Protein AF-0000000082279423 (afdb_homodimer)

Sequence (934 aa):
MKPNQIQAIAAAMEAGAMAVEMLLLSTEKKRKATTTTTTVDYCRKQQRSTRRKFRHAEALHCIKRDYLGSTRGGDLISPLLGAEFQMIFKISRSRFQVLMEDIKASGCRFYQPKTNLHADDQCSLEAKLLLPIKTLACGVPCHTFIDYFQMSRQYARECCLQFDIVMKQLYAKEYLRFPTADDLQSIIKLHKNVHKVDGLFGCIDCTHIPWKNCPKAWADSRTDTTSSSPSILLEAIVDHNMFFWDMSFGYTGNEGPLSVLTDSSVLQKMADGTFHDLEQQANVLPFTIKDQQFTKGFMLADNMYPKCSRFAMPVDDPTTDKELKYTEWQQSSKKDVDRAFGVLKRNWQFLDNPILLFNLSDISLRITCCIILHNMLTSDKVMGDPRAKYTPSASIAHCPGSIFPGNGNNDNVDTNSSILGGLGKTPAHLLDQVTTSRKDTFNELMDEQQDDDHQRLHQALMDKFGVMKPNQIQAIAAAMEAGAMAVEMLLLSTEKKRKATTTTTTVDYCRKQQRSTRRKFRHAEALHCIKRDYLGSTRGGDLISPLLGAEFQMIFKISRSRFQVLMEDIKASGCRFYQPKTNLHADDQCSLEAKLLLPIKTLACGVPCHTFIDYFQMSRQYARECCLQFDIVMKQLYAKEYLRFPTADDLQSIIKLHKNVHKVDGLFGCIDCTHIPWKNCPKAWADSRTDTTSSSPSILLEAIVDHNMFFWDMSFGYTGNEGPLSVLTDSSVLQKMADGTFHDLEQQANVLPFTIKDQQFTKGFMLADNMYPKCSRFAMPVDDPTTDKELKYTEWQQSSKKDVDRAFGVLKRNWQFLDNPILLFNLSDISLRITCCIILHNMLTSDKVMGDPRAKYTPSASIAHCPGSIFPGNGNNDNVDTNSSILGGLGKTPAHLLDQVTTSRKDTFNELMDEQQDDDHQRLHQALMDKFGV

InterPro domains:
  IPR006912 Harbinger transposase-derived protein [PF04827] (174-381)

Nearest PDB structures (foldseek):
  7st3-assembly9_Q  TM=3.038E-01  e=9.038E+00  Human papillomavirus 16

Structure (mmCIF, N/CA/C/O backbone):
data_AF-0000000082279423-model_v1
#
loop_
_entity.id
_entity.type
_entity.pdbx_description
1 polymer 'Plant transposon protein'
#
loop_
_atom_site.group_PDB
_atom_site.id
_atom_site.type_symbol
_atom_site.label_atom_id
_atom_site.label_alt_id
_atom_site.label_comp_id
_atom_site.label_asym_id
_atom_site.label_entity_id
_atom_site.label_seq_id
_atom_site.pdbx_PDB_ins_code
_atom_site.Cartn_x
_atom_site.Cartn_y
_atom_site.Cartn_z
_atom_site.occupancy
_atom_site.B_iso_or_equiv
_atom_site.auth_seq_id
_atom_site.auth_comp_id
_atom_site.auth_asym_id
_atom_site.auth_atom_id
_atom_site.pdbx_PDB_model_num
ATOM 1 N N . MET A 1 1 ? 37.875 -31.109 -4.945 1 21.27 1 MET A N 1
ATOM 2 C CA . MET A 1 1 ? 37.094 -30.125 -4.195 1 21.27 1 MET A CA 1
ATOM 3 C C . MET A 1 1 ? 37.969 -29.453 -3.121 1 21.27 1 MET A C 1
ATOM 5 O O . MET A 1 1 ? 38.438 -30.125 -2.205 1 21.27 1 MET A O 1
ATOM 9 N N . LYS A 1 2 ? 38.5 -28.391 -3.436 1 28.09 2 LYS A N 1
ATOM 10 C CA . LYS A 1 2 ? 39.625 -28.422 -2.51 1 28.09 2 LYS A CA 1
ATOM 11 C C . LYS A 1 2 ? 39.156 -28.281 -1.065 1 28.09 2 LYS A C 1
ATOM 13 O O . LYS A 1 2 ? 38.094 -27.734 -0.804 1 28.09 2 LYS A O 1
ATOM 18 N N . PRO A 1 3 ? 39.719 -28.891 -0.054 1 33.31 3 PRO A N 1
ATOM 19 C CA . PRO A 1 3 ? 39.312 -28.984 1.351 1 33.31 3 PRO A CA 1
ATOM 20 C C . PRO A 1 3 ? 38.969 -27.625 1.97 1 33.31 3 PRO A C 1
ATOM 22 O O . PRO A 1 3 ? 38.062 -27.531 2.791 1 33.31 3 PRO A O 1
ATOM 25 N N . ASN A 1 4 ? 39.625 -26.719 1.62 1 27.62 4 ASN A N 1
ATOM 26 C CA . ASN A 1 4 ? 39.625 -25.5 2.408 1 27.62 4 ASN A CA 1
ATOM 27 C C . ASN A 1 4 ? 38.375 -24.672 2.129 1 27.62 4 ASN A C 1
ATOM 29 O O . ASN A 1 4 ? 37.844 -23.984 3.021 1 27.62 4 ASN A O 1
ATOM 33 N N . GLN A 1 5 ? 38.094 -24.641 0.866 1 25.28 5 GLN A N 1
ATOM 34 C CA . GLN A 1 5 ? 37.062 -23.672 0.478 1 25.28 5 GLN A CA 1
ATOM 35 C C . GLN A 1 5 ? 35.688 -24.141 0.912 1 25.28 5 GLN A C 1
ATOM 37 O O . GLN A 1 5 ? 34.719 -23.375 0.844 1 25.28 5 GLN A O 1
ATOM 42 N N . ILE A 1 6 ? 35.594 -25.375 1.351 1 27.52 6 ILE A N 1
ATOM 43 C CA . ILE A 1 6 ? 34.469 -26.047 2.041 1 27.52 6 ILE A CA 1
ATOM 44 C C . ILE A 1 6 ? 34.281 -25.438 3.428 1 27.52 6 ILE A C 1
ATOM 46 O O . ILE A 1 6 ? 33.156 -25.219 3.869 1 27.52 6 ILE A O 1
ATOM 50 N N . GLN A 1 7 ? 35.344 -25 3.996 1 27.8 7 GLN A N 1
ATOM 51 C CA . GLN A 1 7 ? 35.344 -24.562 5.383 1 27.8 7 GLN A CA 1
ATOM 52 C C . GLN A 1 7 ? 34.688 -23.188 5.52 1 27.8 7 GLN A C 1
ATOM 54 O O . GLN A 1 7 ? 33.969 -22.922 6.484 1 27.8 7 GLN A O 1
ATOM 59 N N . ALA A 1 8 ? 34.969 -22.484 4.5 1 27.53 8 ALA A N 1
ATOM 60 C CA . ALA A 1 8 ? 34.531 -21.109 4.664 1 27.53 8 ALA A CA 1
ATOM 61 C C . ALA A 1 8 ? 33.031 -20.984 4.531 1 27.53 8 ALA A C 1
ATOM 63 O O . ALA A 1 8 ? 32.375 -20.219 5.258 1 27.53 8 ALA A O 1
ATOM 64 N N . ILE A 1 9 ? 32.531 -21.844 3.662 1 27.27 9 ILE A N 1
ATOM 65 C CA . ILE A 1 9 ? 31.094 -21.891 3.438 1 27.27 9 ILE A CA 1
ATOM 66 C C . ILE A 1 9 ? 30.391 -22.406 4.691 1 27.27 9 ILE A C 1
ATOM 68 O O . ILE A 1 9 ? 29.359 -21.875 5.098 1 27.27 9 ILE A O 1
ATOM 72 N N . ALA A 1 10 ? 31.047 -23.25 5.395 1 27.72 10 ALA A N 1
ATOM 73 C CA . ALA A 1 10 ? 30.578 -23.828 6.656 1 27.72 10 ALA A CA 1
ATOM 74 C C . ALA A 1 10 ? 30.562 -22.766 7.762 1 27.72 10 ALA A C 1
ATOM 76 O O . ALA A 1 10 ? 29.625 -22.719 8.555 1 27.72 10 ALA A O 1
ATOM 77 N N . ALA A 1 11 ? 31.469 -21.953 7.691 1 28.05 11 ALA A N 1
ATOM 78 C CA . ALA A 1 11 ? 31.594 -20.953 8.742 1 28.05 11 ALA A CA 1
ATOM 79 C C . ALA A 1 11 ? 30.469 -19.906 8.641 1 28.05 11 ALA A C 1
ATOM 81 O O . ALA A 1 11 ? 29.922 -19.484 9.656 1 28.05 11 ALA A O 1
ATOM 82 N N . ALA A 1 12 ? 30.281 -19.594 7.41 1 27.55 12 ALA A N 1
ATOM 83 C CA . ALA A 1 12 ? 29.312 -18.516 7.258 1 27.55 12 ALA A CA 1
ATOM 84 C C . ALA A 1 12 ? 27.891 -19.016 7.562 1 27.55 12 ALA A C 1
ATOM 86 O O . ALA A 1 12 ? 27.094 -18.312 8.172 1 27.55 12 ALA A O 1
ATOM 87 N N . MET A 1 13 ? 27.641 -20.25 7.309 1 27.06 13 MET A N 1
ATOM 88 C CA . MET A 1 13 ? 26.469 -21 7.754 1 27.06 13 MET A CA 1
ATOM 89 C C . MET A 1 13 ? 26.391 -21.047 9.281 1 27.06 13 MET A C 1
ATOM 91 O O . MET A 1 13 ? 25.312 -20.953 9.859 1 27.06 13 MET A O 1
ATOM 95 N N . GLU A 1 14 ? 27.5 -21.219 9.891 1 29.52 14 GLU A N 1
ATOM 96 C CA . GLU A 1 14 ? 27.641 -21.281 11.344 1 29.52 14 GLU A CA 1
ATOM 97 C C . GLU A 1 14 ? 27.438 -19.906 11.977 1 29.52 14 GLU A C 1
ATOM 99 O O . GLU A 1 14 ? 26.812 -19.797 13.031 1 29.52 14 GLU A O 1
ATOM 104 N N . ALA A 1 15 ? 27.922 -18.984 11.242 1 29.3 15 ALA A N 1
ATOM 105 C CA . ALA A 1 15 ? 27.734 -17.672 11.836 1 29.3 15 ALA A CA 1
ATOM 106 C C . ALA A 1 15 ? 26.25 -17.281 11.828 1 29.3 15 ALA A C 1
ATOM 108 O O . ALA A 1 15 ? 25.75 -16.703 12.797 1 29.3 15 ALA A O 1
ATOM 109 N N . GLY A 1 16 ? 25.594 -17.641 10.75 1 27.08 16 GLY A N 1
ATOM 110 C CA . GLY A 1 16 ? 24.156 -17.469 10.734 1 27.08 16 GLY A CA 1
ATOM 111 C C . GLY A 1 16 ? 23.438 -18.359 11.734 1 27.08 16 GLY A C 1
ATOM 112 O O . GLY A 1 16 ? 22.484 -17.922 12.375 1 27.08 16 GLY A O 1
ATOM 113 N N . ALA A 1 17 ? 23.953 -19.5 11.977 1 27.95 17 ALA A N 1
ATOM 114 C CA . ALA A 1 17 ? 23.547 -20.375 13.07 1 27.95 17 ALA A CA 1
ATOM 115 C C . ALA A 1 17 ? 23.828 -19.734 14.43 1 27.95 17 ALA A C 1
ATOM 117 O O . ALA A 1 17 ? 23.031 -19.859 15.359 1 27.95 17 ALA A O 1
ATOM 118 N N . MET A 1 18 ? 24.953 -19.078 14.523 1 28.17 18 MET A N 1
ATOM 119 C CA . MET A 1 18 ? 25.312 -18.438 15.797 1 28.17 18 MET A CA 1
ATOM 120 C C . MET A 1 18 ? 24.375 -17.266 16.094 1 28.17 18 MET A C 1
ATOM 122 O O . MET A 1 18 ? 24 -17.062 17.25 1 28.17 18 MET A O 1
ATOM 126 N N . ALA A 1 19 ? 24.109 -16.594 15.023 1 27.05 19 ALA A N 1
ATOM 127 C CA . ALA A 1 19 ? 23.266 -15.453 15.344 1 27.05 19 ALA A CA 1
ATOM 128 C C 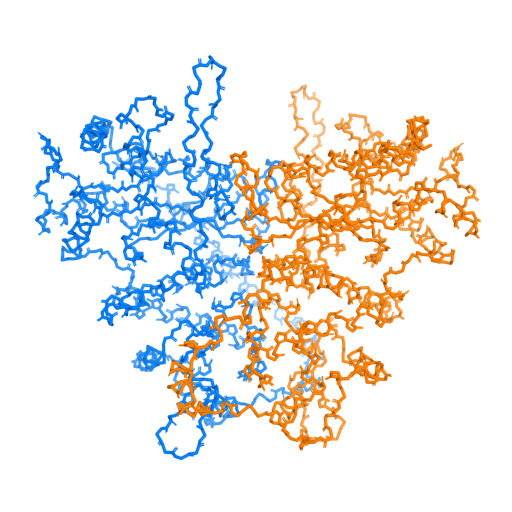. ALA A 1 19 ? 21.875 -15.914 15.789 1 27.05 19 ALA A C 1
ATOM 130 O O . ALA A 1 19 ? 21.281 -15.336 16.703 1 27.05 19 ALA A O 1
ATOM 131 N N . VAL A 1 20 ? 21.406 -17.047 15.352 1 27.39 20 VAL A N 1
ATOM 132 C CA . VAL A 1 20 ? 20.281 -17.766 15.953 1 27.39 20 VAL A CA 1
ATOM 133 C C . VAL A 1 20 ? 20.609 -18.125 17.391 1 27.39 20 VAL A C 1
ATOM 135 O O . VAL A 1 20 ? 19.766 -17.984 18.281 1 27.39 20 VAL A O 1
ATOM 138 N N . GLU A 1 21 ? 21.812 -18.547 17.594 1 28.05 21 GLU A N 1
ATOM 139 C CA . GLU A 1 21 ? 22.219 -18.922 18.953 1 28.05 21 GLU A CA 1
ATOM 140 C C . GLU A 1 21 ? 22.297 -17.703 19.859 1 28.05 21 GLU A C 1
ATOM 142 O O . GLU A 1 21 ? 21.906 -17.766 21.031 1 28.05 21 GLU A O 1
ATOM 147 N N . MET A 1 22 ? 22.828 -16.703 19.328 1 27.83 22 MET A N 1
ATOM 148 C CA . MET A 1 22 ? 22.891 -15.555 20.219 1 27.83 22 MET A CA 1
ATOM 149 C C . MET A 1 22 ? 21.5 -15.086 20.625 1 27.83 22 MET A C 1
ATOM 151 O O . MET A 1 22 ? 21.266 -14.703 21.766 1 27.83 22 MET A O 1
ATOM 155 N N . LEU A 1 23 ? 20.641 -15.148 19.688 1 26.39 23 LEU A N 1
ATOM 156 C CA . LEU A 1 23 ? 19.266 -14.812 20.078 1 26.39 23 LEU A CA 1
ATOM 157 C C . LEU A 1 23 ? 18.703 -15.875 21 1 26.39 23 LEU A C 1
ATOM 159 O O . LEU A 1 23 ? 18 -15.547 21.969 1 26.39 23 LEU A O 1
ATOM 163 N N . LEU A 1 24 ? 19.219 -17.109 20.891 1 27.12 24 LEU A N 1
ATOM 164 C CA . LEU A 1 24 ? 18.906 -18.125 21.891 1 27.12 24 LEU A CA 1
ATOM 165 C C . LEU A 1 24 ? 19.594 -17.812 23.203 1 27.12 24 LEU A C 1
ATOM 167 O O . LEU A 1 24 ? 19.031 -18.047 24.281 1 27.12 24 LEU A O 1
ATOM 171 N N . LEU A 1 25 ? 20.859 -17.391 23.156 1 27.88 25 LEU A N 1
ATOM 172 C CA . LEU A 1 25 ? 21.578 -17.125 24.391 1 27.88 25 LEU A CA 1
ATOM 173 C C . LEU A 1 25 ? 21.016 -15.898 25.094 1 27.88 25 LEU A C 1
ATOM 175 O O . LEU A 1 25 ? 20.984 -15.836 26.328 1 27.88 25 LEU A O 1
ATOM 179 N N . SER A 1 26 ? 20.672 -14.914 24.391 1 28.36 26 SER A N 1
ATOM 180 C CA . SER A 1 26 ? 20.141 -13.805 25.172 1 28.36 26 SER A CA 1
ATOM 181 C C . SER A 1 26 ? 18.859 -14.203 25.891 1 28.36 26 SER A C 1
ATOM 183 O O . SER A 1 26 ? 18.391 -13.492 26.781 1 28.36 26 SER A O 1
ATOM 185 N N . THR A 1 27 ? 18.375 -15.391 25.625 1 27.25 27 THR A N 1
ATOM 186 C CA . THR A 1 27 ? 17.359 -16.016 26.469 1 27.25 27 THR A CA 1
ATOM 187 C C . THR A 1 27 ? 17.969 -16.406 27.828 1 27.25 27 THR A C 1
ATOM 189 O O . THR A 1 27 ? 17.266 -16.422 28.844 1 27.25 27 THR A O 1
ATOM 192 N N . GLU A 1 28 ? 19.281 -16.734 27.781 1 26.41 28 GLU A N 1
ATOM 193 C CA . GLU A 1 28 ? 19.828 -17.141 29.078 1 26.41 28 GLU A CA 1
ATOM 194 C C . GLU A 1 28 ? 20.078 -15.93 29.984 1 26.41 28 GLU A C 1
ATOM 196 O O . GLU A 1 28 ? 19.875 -16 31.188 1 26.41 28 GLU A O 1
ATOM 201 N N . LYS A 1 29 ? 20.688 -14.875 29.5 1 28.12 29 LYS A N 1
ATOM 202 C CA . LYS A 1 29 ? 20.859 -13.812 30.484 1 28.12 29 LYS A CA 1
ATOM 203 C C . LYS A 1 29 ? 19.516 -13.328 31.016 1 28.12 29 LYS A C 1
ATOM 205 O O . LYS A 1 29 ? 19.453 -12.508 31.922 1 28.12 29 LYS A O 1
ATOM 210 N N . LYS A 1 30 ? 18.438 -13.727 30.484 1 28.66 30 LYS A N 1
ATOM 211 C CA . LYS A 1 30 ? 17.234 -13.562 31.297 1 28.66 30 LYS A CA 1
ATOM 212 C C . LYS A 1 30 ? 17.297 -14.422 32.562 1 28.66 30 LYS A C 1
ATOM 214 O O . LYS A 1 30 ? 16.422 -14.328 33.406 1 28.66 30 LYS A O 1
ATOM 219 N N . ARG A 1 31 ? 18.297 -15.281 32.656 1 25.83 31 ARG A N 1
ATOM 220 C CA . ARG A 1 31 ? 18.203 -16 33.906 1 25.83 31 ARG A CA 1
ATOM 221 C C . ARG A 1 31 ? 18.672 -15.133 35.094 1 25.83 31 ARG A C 1
ATOM 223 O O . ARG A 1 31 ? 18.094 -15.164 36.156 1 25.83 31 ARG A O 1
ATOM 230 N N . LYS A 1 32 ? 19.953 -14.562 35.062 1 27.38 32 LYS A N 1
ATOM 231 C CA . LYS A 1 32 ? 20.422 -14 36.312 1 27.38 32 LYS A CA 1
ATOM 232 C C . LYS A 1 32 ? 19.703 -12.695 36.656 1 27.38 32 LYS A C 1
ATOM 234 O O . LYS A 1 32 ? 19.562 -12.336 37.812 1 27.38 32 LYS A O 1
ATOM 239 N N . ALA A 1 33 ? 19.594 -11.758 35.75 1 28.59 33 ALA A N 1
ATOM 240 C CA . ALA A 1 33 ? 19 -10.531 36.281 1 28.59 33 ALA A CA 1
ATOM 241 C C . ALA A 1 33 ? 17.578 -10.781 36.75 1 28.59 33 ALA A C 1
ATOM 243 O O . ALA A 1 33 ? 16.828 -9.836 37.031 1 28.59 33 ALA A O 1
ATOM 244 N N . THR A 1 34 ? 17.188 -11.961 37.25 1 28.16 34 THR A N 1
ATOM 245 C CA . THR A 1 34 ? 16.109 -12.539 38.031 1 28.16 34 THR A CA 1
ATOM 246 C C . THR A 1 34 ? 15.914 -11.766 39.344 1 28.16 34 THR A C 1
ATOM 248 O O . THR A 1 34 ? 14.789 -11.648 39.844 1 28.16 34 THR A O 1
ATOM 251 N N . THR A 1 35 ? 17 -11.422 40.062 1 26.73 35 THR A N 1
ATOM 252 C CA . THR A 1 35 ? 16.812 -11.148 41.5 1 26.73 35 THR A CA 1
ATOM 253 C C . THR A 1 35 ? 16.156 -9.789 41.688 1 26.73 35 THR A C 1
ATOM 255 O O . THR A 1 35 ? 15.297 -9.633 42.562 1 26.73 35 THR A O 1
ATOM 258 N N . THR A 1 36 ? 16.906 -8.727 41.312 1 27.17 36 THR A N 1
ATOM 259 C CA . THR A 1 36 ? 16.438 -7.406 41.719 1 27.17 36 THR A CA 1
ATOM 260 C C . THR A 1 36 ? 15.18 -7.023 40.938 1 27.17 36 THR A C 1
ATOM 262 O O . THR A 1 36 ? 14.672 -5.91 41.094 1 27.17 36 THR A O 1
ATOM 265 N N . THR A 1 37 ? 14.773 -7.762 40.094 1 27.36 37 THR A N 1
ATOM 266 C CA . THR A 1 37 ? 13.711 -7.883 39.125 1 27.36 37 THR A CA 1
ATOM 267 C C . THR A 1 37 ? 12.352 -8.078 39.781 1 27.36 37 THR A C 1
ATOM 269 O O . THR A 1 37 ? 11.336 -8.211 39.125 1 27.36 37 THR A O 1
ATOM 272 N N . THR A 1 38 ? 12.305 -8.148 41.062 1 27.83 38 THR A N 1
ATOM 273 C CA . THR A 1 38 ? 11.25 -8.461 42.031 1 27.83 38 THR A CA 1
ATOM 274 C C . THR A 1 38 ? 10.281 -7.293 42.156 1 27.83 38 THR A C 1
ATOM 276 O O . THR A 1 38 ? 9.07 -7.496 42.25 1 27.83 38 THR A O 1
ATOM 279 N N . THR A 1 39 ? 10.883 -6.156 42.562 1 26.3 39 THR A N 1
ATOM 280 C CA . THR A 1 39 ? 10.062 -5.051 43.031 1 26.3 39 THR A CA 1
ATOM 281 C C . THR A 1 39 ? 9.266 -4.43 41.875 1 26.3 39 THR A C 1
ATOM 283 O O . THR A 1 39 ? 8.148 -3.943 42.094 1 26.3 39 THR A O 1
ATOM 286 N N . VAL A 1 40 ? 9.953 -4.195 40.75 1 26.81 40 VAL A N 1
ATOM 287 C CA . VAL A 1 40 ? 9.195 -3.52 39.719 1 26.81 40 VAL A CA 1
ATOM 288 C C . VAL A 1 40 ? 8.125 -4.457 39.156 1 26.81 40 VAL A C 1
ATOM 290 O O . VAL A 1 40 ? 7.336 -4.07 38.312 1 26.81 40 VAL A O 1
ATOM 293 N N . ASP A 1 41 ? 7.938 -5.75 39.438 1 27.97 41 ASP A N 1
ATOM 294 C CA . ASP A 1 41 ? 7.055 -6.91 39.375 1 27.97 41 ASP A CA 1
ATOM 295 C C . ASP A 1 41 ? 5.684 -6.578 39.969 1 27.97 41 ASP A C 1
ATOM 297 O O . ASP A 1 41 ? 4.66 -7.066 39.469 1 27.97 41 ASP A O 1
ATOM 301 N N . TYR A 1 42 ? 5.656 -6.027 41.25 1 24.44 42 TYR A N 1
ATOM 302 C CA . TYR A 1 42 ? 4.496 -5.773 42.094 1 24.44 42 TYR A CA 1
ATOM 303 C C . TYR A 1 42 ? 3.561 -4.758 41.438 1 24.44 42 TYR A C 1
ATOM 305 O O . TYR A 1 42 ? 2.338 -4.898 41.531 1 24.44 42 TYR A O 1
ATOM 313 N N . CYS A 1 43 ? 4.125 -3.584 41.156 1 24.31 43 CYS A N 1
ATOM 314 C CA . CYS A 1 43 ? 3.254 -2.504 40.688 1 24.31 43 CYS A CA 1
ATOM 315 C C . CYS A 1 43 ? 2.615 -2.834 39.375 1 24.31 43 CYS A C 1
ATOM 317 O O . CYS A 1 43 ? 1.699 -2.139 38.906 1 24.31 43 CYS A O 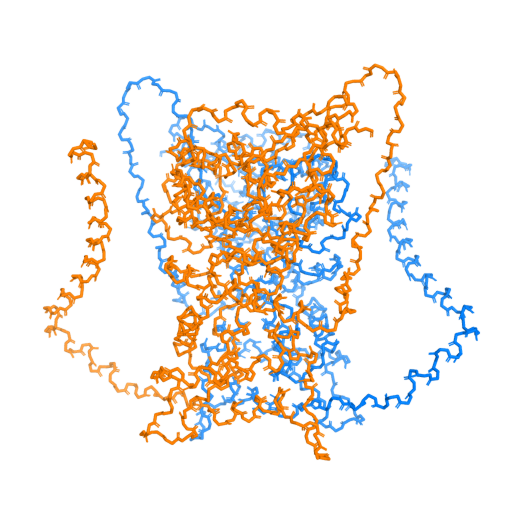1
ATOM 319 N N . ARG A 1 44 ? 3.137 -3.656 38.531 1 28 44 ARG A N 1
ATOM 320 C CA . ARG A 1 44 ? 2.584 -4.281 37.344 1 28 44 ARG A CA 1
ATOM 321 C C . ARG A 1 44 ? 1.403 -5.184 37.688 1 28 44 ARG A C 1
ATOM 323 O O . ARG A 1 44 ? 0.755 -5.734 36.812 1 28 44 ARG A O 1
ATOM 330 N N . LYS A 1 45 ? 1.195 -5.875 38.812 1 28.67 45 LYS A N 1
ATOM 331 C CA . LYS A 1 45 ? 0.202 -6.766 39.406 1 28.67 45 LYS A CA 1
ATOM 332 C C . LYS A 1 45 ? -1.185 -6.129 39.375 1 28.67 45 LYS A C 1
ATOM 334 O O . LYS A 1 45 ? -2.184 -6.809 39.125 1 28.67 45 LYS A O 1
ATOM 339 N N . GLN A 1 46 ? -1.426 -5.094 40.312 1 28.36 46 GLN A N 1
ATOM 340 C CA . GLN A 1 46 ? -2.742 -4.637 40.75 1 28.36 46 GLN A CA 1
ATOM 341 C C . GLN A 1 46 ? -3.533 -4.043 39.594 1 28.36 46 GLN A C 1
ATOM 343 O O . GLN A 1 46 ? -4.719 -3.732 39.719 1 28.36 46 GLN A O 1
ATOM 348 N N . GLN A 1 47 ? -2.906 -3.129 38.719 1 31.48 47 GLN A N 1
ATOM 349 C CA . GLN A 1 47 ? -3.979 -2.635 37.844 1 31.48 47 GLN A CA 1
ATOM 350 C C . GLN A 1 47 ? -4.621 -3.771 37.062 1 31.48 47 GLN A C 1
ATOM 352 O O . GLN A 1 47 ? -3.971 -4.395 36.219 1 31.48 47 GLN A O 1
ATOM 357 N N . ARG A 1 48 ? -5.344 -4.73 37.656 1 30.75 48 ARG A N 1
ATOM 358 C CA . ARG A 1 48 ? -6.262 -5.73 37.125 1 30.75 48 ARG A CA 1
ATOM 359 C C . ARG A 1 48 ? -6.695 -5.367 35.688 1 30.75 48 ARG A C 1
ATOM 361 O O . ARG A 1 48 ? -7.43 -4.398 35.5 1 30.75 48 ARG A O 1
ATOM 368 N N . SER A 1 49 ? -5.832 -5.391 34.719 1 36.34 49 SER A N 1
ATOM 369 C CA . SER A 1 49 ? -6.105 -5.066 33.312 1 36.34 49 SER A CA 1
ATOM 370 C C . SER A 1 49 ? -7.477 -5.582 32.906 1 36.34 49 SER A C 1
ATOM 372 O O . SER A 1 49 ? -7.781 -6.766 33.062 1 36.34 49 SER A O 1
ATOM 374 N N . THR A 1 50 ? -8.57 -5.098 33.281 1 39.5 50 THR A N 1
ATOM 375 C CA . THR A 1 50 ? -9.914 -5.418 32.781 1 39.5 50 THR A CA 1
ATOM 376 C C . THR A 1 50 ? -9.844 -6.129 31.438 1 39.5 50 THR A C 1
ATOM 378 O O . THR A 1 50 ? -9.336 -5.574 30.469 1 39.5 50 THR A O 1
ATOM 381 N N . ARG A 1 51 ? -9.57 -7.43 31.484 1 43.47 51 ARG A N 1
ATOM 382 C CA . ARG A 1 51 ? -9.469 -8.414 30.406 1 43.47 51 ARG A CA 1
ATOM 383 C C . ARG A 1 51 ? -10.43 -8.086 29.281 1 43.47 51 ARG A C 1
ATOM 385 O O . ARG A 1 51 ? -11.641 -8.016 29.484 1 43.47 51 ARG A O 1
ATOM 392 N N . ARG A 1 52 ? -10.078 -7.426 28.25 1 56.91 52 ARG A N 1
ATOM 393 C CA . ARG A 1 52 ? -10.789 -7.207 27 1 56.91 52 ARG A CA 1
ATOM 394 C C . ARG A 1 52 ? -11.477 -8.484 26.531 1 56.91 52 ARG A C 1
ATOM 396 O O . ARG A 1 52 ? -10.836 -9.523 26.375 1 56.91 52 ARG A O 1
ATOM 403 N N . LYS A 1 53 ? -12.719 -8.75 26.875 1 69.69 53 LYS A N 1
ATOM 404 C CA . LYS A 1 53 ? -13.406 -9.977 26.484 1 69.69 53 LYS A CA 1
ATOM 405 C C . LYS A 1 53 ? -13.805 -9.945 25.016 1 69.69 53 LYS A C 1
ATOM 407 O O . LYS A 1 53 ? -14.688 -9.172 24.625 1 69.69 53 LYS A O 1
ATOM 412 N N . PHE A 1 54 ? -13.031 -10.617 24.219 1 80.06 54 PHE A N 1
ATOM 413 C CA . PHE A 1 54 ? -13.383 -10.773 22.812 1 80.06 54 PHE A CA 1
ATOM 414 C C . PHE A 1 54 ? -14.539 -11.758 22.641 1 80.06 54 PHE A C 1
ATOM 416 O O . PHE A 1 54 ? -14.633 -12.75 23.375 1 80.06 54 PHE A O 1
ATOM 423 N N . ARG A 1 55 ? -15.398 -11.406 21.828 1 84.31 55 ARG A N 1
ATOM 424 C CA . ARG A 1 55 ? -16.625 -12.18 21.594 1 84.31 55 ARG A CA 1
ATOM 425 C C . ARG A 1 55 ? -16.469 -13.109 20.406 1 84.31 55 ARG A C 1
ATOM 427 O O . ARG A 1 55 ? -17 -12.844 19.328 1 84.31 55 ARG A O 1
ATOM 434 N N . HIS A 1 56 ? -15.914 -14.219 20.688 1 87.56 56 HIS A N 1
ATOM 435 C CA . HIS A 1 56 ? -15.586 -15.172 19.641 1 87.56 56 HIS A CA 1
ATOM 436 C C . HIS A 1 56 ? -16.844 -15.781 19.031 1 87.56 56 HIS A C 1
ATOM 438 O O . HIS A 1 56 ? -16.922 -15.969 17.812 1 87.56 56 HIS A O 1
ATOM 444 N N . ALA A 1 57 ? -17.766 -16 19.875 1 87.12 57 ALA A N 1
ATOM 445 C CA . ALA A 1 57 ? -19.016 -16.578 19.375 1 87.12 57 ALA A CA 1
ATOM 446 C C . ALA A 1 57 ? -19.75 -15.617 18.453 1 87.12 57 ALA A C 1
ATOM 448 O O . ALA A 1 57 ? -20.328 -16.031 17.453 1 87.12 57 ALA A O 1
ATOM 449 N N . GLU A 1 58 ? -19.703 -14.414 18.844 1 85.94 58 GLU A N 1
ATOM 450 C CA . GLU A 1 58 ? -20.344 -13.398 18.016 1 85.94 58 GLU A CA 1
ATOM 451 C C . GLU A 1 58 ? -19.625 -13.25 16.672 1 85.94 58 GLU A C 1
ATOM 453 O O . GLU A 1 58 ? -20.266 -13.047 15.641 1 85.94 58 GLU A O 1
ATOM 458 N N . ALA A 1 59 ? -18.359 -13.289 16.734 1 90.69 59 ALA A N 1
ATOM 459 C CA . ALA A 1 59 ? -17.594 -13.211 15.5 1 90.69 59 ALA A CA 1
ATOM 460 C C . ALA A 1 59 ? -17.953 -14.359 14.555 1 90.69 59 ALA A C 1
ATOM 462 O O . ALA A 1 59 ? -18.125 -14.148 13.352 1 90.69 59 ALA A O 1
ATOM 463 N N . LEU A 1 60 ? -18.047 -15.531 15.133 1 90.56 60 LEU A N 1
ATOM 464 C CA . LEU A 1 60 ? -18.422 -16.688 14.312 1 90.56 60 LEU A CA 1
ATOM 465 C C . LEU A 1 60 ? -19.797 -16.5 13.711 1 90.56 60 LEU A C 1
ATOM 467 O O . LEU A 1 60 ? -20.031 -16.828 12.547 1 90.56 60 LEU A O 1
ATOM 471 N N . HIS A 1 61 ? -20.656 -16 14.508 1 87.94 61 HIS A N 1
ATOM 472 C CA . HIS A 1 61 ? -22.016 -15.742 14.023 1 87.94 61 HIS A CA 1
ATOM 473 C C . HIS A 1 61 ? -21.984 -14.758 12.852 1 87.94 61 HIS A C 1
ATOM 475 O O . HIS A 1 61 ? -22.688 -14.969 11.852 1 87.94 61 HIS A O 1
ATOM 481 N N . CYS A 1 62 ? -21.188 -13.734 12.93 1 88.38 62 CYS A N 1
ATOM 482 C CA . CYS A 1 62 ? -21.078 -12.75 11.859 1 88.38 62 CYS A CA 1
ATOM 483 C C . CYS A 1 62 ? -20.484 -13.383 10.602 1 88.38 62 CYS A C 1
ATOM 485 O O . CYS A 1 62 ? -20.969 -13.133 9.492 1 88.38 62 CYS A O 1
ATOM 487 N N . ILE A 1 63 ? -19.5 -14.211 10.797 1 90.44 63 ILE A N 1
ATOM 488 C CA . ILE A 1 63 ? -18.844 -14.852 9.672 1 90.44 63 ILE A CA 1
ATOM 489 C C . ILE A 1 63 ? -19.828 -15.734 8.922 1 90.44 63 ILE A C 1
ATOM 491 O O . ILE A 1 63 ? -19.906 -15.688 7.691 1 90.44 63 ILE A O 1
ATOM 495 N N . LYS A 1 64 ? -20.562 -16.516 9.664 1 87.81 64 LYS A N 1
ATOM 496 C CA . LYS A 1 64 ? -21.547 -17.406 9.047 1 87.81 64 LYS A CA 1
ATOM 497 C C . LYS A 1 64 ? -22.656 -16.625 8.352 1 87.81 64 LYS A C 1
ATOM 499 O O . LYS A 1 64 ? -23.062 -16.969 7.242 1 87.81 64 LYS A O 1
ATOM 504 N N . ARG A 1 65 ? -23.031 -15.656 8.977 1 84.38 65 ARG A N 1
ATOM 505 C CA . ARG A 1 65 ? -24.109 -14.828 8.438 1 84.38 65 ARG A CA 1
ATOM 506 C C . ARG A 1 65 ? -23.656 -14.109 7.168 1 84.38 65 ARG A C 1
ATOM 508 O O . ARG A 1 65 ? -24.391 -14.078 6.172 1 84.38 65 ARG A O 1
ATOM 515 N N . ASP A 1 66 ? -22.484 -13.586 7.191 1 86.31 66 ASP A N 1
ATOM 516 C CA . ASP A 1 66 ? -22.047 -12.711 6.117 1 86.31 66 ASP A CA 1
ATOM 517 C C . ASP A 1 66 ? -21.453 -13.516 4.961 1 86.31 66 ASP A C 1
ATOM 519 O O . ASP A 1 66 ? -21.594 -13.141 3.797 1 86.31 66 ASP A O 1
ATOM 523 N N . TYR A 1 67 ? -20.859 -14.664 5.324 1 85.69 67 TYR A N 1
ATOM 524 C CA . TYR A 1 67 ? -20.047 -15.266 4.273 1 85.69 67 TYR A CA 1
ATOM 525 C C . TYR A 1 67 ? -20.453 -16.719 4.031 1 85.69 67 TYR A C 1
ATOM 527 O O . TYR A 1 67 ? -20.297 -17.234 2.924 1 85.69 67 TYR A O 1
ATOM 535 N N . LEU A 1 68 ? -20.891 -17.406 4.98 1 81.56 68 LEU A N 1
ATOM 536 C CA . LEU A 1 68 ? -20.938 -18.859 4.848 1 81.56 68 LEU A CA 1
ATOM 537 C C . LEU A 1 68 ? -22.359 -19.375 4.922 1 81.56 68 LEU A C 1
ATOM 539 O O . LEU A 1 68 ? -22.594 -20.578 4.832 1 81.56 68 LEU A O 1
ATOM 543 N N . GLY A 1 69 ? -23.297 -18.484 5.113 1 70.56 69 GLY A N 1
ATOM 544 C CA . GLY A 1 69 ? -24.672 -18.922 5.238 1 70.56 69 GLY A CA 1
ATOM 545 C C . GLY A 1 69 ? -25.25 -19.469 3.947 1 70.56 69 GLY A C 1
ATOM 546 O O . GLY A 1 69 ? -24.766 -19.141 2.859 1 70.56 69 GLY A O 1
ATOM 547 N N . SER A 1 70 ? -25.828 -20.734 3.785 1 56.34 70 SER A N 1
ATOM 548 C CA . SER A 1 70 ? -26.453 -21.453 2.686 1 56.34 70 SER A CA 1
ATOM 549 C C . SER A 1 70 ? -27.781 -20.812 2.273 1 56.34 70 SER A C 1
ATOM 551 O O . SER A 1 70 ? -28.469 -20.203 3.102 1 56.34 70 SER A O 1
ATOM 553 N N . THR A 1 71 ? -27.922 -20.312 0.93 1 48.72 71 THR A N 1
ATOM 554 C CA . THR A 1 71 ? -29.172 -19.844 0.326 1 48.72 71 THR A CA 1
ATOM 555 C C . THR A 1 71 ? -30.281 -20.875 0.546 1 48.72 71 THR A C 1
ATOM 557 O O . THR A 1 71 ? -31.406 -20.672 0.112 1 48.72 71 THR A O 1
ATOM 560 N N . ARG A 1 72 ? -30.016 -22.094 0.708 1 42.91 72 ARG A N 1
ATOM 561 C CA . ARG A 1 72 ? -31.141 -22.969 0.401 1 42.91 72 ARG A CA 1
ATOM 562 C C . ARG A 1 72 ? -32.406 -22.469 1.076 1 42.91 72 ARG A C 1
ATOM 564 O O . ARG A 1 72 ? -33.5 -22.547 0.496 1 42.91 72 ARG A O 1
ATOM 571 N N . GLY A 1 73 ? -32.656 -22.734 2.422 1 39.59 73 GLY A N 1
ATOM 572 C CA . GLY A 1 73 ? -33.969 -22.547 3.018 1 39.59 73 GLY A CA 1
ATOM 573 C C . GLY A 1 73 ? -34.281 -21.109 3.367 1 39.59 73 GLY A C 1
ATOM 574 O O . GLY A 1 73 ? -33.344 -20.312 3.586 1 39.59 73 GLY A O 1
ATOM 575 N N . GLY A 1 74 ? -35.438 -20.406 3.096 1 39.66 74 GLY A N 1
ATOM 576 C CA . GLY A 1 74 ? -36.156 -19.156 3.244 1 39.66 74 GLY A CA 1
ATOM 577 C C . GLY A 1 74 ? -35.344 -18.078 3.928 1 39.66 74 GLY A C 1
ATOM 578 O O . GLY A 1 74 ? -35.75 -16.922 3.98 1 39.66 74 GLY A O 1
ATOM 579 N N . ASP A 1 75 ? -34.562 -18.281 4.961 1 43.88 75 ASP A N 1
ATOM 580 C CA . ASP A 1 75 ? -34.219 -17.219 5.891 1 43.88 75 ASP A CA 1
ATOM 581 C C . ASP A 1 75 ? -33.062 -16.391 5.355 1 43.88 75 ASP A C 1
ATOM 583 O O . ASP A 1 75 ? -33.219 -15.195 5.09 1 43.88 75 ASP A O 1
ATOM 587 N N . LEU A 1 76 ? -31.656 -16.5 6.066 1 45.53 76 LEU A N 1
ATOM 588 C CA . LEU A 1 76 ? -30.688 -15.414 6.105 1 45.53 76 LEU A CA 1
ATOM 589 C C . LEU A 1 76 ? -29.859 -15.383 4.828 1 45.53 76 LEU A C 1
ATOM 591 O O . LEU A 1 76 ? -29.125 -16.328 4.535 1 45.53 76 LEU A O 1
ATOM 595 N N . ILE A 1 77 ? -30.281 -14.984 3.758 1 48.5 77 ILE A N 1
ATOM 596 C CA . ILE A 1 77 ? -29.5 -14.742 2.555 1 48.5 77 ILE A CA 1
ATOM 597 C C . ILE A 1 77 ? -28.266 -13.906 2.906 1 48.5 77 ILE A C 1
ATOM 599 O O . ILE A 1 77 ? -28.391 -12.789 3.42 1 48.5 77 ILE A O 1
ATOM 603 N N . SER A 1 78 ? -27.109 -14.586 3.043 1 57.97 78 SER A N 1
ATOM 604 C CA . SER A 1 78 ? -25.859 -13.883 3.301 1 57.97 78 SER A CA 1
ATOM 605 C C . SER A 1 78 ? -25.672 -12.703 2.355 1 57.97 78 SER A C 1
ATOM 607 O O . SER A 1 78 ? -25.812 -12.844 1.139 1 57.97 78 SER A O 1
ATOM 609 N N . PRO A 1 79 ? -25.734 -11.5 2.861 1 56.28 79 PRO A N 1
ATOM 610 C CA . PRO A 1 79 ? -25.594 -10.305 2.031 1 56.28 79 PRO A CA 1
ATOM 611 C C . PRO A 1 79 ? -24.344 -10.336 1.157 1 56.28 79 PRO A C 1
ATOM 613 O O . PRO A 1 79 ? -24.281 -9.68 0.116 1 56.28 79 PRO A O 1
ATOM 616 N N . LEU A 1 80 ? -23.359 -11.125 1.686 1 63.06 80 LEU A N 1
ATOM 617 C CA . LEU A 1 80 ? -22.109 -11.133 0.936 1 63.06 80 LEU A CA 1
ATOM 618 C C . LEU A 1 80 ? -21.891 -12.484 0.266 1 63.06 80 LEU A C 1
ATOM 620 O O . LEU A 1 80 ? -21.281 -13.383 0.856 1 63.06 80 LEU A O 1
ATOM 624 N N . LEU A 1 81 ? -22.578 -12.625 -0.939 1 64.88 81 LEU A N 1
ATOM 625 C CA . LEU A 1 81 ? -22.641 -13.844 -1.743 1 64.88 81 LEU A CA 1
ATOM 626 C C . LEU A 1 81 ? -21.25 -14.281 -2.197 1 64.88 81 LEU A C 1
ATOM 628 O O . LEU A 1 81 ? -20.25 -13.648 -1.844 1 64.88 81 LEU A O 1
ATOM 632 N N . GLY A 1 82 ? -21.344 -15.305 -2.891 1 67.19 82 GLY A N 1
ATOM 633 C CA . GLY A 1 82 ? -20.141 -15.953 -3.391 1 67.19 82 GLY A CA 1
ATOM 634 C C . GLY A 1 82 ? -19.203 -14.992 -4.098 1 67.19 82 GLY A C 1
ATOM 635 O O . GLY A 1 82 ? -17.984 -15.016 -3.861 1 67.19 82 GLY A O 1
ATOM 636 N N . ALA A 1 83 ? -19.734 -14.031 -4.723 1 72.5 83 ALA A N 1
ATOM 637 C CA . ALA A 1 83 ? -18.891 -13.102 -5.48 1 72.5 83 ALA A CA 1
ATOM 638 C C . ALA A 1 83 ? -18.188 -12.125 -4.547 1 72.5 83 ALA A C 1
ATOM 640 O O . ALA A 1 83 ? -17.016 -11.812 -4.754 1 72.5 83 ALA A O 1
ATOM 641 N N . GLU A 1 84 ? -18.891 -11.75 -3.488 1 76.88 84 GLU A N 1
ATOM 642 C CA . GLU A 1 84 ? -18.281 -10.828 -2.535 1 76.88 84 GLU A CA 1
ATOM 643 C C . GLU A 1 84 ? -17.219 -11.531 -1.693 1 76.88 84 GLU A C 1
ATOM 645 O O . GLU A 1 84 ? -16.188 -10.93 -1.358 1 76.88 84 GLU A O 1
ATOM 650 N N . PHE A 1 85 ? -17.609 -12.789 -1.468 1 86 85 PHE A N 1
ATOM 651 C CA . PHE A 1 85 ? -16.625 -13.57 -0.725 1 86 85 PHE A CA 1
ATOM 652 C C . PHE A 1 85 ? -15.305 -13.656 -1.489 1 86 85 PHE A C 1
ATOM 654 O O . PHE A 1 85 ? -14.242 -13.398 -0.927 1 86 85 PHE A O 1
ATOM 661 N N . GLN A 1 86 ? -15.43 -13.922 -2.727 1 85.56 86 GLN A N 1
ATOM 662 C CA . GLN A 1 86 ? -14.242 -14.062 -3.562 1 85.56 86 GLN A CA 1
ATOM 663 C C . GLN A 1 86 ? -13.531 -12.727 -3.744 1 85.56 86 GLN A C 1
ATOM 665 O O . GLN A 1 86 ? -12.305 -12.68 -3.828 1 85.56 86 GLN A O 1
ATOM 670 N N . MET A 1 87 ? -14.258 -11.781 -3.789 1 83.38 87 MET A N 1
ATOM 671 C CA . MET A 1 87 ? -13.68 -10.453 -3.951 1 83.38 87 MET A CA 1
ATOM 672 C C . MET A 1 87 ? -12.867 -10.062 -2.721 1 83.38 87 MET A C 1
ATOM 674 O O . MET A 1 87 ? -11.789 -9.477 -2.842 1 83.38 87 MET A O 1
ATOM 678 N N . ILE A 1 88 ? -13.383 -10.438 -1.602 1 86.62 88 ILE A N 1
ATOM 679 C CA . ILE A 1 88 ? -12.766 -10.016 -0.352 1 86.62 88 ILE A CA 1
ATOM 680 C C . ILE A 1 88 ? -11.602 -10.945 -0.014 1 86.62 88 ILE A C 1
ATOM 682 O O . ILE A 1 88 ? -10.523 -10.484 0.382 1 86.62 88 ILE A O 1
ATOM 686 N N . PHE A 1 89 ? -11.82 -12.227 -0.227 1 92.5 89 PHE A N 1
ATOM 687 C CA . PHE A 1 89 ? -10.836 -13.195 0.252 1 92.5 89 PHE A CA 1
ATOM 688 C C . PHE A 1 89 ? -10.039 -13.773 -0.909 1 92.5 89 PHE A C 1
ATOM 690 O O . PHE A 1 89 ? -9.062 -14.5 -0.697 1 92.5 89 PHE A O 1
ATOM 697 N N . LYS A 1 90 ? -10.445 -13.555 -2.145 1 91.81 90 LYS A N 1
ATOM 698 C CA . LYS A 1 90 ? -9.766 -13.914 -3.385 1 91.81 90 LYS A CA 1
ATOM 699 C C . LYS A 1 90 ? -9.82 -15.422 -3.629 1 91.81 90 LYS A C 1
ATOM 701 O O . LYS A 1 90 ? -9.289 -15.914 -4.621 1 91.81 90 LYS A O 1
ATOM 706 N N . ILE A 1 91 ? -10.414 -16.141 -2.746 1 92.5 91 ILE A N 1
ATOM 707 C CA . ILE A 1 91 ? -10.633 -17.578 -2.947 1 92.5 91 ILE A CA 1
ATOM 708 C C . ILE A 1 91 ? -12.133 -17.859 -2.977 1 92.5 91 ILE A C 1
ATOM 710 O O . ILE A 1 91 ? -12.938 -17.094 -2.451 1 92.5 91 ILE A O 1
ATOM 714 N N . SER A 1 92 ? -12.469 -18.922 -3.631 1 87.88 92 SER A N 1
ATOM 715 C CA . SER A 1 92 ? -13.875 -19.312 -3.664 1 87.88 92 SER A CA 1
ATOM 716 C C . SER A 1 92 ? -14.312 -19.938 -2.342 1 87.88 92 SER A C 1
ATOM 718 O O . SER A 1 92 ? -13.477 -20.406 -1.566 1 87.88 92 SER A O 1
ATOM 720 N N . ARG A 1 93 ? -15.578 -19.984 -2.109 1 88.44 93 ARG A N 1
ATOM 721 C CA . ARG A 1 93 ? -16.125 -20.609 -0.905 1 88.44 93 ARG A CA 1
ATOM 722 C C . ARG A 1 93 ? -15.805 -22.094 -0.872 1 88.44 93 ARG A C 1
ATOM 724 O O . ARG A 1 93 ? -15.516 -22.641 0.191 1 88.44 93 ARG A O 1
ATOM 731 N N . SER A 1 94 ? -15.867 -22.688 -2.039 1 87.31 94 SER A N 1
ATOM 732 C CA . SER A 1 94 ? -15.562 -24.109 -2.127 1 87.31 94 SER A CA 1
ATOM 733 C C . SER A 1 94 ? -14.117 -24.391 -1.759 1 87.31 94 SER A C 1
ATOM 735 O O . SER A 1 94 ? -13.828 -25.328 -1.014 1 87.31 94 SER A O 1
ATOM 737 N N . ARG A 1 95 ? -13.242 -23.594 -2.289 1 91.31 95 ARG A N 1
ATOM 738 C CA . ARG A 1 95 ? -11.828 -23.766 -1.963 1 91.31 95 ARG A CA 1
ATOM 739 C C . ARG A 1 95 ? -11.578 -23.531 -0.477 1 91.31 95 ARG A C 1
ATOM 741 O O . ARG A 1 95 ? -10.773 -24.234 0.14 1 91.31 95 ARG A O 1
ATOM 748 N N . PHE A 1 96 ? -12.297 -22.562 0.042 1 93.75 96 PHE A N 1
ATOM 749 C CA . PHE A 1 96 ? -12.164 -22.297 1.471 1 93.75 96 PHE A CA 1
ATOM 750 C C . PHE A 1 96 ? -12.602 -23.516 2.287 1 93.75 96 PHE A C 1
ATOM 752 O O . PHE A 1 96 ? -11.961 -23.859 3.277 1 93.75 96 PHE A O 1
ATOM 759 N N . GLN A 1 97 ? -13.641 -24.109 1.9 1 91.62 97 GLN A N 1
ATOM 760 C CA . GLN A 1 97 ? -14.125 -25.297 2.598 1 91.62 97 GLN A CA 1
ATOM 761 C C . GLN A 1 97 ? -13.094 -26.422 2.551 1 91.62 97 GLN A C 1
ATOM 763 O O . GLN A 1 97 ? -12.883 -27.109 3.547 1 91.62 97 GLN A O 1
ATOM 768 N N . VAL A 1 98 ? -12.492 -26.562 1.427 1 94.19 98 VAL A N 1
ATOM 769 C CA . VAL A 1 98 ? -11.461 -27.594 1.28 1 94.19 98 VAL A CA 1
ATOM 770 C C . VAL A 1 98 ? -10.281 -27.266 2.193 1 94.19 98 VAL A C 1
ATOM 772 O O . VAL A 1 98 ? -9.742 -28.156 2.863 1 94.19 98 VAL A O 1
ATOM 775 N N . LEU A 1 99 ? -9.898 -26.016 2.24 1 95.56 99 LEU A N 1
ATOM 776 C CA . LEU A 1 99 ? -8.805 -25.594 3.107 1 95.56 99 LEU A CA 1
ATOM 777 C C . LEU A 1 99 ? -9.125 -25.891 4.57 1 95.56 99 LEU A C 1
ATOM 779 O O . LEU A 1 99 ? -8.273 -26.391 5.305 1 95.56 99 LEU A O 1
ATOM 783 N N . MET A 1 100 ? -10.305 -25.562 4.945 1 95.44 100 MET A N 1
ATOM 784 C CA . MET A 1 100 ? -10.734 -25.797 6.324 1 95.44 100 MET A CA 1
ATOM 785 C C . MET A 1 100 ? -10.648 -27.266 6.684 1 95.44 100 MET A C 1
ATOM 787 O O . MET A 1 100 ? -10.141 -27.625 7.75 1 95.44 100 MET A O 1
ATOM 791 N N . GLU A 1 101 ? -11.117 -28.078 5.77 1 95.12 101 GLU A N 1
ATOM 792 C CA . GLU A 1 101 ? -11.117 -29.516 6.02 1 95.12 101 GLU A CA 1
ATOM 793 C C . GLU A 1 101 ? -9.688 -30.062 6.078 1 95.12 101 GLU A C 1
ATOM 795 O O . GLU A 1 101 ? -9.367 -30.875 6.953 1 95.12 101 GLU A O 1
ATOM 800 N N . ASP A 1 102 ? -8.867 -29.656 5.172 1 96.12 102 ASP A N 1
ATOM 801 C CA . ASP A 1 102 ? -7.48 -30.109 5.141 1 96.12 102 ASP A CA 1
ATOM 802 C C . ASP A 1 102 ? -6.742 -29.703 6.414 1 96.12 102 ASP A C 1
ATOM 804 O O . ASP A 1 102 ? -5.977 -30.484 6.973 1 96.12 102 ASP A O 1
ATOM 808 N N . ILE A 1 103 ? -6.977 -28.5 6.871 1 95.69 103 ILE A N 1
ATOM 809 C CA . ILE A 1 103 ? -6.277 -28 8.039 1 95.69 103 ILE A CA 1
ATOM 810 C C . ILE A 1 103 ? -6.793 -28.688 9.297 1 95.69 103 ILE A C 1
ATOM 812 O O . ILE A 1 103 ? -6.012 -29.031 10.188 1 95.69 103 ILE A O 1
ATOM 816 N N . LYS A 1 104 ? -8.047 -28.953 9.305 1 92.62 104 LYS A N 1
ATOM 817 C CA . LYS A 1 104 ? -8.609 -29.734 10.414 1 92.62 104 LYS A CA 1
ATOM 818 C C . LYS A 1 104 ? -7.996 -31.125 10.469 1 92.62 104 LYS A C 1
ATOM 820 O O . LYS A 1 104 ? -7.656 -31.625 11.555 1 92.62 104 LYS A O 1
ATOM 825 N N . ALA A 1 105 ? -7.832 -31.656 9.352 1 93.62 105 ALA A N 1
ATOM 826 C CA . ALA A 1 105 ? -7.328 -33.031 9.242 1 93.62 105 ALA A CA 1
ATOM 827 C C . ALA A 1 105 ? -5.832 -33.094 9.539 1 93.62 105 ALA A C 1
ATOM 829 O O . ALA A 1 105 ? -5.301 -34.125 9.883 1 93.62 105 ALA A O 1
ATOM 830 N N . SER A 1 106 ? -5.16 -32.031 9.383 1 91.5 106 SER A N 1
ATOM 831 C CA . SER A 1 106 ? -3.715 -32 9.586 1 91.5 106 SER A CA 1
ATOM 832 C C . SER A 1 106 ? -3.35 -32.281 11.039 1 91.5 106 SER A C 1
ATOM 834 O O . SER A 1 106 ? -2.227 -32.719 11.328 1 91.5 106 SER A O 1
ATOM 836 N N . GLY A 1 107 ? -4.227 -31.984 11.992 1 87.19 107 GLY A N 1
ATOM 837 C CA . GLY A 1 107 ? -3.969 -32.25 13.398 1 87.19 107 GLY A CA 1
ATOM 838 C C . GLY A 1 107 ? -3.129 -31.172 14.062 1 87.19 107 GLY A C 1
ATOM 839 O O . GLY A 1 107 ? -2.738 -31.312 15.227 1 87.19 107 GLY A O 1
ATOM 840 N N . CYS A 1 108 ? -2.84 -30.172 13.344 1 90.44 108 CYS A N 1
ATOM 841 C CA . CYS A 1 108 ? -2.082 -29.078 13.953 1 90.44 108 CYS A CA 1
ATOM 842 C C . CYS A 1 108 ? -2.771 -28.562 15.211 1 90.44 108 CYS A C 1
ATOM 844 O O . CYS A 1 108 ? -3.941 -28.172 15.164 1 90.44 108 CYS A O 1
ATOM 846 N N . ARG A 1 109 ? -2.08 -28.484 16.281 1 88.75 109 ARG A N 1
ATOM 847 C CA . ARG A 1 109 ? -2.621 -28.188 17.594 1 88.75 109 ARG A CA 1
ATOM 848 C C . ARG A 1 109 ? -3.268 -26.812 17.625 1 88.75 109 ARG A C 1
ATOM 850 O O . ARG A 1 109 ? -4.277 -26.609 18.312 1 88.75 109 ARG A O 1
ATOM 857 N N . PHE A 1 110 ? -2.754 -25.906 16.906 1 92.5 110 PHE A N 1
ATOM 858 C CA . PHE A 1 110 ? -3.225 -24.531 16.938 1 92.5 110 PHE A CA 1
ATOM 859 C C . PHE A 1 110 ? -4.664 -24.438 16.438 1 92.5 110 PHE A C 1
ATOM 861 O O . PHE A 1 110 ? -5.426 -23.578 16.875 1 92.5 110 PHE A O 1
ATOM 868 N N . TYR A 1 111 ? -5.031 -25.344 15.578 1 93.38 111 TYR A N 1
ATOM 869 C CA . TYR A 1 111 ? -6.34 -25.25 14.938 1 93.38 111 TYR A CA 1
ATOM 870 C C . TYR A 1 111 ? -7.312 -26.25 15.547 1 93.38 111 TYR A C 1
ATOM 872 O O . TYR A 1 111 ? -8.461 -26.359 15.109 1 93.38 111 TYR A O 1
ATOM 880 N N . GLN A 1 112 ? -6.852 -26.938 16.562 1 89.44 112 GLN A N 1
ATOM 881 C CA . GLN A 1 112 ? -7.727 -27.875 17.266 1 89.44 112 GLN A CA 1
ATOM 882 C C . GLN A 1 112 ? -8.445 -27.188 18.422 1 89.44 112 GLN A C 1
ATOM 884 O O . GLN A 1 112 ? -7.883 -26.297 19.062 1 89.44 112 GLN A O 1
ATOM 889 N N . PRO A 1 113 ? -9.656 -27.547 18.562 1 86.12 113 PRO A N 1
ATOM 890 C CA . PRO A 1 113 ? -10.359 -26.969 19.719 1 86.12 113 PRO A CA 1
ATOM 891 C C . PRO A 1 113 ? -9.695 -27.328 21.047 1 86.12 113 PRO A C 1
ATOM 893 O O . PRO A 1 113 ? -9.195 -28.438 21.203 1 86.12 113 PRO A O 1
ATOM 896 N N . LYS A 1 114 ? -9.586 -26.297 21.781 1 81.5 114 LYS A N 1
ATOM 897 C CA . LYS A 1 114 ? -9.055 -26.547 23.125 1 81.5 114 LYS A CA 1
ATOM 898 C C . LYS A 1 114 ? -10.109 -27.203 24.016 1 81.5 114 LYS A C 1
ATOM 900 O O . LYS A 1 114 ? -11.258 -26.75 24.062 1 81.5 114 LYS A O 1
ATOM 905 N N . THR A 1 115 ? -9.781 -28.219 24.578 1 77.19 115 THR A N 1
ATOM 906 C CA . THR A 1 115 ? -10.703 -29.031 25.359 1 77.19 115 THR A CA 1
ATOM 907 C C . THR A 1 115 ? -11.07 -28.328 26.672 1 77.19 115 THR A C 1
ATOM 909 O O . THR A 1 115 ? -12.164 -28.531 27.203 1 77.19 115 THR A O 1
ATOM 912 N N . ASN A 1 116 ? -10.305 -27.438 27.078 1 74.44 116 ASN A N 1
ATOM 913 C CA . ASN A 1 116 ? -10.531 -26.859 28.391 1 74.44 116 ASN A CA 1
ATOM 914 C C . ASN A 1 116 ? -11.336 -25.562 28.297 1 74.44 116 ASN A C 1
ATOM 916 O O . ASN A 1 116 ? -11.641 -24.938 29.312 1 74.44 116 ASN A O 1
ATOM 920 N N . LEU A 1 117 ? -11.609 -25.234 27.125 1 74.75 117 LEU A N 1
ATOM 921 C CA . LEU A 1 117 ? -12.336 -23.984 26.953 1 74.75 117 LEU A CA 1
ATOM 922 C C . LEU A 1 117 ? -13.688 -24.234 26.297 1 74.75 117 LEU A C 1
ATOM 924 O O . LEU A 1 117 ? -13.82 -25.125 25.453 1 74.75 117 LEU A O 1
ATOM 928 N N . HIS A 1 118 ? -14.609 -23.484 26.812 1 76.06 118 HIS A N 1
ATOM 929 C CA . HIS A 1 118 ? -15.914 -23.531 26.156 1 76.06 118 HIS A CA 1
ATOM 930 C C . HIS A 1 118 ? -15.805 -23.031 24.703 1 76.06 118 HIS A C 1
ATOM 932 O O . HIS A 1 118 ? -14.992 -22.156 24.406 1 76.06 118 HIS A O 1
ATOM 938 N N . ALA A 1 119 ? -16.547 -23.656 23.875 1 70.75 119 ALA A N 1
ATOM 939 C CA . ALA A 1 119 ? -16.531 -23.375 22.453 1 70.75 119 ALA A CA 1
ATOM 940 C C . ALA A 1 119 ? -16.734 -21.891 22.188 1 70.75 119 ALA A C 1
ATOM 942 O O . ALA A 1 119 ? -16.125 -21.312 21.281 1 70.75 119 ALA A O 1
ATOM 943 N N . ASP A 1 120 ? -17.453 -21.328 23.062 1 72.69 120 ASP A N 1
ATOM 944 C CA . ASP A 1 120 ? -17.812 -19.922 22.844 1 72.69 120 ASP A CA 1
ATOM 945 C C . ASP A 1 120 ? -16.641 -19.016 23.219 1 72.69 120 ASP A C 1
ATOM 947 O O . ASP A 1 120 ? -16.609 -17.844 22.844 1 72.69 120 ASP A O 1
ATOM 951 N N . ASP A 1 121 ? -15.742 -19.641 23.859 1 77.25 121 ASP A N 1
ATOM 952 C CA . ASP A 1 121 ? -14.656 -18.812 24.375 1 77.25 121 ASP A CA 1
ATOM 953 C C . ASP A 1 121 ? -13.406 -18.938 23.5 1 77.25 121 ASP A C 1
ATOM 955 O O . ASP A 1 121 ? -12.391 -18.281 23.75 1 77.25 121 ASP A O 1
ATOM 959 N N . GLN A 1 122 ? -13.664 -19.75 22.5 1 84.81 122 GLN A N 1
ATOM 960 C CA . GLN A 1 122 ? -12.5 -19.938 21.641 1 84.81 122 GLN A CA 1
ATOM 961 C C . GLN A 1 122 ? -12.727 -19.344 20.266 1 84.81 122 GLN A C 1
ATOM 963 O O . GLN A 1 122 ? -13.859 -19.266 19.781 1 84.81 122 GLN A O 1
ATOM 968 N N . CYS A 1 123 ? -11.68 -18.922 19.719 1 90.44 123 CYS A N 1
ATOM 969 C CA . CYS A 1 123 ? -11.742 -18.422 18.344 1 90.44 123 CYS A CA 1
ATOM 970 C C . CYS A 1 123 ? -12.055 -19.562 17.375 1 90.44 123 CYS A C 1
ATOM 972 O O . CYS A 1 123 ? -11.453 -20.641 17.453 1 90.44 123 CYS A O 1
ATOM 974 N N . SER A 1 124 ? -13.016 -19.391 16.547 1 92.56 124 SER A N 1
ATOM 975 C CA . SER A 1 124 ? -13.43 -20.406 1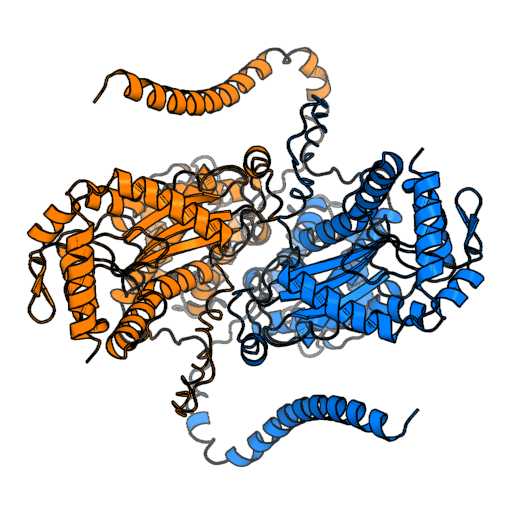5.602 1 92.56 124 SER A CA 1
ATOM 976 C C . SER A 1 124 ? -12.359 -20.656 14.539 1 92.56 124 SER A C 1
ATOM 978 O O . SER A 1 124 ? -11.508 -19.781 14.312 1 92.56 124 SER A O 1
ATOM 980 N N . LEU A 1 125 ? -12.367 -21.812 13.992 1 93.56 125 LEU A N 1
ATOM 981 C CA . LEU A 1 125 ? -11.453 -22.141 12.906 1 93.56 125 LEU A CA 1
ATOM 982 C C . LEU A 1 125 ? -11.648 -21.172 11.734 1 93.56 125 LEU A C 1
ATOM 984 O O . LEU A 1 125 ? -10.672 -20.75 11.102 1 93.56 125 LEU A O 1
ATOM 988 N N . GLU A 1 126 ? -12.93 -20.812 11.461 1 94.06 126 GLU A N 1
ATOM 989 C CA . GLU A 1 126 ? -13.258 -19.891 10.383 1 94.06 126 GLU A CA 1
ATOM 990 C C . GLU A 1 126 ? -12.547 -18.547 10.555 1 94.06 126 GLU A C 1
ATOM 992 O O . GLU A 1 126 ? -11.953 -18.031 9.609 1 94.06 126 GLU A O 1
ATOM 997 N N . ALA A 1 127 ? -12.617 -18.109 11.734 1 95.31 127 ALA A N 1
ATOM 998 C CA . ALA A 1 127 ? -11.984 -16.812 12.023 1 95.31 127 ALA A CA 1
ATOM 999 C C . ALA A 1 127 ? -10.469 -16.906 11.906 1 95.31 127 ALA A C 1
ATOM 1001 O O . ALA A 1 127 ? -9.828 -16.016 11.359 1 95.31 127 ALA A O 1
ATOM 1002 N N . LYS A 1 128 ? -9.93 -18.031 12.383 1 96 128 LYS A N 1
ATOM 1003 C CA . LYS A 1 128 ? -8.477 -18.234 12.375 1 96 128 LYS A CA 1
ATOM 1004 C C . LYS A 1 128 ? -7.941 -18.312 10.953 1 96 128 LYS A C 1
ATOM 1006 O O . LYS A 1 128 ? -6.766 -18.047 10.711 1 96 128 LYS A O 1
ATOM 1011 N N . LEU A 1 129 ? -8.812 -18.656 10.055 1 97.06 129 LEU A N 1
ATOM 1012 C CA . LEU A 1 129 ? -8.367 -18.844 8.68 1 97.06 129 LEU A CA 1
ATOM 1013 C C . LEU A 1 129 ? -8.695 -17.625 7.828 1 97.06 129 LEU A C 1
ATOM 1015 O O . LEU A 1 129 ? -7.887 -17.188 7.004 1 97.06 129 LEU A O 1
ATOM 1019 N N . LEU A 1 130 ? -9.836 -17.031 8.031 1 96.44 130 LEU A N 1
ATOM 1020 C CA . LEU A 1 130 ? -10.281 -15.93 7.184 1 96.44 130 LEU A CA 1
ATOM 1021 C C . LEU A 1 130 ? -9.5 -14.656 7.484 1 96.44 130 LEU A C 1
ATOM 1023 O O . LEU A 1 130 ? -9.242 -13.852 6.586 1 96.44 130 LEU A O 1
ATOM 1027 N N . LEU A 1 131 ? -9.086 -14.5 8.742 1 96.88 131 LEU A N 1
ATOM 1028 C CA . LEU A 1 131 ? -8.336 -13.297 9.094 1 96.88 131 LEU A CA 1
ATOM 1029 C C . LEU A 1 131 ? -7.02 -13.234 8.32 1 96.88 131 LEU A C 1
ATOM 1031 O O . LEU A 1 131 ? -6.73 -12.242 7.656 1 96.88 131 LEU A O 1
ATOM 1035 N N . PRO A 1 132 ? -6.219 -14.305 8.359 1 97.25 132 PRO A N 1
ATOM 1036 C CA . PRO A 1 132 ? -4.961 -14.25 7.609 1 97.25 132 PRO A CA 1
ATOM 1037 C C . PRO A 1 132 ? -5.18 -14.102 6.105 1 97.25 132 PRO A C 1
ATOM 1039 O O . PRO A 1 132 ? -4.426 -13.383 5.441 1 97.25 132 PRO A O 1
ATOM 1042 N N . ILE A 1 133 ? -6.188 -14.758 5.574 1 97.31 133 ILE A N 1
ATOM 1043 C CA . ILE A 1 133 ? -6.449 -14.672 4.141 1 97.31 133 ILE A CA 1
ATOM 1044 C C . ILE A 1 133 ? -6.812 -13.242 3.764 1 97.31 133 ILE A C 1
ATOM 1046 O O . ILE A 1 133 ? -6.316 -12.711 2.768 1 97.31 133 ILE A O 1
ATOM 1050 N N . LYS A 1 134 ? -7.664 -12.664 4.578 1 95.69 134 LYS A N 1
ATOM 1051 C CA . LYS A 1 134 ? -8.07 -11.281 4.332 1 95.69 134 LYS A CA 1
ATOM 1052 C C . LYS A 1 134 ? -6.883 -10.336 4.441 1 95.69 134 LYS A C 1
ATOM 1054 O O . LYS A 1 134 ? -6.762 -9.391 3.658 1 95.69 134 LYS A O 1
ATOM 1059 N N . THR A 1 135 ? -6.039 -10.594 5.398 1 95.06 135 THR A N 1
ATOM 1060 C CA . THR A 1 135 ? -4.848 -9.773 5.605 1 95.06 135 THR A CA 1
ATOM 1061 C C . THR A 1 135 ? -3.922 -9.852 4.395 1 95.06 135 THR A C 1
ATOM 1063 O O . THR A 1 135 ? -3.365 -8.844 3.965 1 95.06 135 THR A O 1
ATOM 1066 N N . LEU A 1 136 ? -3.775 -11.016 3.82 1 96.25 136 LEU A N 1
ATOM 1067 C CA . LEU A 1 136 ? -2.945 -11.195 2.633 1 96.25 136 LEU A CA 1
ATOM 1068 C C . LEU A 1 136 ? -3.566 -10.492 1.429 1 96.25 136 LEU A C 1
ATOM 1070 O O . LEU A 1 136 ? -2.863 -9.844 0.652 1 96.25 136 LEU A O 1
ATOM 1074 N N . ALA A 1 137 ? -4.852 -10.648 1.322 1 94.56 137 ALA A N 1
ATOM 1075 C CA . ALA A 1 137 ? -5.57 -10.109 0.174 1 94.56 137 ALA A CA 1
ATOM 1076 C C . ALA A 1 137 ? -5.523 -8.578 0.169 1 94.56 137 ALA A C 1
ATOM 1078 O O . ALA A 1 137 ? -5.359 -7.961 -0.885 1 94.56 137 ALA A O 1
ATOM 1079 N N . CYS A 1 138 ? -5.613 -8.023 1.358 1 91.38 138 CYS A N 1
ATOM 1080 C CA . CYS A 1 138 ? -5.711 -6.57 1.434 1 91.38 138 CYS A CA 1
ATOM 1081 C C . CYS A 1 138 ? -4.344 -5.938 1.667 1 91.38 138 CYS A C 1
ATOM 1083 O O . CYS A 1 138 ? -4.176 -4.73 1.502 1 91.38 138 CYS A O 1
ATOM 1085 N N . GLY A 1 139 ? -3.387 -6.711 2.014 1 90 139 GLY A N 1
ATOM 1086 C CA . GLY A 1 139 ? -2.041 -6.207 2.227 1 90 139 GLY A CA 1
ATOM 1087 C C . GLY A 1 139 ? -1.937 -5.27 3.414 1 90 139 GLY A C 1
ATOM 1088 O O . GLY A 1 139 ? -1.235 -4.258 3.354 1 90 139 GLY A O 1
ATOM 1089 N N . VAL A 1 140 ? -2.729 -5.504 4.438 1 88.5 140 VAL A N 1
ATOM 1090 C CA . VAL A 1 140 ? -2.727 -4.676 5.641 1 88.5 140 VAL A CA 1
ATOM 1091 C C . VAL A 1 140 ? -2.309 -5.516 6.844 1 88.5 140 VAL A C 1
ATOM 1093 O O . VAL A 1 140 ? -2.32 -6.746 6.785 1 88.5 140 VAL A O 1
ATOM 1096 N N . PRO A 1 141 ? -1.881 -4.836 7.91 1 84.88 141 PRO A N 1
ATOM 1097 C CA . PRO A 1 141 ? -1.528 -5.586 9.117 1 84.88 141 PRO A CA 1
ATOM 1098 C C . PRO A 1 141 ? -2.711 -6.359 9.695 1 84.88 141 PRO A C 1
ATOM 1100 O O . PRO A 1 141 ? -3.865 -5.969 9.492 1 84.88 141 PRO A O 1
ATOM 1103 N N . CYS A 1 142 ? -2.404 -7.344 10.461 1 86.5 142 CYS A N 1
ATOM 1104 C CA . CYS A 1 142 ? -3.4 -8.273 10.984 1 86.5 142 CYS A CA 1
ATOM 1105 C C . CYS A 1 142 ? -4.367 -7.562 11.922 1 86.5 142 CYS A C 1
ATOM 1107 O O . CYS A 1 142 ? -5.535 -7.949 12.031 1 86.5 142 CYS A O 1
ATOM 1109 N N . HIS A 1 143 ? -3.93 -6.566 12.547 1 84.88 143 HIS A N 1
ATOM 1110 C CA . HIS A 1 143 ? -4.762 -5.945 13.57 1 84.88 143 HIS A CA 1
ATOM 1111 C C . HIS A 1 143 ? -5.836 -5.062 12.953 1 84.88 143 HIS A C 1
ATOM 1113 O O . HIS A 1 143 ? -6.742 -4.594 13.648 1 84.88 143 HIS A O 1
ATOM 1119 N N . THR A 1 144 ? -5.746 -4.902 11.648 1 88.06 144 THR A N 1
ATOM 1120 C CA . THR A 1 144 ? -6.715 -4.078 10.93 1 88.06 144 THR A CA 1
ATOM 1121 C C . THR A 1 144 ? -8.117 -4.656 11.055 1 88.06 144 THR A C 1
ATOM 1123 O O . THR A 1 144 ? -9.102 -3.918 11.055 1 88.06 144 THR A O 1
ATOM 1126 N N . PHE A 1 145 ? -8.234 -5.984 11.227 1 92.19 145 PHE A N 1
ATOM 1127 C CA . PHE A 1 145 ? -9.539 -6.625 11.148 1 92.19 145 PHE A CA 1
ATOM 1128 C C . PHE A 1 145 ? -9.93 -7.227 12.492 1 92.19 145 PHE A C 1
ATOM 1130 O O . PHE A 1 145 ? -10.852 -8.039 12.578 1 92.19 145 PHE A O 1
ATOM 1137 N N . ILE A 1 146 ? -9.266 -6.855 13.539 1 88.06 146 ILE A N 1
ATOM 1138 C CA . ILE A 1 146 ? -9.477 -7.512 14.828 1 88.06 146 ILE A CA 1
ATOM 1139 C C . ILE A 1 146 ? -10.875 -7.191 15.344 1 88.06 146 ILE A C 1
ATOM 1141 O O . ILE A 1 146 ? -11.422 -7.93 16.172 1 88.06 146 ILE A O 1
ATOM 1145 N N . ASP A 1 147 ? -11.445 -6.141 14.898 1 88.25 147 ASP A N 1
ATOM 1146 C CA . ASP A 1 147 ? -12.781 -5.77 15.336 1 88.25 147 ASP A CA 1
ATOM 1147 C C . ASP A 1 147 ? -13.836 -6.723 14.773 1 88.25 147 ASP A C 1
ATOM 1149 O O . ASP A 1 147 ? -14.734 -7.156 15.492 1 88.25 147 ASP A O 1
ATOM 1153 N N . TYR A 1 148 ? -13.664 -7.082 13.539 1 91.56 148 TYR A N 1
ATOM 1154 C CA . TYR A 1 148 ? -14.617 -8.008 12.938 1 91.56 148 TYR A CA 1
ATOM 1155 C C . TYR A 1 148 ? -14.43 -9.422 13.477 1 91.56 148 TYR A C 1
ATOM 1157 O O . TYR A 1 148 ? -15.398 -10.109 13.789 1 91.56 148 TYR A O 1
ATOM 1165 N N . PHE A 1 149 ? -13.219 -9.789 13.656 1 93.25 149 PHE A N 1
ATOM 1166 C CA . PHE A 1 149 ? -12.938 -11.172 14.023 1 93.25 149 PHE A CA 1
ATOM 1167 C C . PHE A 1 149 ? -12.844 -11.328 15.539 1 93.25 149 PHE A C 1
ATOM 1169 O O . PHE A 1 149 ? -12.742 -12.445 16.047 1 93.25 149 PHE A O 1
ATOM 1176 N N . GLN A 1 150 ? -12.828 -10.258 16.203 1 89.75 150 GLN A N 1
ATOM 1177 C CA . GLN A 1 150 ? -12.852 -10.234 17.656 1 89.75 150 GLN A CA 1
ATOM 1178 C C . GLN A 1 150 ? -11.656 -11 18.234 1 89.75 150 GLN A C 1
ATOM 1180 O O . GLN A 1 150 ? -11.836 -11.961 18.984 1 89.75 150 GLN A O 1
ATOM 1185 N N . MET A 1 151 ? -10.5 -10.516 17.891 1 89.31 151 MET A N 1
ATOM 1186 C CA . MET A 1 151 ? -9.227 -11.086 18.328 1 89.31 151 MET A CA 1
ATOM 1187 C C . MET A 1 151 ? -8.297 -9.992 18.844 1 89.31 151 MET A C 1
ATOM 1189 O O . MET A 1 151 ? -8.438 -8.828 18.484 1 89.31 151 MET A O 1
ATOM 1193 N N . SER A 1 152 ? -7.461 -10.438 19.781 1 84.19 152 SER A N 1
ATOM 1194 C CA . SER A 1 152 ? -6.398 -9.523 20.188 1 84.19 152 SER A CA 1
ATOM 1195 C C . SER A 1 152 ? -5.355 -9.359 19.094 1 84.19 152 SER A C 1
ATOM 1197 O O . SER A 1 152 ? -5.258 -10.203 18.203 1 84.19 152 SER A O 1
ATOM 1199 N N . ARG A 1 153 ? -4.609 -8.312 19.203 1 85.5 153 ARG A N 1
ATOM 1200 C CA . ARG A 1 153 ? -3.557 -8.055 18.219 1 85.5 153 ARG A CA 1
ATOM 1201 C C . ARG A 1 153 ? -2.537 -9.188 18.203 1 85.5 153 ARG A C 1
ATOM 1203 O O . ARG A 1 153 ? -2.125 -9.641 17.125 1 85.5 153 ARG A O 1
ATOM 1210 N N . GLN A 1 154 ? -2.197 -9.602 19.328 1 84.31 154 GLN A N 1
ATOM 1211 C CA . GLN A 1 154 ? -1.205 -10.664 19.453 1 84.31 154 GLN A CA 1
ATOM 1212 C C . GLN A 1 154 ? -1.729 -11.969 18.859 1 84.31 154 GLN A C 1
ATOM 1214 O O . GLN A 1 154 ? -1.012 -12.656 18.125 1 84.31 154 GLN A O 1
ATOM 1219 N N . TYR A 1 155 ? -2.947 -12.25 19.172 1 90.38 155 TYR A N 1
ATOM 1220 C CA . TYR A 1 155 ? -3.529 -13.484 18.672 1 90.38 155 TYR A CA 1
ATOM 1221 C C . TYR A 1 155 ? -3.701 -13.43 17.156 1 90.38 155 TYR A C 1
ATOM 1223 O O . TYR A 1 155 ? -3.512 -14.43 16.469 1 90.38 155 TYR A O 1
ATOM 1231 N N . ALA A 1 156 ? -4.102 -12.281 16.656 1 92.69 156 ALA A N 1
ATOM 1232 C CA . ALA A 1 156 ? -4.211 -12.094 15.211 1 92.69 156 ALA A CA 1
ATOM 1233 C C . ALA A 1 156 ? -2.873 -12.352 14.523 1 92.69 156 ALA A C 1
ATOM 1235 O O . ALA A 1 156 ? -2.82 -13.008 13.484 1 92.69 156 ALA A O 1
ATOM 1236 N N . ARG A 1 157 ? -1.841 -11.875 15.094 1 91.12 157 ARG A N 1
ATOM 1237 C CA . ARG A 1 157 ? -0.504 -12.102 14.547 1 91.12 157 ARG A CA 1
ATOM 1238 C C . ARG A 1 157 ? -0.151 -13.586 14.562 1 91.12 157 ARG A C 1
ATOM 1240 O O . ARG A 1 157 ? 0.425 -14.094 13.602 1 91.12 157 ARG A O 1
ATOM 1247 N N . GLU A 1 158 ? -0.5 -14.148 15.625 1 92.12 158 GLU A N 1
ATOM 1248 C CA . GLU A 1 158 ? -0.247 -15.586 15.734 1 92.12 158 GLU A CA 1
ATOM 1249 C C . GLU A 1 158 ? -1.037 -16.359 14.688 1 92.12 158 GLU A C 1
ATOM 1251 O O . GLU A 1 158 ? -0.524 -17.312 14.094 1 92.12 158 GLU A O 1
ATOM 1256 N N . CYS A 1 159 ? -2.277 -15.992 14.469 1 95.38 159 CYS A N 1
ATOM 1257 C CA . CYS A 1 159 ? -3.102 -16.641 13.445 1 95.38 159 CYS A CA 1
ATOM 1258 C C . CYS A 1 159 ? -2.455 -16.516 12.07 1 95.38 159 CYS A C 1
ATOM 1260 O O . CYS A 1 159 ? -2.422 -17.484 11.312 1 95.38 159 CYS A O 1
ATOM 1262 N N . CYS A 1 160 ? -1.917 -15.398 11.766 1 95.62 160 CYS A N 1
ATOM 1263 C CA . CYS A 1 160 ? -1.285 -15.172 10.469 1 95.62 160 CYS A CA 1
ATOM 1264 C C . CYS A 1 160 ? -0.033 -16.031 10.312 1 95.62 160 CYS A C 1
ATOM 1266 O O . CYS A 1 160 ? 0.173 -16.656 9.273 1 95.62 160 CYS A O 1
ATOM 1268 N N . LEU A 1 161 ? 0.751 -16.078 11.352 1 93.25 161 LEU A N 1
ATOM 1269 C CA . LEU A 1 161 ? 1.979 -16.859 11.305 1 93.25 161 LEU A CA 1
ATOM 1270 C C . LEU A 1 161 ? 1.666 -18.344 11.156 1 93.25 161 LEU A C 1
ATOM 1272 O O . LEU A 1 161 ? 2.242 -19.016 10.297 1 93.25 161 LEU A O 1
ATOM 1276 N N . GLN A 1 162 ? 0.752 -18.797 11.945 1 94.69 162 GLN A N 1
ATOM 1277 C CA . GLN A 1 162 ? 0.393 -20.203 11.906 1 94.69 162 GLN A CA 1
ATOM 1278 C C . GLN A 1 162 ? -0.234 -20.578 10.57 1 94.69 162 GLN A C 1
ATOM 1280 O O . GLN A 1 162 ? -0.032 -21.688 10.07 1 94.69 162 GLN A O 1
ATOM 1285 N N . PHE A 1 163 ? -0.987 -19.703 10.047 1 97.75 163 PHE A N 1
ATOM 1286 C CA . PHE A 1 163 ? -1.571 -19.953 8.734 1 97.75 163 PHE A CA 1
ATOM 1287 C C . PHE A 1 163 ? -0.483 -20.109 7.676 1 97.75 163 PHE A C 1
ATOM 1289 O O . PHE A 1 163 ? -0.543 -21.031 6.852 1 97.75 163 PHE A O 1
ATOM 1296 N N . ASP A 1 164 ? 0.472 -19.188 7.707 1 96.19 164 ASP A N 1
ATOM 1297 C CA . ASP A 1 164 ? 1.587 -19.281 6.766 1 96.19 164 ASP A CA 1
ATOM 1298 C C . ASP A 1 164 ? 2.307 -20.625 6.891 1 96.19 164 ASP A C 1
ATOM 1300 O O . ASP A 1 164 ? 2.625 -21.25 5.883 1 96.19 164 ASP A O 1
ATOM 1304 N N . ILE A 1 165 ? 2.512 -21.047 8.07 1 94.56 165 ILE A N 1
ATOM 1305 C CA . ILE A 1 165 ? 3.25 -22.266 8.352 1 94.56 165 ILE A CA 1
ATOM 1306 C C . ILE A 1 165 ? 2.451 -23.469 7.855 1 94.56 165 ILE A C 1
ATOM 1308 O O . ILE A 1 165 ? 2.982 -24.328 7.141 1 94.56 165 ILE A O 1
ATOM 1312 N N . VAL A 1 166 ? 1.219 -23.547 8.188 1 96.38 166 VAL A N 1
ATOM 1313 C CA . VAL A 1 166 ? 0.413 -24.719 7.863 1 96.38 166 VAL A CA 1
ATOM 1314 C C . VAL A 1 166 ? 0.205 -24.812 6.352 1 96.38 166 VAL A C 1
ATOM 1316 O O . VAL A 1 166 ? 0.166 -25.906 5.785 1 96.38 166 VAL A O 1
ATOM 1319 N N . MET A 1 167 ? 0.051 -23.672 5.73 1 97.06 167 MET A N 1
ATOM 1320 C CA . MET A 1 167 ? -0.097 -23.656 4.277 1 97.06 167 MET A CA 1
ATOM 1321 C C . MET A 1 167 ? 1.134 -24.25 3.598 1 97.06 167 MET A C 1
ATOM 1323 O O . MET A 1 167 ? 1.011 -25.031 2.652 1 97.06 167 MET A O 1
ATOM 1327 N N . LYS A 1 168 ? 2.264 -23.859 4.059 1 95.19 168 LYS A N 1
ATOM 1328 C CA . LYS A 1 168 ? 3.496 -24.406 3.498 1 95.19 168 LYS A CA 1
ATOM 1329 C C . LYS A 1 168 ? 3.605 -25.906 3.764 1 95.19 168 LYS A C 1
ATOM 1331 O O . LYS A 1 168 ? 3.916 -26.688 2.857 1 95.19 168 LYS A O 1
ATOM 1336 N N . GLN A 1 169 ? 3.277 -26.312 4.93 1 93.81 169 GLN A N 1
ATOM 1337 C CA . GLN A 1 169 ? 3.398 -27.703 5.328 1 93.81 169 GLN A CA 1
ATOM 1338 C C . GLN A 1 169 ? 2.453 -28.594 4.523 1 93.81 169 GLN A C 1
ATOM 1340 O O . GLN A 1 169 ? 2.834 -29.672 4.082 1 93.81 169 GLN A O 1
ATOM 1345 N N . LEU A 1 170 ? 1.295 -28.125 4.305 1 95.44 170 LEU A N 1
ATOM 1346 C CA . LEU A 1 170 ? 0.262 -28.953 3.691 1 95.44 170 LEU A CA 1
ATOM 1347 C C . LEU A 1 170 ? 0.368 -28.922 2.172 1 95.44 170 LEU A C 1
ATOM 1349 O O . LEU A 1 170 ? 0.126 -29.938 1.504 1 95.44 170 LEU A O 1
ATOM 1353 N N . TYR A 1 171 ? 0.751 -27.719 1.614 1 96.25 171 TYR A N 1
ATOM 1354 C CA . TYR A 1 171 ? 0.453 -27.562 0.195 1 96.25 171 TYR A CA 1
ATOM 1355 C C . TYR A 1 171 ? 1.722 -27.281 -0.601 1 96.25 171 TYR A C 1
ATOM 1357 O O . TYR A 1 171 ? 1.692 -27.25 -1.833 1 96.25 171 TYR A O 1
ATOM 1365 N N . ALA A 1 172 ? 2.857 -27.062 0.013 1 92.81 172 ALA A N 1
ATOM 1366 C CA . ALA A 1 172 ? 4.09 -26.781 -0.718 1 92.81 172 ALA A CA 1
ATOM 1367 C C . ALA A 1 172 ? 4.441 -27.922 -1.668 1 92.81 172 ALA A C 1
ATOM 1369 O O . ALA A 1 172 ? 4.887 -27.688 -2.793 1 92.81 172 ALA A O 1
ATOM 1370 N N . LYS A 1 173 ? 4.211 -29.125 -1.282 1 90.5 173 LYS A N 1
ATOM 1371 C CA . LYS A 1 173 ? 4.57 -30.297 -2.068 1 90.5 173 LYS A CA 1
ATOM 1372 C C . LYS A 1 173 ? 3.719 -30.391 -3.33 1 90.5 173 LYS A C 1
ATOM 1374 O O . LYS A 1 173 ? 4.148 -30.969 -4.332 1 90.5 173 LYS A O 1
ATOM 1379 N N . GLU A 1 174 ? 2.609 -29.812 -3.219 1 92.69 174 GLU A N 1
ATOM 1380 C CA . GLU A 1 174 ? 1.697 -29.906 -4.352 1 92.69 174 GLU A CA 1
ATOM 1381 C C . GLU A 1 174 ? 1.786 -28.672 -5.242 1 92.69 174 GLU A C 1
ATOM 1383 O O . GLU A 1 174 ? 1.788 -28.781 -6.469 1 92.69 174 GLU A O 1
ATOM 1388 N N . TYR A 1 175 ? 1.921 -27.531 -4.613 1 94.12 175 TYR A N 1
ATOM 1389 C CA . TYR A 1 175 ? 1.74 -26.312 -5.387 1 94.12 175 TYR A CA 1
ATOM 1390 C C . TYR A 1 175 ? 3.064 -25.578 -5.57 1 94.12 175 TYR A C 1
ATOM 1392 O O . TYR A 1 175 ? 3.131 -24.578 -6.277 1 94.12 175 TYR A O 1
ATOM 1400 N N . LEU A 1 176 ? 4.145 -26.031 -4.938 1 90.88 176 LEU A N 1
ATOM 1401 C CA . LEU A 1 176 ? 5.477 -25.469 -5.125 1 90.88 176 LEU A CA 1
ATOM 1402 C C . LEU A 1 176 ? 6.473 -26.547 -5.531 1 90.88 176 LEU A C 1
ATOM 1404 O O . LEU A 1 176 ? 7.672 -26.422 -5.277 1 90.88 176 LEU A O 1
ATOM 1408 N N . ARG A 1 177 ? 6.016 -27.422 -6.195 1 86.56 177 ARG A N 1
ATOM 1409 C CA . ARG A 1 177 ? 6.852 -28.562 -6.547 1 86.56 177 ARG A CA 1
ATOM 1410 C C . ARG A 1 177 ? 7.527 -28.344 -7.898 1 86.56 177 ARG A C 1
ATOM 1412 O O . ARG A 1 177 ? 7.082 -27.531 -8.695 1 86.56 177 ARG A O 1
ATOM 1419 N N . PHE A 1 178 ? 8.562 -29.156 -8.008 1 87.06 178 PHE A N 1
ATOM 1420 C CA . PHE A 1 178 ? 9.211 -29.281 -9.305 1 87.06 178 PHE A CA 1
ATOM 1421 C C . PHE A 1 178 ? 8.312 -30 -10.297 1 87.06 178 PHE A C 1
ATOM 1423 O O . PHE A 1 178 ? 7.562 -30.906 -9.914 1 87.06 178 PHE A O 1
ATOM 1430 N N . PRO A 1 179 ? 8.359 -29.594 -11.492 1 91.81 179 PRO A N 1
ATOM 1431 C CA . PRO A 1 179 ? 7.477 -30.25 -12.461 1 91.81 179 PRO A CA 1
ATOM 1432 C C . PRO A 1 179 ? 7.793 -31.734 -12.641 1 91.81 179 PRO A C 1
ATOM 1434 O O . PRO A 1 179 ? 8.953 -32.125 -12.523 1 91.81 179 PRO A O 1
ATOM 1437 N N . THR A 1 180 ? 6.781 -32.531 -12.867 1 92.25 180 THR A N 1
ATOM 1438 C CA . THR A 1 180 ? 6.941 -33.906 -13.273 1 92.25 180 THR A CA 1
ATOM 1439 C C . THR A 1 180 ? 7.098 -34.031 -14.789 1 92.25 180 THR A C 1
ATOM 1441 O O . THR A 1 180 ? 6.973 -33.031 -15.5 1 92.25 180 THR A O 1
ATOM 1444 N N . ALA A 1 181 ? 7.387 -35.25 -15.219 1 93.62 181 ALA A N 1
ATOM 1445 C CA . ALA A 1 181 ? 7.496 -35.469 -16.656 1 93.62 181 ALA A CA 1
ATOM 1446 C C . ALA A 1 181 ? 6.188 -35.125 -17.359 1 93.62 181 ALA A C 1
ATOM 1448 O O . ALA A 1 181 ? 6.195 -34.531 -18.438 1 93.62 181 ALA A O 1
ATOM 1449 N N . ASP A 1 182 ? 5.113 -35.469 -16.703 1 94.25 182 ASP A N 1
ATOM 1450 C CA . ASP A 1 182 ? 3.805 -35.188 -17.281 1 94.25 182 ASP A CA 1
ATOM 1451 C C . ASP A 1 182 ? 3.549 -33.688 -17.312 1 94.25 182 ASP A C 1
ATOM 1453 O O . ASP A 1 182 ? 2.969 -33.156 -18.281 1 94.25 182 ASP A O 1
ATOM 1457 N N . ASP A 1 183 ? 3.947 -33 -16.297 1 93.69 183 ASP A N 1
ATOM 1458 C CA . ASP A 1 183 ? 3.811 -31.531 -16.281 1 93.69 183 ASP A CA 1
ATOM 1459 C C . ASP A 1 183 ? 4.586 -30.891 -17.422 1 93.69 183 ASP A C 1
ATOM 1461 O O . ASP A 1 183 ? 4.066 -30.016 -18.109 1 93.69 183 ASP A O 1
ATOM 1465 N N . LEU A 1 184 ? 5.801 -31.312 -17.547 1 95 184 LEU A N 1
ATOM 1466 C CA . LEU A 1 184 ? 6.684 -30.719 -18.562 1 95 184 LEU A CA 1
ATOM 1467 C C . LEU A 1 184 ? 6.117 -30.922 -19.953 1 95 184 LEU A C 1
ATOM 1469 O O . LEU A 1 184 ? 6.164 -30 -20.781 1 95 184 LEU A O 1
ATOM 1473 N N . GLN A 1 185 ? 5.621 -32.094 -20.234 1 95.56 185 GLN A N 1
ATOM 1474 C CA . GLN A 1 185 ? 4.996 -32.375 -21.516 1 95.56 185 GLN A CA 1
ATOM 1475 C C . GLN A 1 185 ? 3.824 -31.422 -21.766 1 95.56 185 GLN A C 1
ATOM 1477 O O . GLN A 1 185 ? 3.684 -30.875 -22.859 1 95.56 185 GLN A O 1
ATOM 1482 N N . SER A 1 186 ? 3.049 -31.297 -20.703 1 94.62 186 SER A N 1
ATOM 1483 C CA . SER A 1 186 ? 1.879 -30.422 -20.812 1 94.62 186 SER A CA 1
ATOM 1484 C C . SER A 1 186 ? 2.285 -28.969 -21.016 1 94.62 186 SER A C 1
ATOM 1486 O O . SER A 1 186 ? 1.651 -28.25 -21.797 1 94.62 186 SER A O 1
ATOM 1488 N N . ILE A 1 187 ? 3.305 -28.547 -20.375 1 96 187 ILE A N 1
ATOM 1489 C CA . ILE A 1 187 ? 3.775 -27.172 -20.438 1 96 187 ILE A CA 1
ATOM 1490 C C . ILE A 1 187 ? 4.312 -26.875 -21.844 1 96 187 ILE A C 1
ATOM 1492 O O . ILE A 1 187 ? 3.992 -25.844 -22.438 1 96 187 ILE A O 1
ATOM 1496 N N . ILE A 1 188 ? 5.129 -27.766 -22.359 1 96.12 188 ILE A N 1
ATOM 1497 C CA . ILE A 1 188 ? 5.738 -27.594 -23.672 1 96.12 188 ILE A CA 1
ATOM 1498 C C . ILE A 1 188 ? 4.656 -27.578 -24.75 1 96.12 188 ILE A C 1
ATOM 1500 O O . ILE A 1 188 ? 4.688 -26.75 -25.656 1 96.12 188 ILE A O 1
ATOM 1504 N N . LYS A 1 189 ? 3.719 -28.484 -24.594 1 95.31 189 LYS A N 1
ATOM 1505 C CA . LYS A 1 189 ? 2.602 -28.531 -25.531 1 95.31 189 LYS A CA 1
ATOM 1506 C C . LYS A 1 189 ? 1.806 -27.234 -25.484 1 95.31 189 LYS A C 1
ATOM 1508 O O . LYS A 1 189 ? 1.407 -26.703 -26.531 1 95.31 189 LYS A O 1
ATOM 1513 N N . LEU A 1 190 ? 1.552 -26.75 -24.281 1 94.94 190 LEU A N 1
ATOM 1514 C CA . LEU A 1 190 ? 0.848 -25.484 -24.094 1 94.94 190 LEU A CA 1
ATOM 1515 C C . LEU A 1 190 ? 1.558 -24.344 -24.828 1 94.94 190 LEU A C 1
ATOM 1517 O O . LEU A 1 190 ? 0.93 -23.609 -25.594 1 94.94 190 LEU A O 1
ATOM 1521 N N . HIS A 1 191 ? 2.83 -24.219 -24.703 1 95.88 191 HIS A N 1
ATOM 1522 C CA . HIS A 1 191 ? 3.588 -23.125 -25.297 1 95.88 191 HIS A CA 1
ATOM 1523 C C . HIS A 1 191 ? 3.727 -23.312 -26.812 1 95.88 191 HIS A C 1
ATOM 1525 O O . HIS A 1 191 ? 3.775 -22.328 -27.547 1 95.88 191 HIS A O 1
ATOM 1531 N N . LYS A 1 192 ? 3.805 -24.562 -27.203 1 95.62 192 LYS A N 1
ATOM 1532 C CA . LYS A 1 192 ? 3.801 -24.828 -28.641 1 95.62 192 LYS A CA 1
ATOM 1533 C C . LYS A 1 19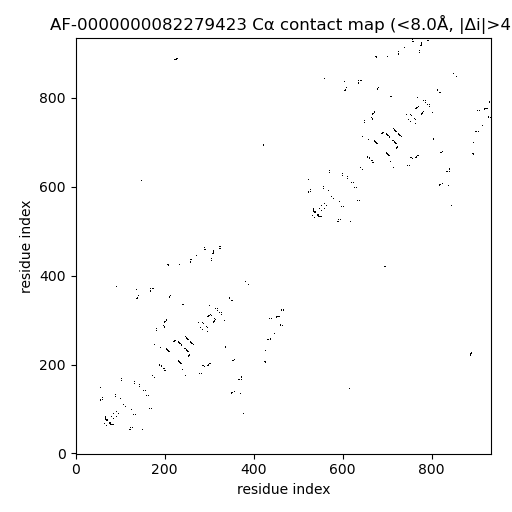2 ? 2.52 -24.312 -29.281 1 95.62 192 LYS A C 1
ATOM 1535 O O . LYS A 1 192 ? 2.557 -23.766 -30.391 1 95.62 192 LYS A O 1
ATOM 1540 N N . ASN A 1 193 ? 1.494 -24.469 -28.609 1 94.62 193 ASN A N 1
ATOM 1541 C CA . ASN A 1 193 ? 0.197 -24.047 -29.125 1 94.62 193 ASN A CA 1
ATOM 1542 C C . ASN A 1 193 ? 0.029 -22.531 -29.062 1 94.62 193 ASN A C 1
ATOM 1544 O O . ASN A 1 193 ? -0.479 -21.906 -30 1 94.62 193 ASN A O 1
ATOM 1548 N N . VAL A 1 194 ? 0.461 -21.938 -27.938 1 95.44 194 VAL A N 1
ATOM 1549 C CA . VAL A 1 194 ? 0.185 -20.516 -27.703 1 95.44 194 VAL A CA 1
ATOM 1550 C C . VAL A 1 194 ? 1.267 -19.656 -28.359 1 95.44 194 VAL A C 1
ATOM 1552 O O . VAL A 1 194 ? 0.962 -18.672 -29.016 1 95.44 194 VAL A O 1
ATOM 1555 N N . HIS A 1 195 ? 2.549 -20.047 -28.141 1 96.06 195 HIS A N 1
ATOM 1556 C CA . HIS A 1 195 ? 3.654 -19.203 -28.609 1 96.06 195 HIS A CA 1
ATOM 1557 C C . HIS A 1 195 ? 4.258 -19.75 -29.891 1 96.06 195 HIS A C 1
ATOM 1559 O O . HIS A 1 195 ? 5.234 -19.203 -30.406 1 96.06 195 HIS A O 1
ATOM 1565 N N . LYS A 1 196 ? 3.775 -20.844 -30.328 1 95.5 196 LYS A N 1
ATOM 1566 C CA . LYS A 1 196 ? 4.121 -21.406 -31.641 1 95.5 196 LYS A CA 1
ATOM 1567 C C . LYS A 1 196 ? 5.594 -21.812 -31.688 1 95.5 196 LYS A C 1
ATOM 1569 O O . LYS A 1 196 ? 6.262 -21.578 -32.688 1 95.5 196 LYS A O 1
ATOM 1574 N N . VAL A 1 197 ? 6.109 -22.281 -30.656 1 95.75 197 VAL A N 1
ATOM 1575 C CA . VAL A 1 197 ? 7.492 -22.75 -30.625 1 95.75 197 VAL A CA 1
ATOM 1576 C C . VAL A 1 197 ? 7.605 -23.969 -29.703 1 95.75 197 VAL A C 1
ATOM 1578 O O . VAL A 1 197 ? 6.957 -24.016 -28.656 1 95.75 197 VAL A O 1
ATOM 1581 N N . ASP A 1 198 ? 8.328 -24.875 -30.156 1 94.75 198 ASP A N 1
ATOM 1582 C CA . ASP A 1 198 ? 8.562 -26.062 -29.359 1 94.75 198 ASP A CA 1
ATOM 1583 C C . ASP A 1 198 ? 9.766 -25.891 -28.438 1 94.75 198 ASP A C 1
ATOM 1585 O O . ASP A 1 198 ? 10.648 -25.078 -28.719 1 94.75 198 ASP A O 1
ATOM 1589 N N . GLY A 1 199 ? 9.688 -26.578 -27.297 1 95.56 199 GLY A N 1
ATOM 1590 C CA . GLY A 1 199 ? 10.852 -26.594 -26.422 1 95.56 199 GLY A CA 1
ATOM 1591 C C . GLY A 1 199 ? 10.812 -25.5 -25.359 1 95.56 199 GLY A C 1
ATOM 1592 O O . GLY A 1 199 ? 11.695 -25.438 -24.5 1 95.56 199 GLY A O 1
ATOM 1593 N N . LEU A 1 200 ? 9.781 -24.672 -25.391 1 97.06 200 LEU A N 1
ATOM 1594 C CA . LEU A 1 200 ? 9.672 -23.578 -24.438 1 97.06 200 LEU A CA 1
ATOM 1595 C C . LEU A 1 200 ? 9.039 -24.047 -23.125 1 97.06 200 LEU A C 1
ATOM 1597 O O . LEU A 1 200 ? 7.914 -24.547 -23.125 1 97.06 200 LEU A O 1
ATOM 1601 N N . PHE A 1 201 ? 9.75 -23.875 -22.062 1 95.12 201 PHE A N 1
ATOM 1602 C CA . PHE A 1 201 ? 9.281 -24.266 -20.734 1 95.12 201 PHE A CA 1
ATOM 1603 C C . PHE A 1 201 ? 8.477 -23.141 -20.078 1 95.12 201 PHE A C 1
ATOM 1605 O O . PHE A 1 201 ? 7.449 -23.391 -19.453 1 95.12 201 PHE A O 1
ATOM 1612 N N . GLY A 1 202 ? 8.969 -21.938 -20.156 1 96.31 202 GLY A N 1
ATOM 1613 C CA . GLY A 1 202 ? 8.305 -20.797 -19.531 1 96.31 202 GLY A CA 1
ATOM 1614 C C . GLY A 1 202 ? 9.125 -19.531 -19.594 1 96.31 202 GLY A C 1
ATOM 1615 O O . GLY A 1 202 ? 9.914 -19.328 -20.516 1 96.31 202 GLY A O 1
ATOM 1616 N N . CYS A 1 203 ? 8.797 -18.609 -18.672 1 95.81 203 CYS A N 1
ATOM 1617 C CA . CYS A 1 203 ? 9.461 -17.312 -18.594 1 95.81 203 CYS A CA 1
ATOM 1618 C C . CYS A 1 203 ? 10.031 -17.078 -17.203 1 95.81 203 CYS A C 1
ATOM 1620 O O . CYS A 1 203 ? 9.438 -17.484 -16.203 1 95.81 203 CYS A O 1
ATOM 1622 N N . ILE A 1 204 ? 11.188 -16.453 -17.203 1 90.44 204 ILE A N 1
ATOM 1623 C CA . ILE A 1 204 ? 11.82 -16.094 -15.93 1 90.44 204 ILE A CA 1
ATOM 1624 C C . ILE A 1 204 ? 11.945 -14.586 -15.828 1 90.44 204 ILE A C 1
ATOM 1626 O O . ILE A 1 204 ? 12.25 -13.906 -16.812 1 90.44 204 ILE A O 1
ATOM 1630 N N . ASP A 1 205 ? 11.602 -14.047 -14.703 1 88.38 205 ASP A N 1
ATOM 1631 C CA . ASP A 1 205 ? 11.773 -12.625 -14.422 1 88.38 205 ASP A CA 1
ATOM 1632 C C . ASP A 1 205 ? 11.766 -12.359 -12.914 1 88.38 205 ASP A C 1
ATOM 1634 O O . ASP A 1 205 ? 11.609 -13.281 -12.117 1 88.38 205 ASP A O 1
ATOM 1638 N N . CYS A 1 206 ? 12.016 -11.109 -12.57 1 83.12 206 CYS A N 1
ATOM 1639 C CA . CYS A 1 206 ? 12.023 -10.703 -11.164 1 83.12 206 CYS A CA 1
ATOM 1640 C C . CYS A 1 206 ? 11.117 -9.5 -10.938 1 83.12 206 CYS A C 1
ATOM 1642 O O . CYS A 1 206 ? 10.828 -8.75 -11.875 1 83.12 206 CYS A O 1
ATOM 1644 N N . THR A 1 207 ? 10.586 -9.445 -9.789 1 83.31 207 THR A N 1
ATOM 1645 C CA . THR A 1 207 ? 9.812 -8.273 -9.383 1 83.31 207 THR A CA 1
ATOM 1646 C C . THR A 1 207 ? 10.258 -7.785 -8.008 1 83.31 207 THR A C 1
ATOM 1648 O O . THR A 1 207 ? 10.828 -8.547 -7.227 1 83.31 207 THR A O 1
ATOM 1651 N N . HIS A 1 208 ? 10.016 -6.516 -7.762 1 77.75 208 HIS A N 1
ATOM 1652 C CA . HIS A 1 208 ? 10.383 -5.887 -6.5 1 77.75 208 HIS A CA 1
ATOM 1653 C C . HIS A 1 208 ? 9.172 -5.734 -5.586 1 77.75 208 HIS A C 1
ATOM 1655 O O . HIS A 1 208 ? 8.078 -5.41 -6.047 1 77.75 208 HIS A O 1
ATOM 1661 N N . ILE A 1 209 ? 9.453 -6.004 -4.344 1 83.19 209 ILE A N 1
ATOM 1662 C CA . ILE A 1 209 ? 8.492 -5.738 -3.281 1 83.19 209 ILE A CA 1
ATOM 1663 C C . ILE A 1 209 ? 9.117 -4.816 -2.238 1 83.19 209 ILE A C 1
ATOM 1665 O O . ILE A 1 209 ? 10.094 -5.184 -1.583 1 83.19 209 ILE A O 1
ATOM 1669 N N . PRO A 1 210 ? 8.539 -3.623 -2.094 1 78.38 210 PRO A N 1
ATOM 1670 C CA . PRO A 1 210 ? 9.133 -2.705 -1.116 1 78.38 210 PRO A CA 1
ATOM 1671 C C . PRO A 1 210 ? 9.102 -3.26 0.306 1 78.38 210 PRO A C 1
ATOM 1673 O O . PRO A 1 210 ? 8.117 -3.889 0.708 1 78.38 210 PRO A O 1
ATOM 1676 N N . TRP A 1 211 ? 10.227 -3.17 0.997 1 80.31 211 TRP A N 1
ATOM 1677 C CA . TRP A 1 211 ? 10.352 -3.592 2.389 1 80.31 211 TRP A CA 1
ATOM 1678 C C . TRP A 1 211 ? 10.547 -2.389 3.305 1 80.31 211 TRP A C 1
ATOM 1680 O O . TRP A 1 211 ? 11.68 -1.985 3.572 1 80.31 211 TRP A O 1
ATOM 1690 N N . LYS A 1 212 ? 9.469 -1.914 3.824 1 75.5 212 LYS A N 1
ATOM 1691 C CA . LYS A 1 212 ? 9.461 -0.667 4.582 1 75.5 212 LYS A CA 1
ATOM 1692 C C . LYS A 1 212 ? 10.227 -0.812 5.895 1 75.5 212 LYS A C 1
ATOM 1694 O O . LYS A 1 212 ? 10.961 0.094 6.293 1 75.5 212 LYS A O 1
ATOM 1699 N N . ASN A 1 213 ? 10.078 -1.952 6.594 1 70.88 213 ASN A N 1
ATOM 1700 C CA . ASN A 1 213 ? 10.672 -2.119 7.918 1 70.88 213 ASN A CA 1
ATOM 1701 C C . ASN A 1 213 ? 11.961 -2.928 7.852 1 70.88 213 ASN A C 1
ATOM 1703 O O . ASN A 1 213 ? 12.297 -3.654 8.789 1 70.88 213 ASN A O 1
ATOM 1707 N N . CYS A 1 214 ? 12.586 -2.803 6.695 1 68.81 214 CYS A N 1
ATOM 1708 C CA . CYS A 1 214 ? 13.883 -3.459 6.594 1 68.81 214 CYS A CA 1
ATOM 1709 C C . CYS A 1 214 ? 14.828 -2.979 7.695 1 68.81 214 CYS A C 1
ATOM 1711 O O . CYS A 1 214 ? 14.992 -1.774 7.895 1 68.81 214 CYS A O 1
ATOM 1713 N N . PRO A 1 215 ? 15.273 -3.961 8.461 1 60.78 215 PRO A N 1
ATOM 1714 C CA . PRO A 1 215 ? 16.172 -3.559 9.555 1 60.78 215 PRO A CA 1
ATOM 1715 C C . PRO A 1 215 ? 17.328 -2.693 9.07 1 60.78 215 PRO A C 1
ATOM 1717 O O . PRO A 1 215 ? 17.859 -2.912 7.977 1 60.78 215 PRO A O 1
ATOM 1720 N N . LYS A 1 216 ? 17.609 -1.708 9.836 1 56 216 LYS A N 1
ATOM 1721 C CA . LYS A 1 216 ? 18.641 -0.717 9.5 1 56 216 LYS A CA 1
ATOM 1722 C C . LYS A 1 216 ? 19.969 -1.385 9.188 1 56 216 LYS A C 1
ATOM 1724 O O . LYS A 1 216 ? 20.703 -0.938 8.305 1 56 216 LYS A O 1
ATOM 1729 N N . ALA A 1 217 ? 20.234 -2.352 10.016 1 46.25 217 ALA A N 1
ATOM 1730 C CA . ALA A 1 217 ? 21.484 -3.072 9.828 1 46.25 217 ALA A CA 1
ATOM 1731 C C . ALA A 1 217 ? 21.609 -3.609 8.398 1 46.25 217 ALA A C 1
ATOM 1733 O O . ALA A 1 217 ? 22.703 -3.723 7.859 1 46.25 217 ALA A O 1
ATOM 1734 N N . TRP A 1 218 ? 20.5 -3.838 7.883 1 49.69 218 TRP A N 1
ATOM 1735 C CA . TRP A 1 218 ? 20.469 -4.414 6.543 1 49.69 218 TRP A CA 1
ATOM 1736 C C . TRP A 1 218 ? 20.359 -3.32 5.484 1 49.69 218 TRP A C 1
ATOM 1738 O O . TRP A 1 218 ? 20.828 -3.49 4.355 1 49.69 218 TRP A O 1
ATOM 1748 N N . ALA A 1 219 ? 19.719 -2.25 5.945 1 48.91 219 ALA A N 1
ATOM 1749 C CA . ALA A 1 219 ? 19.484 -1.127 5.043 1 48.91 219 ALA A CA 1
ATOM 1750 C C . ALA A 1 219 ? 20.75 -0.322 4.812 1 48.91 219 ALA A C 1
ATOM 1752 O O . ALA A 1 219 ? 20.969 0.227 3.729 1 48.91 219 ALA A O 1
ATOM 1753 N N . ASP A 1 220 ? 21.578 0.005 5.902 1 41.91 220 ASP A N 1
ATOM 1754 C CA . ASP A 1 220 ? 22.719 0.919 5.957 1 41.91 220 ASP A CA 1
ATOM 1755 C C . ASP A 1 220 ? 23.906 0.363 5.172 1 41.91 220 ASP A C 1
ATOM 1757 O O . ASP A 1 220 ? 24.922 1.046 5.004 1 41.91 220 ASP A O 1
ATOM 1761 N N . SER A 1 221 ? 24.031 -0.861 4.875 1 37.03 221 SER A N 1
ATOM 1762 C CA . SER A 1 221 ? 25.312 -1.129 4.23 1 37.03 221 SER A CA 1
ATOM 1763 C C . SER A 1 221 ? 25.484 -0.285 2.973 1 37.03 221 SER A C 1
ATOM 1765 O O . SER A 1 221 ? 26.547 -0.325 2.332 1 37.03 221 SER A O 1
ATOM 1767 N N . ARG A 1 222 ? 24.516 0.194 2.357 1 35.88 222 ARG A N 1
ATOM 1768 C CA . ARG A 1 222 ? 24.781 0.897 1.105 1 35.88 222 ARG A CA 1
ATOM 1769 C C . ARG A 1 222 ? 25.203 2.338 1.367 1 35.88 222 ARG A C 1
ATOM 1771 O O . ARG A 1 222 ? 24.469 3.109 1.977 1 35.88 222 ARG A O 1
ATOM 1778 N N . THR A 1 223 ? 26.344 2.6 1.51 1 32.59 223 THR A N 1
ATOM 1779 C CA . THR A 1 223 ? 26.953 3.916 1.395 1 32.59 223 THR A CA 1
ATOM 1780 C C . THR A 1 223 ? 26.391 4.68 0.203 1 32.59 223 THR A C 1
ATOM 1782 O O . THR A 1 223 ? 26.703 5.852 0.001 1 32.59 223 THR A O 1
ATOM 1785 N N . ASP A 1 224 ? 26.109 3.975 -0.965 1 31.64 224 ASP A N 1
ATOM 1786 C CA . ASP A 1 224 ? 25.938 4.754 -2.189 1 31.64 224 ASP A CA 1
ATOM 1787 C C . ASP A 1 224 ? 24.594 5.465 -2.207 1 31.64 224 ASP A C 1
ATOM 1789 O O . ASP A 1 224 ? 23.609 4.973 -1.634 1 31.64 224 ASP A O 1
ATOM 1793 N N . THR A 1 225 ? 24.453 6.723 -2.533 1 32.69 225 THR A N 1
ATOM 1794 C CA . THR A 1 225 ? 23.562 7.871 -2.697 1 32.69 225 THR A CA 1
ATOM 1795 C C . THR A 1 225 ? 22.203 7.434 -3.254 1 32.69 225 THR A C 1
ATOM 1797 O O . THR A 1 225 ? 21.297 8.25 -3.398 1 32.69 225 THR A O 1
ATOM 1800 N N . THR A 1 226 ? 22.125 6.336 -4.039 1 35.28 226 THR A N 1
ATOM 1801 C CA . THR A 1 226 ? 20.891 6.156 -4.789 1 35.28 226 THR A CA 1
ATOM 1802 C C . THR A 1 226 ? 19.781 5.613 -3.887 1 35.28 226 THR A C 1
ATOM 1804 O O . THR A 1 226 ? 19.922 4.539 -3.301 1 35.28 226 THR A O 1
ATOM 1807 N N . SER A 1 227 ? 19.125 6.379 -3.035 1 40.09 227 SER A N 1
ATOM 1808 C CA . SER A 1 227 ? 18.031 6.332 -2.072 1 40.09 227 SER A CA 1
ATOM 1809 C C . SER A 1 227 ? 17.047 5.223 -2.412 1 40.09 227 SER A C 1
ATOM 1811 O O . SER A 1 227 ? 15.984 5.48 -2.998 1 40.09 227 SER A O 1
ATOM 1813 N N . SER A 1 228 ? 17.391 4.055 -3.059 1 47.03 228 SER A N 1
ATOM 1814 C CA . SER A 1 228 ? 16.359 3.084 -3.41 1 47.03 228 SER A CA 1
ATOM 1815 C C . SER A 1 228 ? 15.812 2.387 -2.168 1 47.03 228 SER A C 1
ATOM 1817 O O . SER A 1 228 ? 16.578 2.049 -1.256 1 47.03 228 SER A O 1
ATOM 1819 N N . SER A 1 229 ? 14.539 2.59 -1.672 1 56.06 229 SER A N 1
ATOM 1820 C CA . SER A 1 229 ? 13.828 1.908 -0.598 1 56.06 229 SER A CA 1
ATOM 1821 C C . SER A 1 229 ? 14.094 0.406 -0.624 1 56.06 229 SER A C 1
ATOM 1823 O O . SER A 1 229 ? 14.117 -0.206 -1.693 1 56.06 229 SER A O 1
ATOM 1825 N N . PRO A 1 230 ? 14.695 -0.197 0.522 1 67.94 230 PRO A N 1
ATOM 1826 C CA . PRO A 1 230 ? 14.883 -1.649 0.571 1 67.94 230 PRO A CA 1
ATOM 1827 C C . PRO A 1 230 ? 13.672 -2.416 0.032 1 67.94 230 PRO A C 1
ATOM 1829 O O . PRO A 1 230 ? 12.539 -1.964 0.177 1 67.94 230 PRO A O 1
ATOM 1832 N N . SER A 1 231 ? 14.078 -3.371 -0.744 1 75.56 231 SER A N 1
ATOM 1833 C CA . SER A 1 231 ? 13.008 -4.16 -1.343 1 75.56 231 SER A CA 1
ATOM 1834 C C . SER A 1 231 ? 13.367 -5.641 -1.375 1 75.56 231 SER A C 1
ATOM 1836 O O . SER A 1 231 ? 14.539 -6.008 -1.25 1 75.56 231 SER A O 1
ATOM 1838 N N . ILE A 1 232 ? 12.43 -6.406 -1.394 1 80 232 ILE A N 1
ATOM 1839 C CA . ILE A 1 232 ? 12.562 -7.84 -1.638 1 80 232 ILE A CA 1
ATOM 1840 C C . ILE A 1 232 ? 12.453 -8.125 -3.135 1 80 232 ILE A C 1
ATOM 1842 O O . ILE A 1 232 ? 11.57 -7.578 -3.811 1 80 232 ILE A O 1
ATOM 1846 N N . LEU A 1 233 ? 13.422 -8.852 -3.592 1 79.31 233 LEU A N 1
ATOM 1847 C CA . LEU A 1 233 ? 13.359 -9.297 -4.98 1 79.31 233 LEU A CA 1
ATOM 1848 C C . LEU A 1 233 ? 12.789 -10.703 -5.078 1 79.31 233 LEU A C 1
ATOM 1850 O O . LEU A 1 233 ? 13.289 -11.633 -4.434 1 79.31 233 LEU A O 1
ATOM 1854 N N . LEU A 1 234 ? 11.75 -10.789 -5.816 1 86.44 234 LEU A N 1
ATOM 1855 C CA . LEU A 1 234 ? 11.133 -12.086 -6.074 1 86.44 234 LEU A CA 1
ATOM 1856 C C . LEU A 1 234 ? 11.359 -12.516 -7.523 1 86.44 234 LEU A C 1
ATOM 1858 O O . LEU A 1 234 ? 10.93 -11.82 -8.453 1 86.44 234 LEU A O 1
ATOM 1862 N N . GLU A 1 235 ? 12.148 -13.547 -7.711 1 86.25 235 GLU A N 1
ATOM 1863 C CA . GLU A 1 235 ? 12.352 -14.164 -9.016 1 86.25 235 GLU A CA 1
ATOM 1864 C C . GLU A 1 235 ? 11.484 -15.406 -9.188 1 86.25 235 GLU A C 1
ATOM 1866 O O . GLU A 1 235 ? 11.344 -16.203 -8.258 1 86.25 235 GLU A O 1
ATOM 1871 N N . ALA A 1 236 ? 10.898 -15.5 -10.352 1 91.38 236 ALA A N 1
ATOM 1872 C CA . ALA A 1 236 ? 10.008 -16.641 -10.531 1 91.38 236 ALA A CA 1
ATOM 1873 C C . ALA A 1 236 ? 10.07 -17.172 -11.961 1 91.38 236 ALA A C 1
ATOM 1875 O O . ALA A 1 236 ? 10.461 -16.438 -12.883 1 91.38 236 ALA A O 1
ATOM 1876 N N . ILE A 1 237 ? 9.836 -18.406 -12.133 1 93.31 237 ILE A N 1
ATOM 1877 C CA . ILE A 1 237 ? 9.617 -19.078 -13.414 1 93.31 237 ILE A CA 1
ATOM 1878 C C . ILE A 1 237 ? 8.141 -19.453 -13.547 1 93.31 237 ILE A C 1
ATOM 1880 O O . ILE A 1 237 ? 7.594 -20.156 -12.688 1 93.31 237 ILE A O 1
ATOM 1884 N N . VAL A 1 238 ? 7.539 -18.938 -14.594 1 96.31 238 VAL A N 1
ATOM 1885 C CA . VAL A 1 238 ? 6.102 -19.141 -14.742 1 96.31 238 VAL A CA 1
ATOM 1886 C C . VAL A 1 238 ? 5.793 -19.672 -16.141 1 96.31 238 VAL A C 1
ATOM 1888 O O . VAL A 1 238 ? 6.566 -19.453 -17.078 1 96.31 238 VAL A O 1
ATOM 1891 N N . ASP A 1 239 ? 4.73 -20.375 -16.281 1 96 239 ASP A N 1
ATOM 1892 C CA . ASP A 1 239 ? 4.234 -20.781 -17.594 1 96 239 ASP A CA 1
ATOM 1893 C C . ASP A 1 239 ? 3.125 -19.844 -18.062 1 96 239 ASP A C 1
ATOM 1895 O O . ASP A 1 239 ? 2.848 -18.828 -17.438 1 96 239 ASP A O 1
ATOM 1899 N N . HIS A 1 240 ? 2.539 -20.172 -19.141 1 95.88 240 HIS A N 1
ATOM 1900 C CA . HIS A 1 240 ? 1.532 -19.312 -19.75 1 95.88 240 HIS A CA 1
ATOM 1901 C C . HIS A 1 240 ? 0.28 -19.219 -18.891 1 95.88 240 HIS A C 1
ATOM 1903 O O . HIS A 1 240 ? -0.437 -18.219 -18.922 1 95.88 240 HIS A O 1
ATOM 1909 N N . ASN A 1 241 ? -0.02 -20.234 -18.125 1 93.69 241 ASN A N 1
ATOM 1910 C CA . ASN A 1 241 ? -1.195 -20.25 -17.266 1 93.69 241 ASN A CA 1
ATOM 1911 C C . ASN A 1 241 ? -0.942 -19.5 -15.953 1 93.69 241 ASN A C 1
ATOM 1913 O O . ASN A 1 241 ? -1.79 -19.5 -15.062 1 93.69 241 ASN A O 1
ATOM 1917 N N . MET A 1 242 ? 0.208 -18.953 -15.797 1 95.5 242 MET A N 1
ATOM 1918 C CA . MET A 1 242 ? 0.59 -18.141 -14.648 1 95.5 242 MET A CA 1
ATOM 1919 C C . MET A 1 242 ? 0.877 -19.016 -13.438 1 95.5 242 MET A C 1
ATOM 1921 O O . MET A 1 242 ? 0.669 -18.594 -12.297 1 95.5 242 MET A O 1
ATOM 1925 N N . PHE A 1 243 ? 1.129 -20.266 -13.734 1 96.5 243 PHE A N 1
ATOM 1926 C CA . PHE A 1 243 ? 1.547 -21.141 -12.648 1 96.5 243 PHE A CA 1
ATOM 1927 C C . PHE A 1 243 ? 3.018 -20.922 -12.312 1 96.5 243 PHE A C 1
ATOM 1929 O O . PHE A 1 243 ? 3.875 -20.969 -13.195 1 96.5 243 PHE A O 1
ATOM 1936 N N . PHE A 1 244 ? 3.344 -20.672 -11.078 1 96.38 244 PHE A N 1
ATOM 1937 C CA . PHE A 1 244 ? 4.711 -20.453 -10.617 1 96.38 244 PHE A CA 1
ATOM 1938 C C . PHE A 1 244 ? 5.395 -21.781 -10.32 1 96.38 244 PHE A C 1
ATOM 1940 O O . PHE A 1 244 ? 5.078 -22.453 -9.336 1 96.38 244 PHE A O 1
ATOM 1947 N N . TRP A 1 245 ? 6.336 -22.141 -11.133 1 94.31 245 TRP A N 1
ATOM 1948 C CA . TRP A 1 245 ? 7 -23.438 -11.016 1 94.31 245 TRP A CA 1
ATOM 1949 C C . TRP A 1 245 ? 8.242 -23.328 -10.141 1 94.31 245 TRP A C 1
ATOM 1951 O O . TRP A 1 245 ? 8.75 -24.344 -9.648 1 94.31 245 TRP A O 1
ATOM 1961 N N . ASP A 1 246 ? 8.68 -22.094 -10.062 1 90.25 246 ASP A N 1
ATOM 1962 C CA . ASP A 1 246 ? 9.836 -21.844 -9.219 1 90.25 246 ASP A CA 1
ATOM 1963 C C . ASP A 1 246 ? 9.836 -20.391 -8.711 1 90.25 246 ASP A C 1
ATOM 1965 O O . ASP A 1 246 ? 9.305 -19.5 -9.375 1 90.25 246 ASP A O 1
ATOM 1969 N N . MET A 1 247 ? 10.375 -20.328 -7.508 1 88.62 247 MET A N 1
ATOM 1970 C CA . MET A 1 247 ? 10.508 -19 -6.945 1 88.62 247 MET A CA 1
ATOM 1971 C C . MET A 1 247 ? 11.781 -18.891 -6.109 1 88.62 247 MET A C 1
ATOM 1973 O O . MET A 1 247 ? 12.211 -19.859 -5.5 1 88.62 247 MET A O 1
ATOM 1977 N N . SER A 1 248 ? 12.336 -17.766 -6.18 1 81.56 248 SER A N 1
ATOM 1978 C CA . SER A 1 248 ? 13.461 -17.406 -5.32 1 81.56 248 SER A CA 1
ATOM 1979 C C . SER A 1 248 ? 13.375 -15.953 -4.887 1 81.56 248 SER A C 1
ATOM 1981 O O . SER A 1 248 ? 12.844 -15.109 -5.617 1 81.56 248 SER A O 1
ATOM 1983 N N . PHE A 1 249 ? 13.617 -15.766 -3.74 1 79.75 249 PHE A N 1
ATOM 1984 C CA . PHE A 1 249 ? 13.57 -14.367 -3.342 1 79.75 249 PHE A CA 1
ATOM 1985 C C . PHE A 1 249 ? 14.82 -13.977 -2.555 1 79.75 249 PHE A C 1
ATOM 1987 O O . PHE A 1 249 ? 15.5 -14.844 -2.002 1 79.75 249 PHE A O 1
ATOM 1994 N N . GLY A 1 250 ? 15.18 -12.773 -2.674 1 71.75 250 GLY A N 1
ATOM 1995 C CA . GLY A 1 250 ? 16.297 -12.141 -2.004 1 71.75 250 GLY A CA 1
ATOM 1996 C C . GLY A 1 250 ? 16.016 -10.711 -1.59 1 71.75 250 GLY A C 1
ATOM 1997 O O . GLY A 1 250 ? 14.891 -10.234 -1.704 1 71.75 250 GLY A O 1
ATOM 1998 N N . TYR A 1 251 ? 16.906 -10.234 -0.853 1 64.81 251 TYR A N 1
ATOM 1999 C CA . TYR A 1 251 ? 16.672 -8.859 -0.438 1 64.81 251 TYR A CA 1
ATOM 2000 C C . TYR A 1 251 ? 17.828 -7.957 -0.885 1 64.81 251 TYR A C 1
ATOM 2002 O O . TYR A 1 251 ? 18.969 -8.414 -1.025 1 64.81 251 TYR A O 1
ATOM 2010 N N . THR A 1 252 ? 17.359 -6.918 -1.533 1 58.44 252 THR A N 1
ATOM 2011 C CA . THR A 1 252 ? 18.328 -5.906 -1.904 1 58.44 252 THR A CA 1
ATOM 2012 C C . THR A 1 252 ? 18.578 -4.934 -0.751 1 58.44 252 THR A C 1
ATOM 2014 O O . THR A 1 252 ? 17.625 -4.461 -0.124 1 58.44 252 THR A O 1
ATOM 2017 N N . GLY A 1 253 ? 19.766 -5.266 0.039 1 45.94 253 GLY A N 1
ATOM 2018 C CA . GLY A 1 253 ? 20.188 -4.184 0.914 1 45.94 253 GLY A CA 1
ATOM 2019 C C . GLY A 1 253 ? 21.109 -3.188 0.233 1 45.94 253 GLY A C 1
ATOM 2020 O O . GLY A 1 253 ? 21.375 -3.299 -0.966 1 45.94 253 GLY A O 1
ATOM 2021 N N . ASN A 1 254 ? 21.484 -2.096 0.806 1 39.66 254 ASN A N 1
ATOM 2022 C CA . ASN A 1 254 ? 22.344 -1.038 0.283 1 39.66 254 ASN A CA 1
ATOM 2023 C C . ASN A 1 254 ? 23.656 -1.597 -0.26 1 39.66 254 ASN A C 1
ATOM 2025 O O . ASN A 1 254 ? 24.203 -1.081 -1.239 1 39.66 254 ASN A O 1
ATOM 2029 N N . GLU A 1 255 ? 24.594 -2.082 0.566 1 37.53 255 GLU A N 1
ATOM 2030 C CA . GLU A 1 255 ? 26.016 -2.281 0.286 1 37.53 255 GLU A CA 1
ATOM 2031 C C . GLU A 1 255 ? 26.234 -3.465 -0.653 1 37.53 255 GLU A C 1
ATOM 2033 O O . GLU A 1 255 ? 27.297 -3.594 -1.266 1 37.53 255 GLU A O 1
ATOM 2038 N N . GLY A 1 256 ? 25.578 -4.469 -0.473 1 36.34 256 GLY A N 1
ATOM 2039 C CA . GLY A 1 256 ? 26.062 -5.688 -1.094 1 36.34 256 GLY A CA 1
ATOM 2040 C C . GLY A 1 256 ? 25.094 -6.262 -2.117 1 36.34 256 GLY A C 1
ATOM 2041 O O . GLY A 1 256 ? 24.016 -5.723 -2.324 1 36.34 256 GLY A O 1
ATOM 2042 N N . PRO A 1 257 ? 25.797 -7.125 -2.932 1 36.06 257 PRO A N 1
ATOM 2043 C CA . PRO A 1 257 ? 25.125 -7.984 -3.902 1 36.06 257 PRO A CA 1
ATOM 2044 C C . PRO A 1 257 ? 23.734 -8.438 -3.42 1 36.06 257 PRO A C 1
ATOM 2046 O O . PRO A 1 257 ? 23.484 -8.469 -2.213 1 36.06 257 PRO A O 1
ATOM 2049 N N . LEU A 1 258 ? 22.734 -8.125 -4.176 1 46.34 258 LEU A N 1
ATOM 2050 C CA . LEU A 1 258 ? 21.5 -8.891 -4.008 1 46.34 258 LEU A CA 1
ATOM 2051 C C . LEU A 1 258 ? 21.75 -10.133 -3.156 1 46.34 258 LEU A C 1
ATOM 2053 O O . LEU A 1 258 ? 22.641 -10.93 -3.453 1 46.34 258 LEU A O 1
ATOM 2057 N N . SER A 1 259 ? 21.688 -9.992 -1.821 1 45.88 259 SER A N 1
ATOM 2058 C CA . SER A 1 259 ? 21.672 -11.352 -1.292 1 45.88 259 SER A CA 1
ATOM 2059 C C . SER A 1 259 ? 20.906 -12.297 -2.221 1 45.88 259 SER A C 1
ATOM 2061 O O . SER A 1 259 ? 20.062 -11.859 -3.002 1 45.88 259 SER A O 1
ATOM 2063 N N . VAL A 1 260 ? 21.469 -13.648 -2.107 1 44.06 260 VAL A N 1
ATOM 2064 C CA . VAL A 1 260 ? 21.219 -14.883 -2.844 1 44.06 260 VAL A CA 1
ATOM 2065 C C . VAL A 1 260 ? 19.703 -15.133 -2.934 1 44.06 260 VAL A C 1
ATOM 2067 O O . VAL A 1 260 ? 19.016 -15.195 -1.913 1 44.06 260 VAL A O 1
ATOM 2070 N N . LEU A 1 261 ? 19.109 -14.539 -4.086 1 51.66 261 LEU A N 1
ATOM 2071 C CA . LEU A 1 261 ? 17.891 -15.289 -4.348 1 51.66 261 LEU A CA 1
ATOM 2072 C C . LEU A 1 261 ? 17.984 -16.703 -3.797 1 51.66 261 LEU A C 1
ATOM 2074 O O . LEU A 1 261 ? 19.016 -17.375 -3.953 1 51.66 261 LEU A O 1
ATOM 2078 N N . THR A 1 262 ? 17.219 -16.984 -2.793 1 53.22 262 THR A N 1
ATOM 2079 C CA . THR A 1 262 ? 17.172 -18.391 -2.406 1 53.22 262 THR A CA 1
ATOM 2080 C C . THR A 1 262 ? 17.328 -19.281 -3.625 1 53.22 262 THR A C 1
ATOM 2082 O O . THR A 1 262 ? 17.156 -18.844 -4.762 1 53.22 262 THR A O 1
ATOM 2085 N N . ASP A 1 263 ? 17.859 -20.281 -3.412 1 55.47 263 ASP A N 1
ATOM 2086 C CA . ASP A 1 263 ? 18.156 -21.266 -4.461 1 55.47 263 ASP A CA 1
ATOM 2087 C C . ASP A 1 263 ? 16.891 -21.609 -5.238 1 55.47 263 ASP A C 1
ATOM 2089 O O . ASP A 1 263 ? 15.844 -21.906 -4.645 1 55.47 263 ASP A O 1
ATOM 2093 N N . SER A 1 264 ? 16.891 -21.016 -6.414 1 66.88 264 SER A N 1
ATOM 2094 C CA . SER A 1 264 ? 15.898 -21.531 -7.352 1 66.88 264 SER A CA 1
ATOM 2095 C C . SER A 1 264 ? 16.094 -23.016 -7.613 1 66.88 264 SER A C 1
ATOM 2097 O O . SER A 1 264 ? 17.156 -23.438 -8.062 1 66.88 264 SER A O 1
ATOM 2099 N N . SER A 1 265 ? 15.164 -23.797 -7.254 1 69.38 265 SER A N 1
ATOM 2100 C CA . SER A 1 265 ? 15.25 -25.234 -7.457 1 69.38 265 SER A CA 1
ATOM 2101 C C . SER A 1 265 ? 15.383 -25.578 -8.938 1 69.38 265 SER A C 1
ATOM 2103 O O . SER A 1 265 ? 16.188 -26.438 -9.312 1 69.38 265 SER A O 1
ATOM 2105 N N . VAL A 1 266 ? 14.711 -24.859 -9.711 1 71.88 266 VAL A N 1
ATOM 2106 C CA . VAL A 1 266 ? 14.703 -25.141 -11.141 1 71.88 266 VAL A CA 1
ATOM 2107 C C . VAL A 1 266 ? 16.047 -24.781 -11.758 1 71.88 266 VAL A C 1
ATOM 2109 O O . VAL A 1 266 ? 16.625 -25.562 -12.508 1 71.88 266 VAL A O 1
ATOM 2112 N N . LEU A 1 267 ? 16.547 -23.703 -11.391 1 73.44 267 LEU A N 1
ATOM 2113 C CA . LEU A 1 267 ? 17.812 -23.25 -11.961 1 73.44 267 LEU A CA 1
ATOM 2114 C C . LEU A 1 267 ? 18.969 -24.141 -11.5 1 73.44 267 LEU A C 1
ATOM 2116 O O . LEU A 1 267 ? 19.859 -24.453 -12.289 1 73.44 267 LEU A O 1
ATOM 2120 N N . GLN A 1 268 ? 18.844 -24.5 -10.305 1 72.88 268 GLN A N 1
ATOM 2121 C CA . GLN A 1 268 ? 19.844 -25.422 -9.789 1 72.88 268 GLN A CA 1
ATOM 2122 C C . GLN A 1 268 ? 19.781 -26.766 -10.516 1 72.88 268 GLN A C 1
ATOM 2124 O O . GLN A 1 268 ? 20.812 -27.328 -10.891 1 72.88 268 GLN A O 1
ATOM 2129 N N . LYS A 1 269 ? 18.625 -27.188 -10.742 1 77.31 269 LYS A N 1
ATOM 2130 C CA . LYS A 1 269 ? 18.438 -28.469 -11.398 1 77.31 269 LYS A CA 1
ATOM 2131 C C . LYS A 1 269 ? 18.781 -28.391 -12.883 1 77.31 269 LYS A C 1
ATOM 2133 O O . LYS A 1 269 ? 19.141 -29.391 -13.492 1 77.31 269 LYS A O 1
ATOM 2138 N N . MET A 1 270 ? 18.672 -27.312 -13.422 1 77.19 270 MET A N 1
ATOM 2139 C CA . MET A 1 270 ? 19.109 -27.109 -14.797 1 77.19 270 MET A CA 1
ATOM 2140 C C . MET A 1 270 ? 20.641 -27.172 -14.891 1 77.19 270 MET A C 1
ATOM 2142 O O . MET A 1 270 ? 21.188 -27.703 -15.852 1 77.19 270 MET A O 1
ATOM 2146 N N . ALA A 1 271 ? 21.188 -26.703 -13.883 1 71.44 271 ALA A N 1
ATOM 2147 C CA . ALA A 1 271 ? 22.656 -26.641 -13.859 1 71.44 271 ALA A CA 1
ATOM 2148 C C . ALA A 1 271 ? 23.25 -28.031 -13.586 1 71.44 271 ALA A C 1
ATOM 2150 O O . ALA A 1 271 ? 24.281 -28.375 -14.141 1 71.44 271 ALA A O 1
ATOM 2151 N N . ASP A 1 272 ? 22.547 -28.75 -12.758 1 75.12 272 ASP A N 1
ATOM 2152 C CA . ASP A 1 272 ? 23.156 -30.016 -12.344 1 75.12 272 ASP A CA 1
ATOM 2153 C C . ASP A 1 272 ? 22.734 -31.156 -13.273 1 75.12 272 ASP A C 1
ATOM 2155 O O . ASP A 1 272 ? 23.141 -32.312 -13.078 1 75.12 272 ASP A O 1
ATOM 2159 N N . GLY A 1 273 ? 21.906 -30.891 -14.234 1 79.31 273 GLY A N 1
ATOM 2160 C CA . GLY A 1 273 ? 21.562 -31.891 -15.234 1 79.31 273 GLY A CA 1
ATOM 2161 C C . GLY A 1 273 ? 20.266 -32.625 -14.93 1 79.31 273 GLY A C 1
ATOM 2162 O O . GLY A 1 273 ? 19.703 -33.312 -15.789 1 79.31 273 GLY A O 1
ATOM 2163 N N . THR A 1 274 ? 19.781 -32.406 -13.742 1 84 274 THR A N 1
ATOM 2164 C CA . THR A 1 274 ? 18.562 -33.094 -13.328 1 84 274 THR A CA 1
ATOM 2165 C C . THR A 1 274 ? 17.391 -32.656 -14.188 1 84 274 THR A C 1
ATOM 2167 O O . THR A 1 274 ? 16.5 -33.469 -14.5 1 84 274 THR A O 1
ATOM 2170 N N . PHE A 1 275 ? 17.391 -31.5 -14.516 1 88.44 275 PHE A N 1
ATOM 2171 C CA . PHE A 1 275 ? 16.312 -31 -15.367 1 88.44 275 PHE A CA 1
ATOM 2172 C C . PHE A 1 275 ? 16.375 -31.641 -16.75 1 88.44 275 PHE A C 1
ATOM 2174 O O . PHE A 1 275 ? 15.336 -31.938 -17.359 1 88.44 275 PHE A O 1
ATOM 2181 N N . HIS A 1 276 ? 17.562 -31.844 -17.234 1 88.12 276 HIS A N 1
ATOM 2182 C CA . HIS A 1 276 ? 17.75 -32.5 -18.531 1 88.12 276 HIS A CA 1
ATOM 2183 C C . HIS A 1 276 ? 17.219 -33.938 -18.5 1 88.12 276 HIS A C 1
ATOM 2185 O O . HIS A 1 276 ? 16.609 -34.375 -19.469 1 88.12 276 HIS A O 1
ATOM 2191 N N . ASP A 1 277 ? 17.531 -34.562 -17.422 1 91.38 277 ASP A N 1
ATOM 2192 C CA . ASP A 1 277 ? 17.016 -35.906 -17.25 1 91.38 277 ASP A CA 1
ATOM 2193 C C . ASP A 1 277 ? 15.492 -35.938 -17.281 1 91.38 277 ASP A C 1
ATOM 2195 O O . ASP A 1 277 ? 14.898 -36.812 -17.906 1 91.38 277 ASP A O 1
ATOM 2199 N N . LEU A 1 278 ? 14.953 -35 -16.703 1 92.25 278 LEU A N 1
ATOM 2200 C CA . LEU A 1 278 ? 13.5 -34.875 -16.688 1 92.25 278 LEU A CA 1
ATOM 2201 C C . LEU A 1 278 ? 12.953 -34.625 -18.078 1 92.25 278 LEU A C 1
ATOM 2203 O O . LEU A 1 278 ? 11.922 -35.188 -18.469 1 92.25 278 LEU A O 1
ATOM 2207 N N . GLU A 1 279 ? 13.586 -33.812 -18.797 1 93.62 279 GLU A N 1
ATOM 2208 C CA . GLU A 1 279 ? 13.172 -33.5 -20.172 1 93.62 279 GLU A CA 1
ATOM 2209 C C . GLU A 1 279 ? 13.211 -34.75 -21.047 1 93.62 279 GLU A C 1
ATOM 2211 O O . GLU A 1 279 ? 12.344 -34.938 -21.891 1 93.62 279 GLU A O 1
ATOM 2216 N N . GLN A 1 280 ? 14.188 -35.531 -20.828 1 92.94 280 GLN A N 1
ATOM 2217 C CA . GLN A 1 280 ? 14.305 -36.781 -21.578 1 92.94 280 GLN A CA 1
ATOM 2218 C C . GLN A 1 280 ? 13.188 -37.75 -21.203 1 92.94 280 GLN A C 1
ATOM 2220 O O . GLN A 1 280 ? 12.586 -38.375 -22.078 1 92.94 280 GLN A O 1
ATOM 2225 N N . GLN A 1 281 ? 13.031 -37.812 -19.969 1 93.56 281 GLN A N 1
ATOM 2226 C CA . GLN A 1 281 ? 11.977 -38.688 -19.484 1 93.56 281 GLN A CA 1
ATOM 2227 C C . GLN A 1 281 ? 10.609 -38.25 -20 1 93.56 281 GLN A C 1
ATOM 2229 O O . GLN A 1 281 ? 9.742 -39.094 -20.25 1 93.56 281 GLN A O 1
ATOM 2234 N N . ALA A 1 282 ? 10.438 -37 -20.172 1 94.56 282 ALA A N 1
ATOM 2235 C CA . ALA A 1 282 ? 9.172 -36.438 -20.625 1 94.56 282 ALA A CA 1
ATOM 2236 C C . ALA A 1 282 ? 9.016 -36.594 -22.141 1 94.56 282 ALA A C 1
ATOM 2238 O O . ALA A 1 282 ? 7.969 -36.25 -22.688 1 94.56 282 ALA A O 1
ATOM 2239 N N . ASN A 1 283 ? 10.055 -37.031 -22.828 1 93.88 283 ASN A N 1
ATOM 2240 C CA . ASN A 1 283 ? 10.07 -37.219 -24.266 1 93.88 283 ASN A CA 1
ATOM 2241 C C . ASN A 1 283 ? 9.781 -35.906 -25.016 1 93.88 283 ASN A C 1
ATOM 2243 O O . ASN A 1 283 ? 9 -35.875 -25.969 1 93.88 283 ASN A O 1
ATOM 2247 N N . VAL A 1 284 ? 10.359 -34.844 -24.453 1 94.25 284 VAL A N 1
ATOM 2248 C CA . VAL A 1 284 ? 10.141 -33.562 -25.094 1 94.25 284 VAL A CA 1
ATOM 2249 C C . VAL A 1 284 ? 11.375 -33.156 -25.891 1 94.25 284 VAL A C 1
ATOM 2251 O O . VAL A 1 284 ? 11.375 -32.125 -26.578 1 94.25 284 VAL A O 1
ATOM 2254 N N . LEU A 1 285 ? 12.422 -33.938 -25.781 1 91.94 285 LEU A N 1
ATOM 2255 C CA . LEU A 1 285 ? 13.664 -33.719 -26.531 1 91.94 285 LEU A CA 1
ATOM 2256 C C . LEU A 1 285 ? 13.93 -34.875 -27.484 1 91.94 285 LEU A C 1
ATOM 2258 O O . LEU A 1 285 ? 13.477 -36 -27.25 1 91.94 285 LEU A O 1
ATOM 2262 N N . PRO A 1 286 ? 14.594 -34.688 -28.562 1 92.75 286 PRO A N 1
ATOM 2263 C CA . PRO A 1 286 ? 14.945 -33.375 -29.109 1 92.75 286 PRO A CA 1
ATOM 2264 C C . PRO A 1 286 ? 13.758 -32.656 -29.766 1 92.75 286 PRO A C 1
ATOM 2266 O O . PRO A 1 286 ? 12.719 -33.281 -30 1 92.75 286 PRO A O 1
ATOM 2269 N N . PHE A 1 287 ? 13.82 -31.5 -29.906 1 94.19 287 PHE A N 1
ATOM 2270 C CA . PHE A 1 287 ? 12.836 -30.734 -30.672 1 94.19 287 PHE A CA 1
ATOM 2271 C C . PHE A 1 287 ? 13.5 -29.938 -31.781 1 94.19 287 PHE A C 1
ATOM 2273 O O . PHE A 1 287 ? 14.727 -29.812 -31.812 1 94.19 287 PHE A O 1
ATOM 2280 N N . THR A 1 288 ? 12.625 -29.5 -32.688 1 93.5 288 THR A N 1
ATOM 2281 C CA . THR A 1 288 ? 13.164 -28.844 -33.875 1 93.5 288 THR A CA 1
ATOM 2282 C C . THR A 1 288 ? 12.562 -27.453 -34.031 1 93.5 288 THR A C 1
ATOM 2284 O O . THR A 1 288 ? 11.367 -27.25 -33.812 1 93.5 288 THR A O 1
ATOM 2287 N N . ILE A 1 289 ? 13.461 -26.547 -34.281 1 93.12 289 ILE A N 1
ATOM 2288 C CA . ILE A 1 289 ? 13.055 -25.219 -34.688 1 93.12 289 ILE A CA 1
ATOM 2289 C C . ILE A 1 289 ? 13.594 -24.938 -36.094 1 93.12 289 ILE A C 1
ATOM 2291 O O . ILE A 1 289 ? 14.812 -24.875 -36.312 1 93.12 289 ILE A O 1
ATOM 2295 N N . LYS A 1 290 ? 12.57 -24.828 -36.906 1 86.19 290 LYS A N 1
ATOM 2296 C CA . LYS A 1 290 ? 12.906 -24.734 -38.344 1 86.19 290 LYS A CA 1
ATOM 2297 C C . LYS A 1 290 ? 13.742 -25.922 -38.781 1 86.19 290 LYS A C 1
ATOM 2299 O O . LYS A 1 290 ? 13.234 -27.031 -38.906 1 86.19 290 LYS A O 1
ATOM 2304 N N . ASP A 1 291 ? 15.086 -25.812 -38.906 1 85.06 291 ASP A N 1
ATOM 2305 C CA . ASP A 1 291 ? 15.875 -26.922 -39.406 1 85.06 291 ASP A CA 1
ATOM 2306 C C . ASP A 1 291 ? 17 -27.297 -38.469 1 85.06 291 ASP A C 1
ATOM 2308 O O . ASP A 1 291 ? 17.953 -27.969 -38.844 1 85.06 291 ASP A O 1
ATOM 2312 N N . GLN A 1 292 ? 16.75 -26.891 -37.281 1 91.38 292 GLN A N 1
ATOM 2313 C CA . GLN A 1 292 ? 17.797 -27.188 -36.312 1 91.38 292 GLN A CA 1
ATOM 2314 C C . GLN A 1 292 ? 17.25 -27.969 -35.156 1 91.38 292 GLN A C 1
ATOM 2316 O O . GLN A 1 292 ? 16.156 -27.688 -34.656 1 91.38 292 GLN A O 1
ATOM 2321 N N . GLN A 1 293 ? 18 -28.922 -34.75 1 92.75 293 GLN A N 1
ATOM 2322 C CA . GLN A 1 293 ? 17.578 -29.766 -33.656 1 92.75 293 GLN A CA 1
ATOM 2323 C C . GLN A 1 293 ? 18.219 -29.312 -32.344 1 92.75 293 GLN A C 1
ATOM 2325 O O . GLN A 1 293 ? 19.406 -28.953 -32.312 1 92.75 293 GLN A O 1
ATOM 2330 N N . PHE A 1 294 ? 17.438 -29.344 -31.297 1 93.12 294 PHE A N 1
ATOM 2331 C CA . PHE A 1 294 ? 17.922 -28.922 -29.984 1 93.12 294 PHE A CA 1
ATOM 2332 C C . PHE A 1 294 ? 17.672 -30 -28.953 1 93.12 294 PHE A C 1
ATOM 2334 O O . PHE A 1 294 ? 16.641 -30.688 -28.984 1 93.12 294 PHE A O 1
ATOM 2341 N N . THR A 1 295 ? 18.594 -30.094 -28.016 1 90.5 295 THR A N 1
ATOM 2342 C CA . THR A 1 295 ? 18.516 -31.156 -27.016 1 90.5 295 THR A CA 1
ATOM 2343 C C . THR A 1 295 ? 18.312 -30.594 -25.625 1 90.5 295 THR A C 1
ATOM 2345 O O . THR A 1 295 ? 18.375 -31.312 -24.625 1 90.5 295 THR A O 1
ATOM 2348 N N . LYS A 1 296 ? 18.141 -29.359 -25.5 1 90.38 296 LYS A N 1
ATOM 2349 C CA . LYS A 1 296 ? 17.844 -28.688 -24.234 1 90.38 296 LYS A CA 1
ATOM 2350 C C . LYS A 1 296 ? 16.703 -27.688 -24.406 1 90.38 296 LYS A C 1
ATOM 2352 O O . LYS A 1 296 ? 16.719 -26.891 -25.344 1 90.38 296 LYS A O 1
ATOM 2357 N N . GLY A 1 297 ? 15.727 -27.859 -23.547 1 91.94 297 GLY A N 1
ATOM 2358 C CA . GLY A 1 297 ? 14.672 -26.859 -23.547 1 91.94 297 GLY A CA 1
ATOM 2359 C C . GLY A 1 297 ? 15.156 -25.484 -23.109 1 91.94 297 GLY A C 1
ATOM 2360 O O . GLY A 1 297 ? 16.281 -25.344 -22.625 1 91.94 297 GLY A O 1
ATOM 2361 N N . PHE A 1 298 ? 14.289 -24.469 -23.297 1 93.5 298 PHE A N 1
ATOM 2362 C CA . PHE A 1 298 ? 14.719 -23.125 -22.969 1 93.5 298 PHE A CA 1
ATOM 2363 C C . PHE A 1 298 ? 13.586 -22.328 -22.328 1 93.5 298 PHE A C 1
ATOM 2365 O O . PHE A 1 298 ? 12.461 -22.812 -22.234 1 93.5 298 PHE A O 1
ATOM 2372 N N . MET A 1 299 ? 13.93 -21.203 -21.781 1 95.38 299 MET A N 1
ATOM 2373 C CA . MET A 1 299 ? 13 -20.234 -21.188 1 95.38 299 MET A CA 1
ATOM 2374 C C . MET A 1 299 ? 13.227 -18.844 -21.766 1 95.38 299 MET A C 1
ATOM 2376 O O . MET A 1 299 ? 14.312 -18.547 -22.281 1 95.38 299 MET A O 1
ATOM 2380 N N . LEU A 1 300 ? 12.227 -18.062 -21.703 1 96.25 300 LEU A N 1
ATOM 2381 C CA . LEU A 1 300 ? 12.359 -16.672 -22.109 1 96.25 300 LEU A CA 1
ATOM 2382 C C . LEU A 1 300 ? 12.867 -15.82 -20.953 1 96.25 300 LEU A C 1
ATOM 2384 O O . LEU A 1 300 ? 12.367 -15.93 -19.828 1 96.25 300 LEU A O 1
ATOM 2388 N N . ALA A 1 301 ? 13.891 -15.062 -21.172 1 91 301 ALA A N 1
ATOM 2389 C CA . ALA A 1 301 ? 14.508 -14.203 -20.156 1 91 301 ALA A CA 1
ATOM 2390 C C . ALA A 1 301 ? 14.852 -12.836 -20.734 1 91 301 ALA A C 1
ATOM 2392 O O . ALA A 1 301 ? 14.852 -12.656 -21.953 1 91 301 ALA A O 1
ATOM 2393 N N . ASP A 1 302 ? 15.016 -11.883 -19.891 1 83.88 302 ASP A N 1
ATOM 2394 C CA . ASP A 1 302 ? 15.484 -10.578 -20.344 1 83.88 302 ASP A CA 1
ATOM 2395 C C . ASP A 1 302 ? 17.016 -10.523 -20.344 1 83.88 302 ASP A C 1
ATOM 2397 O O . ASP A 1 302 ? 17.672 -11.5 -20 1 83.88 302 ASP A O 1
ATOM 2401 N N . ASN A 1 303 ? 17.562 -9.469 -20.766 1 77.81 303 ASN A N 1
ATOM 2402 C CA . ASN A 1 303 ? 19 -9.344 -21 1 77.81 303 ASN A CA 1
ATOM 2403 C C . ASN A 1 303 ? 19.781 -9.211 -19.703 1 77.81 303 ASN A C 1
ATOM 2405 O O . ASN A 1 303 ? 21 -9.219 -19.703 1 77.81 303 ASN A O 1
ATOM 2409 N N . MET A 1 304 ? 19.047 -9.219 -18.609 1 69.44 304 MET A N 1
ATOM 2410 C CA . MET A 1 304 ? 19.734 -9.164 -17.312 1 69.44 304 MET A CA 1
ATOM 2411 C C . MET A 1 304 ? 20.266 -10.539 -16.922 1 69.44 304 MET A C 1
ATOM 2413 O O . MET A 1 304 ? 21.141 -10.656 -16.062 1 69.44 304 MET A O 1
ATOM 2417 N N . TYR A 1 305 ? 19.781 -11.492 -17.594 1 76.44 305 TYR A N 1
ATOM 2418 C CA . TYR A 1 305 ? 20.219 -12.852 -17.312 1 76.44 305 TYR A CA 1
ATOM 2419 C C . TYR A 1 305 ? 21.406 -13.227 -18.188 1 76.44 305 TYR A C 1
ATOM 2421 O O . TYR A 1 305 ? 21.625 -12.641 -19.25 1 76.44 305 TYR A O 1
ATOM 2429 N N . PRO A 1 306 ? 22.125 -14.133 -17.703 1 73.38 306 PRO A N 1
ATOM 2430 C CA . PRO A 1 306 ? 23.281 -14.539 -18.5 1 73.38 306 PRO A CA 1
ATOM 2431 C C . PRO A 1 306 ? 22.891 -15.242 -19.797 1 73.38 306 PRO A C 1
ATOM 2433 O O . PRO A 1 306 ? 21.844 -15.898 -19.859 1 73.38 306 PRO A O 1
ATOM 2436 N N . LYS A 1 307 ? 23.797 -15.086 -20.719 1 78.12 307 LYS A N 1
ATOM 2437 C CA . LYS A 1 307 ? 23.578 -15.766 -21.984 1 78.12 307 LYS A CA 1
ATOM 2438 C C . LYS A 1 307 ? 23.906 -17.25 -21.875 1 78.12 307 LYS A C 1
ATOM 2440 O O . LYS A 1 307 ? 25.047 -17.609 -21.578 1 78.12 307 LYS A O 1
ATOM 2445 N N . CYS A 1 308 ? 22.906 -18.047 -22.047 1 78.5 308 CYS A N 1
ATOM 2446 C CA . CYS A 1 308 ? 23.094 -19.5 -22.047 1 78.5 308 CYS A CA 1
ATOM 2447 C C . CYS A 1 308 ? 22.078 -20.188 -22.953 1 78.5 308 CYS A C 1
ATOM 2449 O O . CYS A 1 308 ? 21.141 -19.547 -23.422 1 78.5 308 CYS A O 1
ATOM 2451 N N . SER A 1 309 ? 22.328 -21.422 -23.141 1 83.75 309 SER A N 1
ATOM 2452 C CA . SER A 1 309 ? 21.516 -22.188 -24.094 1 83.75 309 SER A CA 1
ATOM 2453 C C . SER A 1 309 ? 20.094 -22.375 -23.578 1 83.75 309 SER A C 1
ATOM 2455 O O . SER A 1 309 ? 19.188 -22.734 -24.344 1 83.75 309 SER A O 1
ATOM 2457 N N . ARG A 1 310 ? 19.922 -22.047 -22.312 1 88.5 310 ARG A N 1
ATOM 2458 C CA . ARG A 1 310 ? 18.609 -22.266 -21.719 1 88.5 310 ARG A CA 1
ATOM 2459 C C . ARG A 1 310 ? 17.766 -20.984 -21.75 1 88.5 310 ARG A C 1
ATOM 2461 O O . ARG A 1 310 ? 16.594 -21 -21.406 1 88.5 310 ARG A O 1
ATOM 2468 N N . PHE A 1 311 ? 18.391 -19.906 -22.234 1 90.56 311 PHE A N 1
ATOM 2469 C CA . PHE A 1 311 ? 17.688 -18.641 -22.203 1 90.56 311 PHE A CA 1
ATOM 2470 C C . PHE A 1 311 ? 17.578 -18.031 -23.609 1 90.56 311 PHE A C 1
ATOM 2472 O O . PHE A 1 311 ? 18.594 -17.922 -24.312 1 90.56 311 PHE A O 1
ATOM 2479 N N . ALA A 1 312 ? 16.422 -17.766 -24.016 1 94.12 312 ALA A N 1
ATOM 2480 C CA . ALA A 1 312 ? 16.203 -16.953 -25.203 1 94.12 312 ALA A CA 1
ATOM 2481 C C . ALA A 1 312 ? 15.922 -15.5 -24.812 1 94.12 312 ALA A C 1
ATOM 2483 O O . ALA A 1 312 ? 14.992 -15.211 -24.047 1 94.12 312 ALA A O 1
ATOM 2484 N N . MET A 1 313 ? 16.672 -14.625 -25.328 1 92.81 313 MET A N 1
ATOM 2485 C CA . MET A 1 313 ? 16.609 -13.219 -24.953 1 92.81 313 MET A CA 1
ATOM 2486 C C . MET A 1 313 ? 16.344 -12.336 -26.156 1 92.81 313 MET A C 1
ATOM 2488 O O . MET A 1 313 ? 16.609 -12.734 -27.297 1 92.81 313 MET A O 1
ATOM 2492 N N . PRO A 1 314 ? 15.781 -11.172 -25.891 1 92.75 314 PRO A N 1
ATOM 2493 C CA . PRO A 1 314 ? 15.586 -10.266 -27.016 1 92.75 314 PRO A CA 1
ATOM 2494 C C . PRO A 1 314 ? 16.906 -9.688 -27.547 1 92.75 314 PRO A C 1
ATOM 2496 O O . PRO A 1 314 ? 17.906 -9.695 -26.828 1 92.75 314 PRO A O 1
ATOM 2499 N N . VAL A 1 315 ? 16.875 -9.383 -28.828 1 90.62 315 VAL A N 1
ATOM 2500 C CA . VAL A 1 315 ? 18.031 -8.734 -29.422 1 90.62 315 VAL A CA 1
ATOM 2501 C C . VAL A 1 315 ? 18.109 -7.281 -28.953 1 90.62 315 VAL A C 1
ATOM 2503 O O . VAL A 1 315 ? 17.125 -6.551 -29 1 90.62 315 VAL A O 1
ATOM 2506 N N . ASP A 1 316 ? 19.375 -7.105 -28.484 1 84.44 316 ASP A N 1
ATOM 2507 C CA . ASP A 1 316 ? 19.594 -5.723 -28.078 1 84.44 316 ASP A CA 1
ATOM 2508 C C . ASP A 1 316 ? 19.578 -4.781 -29.281 1 84.44 316 ASP A C 1
ATOM 2510 O O . ASP A 1 316 ? 20.297 -5 -30.25 1 84.44 316 ASP A O 1
ATOM 2514 N N . ASP A 1 317 ? 18.859 -3.807 -29.375 1 87.5 317 ASP A N 1
ATOM 2515 C CA . ASP A 1 317 ? 18.75 -2.809 -30.438 1 87.5 317 ASP A CA 1
ATOM 2516 C C . ASP A 1 317 ? 18.594 -3.475 -31.812 1 87.5 317 ASP A C 1
ATOM 2518 O O . ASP A 1 317 ? 19.469 -3.361 -32.656 1 87.5 317 ASP A O 1
ATOM 2522 N N . PRO A 1 318 ? 17.578 -4.145 -32.094 1 89.38 318 PRO A N 1
ATOM 2523 C CA . PRO A 1 318 ? 17.344 -4.852 -33.344 1 89.38 318 PRO A CA 1
ATOM 2524 C C . PRO A 1 318 ? 17.312 -3.916 -34.562 1 89.38 318 PRO A C 1
ATOM 2526 O O . PRO A 1 318 ? 16.688 -2.857 -34.5 1 89.38 318 PRO A O 1
ATOM 2529 N N . THR A 1 319 ? 17.984 -4.191 -35.562 1 88.88 319 THR A N 1
ATOM 2530 C CA . THR A 1 319 ? 18.109 -3.336 -36.75 1 88.88 319 THR A CA 1
ATOM 2531 C C . THR A 1 319 ? 17.5 -4.012 -37.969 1 88.88 319 THR A C 1
ATOM 2533 O O . THR A 1 319 ? 17.016 -3.34 -38.875 1 88.88 319 THR A O 1
ATOM 2536 N N . THR A 1 320 ? 17.594 -5.273 -38.094 1 91.25 320 THR A N 1
ATOM 2537 C CA . THR A 1 320 ? 17.047 -6.008 -39.25 1 91.25 320 THR A CA 1
ATOM 2538 C C . THR A 1 320 ? 15.594 -6.41 -38.969 1 91.25 320 THR A C 1
ATOM 2540 O O . THR A 1 320 ? 15.164 -6.469 -37.812 1 91.25 320 THR A O 1
ATOM 2543 N N . ASP A 1 321 ? 14.875 -6.602 -40 1 90.31 321 ASP A N 1
ATOM 2544 C CA . ASP A 1 321 ? 13.484 -7.023 -39.875 1 90.31 321 ASP A CA 1
ATOM 2545 C C . ASP A 1 321 ? 13.367 -8.336 -39.125 1 90.31 321 ASP A C 1
ATOM 2547 O O . ASP A 1 321 ? 12.438 -8.523 -38.344 1 90.31 321 ASP A O 1
ATOM 2551 N N . LYS A 1 322 ? 14.273 -9.164 -39.438 1 90.19 322 LYS A N 1
ATOM 2552 C CA . LYS A 1 322 ? 14.281 -10.461 -38.75 1 90.19 322 LYS A CA 1
ATOM 2553 C C . LYS A 1 322 ? 14.469 -10.289 -37.25 1 90.19 322 LYS A C 1
ATOM 2555 O O . LYS A 1 322 ? 13.758 -10.922 -36.469 1 90.19 322 LYS A O 1
ATOM 2560 N N . GLU A 1 323 ? 15.375 -9.438 -36.938 1 93.06 323 GLU A N 1
ATOM 2561 C CA . GLU A 1 323 ? 15.648 -9.172 -35.5 1 93.06 323 GLU A CA 1
ATOM 2562 C C . GLU A 1 323 ? 14.469 -8.484 -34.844 1 93.06 323 GLU A C 1
ATOM 2564 O O . GLU A 1 323 ? 14.156 -8.766 -33.688 1 93.06 323 GLU A O 1
ATOM 2569 N N . LEU A 1 324 ? 13.836 -7.633 -35.5 1 92.25 324 LEU A N 1
ATOM 2570 C CA . LEU A 1 324 ? 12.703 -6.891 -34.969 1 92.25 324 LEU A CA 1
ATOM 2571 C C . LEU A 1 324 ? 11.523 -7.82 -34.688 1 92.25 324 LEU A C 1
ATOM 2573 O O . LEU A 1 324 ? 10.898 -7.738 -33.625 1 92.25 324 LEU A O 1
ATOM 2577 N N . LYS A 1 325 ? 11.266 -8.656 -35.656 1 93.38 325 LYS A N 1
ATOM 2578 C CA . LYS A 1 325 ? 10.141 -9.578 -35.5 1 93.38 325 LYS A CA 1
ATOM 2579 C C . LYS A 1 325 ? 10.391 -10.578 -34.375 1 93.38 325 LYS A C 1
ATOM 2581 O O . LYS A 1 325 ? 9.484 -10.891 -33.625 1 93.38 325 LYS A O 1
ATOM 2586 N N . TYR A 1 326 ? 11.562 -11.062 -34.312 1 94.88 326 TYR A N 1
ATOM 2587 C CA . TYR A 1 326 ? 11.922 -11.969 -33.25 1 94.88 326 TYR A CA 1
ATOM 2588 C C . TYR A 1 326 ? 11.773 -11.281 -31.891 1 94.88 326 TYR A C 1
ATOM 2590 O O . TYR A 1 326 ? 11.219 -11.852 -30.953 1 94.88 326 TYR A O 1
ATOM 2598 N N . THR A 1 327 ? 12.383 -10.125 -31.844 1 93.75 327 THR A N 1
ATOM 2599 C CA . THR A 1 327 ? 12.32 -9.383 -30.594 1 93.75 327 THR A CA 1
ATOM 2600 C C . THR A 1 327 ? 10.875 -9.102 -30.203 1 93.75 327 THR A C 1
ATOM 2602 O O . THR A 1 327 ? 10.523 -9.172 -29.016 1 93.75 327 THR A O 1
ATOM 2605 N N . GLU A 1 328 ? 10.062 -8.836 -31.109 1 92.06 328 GLU A N 1
ATOM 2606 C CA . GLU A 1 328 ? 8.648 -8.617 -30.844 1 92.06 328 GLU A CA 1
ATOM 2607 C C . GLU A 1 328 ? 7.984 -9.875 -30.297 1 92.06 328 GLU A C 1
ATOM 2609 O O . GLU A 1 328 ? 7.203 -9.82 -29.344 1 92.06 328 GLU A O 1
ATOM 2614 N N . TRP A 1 329 ? 8.266 -10.984 -30.922 1 94.31 329 TRP A N 1
ATOM 2615 C CA . TRP A 1 329 ? 7.723 -12.25 -30.453 1 94.31 329 TRP A CA 1
ATOM 2616 C C . TRP A 1 329 ? 8.18 -12.547 -29.031 1 94.31 329 TRP A C 1
ATOM 2618 O O . TRP A 1 329 ? 7.375 -12.922 -28.172 1 94.31 329 TRP A O 1
ATOM 2628 N N . GLN A 1 330 ? 9.469 -12.414 -28.844 1 95.56 330 GLN A N 1
ATOM 2629 C CA . GLN A 1 330 ? 10.055 -12.719 -27.547 1 95.56 330 GLN A CA 1
ATOM 2630 C C . GLN A 1 330 ? 9.43 -11.867 -26.453 1 95.56 330 GLN A C 1
ATOM 2632 O O . GLN A 1 330 ? 9.031 -12.383 -25.406 1 95.56 330 GLN A O 1
ATOM 2637 N N . GLN A 1 331 ? 9.297 -10.641 -26.703 1 91.75 331 GLN A N 1
ATOM 2638 C CA . GLN A 1 331 ? 8.766 -9.711 -25.703 1 91.75 331 GLN A CA 1
ATOM 2639 C C . GLN A 1 331 ? 7.273 -9.945 -25.484 1 91.75 331 GLN A C 1
ATOM 2641 O O . GLN A 1 331 ? 6.789 -9.844 -24.344 1 91.75 331 GLN A O 1
ATOM 2646 N N . SER A 1 332 ? 6.609 -10.227 -26.484 1 92.5 332 SER A N 1
ATOM 2647 C CA . SER A 1 332 ? 5.184 -10.516 -26.359 1 92.5 332 SER A CA 1
ATOM 2648 C C . SER A 1 332 ? 4.945 -11.797 -25.578 1 92.5 332 SER A C 1
ATOM 2650 O O . SER A 1 332 ? 4.027 -11.875 -24.75 1 92.5 332 SER A O 1
ATOM 2652 N N . SER A 1 333 ? 5.754 -12.766 -25.859 1 94.56 333 SER A N 1
ATOM 2653 C CA . SER A 1 333 ? 5.621 -14.039 -25.172 1 94.56 333 SER A CA 1
ATOM 2654 C C . SER A 1 333 ? 6.059 -13.922 -23.703 1 94.56 333 SER A C 1
ATOM 2656 O O . SER A 1 333 ? 5.461 -14.547 -22.828 1 94.56 333 SER A O 1
ATOM 2658 N N . LYS A 1 334 ? 7.055 -13.125 -23.453 1 95 334 LYS A N 1
ATOM 2659 C CA . LYS A 1 334 ? 7.582 -12.953 -22.109 1 95 334 LYS A CA 1
ATOM 2660 C C . LYS A 1 334 ? 6.594 -12.211 -21.219 1 95 334 LYS A C 1
ATOM 2662 O O . LYS A 1 334 ? 6.707 -12.242 -19.984 1 95 334 LYS A O 1
ATOM 2667 N N . LYS A 1 335 ? 5.605 -11.602 -21.75 1 90.5 335 LYS A N 1
ATOM 2668 C CA . LYS A 1 335 ? 4.578 -10.891 -21 1 90.5 335 LYS A CA 1
ATOM 2669 C C . LYS A 1 335 ? 3.82 -11.844 -20.062 1 90.5 335 LYS A C 1
ATOM 2671 O O . LYS A 1 335 ? 3.135 -11.398 -19.141 1 90.5 335 LYS A O 1
ATOM 2676 N N . ASP A 1 336 ? 3.963 -13.148 -20.328 1 93.44 336 ASP A N 1
ATOM 2677 C CA . ASP A 1 336 ? 3.328 -14.125 -19.453 1 93.44 336 ASP A CA 1
ATOM 2678 C C . ASP A 1 336 ? 3.777 -13.938 -18 1 93.44 336 ASP A C 1
ATOM 2680 O O . ASP A 1 336 ? 2.967 -14.031 -17.078 1 93.44 336 ASP A O 1
ATOM 2684 N N . VAL A 1 337 ? 5.039 -13.672 -17.828 1 94.12 337 VAL A N 1
ATOM 2685 C CA . VAL A 1 337 ? 5.559 -13.547 -16.469 1 94.12 337 VAL A CA 1
ATOM 2686 C C . VAL A 1 337 ? 5.105 -12.219 -15.867 1 94.12 337 VAL A C 1
ATOM 2688 O O . VAL A 1 337 ? 4.82 -12.141 -14.664 1 94.12 337 VAL A O 1
ATOM 2691 N N . ASP A 1 338 ? 4.988 -11.219 -16.656 1 88.06 338 ASP A N 1
ATOM 2692 C CA . ASP A 1 338 ? 4.469 -9.938 -16.188 1 88.06 338 ASP A CA 1
ATOM 2693 C C . ASP A 1 338 ? 3.01 -10.07 -15.742 1 88.06 338 ASP A C 1
ATOM 2695 O O . ASP A 1 338 ? 2.621 -9.531 -14.703 1 88.06 338 ASP A O 1
ATOM 2699 N N . ARG A 1 339 ? 2.342 -10.781 -16.531 1 91.19 339 ARG A N 1
ATOM 2700 C CA . ARG A 1 339 ? 0.939 -11.023 -16.203 1 91.19 339 ARG A CA 1
ATOM 2701 C C . ARG A 1 339 ? 0.806 -11.836 -14.914 1 91.19 339 ARG A C 1
ATOM 2703 O O . ARG A 1 339 ? -0.039 -11.531 -14.07 1 91.19 339 ARG A O 1
ATOM 2710 N N . ALA A 1 340 ? 1.601 -12.789 -14.828 1 94.75 340 ALA A N 1
ATOM 2711 C CA . ALA A 1 340 ? 1.561 -13.625 -13.633 1 94.75 340 ALA A CA 1
ATOM 2712 C C . ALA A 1 340 ? 1.858 -12.812 -12.383 1 94.75 340 ALA A C 1
ATOM 2714 O O . ALA A 1 340 ? 1.144 -12.906 -11.383 1 94.75 340 ALA A O 1
ATOM 2715 N N . PHE A 1 341 ? 2.875 -11.977 -12.43 1 92.81 341 PHE A N 1
ATOM 2716 C CA . PHE A 1 341 ? 3.195 -11.102 -11.305 1 92.81 341 PHE A CA 1
ATOM 2717 C C . PHE A 1 341 ? 2.057 -10.125 -11.031 1 92.81 341 PHE A C 1
ATOM 2719 O O . PHE A 1 341 ? 1.732 -9.844 -9.875 1 92.81 341 PHE A O 1
ATOM 2726 N N . GLY A 1 342 ? 1.486 -9.633 -12.07 1 88.94 342 GLY A N 1
ATOM 2727 C CA . GLY A 1 342 ? 0.372 -8.711 -11.922 1 88.94 342 GLY A CA 1
ATOM 2728 C C . GLY A 1 342 ? -0.812 -9.312 -11.195 1 88.94 342 GLY A C 1
ATOM 2729 O O . GLY A 1 342 ? -1.351 -8.719 -10.258 1 88.94 342 GLY A O 1
ATOM 2730 N N . VAL A 1 343 ? -1.165 -10.484 -11.594 1 91.88 343 VAL A N 1
ATOM 2731 C CA . VAL A 1 343 ? -2.305 -11.164 -10.984 1 91.88 343 VAL A CA 1
ATOM 2732 C C . VAL A 1 343 ? -1.966 -11.555 -9.547 1 91.88 343 VAL A C 1
ATOM 2734 O O . VAL A 1 343 ? -2.791 -11.406 -8.648 1 91.88 343 VAL A O 1
ATOM 2737 N N . LEU A 1 344 ? -0.781 -12.031 -9.359 1 95.31 344 LEU A N 1
ATOM 2738 C CA . LEU A 1 344 ? -0.322 -12.391 -8.023 1 95.31 344 LEU A CA 1
ATOM 2739 C C . LEU A 1 344 ? -0.421 -11.203 -7.074 1 95.31 344 LEU A C 1
ATOM 2741 O O . LEU A 1 344 ? -1.013 -11.305 -5.996 1 95.31 344 LEU A O 1
ATOM 2745 N N . LYS A 1 345 ? 0.074 -10.07 -7.492 1 91.12 345 LYS A N 1
ATOM 2746 C CA . LYS A 1 345 ? 0.117 -8.883 -6.645 1 91.12 345 LYS A CA 1
ATOM 2747 C C . LYS A 1 345 ? -1.274 -8.281 -6.469 1 91.12 345 LYS A C 1
ATOM 2749 O O . LYS A 1 345 ? -1.588 -7.73 -5.41 1 91.12 345 LYS A O 1
ATOM 2754 N N . ARG A 1 346 ? -2.09 -8.43 -7.461 1 86.56 346 ARG A N 1
ATOM 2755 C CA . ARG A 1 346 ? -3.453 -7.918 -7.375 1 86.56 346 ARG A CA 1
ATOM 2756 C C . ARG A 1 346 ? -4.277 -8.711 -6.367 1 86.56 346 ARG A C 1
ATOM 2758 O O . ARG A 1 346 ? -5.051 -8.141 -5.598 1 86.56 346 ARG A O 1
ATOM 2765 N N . ASN A 1 347 ? -4.086 -9.969 -6.406 1 92.31 347 ASN A N 1
ATOM 2766 C CA . ASN A 1 347 ? -4.863 -10.82 -5.512 1 92.31 347 ASN A CA 1
ATOM 2767 C C . ASN A 1 347 ? -4.328 -10.773 -4.082 1 92.31 347 ASN A C 1
ATOM 2769 O O . ASN A 1 347 ? -5.102 -10.789 -3.125 1 92.31 347 ASN A O 1
ATOM 2773 N N . TRP A 1 348 ? -3.061 -10.758 -4.016 1 95.56 348 TRP A N 1
ATOM 2774 C CA . TRP A 1 348 ? -2.42 -10.734 -2.705 1 95.56 348 TRP A CA 1
ATOM 2775 C C . TRP A 1 348 ? -1.613 -9.453 -2.52 1 95.56 348 TRP A C 1
ATOM 2777 O O . TRP A 1 348 ? -0.39 -9.453 -2.676 1 95.56 348 TRP A O 1
ATOM 2787 N N . GLN A 1 349 ? -2.236 -8.516 -2.014 1 92.12 349 GLN A N 1
ATOM 2788 C CA . GLN A 1 349 ? -1.699 -7.156 -1.959 1 92.12 349 GLN A CA 1
ATOM 2789 C C . GLN A 1 349 ? -0.577 -7.051 -0.931 1 92.12 349 GLN A C 1
ATOM 2791 O O . GLN A 1 349 ? 0.172 -6.07 -0.919 1 92.12 349 GLN A O 1
ATOM 2796 N N . PHE A 1 350 ? -0.454 -8.047 -0.153 1 92.5 350 PHE A N 1
ATOM 2797 C CA . PHE A 1 350 ? 0.732 -8.133 0.691 1 92.5 350 PHE A CA 1
ATOM 2798 C C . PHE A 1 350 ? 2 -7.996 -0.142 1 92.5 350 PHE A C 1
ATOM 2800 O O . PHE A 1 350 ? 3 -7.449 0.327 1 92.5 350 PHE A O 1
ATOM 2807 N N . LEU A 1 351 ? 1.941 -8.438 -1.328 1 92.75 351 LEU A N 1
ATOM 2808 C CA . LEU A 1 351 ? 3.109 -8.438 -2.201 1 92.75 351 LEU A CA 1
ATOM 2809 C C . LEU A 1 351 ? 3.209 -7.121 -2.971 1 92.75 351 LEU A C 1
ATOM 2811 O O . LEU A 1 351 ? 4.191 -6.883 -3.678 1 92.75 351 LEU A O 1
ATOM 2815 N N . ASP A 1 352 ? 2.25 -6.352 -2.902 1 86.81 352 ASP A N 1
ATOM 2816 C CA . ASP A 1 352 ? 2.234 -5.098 -3.65 1 86.81 352 ASP A CA 1
ATOM 2817 C C . ASP A 1 352 ? 2.48 -3.906 -2.727 1 86.81 352 ASP A C 1
ATOM 2819 O O . ASP A 1 352 ? 3.07 -2.904 -3.141 1 86.81 352 ASP A O 1
ATOM 2823 N N . ASN A 1 353 ? 2.021 -4.062 -1.539 1 84.62 353 ASN A N 1
ATOM 2824 C CA . ASN A 1 353 ? 2.221 -3.021 -0.537 1 84.62 353 ASN A CA 1
ATOM 2825 C C . ASN A 1 353 ? 3.561 -3.178 0.176 1 84.62 353 ASN A C 1
ATOM 2827 O O . ASN A 1 353 ? 4.133 -4.27 0.201 1 84.62 353 ASN A O 1
ATOM 2831 N N . PRO A 1 354 ? 4.008 -2.047 0.699 1 81 354 PRO A N 1
ATOM 2832 C CA . PRO A 1 354 ? 5.258 -2.186 1.451 1 81 354 PRO A CA 1
ATOM 2833 C C . PRO A 1 354 ? 5.133 -3.15 2.629 1 81 354 PRO A C 1
ATOM 2835 O O . PRO A 1 354 ? 4.168 -3.074 3.395 1 81 354 PRO A O 1
ATOM 2838 N N . ILE A 1 355 ? 6.117 -4.039 2.703 1 83.56 355 ILE A N 1
ATOM 2839 C CA . ILE A 1 355 ? 6.109 -5.059 3.748 1 83.56 355 ILE A CA 1
ATOM 2840 C C . ILE A 1 355 ? 6.484 -4.426 5.086 1 83.56 355 ILE A C 1
ATOM 2842 O O . ILE A 1 355 ? 7.496 -3.727 5.188 1 83.56 355 ILE A O 1
ATOM 2846 N N . LEU A 1 356 ? 5.672 -4.715 6.066 1 79.5 356 LEU A N 1
ATOM 2847 C CA . LEU A 1 356 ? 5.867 -4.113 7.379 1 79.5 356 LEU A CA 1
ATOM 2848 C C . LEU A 1 356 ? 6.492 -5.113 8.352 1 79.5 356 LEU A C 1
ATOM 2850 O O . LEU A 1 356 ? 6.832 -4.758 9.477 1 79.5 356 LEU A O 1
ATOM 2854 N N . LEU A 1 357 ? 6.668 -6.316 7.918 1 81.69 357 LEU A N 1
ATOM 2855 C CA . LEU A 1 357 ? 7.297 -7.324 8.766 1 81.69 357 LEU A CA 1
ATOM 2856 C C . LEU A 1 357 ? 8.797 -7.082 8.875 1 81.69 357 LEU A C 1
ATOM 2858 O O . LEU A 1 357 ? 9.422 -6.582 7.93 1 81.69 357 LEU A O 1
ATOM 2862 N N . PHE A 1 358 ? 9.32 -7.496 9.961 1 73.69 358 PHE A N 1
ATOM 2863 C CA . PHE A 1 358 ? 10.734 -7.227 10.219 1 73.69 358 PHE A CA 1
ATOM 2864 C C . PHE A 1 358 ? 11.586 -8.445 9.891 1 73.69 358 PHE A C 1
ATOM 2866 O O . PHE A 1 358 ? 12.742 -8.312 9.484 1 73.69 358 PHE A O 1
ATOM 2873 N N . ASN A 1 359 ? 10.992 -9.555 10.117 1 75.44 359 ASN A N 1
ATOM 2874 C CA . ASN A 1 359 ? 11.766 -10.789 10.016 1 75.44 359 ASN A CA 1
ATOM 2875 C C . ASN A 1 359 ? 11.688 -11.383 8.617 1 75.44 359 ASN A C 1
ATOM 2877 O O . ASN A 1 359 ? 10.602 -11.625 8.094 1 75.44 359 ASN A O 1
ATOM 2881 N N . LEU A 1 360 ? 12.859 -11.664 8.094 1 78.31 360 LEU A N 1
ATOM 2882 C CA . LEU A 1 360 ? 12.938 -12.203 6.738 1 78.31 360 LEU A CA 1
ATOM 2883 C C . LEU A 1 360 ? 12.305 -13.586 6.668 1 78.31 360 LEU A C 1
ATOM 2885 O O . LEU A 1 360 ? 11.703 -13.945 5.652 1 78.31 360 LEU A O 1
ATOM 2889 N N . SER A 1 361 ? 12.477 -14.32 7.707 1 80.38 361 SER A N 1
ATOM 2890 C CA . SER A 1 361 ? 11.891 -15.656 7.727 1 80.38 361 SER A CA 1
ATOM 2891 C C . SER A 1 361 ? 10.367 -15.594 7.625 1 80.38 361 SER A C 1
ATOM 2893 O O . SER A 1 361 ? 9.758 -16.359 6.883 1 80.38 361 SER A O 1
ATOM 2895 N N . ASP A 1 362 ? 9.828 -14.633 8.367 1 86.44 362 ASP A N 1
ATOM 2896 C CA . ASP A 1 362 ? 8.375 -14.461 8.305 1 86.44 362 ASP A CA 1
ATOM 2897 C C . ASP A 1 362 ? 7.941 -13.977 6.922 1 86.44 362 ASP A C 1
ATOM 2899 O O . ASP A 1 362 ? 6.906 -14.406 6.406 1 86.44 362 ASP A O 1
ATOM 2903 N N . ILE A 1 363 ? 8.789 -13.133 6.383 1 88.5 363 ILE A N 1
ATOM 2904 C CA . ILE A 1 363 ? 8.484 -12.602 5.055 1 88.5 363 ILE A CA 1
ATOM 2905 C C . ILE A 1 363 ? 8.531 -13.742 4.031 1 88.5 363 ILE A C 1
ATOM 2907 O O . ILE A 1 363 ? 7.641 -13.844 3.18 1 88.5 363 ILE A O 1
ATOM 2911 N N . SER A 1 364 ? 9.508 -14.594 4.168 1 85.25 364 SER A N 1
ATOM 2912 C CA . SER A 1 364 ? 9.648 -15.727 3.26 1 85.25 364 SER A CA 1
ATOM 2913 C C . SER A 1 364 ? 8.453 -16.672 3.348 1 85.25 364 SER A C 1
ATOM 2915 O O . SER A 1 364 ? 7.934 -17.125 2.324 1 85.25 364 SER A O 1
ATOM 2917 N N . LEU A 1 365 ? 8.078 -16.922 4.543 1 90.88 365 LEU A N 1
ATOM 2918 C CA . LEU A 1 365 ? 6.93 -17.797 4.754 1 90.88 365 LEU A CA 1
ATOM 2919 C C . LEU A 1 365 ? 5.672 -17.188 4.137 1 90.88 365 LEU A C 1
ATOM 2921 O O . LEU A 1 365 ? 4.887 -17.906 3.5 1 90.88 365 LEU A O 1
ATOM 2925 N N . ARG A 1 366 ? 5.527 -15.922 4.324 1 94.62 366 ARG A N 1
ATOM 2926 C CA . ARG A 1 366 ? 4.328 -15.25 3.836 1 94.62 366 ARG A CA 1
ATOM 2927 C C . ARG A 1 366 ? 4.309 -15.203 2.312 1 94.62 366 ARG A C 1
ATOM 2929 O O . ARG A 1 366 ? 3.258 -15.391 1.695 1 94.62 366 ARG A O 1
ATOM 2936 N N . ILE A 1 367 ? 5.438 -14.914 1.699 1 93.31 367 ILE A N 1
ATOM 2937 C CA . ILE A 1 367 ? 5.531 -14.906 0.244 1 93.31 367 ILE A CA 1
ATOM 2938 C C . ILE A 1 367 ? 5.215 -16.297 -0.3 1 93.31 367 ILE A C 1
ATOM 2940 O O . ILE A 1 367 ? 4.461 -16.438 -1.265 1 93.31 367 ILE A O 1
ATOM 2944 N N . THR A 1 368 ? 5.812 -17.266 0.354 1 93.75 368 THR A N 1
ATOM 2945 C CA . THR A 1 368 ? 5.555 -18.641 -0.039 1 93.75 368 THR A CA 1
ATOM 2946 C C . THR A 1 368 ? 4.062 -18.953 0.042 1 93.75 368 THR A C 1
ATOM 2948 O O . THR A 1 368 ? 3.506 -19.578 -0.866 1 93.75 368 THR A O 1
ATOM 2951 N N . CYS A 1 369 ? 3.453 -18.531 1.05 1 97.19 369 CYS A N 1
ATOM 2952 C CA . CYS A 1 369 ? 2.02 -18.734 1.226 1 97.19 369 CYS A CA 1
ATOM 2953 C C . CYS A 1 369 ? 1.234 -18.094 0.088 1 97.19 369 CYS A C 1
ATOM 2955 O O . CYS A 1 369 ? 0.33 -18.719 -0.474 1 97.19 369 CYS A O 1
ATOM 2957 N N . CYS A 1 370 ? 1.564 -16.891 -0.28 1 97.31 370 CYS A N 1
ATOM 2958 C CA . CYS A 1 370 ? 0.882 -16.188 -1.359 1 97.31 370 CYS A CA 1
ATOM 2959 C C . CYS A 1 370 ? 1.021 -16.938 -2.676 1 97.31 370 CYS A C 1
ATOM 2961 O O . CYS A 1 370 ? 0.059 -17.047 -3.438 1 97.31 370 CYS A O 1
ATOM 2963 N N . ILE A 1 371 ? 2.186 -17.469 -2.906 1 96.5 371 ILE A N 1
ATOM 2964 C CA . ILE A 1 371 ? 2.426 -18.188 -4.156 1 96.5 371 ILE A CA 1
ATOM 2965 C C . ILE A 1 371 ? 1.632 -19.484 -4.168 1 96.5 371 ILE A C 1
ATOM 2967 O O . ILE A 1 371 ? 1.06 -19.859 -5.195 1 96.5 371 ILE A O 1
ATOM 2971 N N . ILE A 1 372 ? 1.606 -20.141 -3.043 1 97.19 372 ILE A N 1
ATOM 2972 C CA . ILE A 1 372 ? 0.814 -21.359 -2.928 1 97.19 372 ILE A CA 1
ATOM 2973 C C . ILE A 1 372 ? -0.65 -21.062 -3.234 1 97.19 372 ILE A C 1
ATOM 2975 O O . ILE A 1 372 ? -1.282 -21.75 -4.031 1 97.19 372 ILE A O 1
ATOM 2979 N N . LEU A 1 373 ? -1.147 -20.031 -2.625 1 97.69 373 LEU A N 1
ATOM 2980 C CA . LEU A 1 373 ? -2.539 -19.656 -2.84 1 97.69 373 LEU A CA 1
ATOM 2981 C C . LEU A 1 373 ? -2.783 -19.281 -4.301 1 97.69 373 LEU A C 1
ATOM 2983 O O . LEU A 1 373 ? -3.809 -19.656 -4.875 1 97.69 373 LEU A O 1
ATOM 2987 N N . HIS A 1 374 ? -1.896 -18.609 -4.875 1 97.19 374 HIS A N 1
ATOM 2988 C CA . HIS A 1 374 ? -2.008 -18.266 -6.285 1 97.19 374 HIS A CA 1
ATOM 2989 C C . HIS A 1 374 ? -2.072 -19.5 -7.164 1 97.19 374 HIS A C 1
ATOM 2991 O O . HIS A 1 374 ? -2.943 -19.609 -8.031 1 97.19 374 HIS A O 1
ATOM 2997 N N . ASN A 1 375 ? -1.138 -20.406 -6.945 1 96.62 375 ASN A N 1
ATOM 2998 C CA . ASN A 1 375 ? -1.105 -21.625 -7.742 1 96.62 375 ASN A CA 1
ATOM 2999 C C . ASN A 1 375 ? -2.363 -22.469 -7.531 1 96.62 375 ASN A C 1
ATOM 3001 O O . ASN A 1 375 ? -2.836 -23.125 -8.461 1 96.62 375 ASN A O 1
ATOM 3005 N N . MET A 1 376 ? -2.846 -22.453 -6.32 1 94.88 376 MET A N 1
ATOM 3006 C CA . MET A 1 376 ? -4.105 -23.125 -6.035 1 94.88 376 MET A CA 1
ATOM 3007 C C . MET A 1 376 ? -5.242 -22.531 -6.867 1 94.88 376 MET A C 1
ATOM 3009 O O . MET A 1 376 ? -6.016 -23.266 -7.477 1 94.88 376 MET A O 1
ATOM 3013 N N . LEU A 1 377 ? -5.32 -21.234 -6.906 1 93.81 377 LEU A N 1
ATOM 3014 C CA . LEU A 1 377 ? -6.359 -20.531 -7.664 1 93.81 377 LEU A CA 1
ATOM 3015 C C . LEU A 1 377 ? -6.199 -20.797 -9.156 1 93.81 377 LEU A C 1
ATOM 3017 O O . LEU A 1 377 ? -7.191 -20.969 -9.875 1 93.81 377 LEU A O 1
ATOM 3021 N N . THR A 1 378 ? -4.953 -20.781 -9.602 1 92.94 378 THR A N 1
ATOM 3022 C CA . THR A 1 378 ? -4.656 -21.031 -11.008 1 92.94 378 THR A CA 1
ATOM 3023 C C . THR A 1 378 ? -5.062 -22.453 -11.406 1 92.94 378 THR A C 1
ATOM 3025 O O . THR A 1 378 ? -5.617 -22.656 -12.484 1 92.94 378 THR A O 1
ATOM 3028 N N . SER A 1 379 ? -4.789 -23.375 -10.531 1 90.25 379 SER A N 1
ATOM 3029 C CA . SER A 1 379 ? -5.172 -24.766 -10.773 1 90.25 379 SER A CA 1
ATOM 3030 C C . SER A 1 379 ? -6.691 -24.922 -10.805 1 90.25 379 SER A C 1
ATOM 3032 O O . SER A 1 379 ? -7.219 -25.719 -11.586 1 90.25 379 SER A O 1
ATOM 3034 N N . ASP A 1 380 ? -7.391 -24.172 -9.93 1 85.94 380 ASP A N 1
ATOM 3035 C CA . ASP A 1 380 ? -8.852 -24.203 -9.914 1 85.94 380 ASP A CA 1
ATOM 3036 C C . ASP A 1 380 ? -9.43 -23.688 -11.227 1 85.94 380 ASP A C 1
ATOM 3038 O O . ASP A 1 380 ? -10.453 -24.188 -11.703 1 85.94 380 ASP A O 1
ATOM 3042 N N . LYS A 1 381 ? -8.898 -22.672 -11.773 1 77.81 381 LYS A N 1
ATOM 3043 C CA . LYS A 1 381 ? -9.375 -22.062 -13.016 1 77.81 381 LYS A CA 1
ATOM 3044 C C . LYS A 1 381 ? -9.125 -23 -14.203 1 77.81 381 LYS A C 1
ATOM 3046 O O . LYS A 1 381 ? -9.961 -23.094 -15.109 1 77.81 381 LYS A O 1
ATOM 3051 N N . VAL A 1 382 ? -7.938 -23.578 -14.195 1 64.81 382 VAL A N 1
ATOM 3052 C CA . VAL A 1 382 ? -7.59 -24.469 -15.297 1 64.81 382 VAL A CA 1
ATOM 3053 C C . VAL A 1 382 ? -8.5 -25.703 -15.273 1 64.81 382 VAL A C 1
ATOM 3055 O O . VAL A 1 382 ? -8.945 -26.172 -16.328 1 64.81 382 VAL A O 1
ATOM 3058 N N . MET A 1 383 ? -8.828 -26.219 -14.086 1 50.59 383 MET A N 1
ATOM 3059 C CA . MET A 1 383 ? -9.664 -27.406 -13.977 1 50.59 383 MET A CA 1
ATOM 3060 C C . MET A 1 383 ? -11.133 -27.062 -14.203 1 50.59 383 MET A C 1
ATOM 3062 O O . MET A 1 383 ? -11.906 -27.922 -14.617 1 50.59 383 MET A O 1
ATOM 3066 N N . GLY A 1 384 ? -11.688 -25.875 -13.758 1 50.5 384 GLY A N 1
ATOM 3067 C CA . GLY A 1 384 ? -13.094 -25.547 -13.953 1 50.5 384 GLY A CA 1
ATOM 3068 C C . GLY A 1 384 ? -13.398 -25.047 -15.352 1 50.5 384 GLY A C 1
ATOM 3069 O O . GLY A 1 384 ? -12.523 -25.062 -16.219 1 50.5 384 GLY A O 1
ATOM 3070 N N . ASP A 1 385 ? -14.734 -24.125 -15.586 1 36.81 385 ASP A N 1
ATOM 3071 C CA . ASP A 1 385 ? -15.422 -23.703 -16.797 1 36.81 385 ASP A CA 1
ATOM 3072 C C . ASP A 1 385 ? -14.477 -22.953 -17.734 1 36.81 385 ASP A C 1
ATOM 3074 O O . ASP A 1 385 ? -13.742 -22.062 -17.297 1 36.81 385 ASP A O 1
ATOM 3078 N N . PRO A 1 386 ? -14.367 -23.359 -19.062 1 35.34 386 PRO A N 1
ATOM 3079 C CA . PRO A 1 386 ? -13.586 -22.766 -20.141 1 35.34 386 PRO A CA 1
ATOM 3080 C C . PRO A 1 386 ? -13.609 -21.25 -20.141 1 35.34 386 PRO A C 1
ATOM 3082 O O . PRO A 1 386 ? -12.883 -20.609 -20.906 1 35.34 386 PRO A O 1
ATOM 3085 N N . ARG A 1 387 ? -14.789 -20.609 -19.969 1 30.84 387 ARG A N 1
ATOM 3086 C CA . ARG A 1 387 ? -15.195 -19.234 -20.234 1 30.84 387 ARG A CA 1
ATOM 3087 C C . ARG A 1 387 ? -14.664 -18.297 -19.156 1 30.84 387 ARG A C 1
ATOM 3089 O O . ARG A 1 387 ? -15.039 -17.109 -19.109 1 30.84 387 ARG A O 1
ATOM 3096 N N . ALA A 1 388 ? -14.406 -18.734 -18.141 1 31.98 388 ALA A N 1
ATOM 3097 C CA . ALA A 1 388 ? -14.102 -17.734 -17.125 1 31.98 388 ALA A CA 1
ATOM 3098 C C . ALA A 1 388 ? -12.977 -16.812 -17.578 1 31.98 388 ALA A C 1
ATOM 3100 O O . ALA A 1 388 ? -11.797 -17.109 -17.391 1 31.98 388 ALA A O 1
ATOM 3101 N N . LYS A 1 389 ? -13.25 -16.328 -18.734 1 28.67 389 LYS A N 1
ATOM 3102 C CA . LYS A 1 389 ? -12.422 -15.32 -19.375 1 28.67 389 LYS A CA 1
ATOM 3103 C C . LYS A 1 389 ? -12.078 -14.188 -18.406 1 28.67 389 LYS A C 1
ATOM 3105 O O . LYS A 1 389 ? -12.938 -13.711 -17.672 1 28.67 389 LYS A O 1
ATOM 3110 N N . TYR A 1 390 ? -10.977 -14.266 -17.906 1 28.03 390 TYR A N 1
ATOM 3111 C CA . TYR A 1 390 ? -10.5 -13.07 -17.219 1 28.03 390 TYR A CA 1
ATOM 3112 C C . TYR A 1 390 ? -11.094 -11.812 -17.844 1 28.03 390 TYR A C 1
ATOM 3114 O O . TYR A 1 390 ? -10.93 -11.578 -19.047 1 28.03 390 TYR A O 1
ATOM 3122 N N . THR A 1 391 ? -12.359 -11.555 -17.609 1 26.34 391 THR A N 1
ATOM 3123 C CA . THR A 1 391 ? -12.641 -10.219 -18.109 1 26.34 391 THR A CA 1
ATOM 3124 C C . THR A 1 391 ? -11.492 -9.266 -17.797 1 26.34 391 THR A C 1
ATOM 3126 O O . THR A 1 391 ? -11.164 -9.039 -16.641 1 26.34 391 THR A O 1
ATOM 3129 N N . PRO A 1 392 ? -10.633 -9.25 -18.734 1 24.88 392 PRO A N 1
ATOM 3130 C CA . PRO A 1 392 ? -9.625 -8.211 -18.469 1 24.88 392 PRO A CA 1
ATOM 3131 C C . PRO A 1 392 ? -10.219 -6.973 -17.812 1 24.88 392 PRO A C 1
ATOM 3133 O O . PRO A 1 392 ? -11.336 -6.57 -18.125 1 24.88 392 PRO A O 1
ATOM 3136 N N . SER A 1 393 ? -10.438 -6.922 -16.656 1 25.8 393 SER A N 1
ATOM 3137 C CA . SER A 1 393 ? -10.852 -5.551 -16.359 1 25.8 393 SER A CA 1
ATOM 3138 C C . SER A 1 393 ? -10.578 -4.629 -17.547 1 25.8 393 SER A C 1
ATOM 3140 O O . SER A 1 393 ? -9.75 -4.938 -18.406 1 25.8 393 SER A O 1
ATOM 3142 N N . ALA A 1 394 ? -11.438 -3.59 -17.828 1 23.8 394 ALA A N 1
ATOM 3143 C CA . ALA A 1 394 ? -11.32 -2.709 -18.984 1 23.8 394 ALA A CA 1
ATOM 3144 C C . ALA A 1 394 ? -9.891 -2.688 -19.531 1 23.8 394 ALA A C 1
ATOM 3146 O O . ALA A 1 394 ? -8.938 -2.752 -18.75 1 23.8 394 ALA A O 1
ATOM 3147 N N . SER A 1 395 ? -9.75 -3.143 -20.75 1 23 395 SER A N 1
ATOM 3148 C CA . SER A 1 395 ? -8.617 -3.006 -21.656 1 23 395 SER A CA 1
ATOM 3149 C C . SER A 1 395 ? -7.812 -1.743 -21.359 1 23 395 SER A C 1
ATOM 3151 O O . SER A 1 395 ? -8.359 -0.637 -21.391 1 23 395 SER A O 1
ATOM 3153 N N . ILE A 1 396 ? -7.059 -1.723 -20.609 1 24.25 396 ILE A N 1
ATOM 3154 C CA . ILE A 1 396 ? -6.109 -0.672 -20.953 1 24.25 396 ILE A CA 1
ATOM 3155 C C . ILE A 1 396 ? -5.852 -0.689 -22.453 1 24.25 396 ILE A C 1
ATOM 3157 O O . ILE A 1 396 ? -5.316 -1.665 -23 1 24.25 396 ILE A O 1
ATOM 3161 N N . ALA A 1 397 ? -6.93 -0.235 -23.344 1 23.08 397 ALA A N 1
ATOM 3162 C CA . ALA A 1 397 ? -6.773 -0.071 -24.781 1 23.08 397 ALA A CA 1
ATOM 3163 C C . ALA A 1 397 ? -5.297 -0.046 -25.172 1 23.08 397 ALA A C 1
ATOM 3165 O O . ALA A 1 397 ? -4.48 0.592 -24.5 1 23.08 397 ALA A O 1
ATOM 3166 N N . HIS A 1 398 ? -5.02 -0.983 -25.875 1 22.02 398 HIS A N 1
ATOM 3167 C CA . HIS A 1 398 ? -3.834 -1.058 -26.719 1 22.02 398 HIS A CA 1
ATOM 3168 C C . HIS A 1 398 ? -3.666 0.209 -27.547 1 22.02 398 HIS A C 1
ATOM 3170 O O . HIS A 1 398 ? -4.531 0.54 -28.375 1 22.02 398 HIS A O 1
ATOM 3176 N N . CYS A 1 399 ? -3.363 1.313 -27.188 1 22.05 399 CYS A N 1
ATOM 3177 C CA . CYS A 1 399 ? -3.062 2.279 -28.25 1 22.05 399 CYS A CA 1
ATOM 3178 C C . CYS A 1 399 ? -2.32 1.615 -29.391 1 22.05 399 CYS A C 1
ATOM 3180 O O . CYS A 1 399 ? -1.337 0.904 -29.188 1 22.05 399 CYS A O 1
ATOM 3182 N N . PRO A 1 400 ? -3.027 1.306 -30.516 1 20.05 400 PRO A N 1
ATOM 3183 C CA . PRO A 1 400 ? -2.377 0.857 -31.75 1 20.05 400 PRO A CA 1
ATOM 3184 C C . PRO A 1 400 ? -0.976 1.441 -31.922 1 20.05 400 PRO A C 1
ATOM 3186 O O . PRO A 1 400 ? -0.665 2.488 -31.344 1 20.05 400 PRO A O 1
ATOM 3189 N N . GLY A 1 401 ? -0.118 0.641 -32.406 1 21.22 401 GLY A N 1
ATOM 3190 C CA . GLY A 1 401 ? 1.206 0.932 -32.938 1 21.22 401 GLY A CA 1
ATOM 3191 C C . GLY A 1 401 ? 1.207 2.041 -33.969 1 21.22 401 GLY A C 1
ATOM 3192 O O . GLY A 1 401 ? 0.755 1.845 -35.094 1 21.22 401 GLY A O 1
ATOM 3193 N N . SER A 1 402 ? 0.632 3.166 -33.812 1 21.47 402 SER A N 1
ATOM 3194 C CA . SER A 1 402 ? 0.87 4.035 -34.969 1 21.47 402 SER A CA 1
ATOM 3195 C C . SER A 1 402 ? 2.297 3.891 -35.469 1 21.47 402 SER A C 1
ATOM 3197 O O . SER A 1 402 ? 3.254 3.957 -34.688 1 21.47 402 SER A O 1
ATOM 3199 N N . ILE A 1 403 ? 2.375 3.113 -36.531 1 20.8 403 ILE A N 1
ATOM 3200 C CA . ILE A 1 403 ? 3.467 3.033 -37.5 1 20.8 403 ILE A CA 1
ATOM 3201 C C . ILE A 1 403 ? 3.973 4.438 -37.844 1 20.8 403 ILE A C 1
ATOM 3203 O O . ILE A 1 403 ? 3.213 5.281 -38.312 1 20.8 403 ILE A O 1
ATOM 3207 N N . PHE A 1 404 ? 4.836 4.949 -37 1 21.64 404 PHE A N 1
ATOM 3208 C CA . PHE A 1 404 ? 5.516 6.109 -37.562 1 21.64 404 PHE A CA 1
ATOM 3209 C C . PHE A 1 404 ? 5.941 5.844 -39 1 21.64 404 PHE A C 1
ATOM 3211 O O . PHE A 1 404 ? 6.488 4.777 -39.312 1 21.64 404 PHE A O 1
ATOM 3218 N N . PRO A 1 405 ? 5.133 6.242 -39.844 1 20.77 405 PRO A N 1
ATOM 3219 C CA . PRO A 1 405 ? 5.758 6.277 -41.188 1 20.77 405 PRO A CA 1
ATOM 3220 C C . PRO A 1 405 ? 7.203 6.77 -41.125 1 20.77 405 PRO A C 1
ATOM 3222 O O . PRO A 1 405 ? 7.582 7.508 -40.219 1 20.77 405 PRO A O 1
ATOM 3225 N N . GLY A 1 406 ? 8.148 5.883 -41.719 1 20.28 406 GLY A N 1
ATOM 3226 C CA . GLY A 1 406 ? 9.523 6.031 -42.125 1 20.28 406 GLY A CA 1
ATOM 3227 C C . GLY A 1 406 ? 9.812 7.383 -42.75 1 20.28 406 GLY A C 1
ATOM 3228 O O . GLY A 1 406 ? 10.203 7.457 -43.938 1 20.28 406 GLY A O 1
ATOM 3229 N N . ASN A 1 407 ? 9.172 8.5 -42.469 1 21.33 407 ASN A N 1
ATOM 3230 C CA . ASN A 1 407 ? 9.859 9.453 -43.344 1 21.33 407 ASN A CA 1
ATOM 3231 C C . ASN A 1 407 ? 11.367 9.406 -43.125 1 21.33 407 ASN A C 1
ATOM 3233 O O . ASN A 1 407 ? 11.844 9.148 -42.031 1 21.33 407 ASN A O 1
ATOM 3237 N N . GLY A 1 408 ? 12.328 9.023 -44.156 1 21.31 408 GLY A N 1
ATOM 3238 C CA . GLY A 1 408 ? 13.711 8.922 -44.594 1 21.31 408 GLY A CA 1
ATOM 3239 C C . GLY A 1 408 ? 14.625 9.914 -43.875 1 21.31 408 GLY A C 1
ATOM 3240 O O . GLY A 1 408 ? 15.836 9.938 -44.156 1 21.31 408 GLY A O 1
ATOM 3241 N N . ASN A 1 409 ? 14.203 11.055 -43.5 1 21.64 409 ASN A N 1
ATOM 3242 C CA . ASN A 1 409 ? 15.391 11.883 -43.281 1 21.64 409 ASN A CA 1
ATOM 3243 C C . ASN A 1 409 ? 16.172 11.445 -42.031 1 21.64 409 ASN A C 1
ATOM 3245 O O . ASN A 1 409 ? 15.586 10.898 -41.094 1 21.64 409 ASN A O 1
ATOM 3249 N N . ASN A 1 410 ? 17.594 11.227 -41.781 1 21.28 410 ASN A N 1
ATOM 3250 C CA . ASN A 1 410 ? 18.766 10.625 -41.156 1 21.28 410 ASN A CA 1
ATOM 3251 C C . ASN A 1 410 ? 18.719 10.75 -39.625 1 21.28 410 ASN A C 1
ATOM 3253 O O . ASN A 1 410 ? 19.672 10.383 -38.938 1 21.28 410 ASN A O 1
ATOM 3257 N N . ASP A 1 411 ? 17.906 11.602 -38.875 1 19.7 411 ASP A N 1
ATOM 3258 C CA . ASP A 1 411 ? 18.328 12.023 -37.562 1 19.7 411 ASP A CA 1
ATOM 3259 C C . ASP A 1 411 ? 18.016 10.945 -36.5 1 19.7 411 ASP A C 1
ATOM 3261 O O . ASP A 1 411 ? 16.953 10.328 -36.562 1 19.7 411 ASP A O 1
ATOM 3265 N N . ASN A 1 412 ? 18.938 10.117 -35.531 1 20.58 412 ASN A N 1
ATOM 3266 C CA . ASN A 1 412 ? 19.375 8.984 -34.719 1 20.58 412 ASN A CA 1
ATOM 3267 C C . ASN A 1 412 ? 18.422 8.75 -33.531 1 20.58 412 ASN A C 1
ATOM 3269 O O . ASN A 1 412 ? 18.547 9.375 -32.5 1 20.58 412 ASN A O 1
ATOM 3273 N N . VAL A 1 413 ? 17.078 8.57 -33.688 1 20.86 413 VAL A N 1
ATOM 3274 C CA . VAL A 1 413 ? 15.93 8.5 -32.781 1 20.86 413 VAL A CA 1
ATOM 3275 C C . VAL A 1 413 ? 15.953 7.18 -32.031 1 20.86 413 VAL A C 1
ATOM 3277 O O . VAL A 1 413 ? 15.742 6.117 -32.625 1 20.86 413 VAL A O 1
ATOM 3280 N N . ASP A 1 414 ? 16.812 6.816 -30.984 1 22.12 414 ASP A N 1
ATOM 3281 C CA . ASP A 1 414 ? 17.125 5.672 -30.141 1 22.12 414 ASP A CA 1
ATOM 3282 C C . ASP A 1 414 ? 15.867 5.152 -29.438 1 22.12 414 ASP A C 1
ATOM 3284 O O . ASP A 1 414 ? 14.977 5.93 -29.078 1 22.12 414 ASP A O 1
ATOM 3288 N N . THR A 1 415 ? 15.539 3.746 -29.422 1 22.45 415 THR A N 1
ATOM 3289 C CA . THR A 1 415 ? 14.516 2.713 -29.266 1 22.45 415 THR A CA 1
ATOM 3290 C C . THR A 1 415 ? 13.812 2.848 -27.906 1 22.45 415 THR A C 1
ATOM 3292 O O . THR A 1 415 ? 14.461 2.941 -26.875 1 22.45 415 THR A O 1
ATOM 3295 N N . ASN A 1 416 ? 12.469 3.191 -27.812 1 23.03 416 ASN A N 1
ATOM 3296 C CA . ASN A 1 416 ? 11.375 3.74 -27.031 1 23.03 416 ASN A CA 1
ATOM 3297 C C . ASN A 1 416 ? 10.781 2.693 -26.094 1 23.03 416 ASN A C 1
ATOM 3299 O O . ASN A 1 416 ? 9.789 2.043 -26.422 1 23.03 416 ASN A O 1
ATOM 3303 N N . SER A 1 417 ? 11.453 1.497 -25.672 1 23.56 417 SER A N 1
ATOM 3304 C CA . SER A 1 417 ? 11.125 0.402 -24.75 1 23.56 417 SER A CA 1
ATOM 3305 C C . SER A 1 417 ? 10.547 0.924 -23.453 1 23.56 417 SER A C 1
ATOM 3307 O O . SER A 1 417 ? 10.43 0.177 -22.469 1 23.56 417 SER A O 1
ATOM 3309 N N . SER A 1 418 ? 9.977 2.113 -23.297 1 23.02 418 SER A N 1
ATOM 3310 C CA . SER A 1 418 ? 9.758 2.953 -22.125 1 23.02 418 SER A CA 1
ATOM 3311 C C . SER A 1 418 ? 8.492 2.553 -21.375 1 23.02 418 SER A C 1
ATOM 3313 O O . SER A 1 418 ? 8.195 3.08 -20.312 1 23.02 418 SER A O 1
ATOM 3315 N N . ILE A 1 419 ? 7.52 1.869 -21.953 1 24.92 419 ILE A N 1
ATOM 3316 C CA . ILE A 1 419 ? 6.141 1.888 -21.484 1 24.92 419 ILE A CA 1
ATOM 3317 C C . ILE A 1 419 ? 6.012 1.009 -20.234 1 24.92 419 ILE A C 1
ATOM 3319 O O . ILE A 1 419 ? 5.168 1.264 -19.375 1 24.92 419 ILE A O 1
ATOM 3323 N N . LEU A 1 420 ? 6.332 -0.274 -20.281 1 24.7 420 LEU A N 1
ATOM 3324 C CA . LEU A 1 420 ? 6.09 -1.282 -19.25 1 24.7 420 LEU A CA 1
ATOM 3325 C C . LEU A 1 420 ? 6.707 -0.861 -17.922 1 24.7 420 LEU A C 1
ATOM 3327 O O . LEU A 1 420 ? 6.887 -1.689 -17.031 1 24.7 420 LEU A O 1
ATOM 3331 N N . GLY A 1 421 ? 7.125 0.322 -17.719 1 25.14 421 GLY A N 1
ATOM 3332 C CA . GLY A 1 421 ? 8.117 0.761 -16.75 1 25.14 421 GLY A CA 1
ATOM 3333 C C . GLY A 1 421 ? 7.566 0.91 -15.352 1 25.14 421 GLY A C 1
ATOM 3334 O O . GLY A 1 421 ? 8.297 1.269 -14.43 1 25.14 421 GLY A O 1
ATOM 3335 N N . GLY A 1 422 ? 6.344 1.279 -15.211 1 26.61 422 GLY A N 1
ATOM 3336 C CA . GLY A 1 422 ? 5.922 1.811 -13.922 1 26.61 422 GLY A CA 1
ATOM 3337 C C . GLY A 1 422 ? 5.977 0.783 -12.805 1 26.61 422 GLY A C 1
ATOM 3338 O O . GLY A 1 422 ? 5.73 1.11 -11.641 1 26.61 422 GLY A O 1
ATOM 3339 N N . LEU A 1 423 ? 5.332 -0.375 -13.016 1 28.27 423 LEU A N 1
ATOM 3340 C CA . LEU A 1 423 ? 5.328 -1.298 -11.883 1 28.27 423 LEU A CA 1
ATOM 3341 C C . LEU A 1 423 ? 6.734 -1.487 -11.328 1 28.27 423 LEU A C 1
ATOM 3343 O O . LEU A 1 423 ? 7.715 -1.122 -11.977 1 28.27 423 LEU A O 1
ATOM 3347 N N . GLY A 1 424 ? 6.902 -2.576 -10.367 1 30.62 424 GLY A N 1
ATOM 3348 C CA . GLY A 1 424 ? 7.91 -3.209 -9.531 1 30.62 424 GLY A CA 1
ATOM 3349 C C . GLY A 1 424 ? 9.242 -3.389 -10.234 1 30.62 424 GLY A C 1
ATOM 3350 O O . GLY A 1 424 ? 9.977 -4.34 -9.953 1 30.62 424 GLY A O 1
ATOM 3351 N N . LYS A 1 425 ? 9.172 -2.703 -11.32 1 33.44 425 LYS A N 1
ATOM 3352 C CA . LYS A 1 425 ? 10.445 -3.064 -11.945 1 33.44 425 LYS A CA 1
ATOM 3353 C C . LYS A 1 425 ? 11.625 -2.65 -11.062 1 33.44 425 LYS A C 1
ATOM 3355 O O . LYS A 1 425 ? 11.539 -1.661 -10.336 1 33.44 425 LYS A O 1
ATOM 3360 N N . THR A 1 426 ? 12.289 -3.568 -10.852 1 36.06 426 THR A N 1
ATOM 3361 C CA . THR A 1 426 ? 13.531 -3.457 -10.086 1 36.06 426 THR A CA 1
ATOM 3362 C C . THR A 1 426 ? 14.344 -2.25 -10.547 1 36.06 426 THR A C 1
ATOM 3364 O O . THR A 1 426 ? 14.578 -2.074 -11.742 1 36.06 426 THR A O 1
ATOM 3367 N N . PRO A 1 427 ? 14.195 -1.201 -9.773 1 39.25 427 PRO A N 1
ATOM 3368 C CA . PRO A 1 427 ? 15.07 -0.094 -10.148 1 39.25 427 PRO A CA 1
ATOM 3369 C C . PRO A 1 427 ? 16.328 -0.564 -10.875 1 39.25 427 PRO A C 1
ATOM 3371 O O . PRO A 1 427 ? 16.828 -1.663 -10.609 1 39.25 427 PRO A O 1
ATOM 3374 N N . ALA A 1 428 ? 16.641 0.205 -11.891 1 38.91 428 ALA A N 1
ATOM 3375 C CA . ALA A 1 428 ? 17.734 -0.156 -12.781 1 38.91 428 ALA A CA 1
ATOM 3376 C C . ALA A 1 428 ? 18.969 -0.585 -11.992 1 38.91 428 ALA A C 1
ATOM 3378 O O . ALA A 1 428 ? 19.641 -1.562 -12.344 1 38.91 428 ALA A O 1
ATOM 3379 N N . HIS A 1 429 ? 19.172 0.18 -10.945 1 41.78 429 HIS A N 1
ATOM 3380 C CA . HIS A 1 429 ? 20.375 -0.147 -10.195 1 41.78 429 HIS A CA 1
ATOM 3381 C C . HIS A 1 429 ? 20.25 -1.505 -9.508 1 41.78 429 HIS A C 1
ATOM 3383 O O . HIS A 1 429 ? 21.234 -2.221 -9.352 1 41.78 429 HIS A O 1
ATOM 3389 N N . LEU A 1 430 ? 19.078 -1.762 -9.164 1 44.78 430 LEU A N 1
ATOM 3390 C CA . LEU A 1 430 ? 18.812 -3.07 -8.578 1 44.78 430 LEU A CA 1
ATOM 3391 C C . LEU A 1 430 ? 18.906 -4.168 -9.633 1 44.78 430 LEU A C 1
ATOM 3393 O O . LEU A 1 430 ? 19.359 -5.277 -9.336 1 44.78 430 LEU A O 1
ATOM 3397 N N . LEU A 1 431 ? 18.516 -3.625 -10.742 1 46.28 431 LEU A N 1
ATOM 3398 C CA . LEU A 1 431 ? 18.594 -4.57 -11.844 1 46.28 431 LEU A CA 1
ATOM 3399 C C . LEU A 1 431 ? 20.031 -4.977 -12.109 1 46.28 431 LEU A C 1
ATOM 3401 O O . LEU A 1 431 ? 20.312 -6.141 -12.398 1 46.28 431 LEU A O 1
ATOM 3405 N N . ASP A 1 432 ? 20.891 -3.971 -11.938 1 48.16 432 ASP A N 1
ATOM 3406 C CA . ASP A 1 432 ? 22.312 -4.273 -12.156 1 48.16 432 ASP A CA 1
ATOM 3407 C C . ASP A 1 432 ? 22.828 -5.266 -11.125 1 48.16 432 ASP A C 1
ATOM 3409 O O . ASP A 1 432 ? 23.594 -6.172 -11.461 1 48.16 432 ASP A O 1
ATOM 3413 N N . GLN A 1 433 ? 22.344 -5.121 -9.969 1 50.81 433 GLN A N 1
ATOM 3414 C CA . GLN A 1 433 ? 22.781 -6.023 -8.906 1 50.81 433 GLN A CA 1
ATOM 3415 C C . GLN A 1 433 ? 22.25 -7.434 -9.125 1 50.81 433 GLN A C 1
ATOM 3417 O O . GLN A 1 433 ? 22.953 -8.422 -8.922 1 50.81 433 GLN A O 1
ATOM 3422 N N . VAL A 1 434 ? 21.094 -7.41 -9.609 1 51.78 434 VAL A N 1
ATOM 3423 C CA . VAL A 1 434 ? 20.484 -8.695 -9.914 1 51.78 434 VAL A CA 1
ATOM 3424 C C . VAL A 1 434 ? 21.25 -9.375 -11.047 1 51.78 434 VAL A C 1
ATOM 3426 O O . VAL A 1 434 ? 21.531 -10.578 -10.984 1 51.78 434 VAL A O 1
ATOM 3429 N N . THR A 1 435 ? 21.578 -8.523 -11.906 1 50.88 435 THR A N 1
ATOM 3430 C CA . THR A 1 435 ? 22.281 -9.047 -13.07 1 50.88 435 THR A CA 1
ATOM 3431 C C . THR A 1 435 ? 23.625 -9.656 -12.664 1 50.88 435 THR A C 1
ATOM 3433 O O . THR A 1 435 ? 23.953 -10.766 -13.086 1 50.88 435 THR A O 1
ATOM 3436 N N . THR A 1 436 ? 24.25 -8.891 -11.82 1 53.47 436 THR A N 1
ATOM 3437 C CA . THR A 1 436 ? 25.578 -9.375 -11.43 1 53.47 436 THR A CA 1
ATOM 3438 C C . THR A 1 436 ? 25.453 -10.648 -10.602 1 53.47 436 THR A C 1
ATOM 3440 O O . THR A 1 436 ? 26.203 -11.609 -10.828 1 53.47 436 THR A O 1
ATOM 3443 N N . SER A 1 437 ? 24.594 -10.625 -9.734 1 53.75 437 SER A N 1
ATOM 3444 C CA . SER A 1 437 ? 24.438 -11.781 -8.852 1 53.75 437 SER A CA 1
ATOM 3445 C C . SER A 1 437 ? 24.031 -13.016 -9.641 1 53.75 437 SER A C 1
ATOM 3447 O O . SER A 1 437 ? 24.547 -14.109 -9.406 1 53.75 437 SER A O 1
ATOM 3449 N N . ARG A 1 438 ? 23.188 -12.781 -10.484 1 56.28 438 ARG A N 1
ATOM 3450 C CA . ARG A 1 438 ? 22.703 -13.938 -11.242 1 56.28 438 ARG A CA 1
ATOM 3451 C C . ARG A 1 438 ? 23.75 -14.422 -12.234 1 56.28 438 ARG A C 1
ATOM 3453 O O . ARG A 1 438 ? 23.922 -15.625 -12.422 1 56.28 438 ARG A O 1
ATOM 3460 N N . LYS A 1 439 ? 24.359 -13.461 -12.828 1 55.91 439 LYS A N 1
ATOM 3461 C CA . LYS A 1 439 ? 25.438 -13.859 -13.727 1 55.91 439 LYS A CA 1
ATOM 3462 C C . LYS A 1 439 ? 26.484 -14.688 -12.992 1 55.91 439 LYS A C 1
ATOM 3464 O O . LYS A 1 439 ? 26.953 -15.703 -13.508 1 55.91 439 LYS A O 1
ATOM 3469 N N . ASP A 1 440 ? 26.719 -14.211 -11.797 1 55.97 440 ASP A N 1
ATOM 3470 C CA . ASP A 1 440 ? 27.719 -14.922 -11.008 1 55.97 440 ASP A CA 1
ATOM 3471 C C . ASP A 1 440 ? 27.234 -16.328 -10.633 1 55.97 440 ASP A C 1
ATOM 3473 O O . ASP A 1 440 ? 27.984 -17.297 -10.75 1 55.97 440 ASP A O 1
ATOM 3477 N N . THR A 1 441 ? 26.062 -16.359 -10.281 1 53.97 441 THR A N 1
ATOM 3478 C CA . THR A 1 441 ? 25.484 -17.625 -9.859 1 53.97 441 THR A CA 1
ATOM 3479 C C . THR A 1 441 ? 25.391 -18.594 -11.047 1 53.97 441 THR A C 1
ATOM 3481 O O . THR A 1 441 ? 25.703 -19.781 -10.914 1 53.97 441 THR A O 1
ATOM 3484 N N . PHE A 1 442 ? 24.984 -18.016 -12.102 1 56.28 442 PHE A N 1
ATOM 3485 C CA . PHE A 1 442 ? 24.828 -18.859 -13.289 1 56.28 442 PHE A CA 1
ATOM 3486 C C . PHE A 1 442 ? 26.188 -19.266 -13.859 1 56.28 442 PHE A C 1
ATOM 3488 O O . PHE A 1 442 ? 26.359 -20.391 -14.32 1 56.28 442 PHE A O 1
ATOM 3495 N N . ASN A 1 443 ? 27.016 -18.281 -13.93 1 55.5 443 ASN A N 1
ATOM 3496 C CA . ASN A 1 443 ? 28.359 -18.609 -14.398 1 55.5 443 ASN A CA 1
ATOM 3497 C C . ASN A 1 443 ? 28.969 -19.75 -13.578 1 55.5 443 ASN A C 1
ATOM 3499 O O . ASN A 1 443 ? 29.688 -20.594 -14.125 1 55.5 443 ASN A O 1
ATOM 3503 N N . GLU A 1 444 ? 28.625 -19.672 -12.398 1 53.06 444 GLU A N 1
ATOM 3504 C CA . GLU A 1 444 ? 29.109 -20.75 -11.539 1 53.06 444 GLU A CA 1
ATOM 3505 C C . GLU A 1 444 ? 28.422 -22.062 -11.867 1 53.06 444 GLU A C 1
ATOM 3507 O O . GLU A 1 444 ? 29.031 -23.141 -11.781 1 53.06 444 GLU A O 1
ATOM 3512 N N . LEU A 1 445 ? 27.25 -21.844 -12.188 1 50.66 445 LEU A N 1
ATOM 3513 C CA . LEU A 1 445 ? 26.438 -23.047 -12.367 1 50.66 445 LEU A CA 1
ATOM 3514 C C . LEU A 1 445 ? 26.562 -23.578 -13.789 1 50.66 445 LEU A C 1
ATOM 3516 O O . LEU A 1 445 ? 26.5 -24.797 -14.008 1 50.66 445 LEU A O 1
ATOM 3520 N N . MET A 1 446 ? 26.594 -22.656 -14.805 1 51.69 446 MET A N 1
ATOM 3521 C CA . MET A 1 446 ? 26.5 -23.125 -16.188 1 51.69 446 MET A CA 1
ATOM 3522 C C . MET A 1 446 ? 27.875 -23.156 -16.844 1 51.69 446 MET A C 1
ATOM 3524 O O . MET A 1 446 ? 28.672 -22.219 -16.688 1 51.69 446 MET A O 1
ATOM 3528 N N . ASP A 1 447 ? 28.609 -24.234 -17 1 45.75 447 ASP A N 1
ATOM 3529 C CA . ASP A 1 447 ? 29.875 -24.438 -17.703 1 45.75 447 ASP A CA 1
ATOM 3530 C C . ASP A 1 447 ? 29.969 -23.578 -18.953 1 45.75 447 ASP A C 1
ATOM 3532 O O . ASP A 1 447 ? 28.938 -23.25 -19.578 1 45.75 447 ASP A O 1
ATOM 3536 N N . GLU A 1 448 ? 31.328 -23.062 -19.453 1 44.75 448 GLU A N 1
ATOM 3537 C CA . GLU A 1 448 ? 31.922 -22.297 -20.531 1 44.75 448 GLU A CA 1
ATOM 3538 C C . GLU A 1 448 ? 31.344 -22.688 -21.875 1 44.75 448 GLU A C 1
ATOM 3540 O O . GLU A 1 448 ? 31.359 -21.891 -22.828 1 44.75 448 GLU A O 1
ATOM 3545 N N . GLN A 1 449 ? 31.062 -23.859 -22.156 1 45 449 GLN A N 1
ATOM 3546 C CA . GLN A 1 449 ? 30.75 -24.406 -23.469 1 45 449 GLN A CA 1
ATOM 3547 C C . GLN A 1 449 ? 29.438 -23.828 -24 1 45 449 GLN A C 1
ATOM 3549 O O . GLN A 1 449 ? 29.031 -24.125 -25.141 1 45 449 GLN A O 1
ATOM 3554 N N . GLN A 1 450 ? 28.703 -22.781 -23.359 1 52.84 450 GLN A N 1
ATOM 3555 C CA . GLN A 1 450 ? 27.344 -22.266 -23.188 1 52.84 450 GLN A CA 1
ATOM 3556 C C . GLN A 1 450 ? 27.031 -21.203 -24.25 1 52.84 450 GLN A C 1
ATOM 3558 O O . GLN A 1 450 ? 25.906 -21.094 -24.719 1 52.84 450 GLN A O 1
ATOM 3563 N N . ASP A 1 451 ? 28.109 -20.672 -24.875 1 59.22 451 ASP A N 1
ATOM 3564 C CA . ASP A 1 451 ? 27.922 -19.531 -25.75 1 59.22 451 ASP A CA 1
ATOM 3565 C C . ASP A 1 451 ? 27.469 -19.969 -27.141 1 59.22 451 ASP A C 1
ATOM 3567 O O . ASP A 1 451 ? 26.562 -19.359 -27.719 1 59.22 451 ASP A O 1
ATOM 3571 N N . ASP A 1 452 ? 27.969 -21.156 -27.672 1 70.12 452 ASP A N 1
ATOM 3572 C CA . ASP A 1 452 ? 27.625 -21.531 -29.031 1 70.12 452 ASP A CA 1
ATOM 3573 C C . ASP A 1 452 ? 26.172 -21.984 -29.125 1 70.12 452 ASP A C 1
ATOM 3575 O O . ASP A 1 452 ? 25.453 -21.625 -30.078 1 70.12 452 ASP A O 1
ATOM 3579 N N . ASP A 1 453 ? 25.75 -22.703 -28.125 1 78.56 453 ASP A N 1
ATOM 3580 C CA . ASP A 1 453 ? 24.391 -23.203 -28.109 1 78.56 453 ASP A CA 1
ATOM 3581 C C . ASP A 1 453 ? 23.391 -22.062 -27.938 1 78.56 453 ASP A C 1
ATOM 3583 O O . ASP A 1 453 ? 22.297 -22.078 -28.516 1 78.56 453 ASP A O 1
ATOM 3587 N N . HIS A 1 454 ? 23.844 -21.109 -27.297 1 84.06 454 HIS A N 1
ATOM 3588 C CA . HIS A 1 454 ? 23 -19.922 -27.109 1 84.06 454 HIS A CA 1
ATOM 3589 C C . HIS A 1 454 ? 22.781 -19.203 -28.438 1 84.06 454 HIS A C 1
ATOM 3591 O O . HIS A 1 454 ? 21.641 -18.859 -28.766 1 84.06 454 HIS A O 1
ATOM 3597 N N . GLN A 1 455 ? 23.812 -19.016 -29.125 1 86.19 455 GLN A N 1
ATOM 3598 C CA . GLN A 1 455 ? 23.734 -18.328 -30.422 1 86.19 455 GLN A CA 1
ATOM 3599 C C . GLN A 1 455 ? 22.891 -19.141 -31.406 1 86.19 455 GLN A C 1
ATOM 3601 O O . GLN A 1 455 ? 22.141 -18.562 -32.188 1 86.19 455 GLN A O 1
ATOM 3606 N N . ARG A 1 456 ? 23.094 -20.406 -31.406 1 89.62 456 ARG A N 1
ATOM 3607 C CA . ARG A 1 456 ? 22.328 -21.297 -32.281 1 89.62 456 ARG A CA 1
ATOM 3608 C C . ARG A 1 456 ? 20.844 -21.188 -32.031 1 89.62 456 ARG A C 1
ATOM 3610 O O . ARG A 1 456 ? 20.047 -21.109 -32.969 1 89.62 456 ARG A O 1
ATOM 3617 N N . LEU A 1 457 ? 20.516 -21.203 -30.812 1 91.38 457 LEU A N 1
ATOM 3618 C CA . LEU A 1 457 ? 19.109 -21.078 -30.438 1 91.38 457 LEU A CA 1
ATOM 3619 C C . LEU A 1 457 ? 18.531 -19.766 -30.922 1 91.38 457 LEU A C 1
ATOM 3621 O O . LEU A 1 457 ? 17.469 -19.734 -31.531 1 91.38 457 LEU A O 1
ATOM 3625 N N . HIS A 1 458 ? 19.219 -18.703 -30.703 1 90.75 458 HIS A N 1
ATOM 3626 C CA . HIS A 1 458 ? 18.766 -17.375 -31.094 1 90.75 458 HIS A CA 1
ATOM 3627 C C . HIS A 1 458 ? 18.609 -17.266 -32.594 1 90.75 458 HIS A C 1
ATOM 3629 O O . HIS A 1 458 ? 17.625 -16.719 -33.094 1 90.75 458 HIS A O 1
ATOM 3635 N N . GLN A 1 459 ? 19.562 -17.828 -33.25 1 90.12 459 GLN A N 1
ATOM 3636 C CA . GLN A 1 459 ? 19.5 -17.797 -34.719 1 90.12 459 GLN A CA 1
ATOM 3637 C C . GLN A 1 459 ? 18.297 -18.594 -35.219 1 90.12 459 GLN A C 1
ATOM 3639 O O . GLN A 1 459 ? 17.609 -18.156 -36.156 1 90.12 459 GLN A O 1
ATOM 3644 N N . ALA A 1 460 ? 18.094 -19.75 -34.688 1 93.12 460 ALA A N 1
ATOM 3645 C CA . ALA A 1 460 ? 16.969 -20.594 -35.094 1 93.12 460 ALA A CA 1
ATOM 3646 C C . ALA A 1 460 ? 15.641 -19.875 -34.812 1 93.12 460 ALA A C 1
ATOM 3648 O O . ALA A 1 460 ? 14.727 -19.938 -35.656 1 93.12 460 ALA A O 1
ATOM 3649 N N . LEU A 1 461 ? 15.578 -19.25 -33.719 1 94 461 LEU A N 1
ATOM 3650 C CA . LEU A 1 461 ? 14.359 -18.516 -33.344 1 94 461 LEU A CA 1
ATOM 3651 C C . LEU A 1 461 ? 14.164 -17.312 -34.281 1 94 461 LEU A C 1
ATOM 3653 O O . LEU A 1 461 ? 13.039 -17.016 -34.688 1 94 461 LEU A O 1
ATOM 3657 N N . MET A 1 462 ? 15.172 -16.656 -34.562 1 92.44 462 MET A N 1
ATOM 3658 C CA . MET A 1 462 ? 15.102 -15.516 -35.5 1 92.44 462 MET A CA 1
ATOM 3659 C C . MET A 1 462 ? 14.656 -15.977 -36.875 1 92.44 462 MET A C 1
ATOM 3661 O O . MET A 1 462 ? 13.906 -15.273 -37.562 1 92.44 462 MET A O 1
ATOM 3665 N N . ASP A 1 463 ? 15.133 -17.094 -37.281 1 91.81 463 ASP A N 1
ATOM 3666 C CA . ASP A 1 463 ? 14.75 -17.641 -38.562 1 91.81 463 ASP A CA 1
ATOM 3667 C C . ASP A 1 463 ? 13.273 -18.016 -38.594 1 91.81 463 ASP A C 1
ATOM 3669 O O . ASP A 1 463 ? 12.602 -17.875 -39.625 1 91.81 463 ASP A O 1
ATOM 3673 N N . LYS A 1 464 ? 12.883 -18.5 -37.562 1 92.75 464 LYS A N 1
ATOM 3674 C CA . LYS A 1 464 ? 11.492 -18.938 -37.469 1 92.75 464 LYS A CA 1
ATOM 3675 C C . LYS A 1 464 ? 10.531 -17.75 -37.438 1 92.75 464 LYS A C 1
ATOM 3677 O O . LYS A 1 464 ? 9.523 -17.734 -38.156 1 92.75 464 LYS A O 1
ATOM 3682 N N . PHE A 1 465 ? 10.859 -16.797 -36.656 1 91.31 465 PHE A N 1
ATOM 3683 C CA . PHE A 1 465 ? 9.898 -15.719 -36.406 1 91.31 465 PHE A CA 1
ATOM 3684 C C . PHE A 1 465 ? 10.25 -14.484 -37.219 1 91.31 465 PHE A C 1
ATOM 3686 O O . PHE A 1 465 ? 9.43 -13.57 -37.375 1 91.31 465 PHE A O 1
ATOM 3693 N N . GLY A 1 466 ? 11.43 -14.352 -37.656 1 76.19 466 GLY A N 1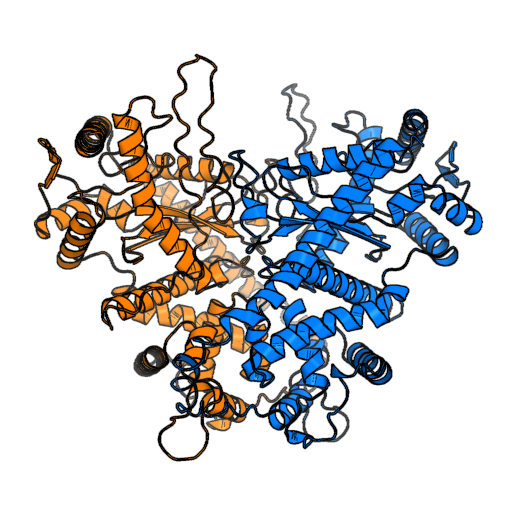
ATOM 3694 C CA . GLY A 1 466 ? 11.875 -13.219 -38.469 1 76.19 466 GLY A CA 1
ATOM 3695 C C . GLY A 1 466 ? 11.406 -13.273 -39.906 1 76.19 466 GLY A C 1
ATOM 3696 O O . GLY A 1 466 ? 11.93 -12.555 -40.75 1 76.19 466 GLY A O 1
ATOM 3697 N N . VAL A 1 467 ? 10.5 -14.164 -40.281 1 66.94 467 VAL A N 1
ATOM 3698 C CA . VAL A 1 467 ? 10.109 -14.227 -41.688 1 66.94 467 VAL A CA 1
ATOM 3699 C C . VAL A 1 467 ? 9.141 -13.094 -42 1 66.94 467 VAL A C 1
ATOM 3701 O O . VAL A 1 467 ? 8.32 -12.711 -41.188 1 66.94 467 VAL A O 1
ATOM 3704 N N . MET B 1 1 ? -0.589 44.312 -19.922 1 21.16 1 MET B N 1
ATOM 3705 C CA . MET B 1 1 ? -0.937 42.906 -20 1 21.16 1 MET B CA 1
ATOM 3706 C C . MET B 1 1 ? -1.377 42.531 -21.406 1 21.16 1 MET B C 1
ATOM 3708 O O . MET B 1 1 ? -2.355 43.062 -21.922 1 21.16 1 MET B O 1
ATOM 3712 N N . LYS B 1 2 ? -0.512 42.031 -22.109 1 28.09 2 LYS B N 1
ATOM 3713 C CA . LYS B 1 2 ? -1.074 42.344 -23.422 1 28.09 2 LYS B CA 1
ATOM 3714 C C . LYS B 1 2 ? -2.369 41.562 -23.656 1 28.09 2 LYS B C 1
ATOM 3716 O O . LYS B 1 2 ? -2.582 40.5 -23.062 1 28.09 2 LYS B O 1
ATOM 3721 N N . PRO B 1 3 ? -3.383 42 -24.359 1 32.47 3 PRO B N 1
ATOM 3722 C CA . PRO B 1 3 ? -4.723 41.469 -24.578 1 32.47 3 PRO B CA 1
ATOM 3723 C C . PRO B 1 3 ? -4.691 40 -25.031 1 32.47 3 PRO B C 1
ATOM 3725 O O . PRO B 1 3 ? -5.559 39.219 -24.641 1 32.47 3 PRO B O 1
ATOM 3728 N N . ASN B 1 4 ? -3.814 39.688 -25.75 1 27.62 4 ASN B N 1
ATOM 3729 C CA . ASN B 1 4 ? -3.918 38.438 -26.5 1 27.62 4 ASN B CA 1
ATOM 3730 C C . ASN B 1 4 ? -3.598 37.219 -25.609 1 27.62 4 ASN B C 1
ATOM 3732 O O . ASN B 1 4 ? -4.18 36.156 -25.781 1 27.62 4 ASN B O 1
ATOM 3736 N N . GLN B 1 5 ? -2.553 37.438 -24.859 1 25.34 5 GLN B N 1
ATOM 3737 C CA . GLN B 1 5 ? -2.031 36.25 -24.188 1 25.34 5 GLN B CA 1
ATOM 3738 C C . GLN B 1 5 ? -2.945 35.844 -23.047 1 25.34 5 GLN B C 1
ATOM 3740 O O . GLN B 1 5 ? -2.779 34.75 -22.484 1 25.34 5 GLN B O 1
ATOM 3745 N N . ILE B 1 6 ? -3.904 36.688 -22.703 1 27.11 6 ILE B N 1
ATOM 3746 C CA . ILE B 1 6 ? -5.059 36.469 -21.844 1 27.11 6 ILE B CA 1
ATOM 3747 C C . ILE B 1 6 ? -6.008 35.438 -22.469 1 27.11 6 ILE B C 1
ATOM 3749 O O . ILE B 1 6 ? -6.543 34.594 -21.781 1 27.11 6 ILE B O 1
ATOM 3753 N N . GLN B 1 7 ? -6.078 35.438 -23.734 1 27.55 7 GLN B N 1
ATOM 3754 C CA . GLN B 1 7 ? -7.059 34.625 -24.469 1 27.55 7 GLN B CA 1
ATOM 3755 C C . GLN B 1 7 ? -6.684 33.156 -24.469 1 27.55 7 GLN B C 1
ATOM 3757 O O . GLN B 1 7 ? -7.551 32.281 -24.344 1 27.55 7 GLN B O 1
ATOM 3762 N N . ALA B 1 8 ? -5.43 33.031 -24.516 1 27.34 8 ALA B N 1
ATOM 3763 C CA . ALA B 1 8 ? -5.039 31.641 -24.703 1 27.34 8 ALA B CA 1
ATOM 3764 C C . ALA B 1 8 ? -5.238 30.844 -23.422 1 27.34 8 ALA B C 1
ATOM 3766 O O . ALA B 1 8 ? -5.672 29.688 -23.469 1 27.34 8 ALA B O 1
ATOM 3767 N N . ILE B 1 9 ? -5.004 31.562 -22.344 1 27.3 9 ILE B N 1
ATOM 3768 C CA . ILE B 1 9 ? -5.156 30.938 -21.047 1 27.3 9 ILE B CA 1
ATOM 3769 C C . ILE B 1 9 ? -6.629 30.625 -20.781 1 27.3 9 ILE B C 1
ATOM 3771 O O . ILE B 1 9 ? -6.965 29.531 -20.297 1 27.3 9 ILE B O 1
ATOM 3775 N N . ALA B 1 10 ? -7.516 31.406 -21.281 1 27.34 10 ALA B N 1
ATOM 3776 C CA . ALA B 1 10 ? -8.969 31.234 -21.219 1 27.34 10 ALA B CA 1
ATOM 3777 C C . ALA B 1 10 ? -9.422 30.047 -22.047 1 27.34 10 ALA B C 1
ATOM 3779 O O . ALA B 1 10 ? -10.281 29.281 -21.625 1 27.34 10 ALA B O 1
ATOM 3780 N N . ALA B 1 11 ? -8.766 29.828 -23.078 1 28.17 11 ALA B N 1
ATOM 3781 C CA . ALA B 1 11 ? -9.172 28.75 -23.969 1 28.17 11 ALA B CA 1
ATOM 3782 C C . ALA B 1 11 ? -8.852 27.391 -23.375 1 28.17 11 ALA B C 1
ATOM 3784 O O . ALA B 1 11 ? -9.641 26.453 -23.484 1 28.17 11 ALA B O 1
ATOM 3785 N N . ALA B 1 12 ? -7.711 27.422 -22.797 1 27.89 12 ALA B N 1
ATOM 3786 C CA . ALA B 1 12 ? -7.312 26.109 -22.297 1 27.89 12 ALA B CA 1
ATOM 3787 C C . ALA B 1 12 ? -8.148 25.719 -21.078 1 27.89 12 ALA B C 1
ATOM 3789 O O . ALA B 1 12 ? -8.523 24.562 -20.922 1 27.89 12 ALA B O 1
ATOM 3790 N N . MET B 1 13 ? -8.586 26.672 -20.328 1 26.73 13 MET B N 1
ATOM 3791 C CA . MET B 1 13 ? -9.602 26.531 -19.281 1 26.73 13 MET B CA 1
ATOM 3792 C C . MET B 1 13 ? -10.922 26.047 -19.875 1 26.73 13 MET B C 1
ATOM 3794 O O . MET B 1 13 ? -11.617 25.234 -19.266 1 26.73 13 MET B O 1
ATOM 3798 N N . GLU B 1 14 ? -11.281 26.562 -20.984 1 29.66 14 GLU B N 1
ATOM 3799 C CA . GLU B 1 14 ? -12.508 26.203 -21.703 1 29.66 14 GLU B CA 1
ATOM 3800 C C . GLU B 1 14 ? -12.422 24.797 -22.281 1 29.66 14 GLU B C 1
ATOM 3802 O O . GLU B 1 14 ? -13.398 24.047 -22.25 1 29.66 14 GLU B O 1
ATOM 3807 N N . ALA B 1 15 ? -11.242 24.516 -22.672 1 29.36 15 ALA B N 1
ATOM 3808 C CA . ALA B 1 15 ? -11.156 23.156 -23.219 1 29.36 15 ALA B CA 1
ATOM 3809 C C . ALA B 1 15 ? -11.32 22.109 -22.125 1 29.36 15 ALA B C 1
ATOM 3811 O O . ALA B 1 15 ? -11.984 21.094 -22.312 1 29.36 15 ALA B O 1
ATOM 3812 N N . GLY B 1 16 ? -10.734 22.406 -20.984 1 27.09 16 GLY B N 1
ATOM 3813 C CA . GLY B 1 16 ? -10.977 21.531 -19.859 1 27.09 16 GLY B CA 1
ATOM 3814 C C . GLY B 1 16 ? -12.414 21.562 -19.375 1 27.09 16 GLY B C 1
ATOM 3815 O O . GLY B 1 16 ? -12.984 20.516 -19.031 1 27.09 16 GLY B O 1
ATOM 3816 N N . ALA B 1 17 ? -13.07 22.656 -19.516 1 27.73 17 ALA B N 1
ATOM 3817 C CA . ALA B 1 17 ? -14.516 22.797 -19.359 1 27.73 17 ALA B CA 1
ATOM 3818 C C . ALA B 1 17 ? -15.273 21.984 -20.406 1 27.73 17 ALA B C 1
ATOM 3820 O O . ALA B 1 17 ? -16.297 21.375 -20.109 1 27.73 17 ALA B O 1
ATOM 3821 N N . MET B 1 18 ? -14.781 21.984 -21.625 1 28.64 18 MET B N 1
ATOM 3822 C CA . MET B 1 18 ? -15.461 21.234 -22.672 1 28.64 18 MET B CA 1
ATOM 3823 C C . MET B 1 18 ? -15.352 19.734 -22.438 1 28.64 18 MET B C 1
ATOM 3825 O O . MET B 1 18 ? -16.297 18.984 -22.703 1 28.64 18 MET B O 1
ATOM 3829 N N . ALA B 1 19 ? -14.195 19.391 -21.984 1 27.38 19 ALA B N 1
ATOM 3830 C CA . ALA B 1 19 ? -14.117 17.953 -21.797 1 27.38 19 ALA B CA 1
ATOM 3831 C C . ALA B 1 19 ? -15.055 17.484 -20.688 1 27.38 19 ALA B C 1
ATOM 3833 O O . ALA B 1 19 ? -15.68 16.422 -20.797 1 27.38 19 ALA B O 1
ATOM 3834 N N . VAL B 1 20 ? -15.359 18.328 -19.719 1 27.48 20 VAL B N 1
ATOM 3835 C CA . VAL B 1 20 ? -16.484 18.109 -18.828 1 27.48 20 VAL B CA 1
ATOM 3836 C C . VAL B 1 20 ? -17.797 18.109 -19.609 1 27.48 20 VAL B C 1
ATOM 3838 O O . VAL B 1 20 ? -18.672 17.281 -19.375 1 27.48 20 VAL B O 1
ATOM 3841 N N . GLU B 1 21 ? -17.875 18.969 -20.562 1 27.97 21 GLU B N 1
ATOM 3842 C CA . GLU B 1 21 ? -19.094 19.031 -21.359 1 27.97 21 GLU B CA 1
ATOM 3843 C C . GLU B 1 21 ? -19.234 17.797 -22.234 1 27.97 21 GLU B C 1
ATOM 3845 O O . GLU B 1 21 ? -20.344 17.25 -22.375 1 27.97 21 GLU B O 1
ATOM 3850 N N . MET B 1 22 ? -18.172 17.406 -22.781 1 27.95 22 MET B N 1
ATOM 3851 C CA . MET B 1 22 ? -18.375 16.234 -23.625 1 27.95 22 MET B CA 1
ATOM 3852 C C . MET B 1 22 ? -18.797 15.023 -22.781 1 27.95 22 MET B C 1
ATOM 3854 O O . MET B 1 22 ? -19.641 14.234 -23.203 1 27.95 22 MET B O 1
ATOM 3858 N N . LEU B 1 23 ? -18.25 14.938 -21.641 1 26.38 23 LEU B N 1
ATOM 3859 C CA . LEU B 1 23 ? -18.719 13.836 -20.812 1 26.38 23 LEU B CA 1
ATOM 3860 C C . LEU B 1 23 ? -20.156 14.086 -20.344 1 26.38 23 LEU B C 1
ATOM 3862 O O . LEU B 1 23 ? -20.969 13.156 -20.297 1 26.38 23 LEU B O 1
ATOM 3866 N N . LEU B 1 24 ? -20.562 15.359 -20.312 1 26.81 24 LEU B N 1
ATOM 3867 C CA . LEU B 1 24 ? -21.969 15.664 -20.141 1 26.81 24 LEU B CA 1
ATOM 3868 C C . LEU B 1 24 ? -22.766 15.305 -21.391 1 26.81 24 LEU B C 1
ATOM 3870 O O . LEU B 1 24 ? -23.906 14.828 -21.281 1 26.81 24 LEU B O 1
ATOM 3874 N N . LEU B 1 25 ? -22.219 15.578 -22.562 1 27.88 25 LEU B N 1
ATOM 3875 C CA . LEU B 1 25 ? -22.969 15.305 -23.781 1 27.88 25 LEU B CA 1
ATOM 3876 C C . LEU B 1 25 ? -23.094 13.805 -24.031 1 27.88 25 LEU B C 1
ATOM 3878 O O . LEU B 1 25 ? -24.109 13.336 -24.531 1 27.88 25 LEU B O 1
ATOM 3882 N N . SER B 1 26 ? -22.109 13.062 -23.781 1 28.33 26 SER B N 1
ATOM 3883 C CA . SER B 1 26 ? -22.359 11.656 -24.062 1 28.33 26 SER B CA 1
ATOM 3884 C C . SER B 1 26 ? -23.469 11.094 -23.172 1 28.33 26 SER B C 1
ATOM 3886 O O . SER B 1 26 ? -23.969 10 -23.406 1 28.33 26 SER B O 1
ATOM 3888 N N . THR B 1 27 ? -23.969 11.875 -22.234 1 26.58 27 THR B N 1
ATOM 3889 C CA . THR B 1 27 ? -25.234 11.562 -21.578 1 26.58 27 THR B CA 1
ATOM 3890 C C . THR B 1 27 ? -26.406 11.734 -22.531 1 26.58 27 THR B C 1
ATOM 3892 O O . THR B 1 27 ? -27.438 11.094 -22.391 1 26.58 27 THR B O 1
ATOM 3895 N N . GLU B 1 28 ? -26.234 12.625 -23.516 1 26.88 28 GLU B N 1
ATOM 3896 C CA . GLU B 1 28 ? -27.406 12.789 -24.375 1 26.88 28 GLU B CA 1
ATOM 3897 C C . GLU B 1 28 ? -27.547 11.633 -25.359 1 26.88 28 GLU B C 1
ATOM 3899 O O . GLU B 1 28 ? -28.656 11.195 -25.672 1 26.88 28 GLU B O 1
ATOM 3904 N N . LYS B 1 29 ? -26.5 11.203 -26.031 1 28.2 29 LYS B N 1
ATOM 3905 C CA . LYS B 1 29 ? -26.781 10.117 -26.953 1 28.2 29 LYS B CA 1
ATOM 3906 C C . LYS B 1 29 ? -27.312 8.891 -26.234 1 28.2 29 LYS B C 1
ATOM 3908 O O . LYS B 1 29 ? -27.766 7.934 -26.859 1 28.2 29 LYS B O 1
ATOM 3913 N N . LYS B 1 30 ? -27.266 8.75 -24.953 1 28.77 30 LYS B N 1
ATOM 3914 C CA . LYS B 1 30 ? -28.141 7.727 -24.391 1 28.77 30 LYS B CA 1
ATOM 3915 C C . LYS B 1 30 ? -29.609 8.109 -24.516 1 28.77 30 LYS B C 1
ATOM 3917 O O . LYS B 1 30 ? -30.484 7.34 -24.125 1 28.77 30 LYS B O 1
ATOM 3922 N N . ARG B 1 31 ? -29.953 9.234 -25.109 1 25.12 31 ARG B N 1
ATOM 3923 C CA . ARG B 1 31 ? -31.406 9.32 -25.266 1 25.12 31 ARG B CA 1
ATOM 3924 C C . ARG B 1 31 ? -31.891 8.445 -26.422 1 25.12 31 ARG B C 1
ATOM 3926 O O . ARG B 1 31 ? -32.938 7.816 -26.328 1 25.12 31 ARG B O 1
ATOM 3933 N N . LYS B 1 32 ? -31.375 8.531 -27.688 1 28.42 32 LYS B N 1
ATOM 3934 C CA . LYS B 1 32 ? -32.062 7.891 -28.812 1 28.42 32 LYS B CA 1
ATOM 3935 C C . LYS B 1 32 ? -31.938 6.371 -28.734 1 28.42 32 LYS B C 1
ATOM 3937 O O . LYS B 1 32 ? -32.812 5.641 -29.188 1 28.42 32 LYS B O 1
ATOM 3942 N N . ALA B 1 33 ? -30.734 5.824 -28.547 1 29.22 33 ALA B N 1
ATOM 3943 C CA . ALA B 1 33 ? -30.766 4.367 -28.625 1 29.22 33 ALA B CA 1
ATOM 3944 C C . ALA B 1 33 ? -31.609 3.771 -27.516 1 29.22 33 ALA B C 1
ATOM 3946 O O . ALA B 1 33 ? -31.594 2.559 -27.297 1 29.22 33 ALA B O 1
ATOM 3947 N N . THR B 1 34 ? -32.688 4.402 -26.984 1 27.83 34 THR B N 1
ATOM 3948 C CA . THR B 1 34 ? -33.875 4.145 -26.188 1 27.83 34 THR B CA 1
ATOM 3949 C C . THR B 1 34 ? -34.688 3.008 -26.781 1 27.83 34 THR B C 1
ATOM 3951 O O . THR B 1 34 ? -35.344 2.252 -26.062 1 27.83 34 THR B O 1
ATOM 3954 N N . THR B 1 35 ? -34.906 2.953 -28.125 1 26.77 35 THR B N 1
ATOM 3955 C CA . THR B 1 35 ? -36.062 2.215 -28.609 1 26.77 35 THR B CA 1
ATOM 3956 C C . THR B 1 35 ? -35.812 0.711 -28.547 1 26.77 35 THR B C 1
ATOM 3958 O O . THR B 1 35 ? -36.719 -0.057 -28.219 1 26.77 35 THR B O 1
ATOM 3961 N N . THR B 1 36 ? -34.844 0.245 -29.359 1 27.66 36 THR B N 1
ATOM 3962 C CA . THR B 1 36 ? -34.688 -1.2 -29.5 1 27.66 36 THR B CA 1
ATOM 3963 C C . THR B 1 36 ? -34.188 -1.825 -28.219 1 27.66 36 THR B C 1
ATOM 3965 O O . THR B 1 36 ? -33.875 -3.023 -28.172 1 27.66 36 THR B O 1
ATOM 3968 N N . THR B 1 37 ? -34.031 -1.133 -27.25 1 28.09 37 THR B N 1
ATOM 3969 C CA . THR B 1 37 ? -33.625 -1.053 -25.859 1 28.09 37 THR B CA 1
ATOM 3970 C C . THR B 1 37 ? -34.625 -1.768 -24.953 1 28.09 37 THR B C 1
ATOM 3972 O O . THR B 1 37 ? -34.438 -1.877 -23.75 1 28.09 37 THR B O 1
ATOM 3975 N N . THR B 1 38 ? -35.75 -2.131 -25.406 1 28.38 38 THR B N 1
ATOM 3976 C CA . THR B 1 38 ? -36.969 -2.631 -24.766 1 28.38 38 THR B CA 1
ATOM 3977 C C . THR B 1 38 ? -36.75 -4.07 -24.297 1 28.38 38 THR B C 1
ATOM 3979 O O . THR B 1 38 ? -37.25 -4.441 -23.219 1 28.38 38 THR B O 1
ATOM 3982 N N . THR B 1 39 ? -36.469 -4.941 -25.281 1 26.81 39 THR B N 1
ATOM 3983 C CA . THR B 1 39 ? -36.531 -6.375 -25.031 1 26.81 39 THR B CA 1
ATOM 3984 C C . THR B 1 39 ? -35.469 -6.812 -24.047 1 26.81 39 THR B C 1
ATOM 3986 O O . THR B 1 39 ? -35.688 -7.727 -23.234 1 26.81 39 THR B O 1
ATOM 3989 N N . VAL B 1 40 ? -34.219 -6.328 -24.266 1 27.11 40 VAL B N 1
ATOM 3990 C CA . VAL B 1 40 ? -33.188 -6.824 -23.359 1 27.11 40 VAL B CA 1
ATOM 3991 C C . VAL B 1 40 ? -33.375 -6.242 -21.969 1 27.11 40 VAL B C 1
ATOM 3993 O O . VAL B 1 40 ? -32.656 -6.602 -21.031 1 27.11 40 VAL B O 1
ATOM 3996 N N . ASP B 1 41 ? -34.219 -5.266 -21.562 1 28.17 41 ASP B N 1
ATOM 3997 C CA . ASP B 1 41 ? -34.844 -4.602 -20.438 1 28.17 41 ASP B CA 1
ATOM 3998 C C . ASP B 1 41 ? -35.562 -5.609 -19.547 1 28.17 41 ASP B C 1
ATOM 4000 O O . ASP B 1 41 ? -35.625 -5.434 -18.328 1 28.17 41 ASP B O 1
ATOM 4004 N N . TYR B 1 42 ? -36.438 -6.504 -20.141 1 25.03 42 TYR B N 1
ATOM 4005 C CA . TYR B 1 42 ? -37.344 -7.461 -19.484 1 25.03 42 TYR B CA 1
ATOM 4006 C C . TYR B 1 42 ? -36.531 -8.469 -18.672 1 25.03 42 TYR B C 1
ATOM 4008 O O . TYR B 1 42 ? -36.938 -8.844 -17.562 1 25.03 42 TYR B O 1
ATOM 4016 N N . CYS B 1 43 ? -35.625 -9.164 -19.375 1 24.7 43 CYS B N 1
ATOM 4017 C CA . CYS B 1 43 ? -34.906 -10.242 -18.688 1 24.7 43 CYS B CA 1
ATOM 4018 C C . CYS B 1 43 ? -34.094 -9.703 -17.531 1 24.7 43 CYS B C 1
ATOM 4020 O O . CYS B 1 43 ? -33.594 -10.477 -16.703 1 24.7 43 CYS B O 1
ATOM 4022 N N . ARG B 1 44 ? -33.656 -8.5 -17.453 1 27.39 44 ARG B N 1
ATOM 4023 C CA . ARG B 1 44 ? -33.031 -7.715 -16.391 1 27.39 44 ARG B CA 1
ATOM 4024 C C . ARG B 1 44 ? -34 -7.516 -15.219 1 27.39 44 ARG B C 1
ATOM 4026 O O . ARG B 1 44 ? -33.562 -7.133 -14.125 1 27.39 44 ARG B O 1
ATOM 4033 N N . LYS B 1 45 ? -35.281 -7.301 -15.328 1 29.28 45 LYS B N 1
ATOM 4034 C CA . LYS B 1 45 ? -36.375 -7.129 -14.359 1 29.28 45 LYS B CA 1
ATOM 4035 C C . LYS B 1 45 ? -36.469 -8.32 -13.406 1 29.28 45 LYS B C 1
ATOM 4037 O O . LYS B 1 45 ? -36.75 -8.148 -12.219 1 29.28 45 LYS B O 1
ATOM 4042 N N . GLN B 1 46 ? -36.844 -9.539 -13.938 1 28.45 46 GLN B N 1
ATOM 4043 C CA . GLN B 1 46 ? -37.312 -10.688 -13.172 1 28.45 46 GLN B CA 1
ATOM 4044 C C . GLN B 1 46 ? -36.219 -11.242 -12.266 1 28.45 46 GLN B C 1
ATOM 4046 O O . GLN B 1 46 ? -36.469 -12.156 -11.477 1 28.45 46 GLN B O 1
ATOM 4051 N N . GLN B 1 47 ? -34.906 -11.398 -12.773 1 31.66 47 GLN B N 1
ATOM 4052 C CA . GLN B 1 47 ? -34.156 -12.023 -11.703 1 31.66 47 GLN B CA 1
ATOM 4053 C C . GLN B 1 47 ? -34.188 -11.172 -10.438 1 31.66 47 GLN B C 1
ATOM 4055 O O . GLN B 1 47 ? -33.625 -10.07 -10.406 1 31.66 47 GLN B O 1
ATOM 4060 N N . ARG B 1 48 ? -35.312 -10.961 -9.75 1 31.2 48 ARG B N 1
ATOM 4061 C CA . ARG B 1 48 ? -35.562 -10.445 -8.406 1 31.2 48 ARG B CA 1
ATOM 4062 C C . ARG B 1 48 ? -34.312 -10.508 -7.559 1 31.2 48 ARG B C 1
ATOM 4064 O O . ARG B 1 48 ? -33.875 -11.594 -7.152 1 31.2 48 ARG B O 1
ATOM 4071 N N . SER B 1 49 ? -33.281 -9.805 -7.875 1 36.22 49 SER B N 1
ATOM 4072 C CA . SER B 1 49 ? -32 -9.773 -7.203 1 36.22 49 SER B CA 1
ATOM 4073 C C . SER B 1 49 ? -32.156 -9.852 -5.691 1 36.22 49 SER B C 1
ATOM 4075 O O . SER B 1 49 ? -32.906 -9.07 -5.094 1 36.22 49 SER B O 1
ATOM 4077 N N . THR B 1 50 ? -32.5 -10.898 -5.074 1 39.59 50 THR B N 1
ATOM 4078 C CA . THR B 1 50 ? -32.5 -11.125 -3.635 1 39.59 50 THR B CA 1
ATOM 4079 C C . THR B 1 50 ? -31.672 -10.07 -2.908 1 39.59 50 THR B C 1
ATOM 4081 O O . THR B 1 50 ? -30.469 -9.977 -3.119 1 39.59 50 THR B O 1
ATOM 4084 N N . ARG B 1 51 ? -32.25 -8.898 -2.73 1 43.66 51 ARG B N 1
ATOM 4085 C CA . ARG B 1 51 ? -31.781 -7.688 -2.074 1 43.66 51 ARG B CA 1
ATOM 4086 C C . ARG B 1 51 ? -30.875 -8.023 -0.888 1 43.66 51 ARG B C 1
ATOM 4088 O O . ARG B 1 51 ? -31.297 -8.727 0.035 1 43.66 51 ARG B O 1
ATOM 4095 N N . ARG B 1 52 ? -29.641 -8.094 -0.966 1 56.69 52 ARG B N 1
ATOM 4096 C CA . ARG B 1 52 ? -28.625 -8.188 0.089 1 56.69 52 ARG B CA 1
ATOM 4097 C C . ARG B 1 52 ? -29 -7.305 1.275 1 56.69 52 ARG B C 1
ATOM 4099 O O . ARG B 1 52 ? -29.203 -6.098 1.117 1 56.69 52 ARG B O 1
ATOM 4106 N N . LYS B 1 53 ? -29.734 -7.781 2.281 1 70.12 53 LYS B N 1
ATOM 4107 C CA . LYS B 1 53 ? -30.156 -6.961 3.414 1 70.12 53 LYS B CA 1
ATOM 4108 C C . LYS B 1 53 ? -28.984 -6.715 4.371 1 70.12 53 LYS B C 1
ATOM 4110 O O . LYS B 1 53 ? -28.516 -7.641 5.031 1 70.12 53 LYS B O 1
ATOM 4115 N N . PHE B 1 54 ? -28.438 -5.547 4.293 1 80.38 54 PHE B N 1
ATOM 4116 C CA . PHE B 1 54 ? -27.422 -5.137 5.242 1 80.38 54 PHE B CA 1
ATOM 4117 C C . PHE B 1 54 ? -28.031 -4.828 6.602 1 80.38 54 PHE B C 1
ATOM 4119 O O . PHE B 1 54 ? -29.141 -4.297 6.684 1 80.38 54 PHE B O 1
ATOM 4126 N N . ARG B 1 55 ? -27.391 -5.266 7.57 1 84.44 55 ARG B N 1
ATOM 4127 C CA . ARG B 1 55 ? -27.859 -5.141 8.945 1 84.44 55 ARG B CA 1
ATOM 4128 C C . ARG B 1 55 ? -27.266 -3.916 9.625 1 84.44 55 ARG B C 1
ATOM 4130 O O . ARG B 1 55 ? -26.359 -4.039 10.461 1 84.44 55 ARG B O 1
ATOM 4137 N N . HIS B 1 56 ? -27.891 -2.846 9.367 1 87.75 56 HIS B N 1
ATOM 4138 C CA . HIS B 1 56 ? -27.375 -1.565 9.836 1 87.75 56 HIS B CA 1
ATOM 4139 C C . HIS B 1 56 ? -27.453 -1.461 11.352 1 87.75 56 HIS B C 1
ATOM 4141 O O . HIS B 1 56 ? -26.531 -0.948 12 1 87.75 56 HIS B O 1
ATOM 4147 N N . ALA B 1 57 ? -28.5 -1.975 11.852 1 87.44 57 ALA B N 1
ATOM 4148 C CA . ALA B 1 57 ? -28.688 -1.918 13.297 1 87.44 57 ALA B CA 1
ATOM 4149 C C . ALA B 1 57 ? -27.625 -2.764 14.016 1 87.44 57 ALA B C 1
ATOM 4151 O O . ALA B 1 57 ? -27.125 -2.371 15.062 1 87.44 57 ALA B O 1
ATOM 4152 N N . GLU B 1 58 ? -27.375 -3.863 13.438 1 86.19 58 GLU B N 1
ATOM 4153 C CA . GLU B 1 58 ? -26.359 -4.73 14.023 1 86.19 58 GLU B CA 1
ATOM 4154 C C . GLU B 1 58 ? -24.984 -4.094 13.938 1 86.19 58 GLU B C 1
ATOM 4156 O O . GLU B 1 58 ? -24.172 -4.23 14.859 1 86.19 58 GLU B O 1
ATOM 4161 N N . ALA B 1 59 ? -24.734 -3.492 12.836 1 90.81 59 ALA B N 1
ATOM 4162 C CA . ALA B 1 59 ? -23.453 -2.803 12.688 1 90.81 59 ALA B CA 1
ATOM 4163 C C . ALA B 1 59 ? -23.281 -1.724 13.758 1 90.81 59 ALA B C 1
ATOM 4165 O O . ALA B 1 59 ? -22.203 -1.585 14.344 1 90.81 59 ALA B O 1
ATOM 4166 N N . LEU B 1 60 ? -24.344 -0.975 13.961 1 90.56 60 LEU B N 1
ATOM 4167 C CA . LEU B 1 60 ? -24.297 0.059 14.984 1 90.56 60 LEU B CA 1
ATOM 4168 C C . LEU B 1 60 ? -24.047 -0.553 16.359 1 90.56 60 LEU B C 1
ATOM 4170 O O . LEU B 1 60 ? -23.266 -0.016 17.156 1 90.56 60 LEU B O 1
ATOM 4174 N N . HIS B 1 61 ? -24.688 -1.618 16.594 1 88 61 HIS B N 1
ATOM 4175 C CA . HIS B 1 61 ? -24.484 -2.311 17.859 1 88 61 HIS B CA 1
ATOM 4176 C C . HIS B 1 61 ? -23.031 -2.736 18.031 1 88 61 HIS B C 1
ATOM 4178 O O . HIS B 1 61 ? -22.453 -2.568 19.109 1 88 61 HIS B O 1
ATOM 4184 N N . CYS B 1 62 ? -22.422 -3.229 17 1 88.44 62 CYS B N 1
ATOM 4185 C CA . CYS B 1 62 ? -21.031 -3.639 17.047 1 88.44 62 CYS B CA 1
ATOM 4186 C C . CYS B 1 62 ? -20.109 -2.441 17.281 1 88.44 62 CYS B C 1
ATOM 4188 O O . CYS B 1 62 ? -19.172 -2.516 18.078 1 88.44 62 CYS B O 1
ATOM 4190 N N . ILE B 1 63 ? -20.406 -1.354 16.625 1 90.56 63 ILE B N 1
ATOM 4191 C CA . ILE B 1 63 ? -19.594 -0.15 16.75 1 90.56 63 ILE B CA 1
ATOM 4192 C C . ILE B 1 63 ? -19.625 0.353 18.188 1 90.56 63 ILE B C 1
ATOM 4194 O O . ILE B 1 63 ? -18.578 0.673 18.766 1 90.56 63 ILE B O 1
ATOM 4198 N N . LYS B 1 64 ? -20.812 0.393 18.75 1 88 64 LYS B N 1
ATOM 4199 C CA . LYS B 1 64 ? -20.953 0.877 20.125 1 88 64 LYS B CA 1
ATOM 4200 C C . LYS B 1 64 ? -20.266 -0.066 21.109 1 88 64 LYS B C 1
ATOM 4202 O O . LYS B 1 64 ? -19.594 0.383 22.047 1 88 64 LYS B O 1
ATOM 4207 N N . ARG B 1 65 ? -20.438 -1.242 20.859 1 84.5 65 ARG B N 1
ATOM 4208 C CA . ARG B 1 65 ? -19.859 -2.252 21.734 1 84.5 65 ARG B CA 1
ATOM 4209 C C . ARG B 1 65 ? -18.344 -2.229 21.672 1 84.5 65 ARG B C 1
ATOM 4211 O O . ARG B 1 65 ? -17.656 -2.279 22.703 1 84.5 65 ARG B O 1
ATOM 4218 N N . ASP B 1 66 ? -17.828 -2.129 20.5 1 86.38 66 ASP B N 1
ATOM 4219 C CA . ASP B 1 66 ? -16.391 -2.295 20.281 1 86.38 66 ASP B CA 1
ATOM 4220 C C . ASP B 1 66 ? -15.641 -0.986 20.531 1 86.38 66 ASP B C 1
ATOM 4222 O O . ASP B 1 66 ? -14.516 -0.993 21.047 1 86.38 66 ASP B O 1
ATOM 4226 N N . TYR B 1 67 ? -16.344 0.124 20.234 1 85.94 67 TYR B N 1
ATOM 4227 C CA . TYR B 1 67 ? -15.531 1.336 20.188 1 85.94 67 TYR B CA 1
ATOM 4228 C C . TYR B 1 67 ? -16.109 2.418 21.094 1 85.94 67 TYR B C 1
ATOM 4230 O O . TYR B 1 67 ? -15.375 3.271 21.594 1 85.94 67 TYR B O 1
ATOM 4238 N N . LEU B 1 68 ? -17.344 2.479 21.297 1 81.75 68 LEU B N 1
ATOM 4239 C CA . LEU B 1 68 ? -17.922 3.695 21.859 1 81.75 68 LEU B CA 1
ATOM 4240 C C . LEU B 1 68 ? -18.594 3.416 23.203 1 81.75 68 LEU B C 1
ATOM 4242 O O . LEU B 1 68 ? -19.141 4.32 23.828 1 81.75 68 LEU B O 1
ATOM 4246 N N . GLY B 1 69 ? -18.562 2.176 23.625 1 70.94 69 GLY B N 1
ATOM 4247 C CA . GLY B 1 69 ? -19.219 1.846 24.875 1 70.94 69 GLY B CA 1
ATOM 4248 C C . GLY B 1 69 ? -18.531 2.439 26.094 1 70.94 69 GLY B C 1
ATOM 4249 O O . GLY B 1 69 ? -17.328 2.754 26.031 1 70.94 69 GLY B O 1
ATOM 4250 N N . SER B 1 70 ? -19.141 3.252 27.047 1 56.47 70 SER B N 1
ATOM 4251 C CA . SER B 1 70 ? -18.719 3.902 28.281 1 56.47 70 SER B CA 1
ATOM 4252 C C . SER B 1 70 ? -18.406 2.877 29.375 1 56.47 70 SER B C 1
ATOM 4254 O O . SER B 1 70 ? -19.016 1.806 29.406 1 56.47 70 SER B O 1
ATOM 4256 N N . THR B 1 71 ? -17.078 2.822 29.938 1 48.69 71 THR B N 1
ATOM 4257 C CA . THR B 1 71 ? -16.703 2.055 31.125 1 48.69 71 THR B CA 1
ATOM 4258 C C . THR B 1 71 ? -17.656 2.328 32.281 1 48.69 71 THR B C 1
ATOM 4260 O O . THR B 1 71 ? -17.484 1.777 33.375 1 48.69 71 THR B O 1
ATOM 4263 N N . ARG B 1 72 ? -18.344 3.383 32.344 1 42.66 72 ARG B N 1
ATOM 4264 C CA . ARG B 1 72 ? -18.781 3.695 33.719 1 42.66 72 ARG B CA 1
ATOM 4265 C C . ARG B 1 72 ? -19.438 2.488 34.375 1 42.66 72 ARG B C 1
ATOM 4267 O O . ARG B 1 72 ? -19.219 2.229 35.562 1 42.66 72 ARG B O 1
ATOM 4274 N N . GLY B 1 73 ? -20.719 2.133 34.094 1 38.59 73 GLY B N 1
ATOM 4275 C CA . GLY B 1 73 ? -21.531 1.226 34.875 1 38.59 73 GLY B CA 1
ATOM 4276 C C . GLY B 1 73 ? -21.312 -0.234 34.531 1 38.59 73 GLY B C 1
ATOM 4277 O O . GLY B 1 73 ? -21.109 -0.57 33.344 1 38.59 73 GLY B O 1
ATOM 4278 N N . GLY B 1 74 ? -20.781 -1.153 35.406 1 39.94 74 GLY B N 1
ATOM 4279 C CA . GLY B 1 74 ? -20.484 -2.57 35.531 1 39.94 74 GLY B CA 1
ATOM 4280 C C . GLY B 1 74 ? -20.359 -3.297 34.219 1 39.94 74 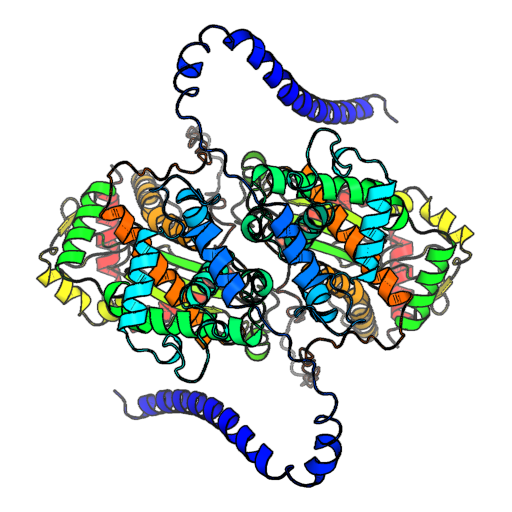GLY B C 1
ATOM 4281 O O . GLY B 1 74 ? -19.953 -4.461 34.188 1 39.94 74 GLY B O 1
ATOM 4282 N N . ASP B 1 75 ? -21.141 -3.129 33.219 1 43.97 75 ASP B N 1
ATOM 4283 C CA . ASP B 1 75 ? -21.328 -4.141 32.188 1 43.97 75 ASP B CA 1
ATOM 4284 C C . ASP B 1 75 ? -20.203 -4.105 31.156 1 43.97 75 ASP B C 1
ATOM 4286 O O . ASP B 1 75 ? -19.453 -5.07 31.016 1 43.97 75 ASP B O 1
ATOM 4290 N N . LEU B 1 76 ? -20.516 -3.555 29.703 1 46.34 76 LEU B N 1
ATOM 4291 C CA . LEU B 1 76 ? -19.812 -4.012 28.516 1 46.34 76 LEU B CA 1
ATOM 4292 C C . LEU B 1 76 ? -18.484 -3.268 28.344 1 46.34 76 LEU B C 1
ATOM 4294 O O . LEU B 1 76 ? -18.484 -2.045 28.172 1 46.34 76 LEU B O 1
ATOM 4298 N N . ILE B 1 77 ? -17.5 -3.504 29 1 49.25 77 ILE B N 1
ATOM 4299 C CA . ILE B 1 77 ? -16.156 -2.984 28.766 1 49.25 77 ILE B CA 1
ATOM 4300 C C . ILE B 1 77 ? -15.766 -3.191 27.312 1 49.25 77 ILE B C 1
ATOM 4302 O O . ILE B 1 77 ? -15.734 -4.324 26.828 1 49.25 77 ILE B O 1
ATOM 4306 N N . SER B 1 78 ? -15.922 -2.137 26.5 1 58.34 78 SER B N 1
ATOM 4307 C CA . SER B 1 78 ? -15.5 -2.195 25.109 1 58.34 78 SER B CA 1
ATOM 4308 C C . SER B 1 78 ? -14.109 -2.793 24.969 1 58.34 78 SER B C 1
ATOM 4310 O O . SER B 1 78 ? -13.172 -2.354 25.641 1 58.34 78 SER B O 1
ATOM 4312 N N . PRO B 1 79 ? -14.016 -3.963 24.406 1 56.41 79 PRO B N 1
ATOM 4313 C CA . PRO B 1 79 ? -12.719 -4.621 24.25 1 56.41 79 PRO B CA 1
ATOM 4314 C C . PRO B 1 79 ? -11.68 -3.725 23.578 1 56.41 79 PRO B C 1
ATOM 4316 O O . PRO B 1 79 ? -10.477 -3.924 23.766 1 56.41 79 PRO B O 1
ATOM 4319 N N . LEU B 1 80 ? -12.258 -2.771 22.797 1 63.03 80 LEU B N 1
ATOM 4320 C CA . LEU B 1 80 ? -11.312 -1.93 22.062 1 63.03 80 LEU B CA 1
ATOM 4321 C C . LEU B 1 80 ? -11.328 -0.504 22.609 1 63.03 80 LEU B C 1
ATOM 4323 O O . LEU B 1 80 ? -12.109 0.333 22.141 1 63.03 80 LEU B O 1
ATOM 4327 N N . LEU B 1 81 ? -10.539 -0.336 23.734 1 64.69 81 LEU B N 1
ATOM 4328 C CA . LEU B 1 81 ? -10.438 0.879 24.547 1 64.69 81 LEU B CA 1
ATOM 4329 C C . LEU B 1 81 ? -9.938 2.047 23.703 1 64.69 81 LEU B C 1
ATOM 4331 O O . LEU B 1 81 ? -9.719 1.9 22.5 1 64.69 81 LEU B O 1
ATOM 4335 N N . GLY B 1 82 ? -9.852 3.057 24.406 1 67.25 82 GLY B N 1
ATOM 4336 C CA . GLY B 1 82 ? -9.438 4.312 23.797 1 67.25 82 GLY B CA 1
ATOM 4337 C C . GLY B 1 82 ? -8.156 4.195 23 1 67.25 82 GLY B C 1
ATOM 4338 O O . GLY B 1 82 ? -8.055 4.711 21.875 1 67.25 82 GLY B O 1
ATOM 4339 N N . ALA B 1 83 ? -7.301 3.359 23.438 1 72.62 83 ALA B N 1
ATOM 4340 C CA . ALA B 1 83 ? -6.012 3.24 22.75 1 72.62 83 ALA B CA 1
ATOM 4341 C C . ALA B 1 83 ? -6.152 2.467 21.438 1 72.62 83 ALA B C 1
ATOM 4343 O O . ALA B 1 83 ? -5.531 2.816 20.438 1 72.62 83 ALA B O 1
ATOM 4344 N N . GLU B 1 84 ? -7.043 1.485 21.484 1 77.12 84 GLU B N 1
ATOM 4345 C CA . GLU B 1 84 ? -7.258 0.706 20.266 1 77.12 84 GLU B CA 1
ATOM 4346 C C . GLU B 1 84 ? -8.031 1.509 19.219 1 77.12 84 GLU B C 1
ATOM 4348 O O . GLU B 1 84 ? -7.766 1.393 18.016 1 77.12 84 GLU B O 1
ATOM 4353 N N . PHE B 1 85 ? -8.922 2.297 19.844 1 86.25 85 PHE B N 1
ATOM 4354 C CA . PHE B 1 85 ? -9.672 3.16 18.938 1 86.25 85 PHE B CA 1
ATOM 4355 C C . PHE B 1 85 ? -8.734 4.094 18.172 1 86.25 85 PHE B C 1
ATOM 4357 O O . PHE B 1 85 ? -8.82 4.203 16.953 1 86.25 85 PHE B O 1
ATOM 4364 N N . GLN B 1 86 ? -7.84 4.652 18.906 1 85.56 86 GLN B N 1
ATOM 4365 C CA . GLN B 1 86 ? -6.902 5.598 18.297 1 85.56 86 GLN B CA 1
ATOM 4366 C C . GLN B 1 86 ? -5.934 4.887 17.359 1 85.56 86 GLN B C 1
ATOM 4368 O O . GLN B 1 86 ? -5.531 5.449 16.344 1 85.56 86 GLN B O 1
ATOM 4373 N N . MET B 1 87 ? -5.637 3.787 17.688 1 83.44 87 MET B N 1
ATOM 4374 C CA . MET B 1 87 ? -4.719 3.025 16.844 1 83.44 87 MET B CA 1
ATOM 4375 C C . MET B 1 87 ? -5.367 2.686 15.508 1 83.44 87 MET B C 1
ATOM 4377 O O . MET B 1 87 ? -4.719 2.76 14.469 1 83.44 87 MET B O 1
ATOM 4381 N N . ILE B 1 88 ? -6.617 2.389 15.586 1 86.75 88 ILE B N 1
ATOM 4382 C CA . ILE B 1 88 ? -7.312 1.933 14.383 1 86.75 88 ILE B CA 1
ATOM 4383 C C . ILE B 1 88 ? -7.742 3.137 13.547 1 86.75 88 ILE B C 1
ATOM 4385 O O . ILE B 1 88 ? -7.578 3.141 12.328 1 86.75 88 ILE B O 1
ATOM 4389 N N . PHE B 1 89 ? -8.242 4.156 14.234 1 92.62 89 PHE B N 1
ATOM 4390 C CA . PHE B 1 89 ? -8.852 5.258 13.5 1 92.62 89 PHE B CA 1
ATOM 4391 C C . PHE B 1 89 ? -7.941 6.48 13.5 1 92.62 89 PHE B C 1
ATOM 4393 O O . PHE B 1 89 ? -8.219 7.465 12.812 1 92.62 89 PHE B O 1
ATOM 4400 N N . LYS B 1 90 ? -6.902 6.516 14.312 1 91.94 90 LYS B N 1
ATOM 4401 C CA . LYS B 1 90 ? -5.855 7.531 14.383 1 91.94 90 LYS B CA 1
ATOM 4402 C C . LYS B 1 90 ? -6.375 8.82 15.016 1 91.94 90 LYS B C 1
ATOM 4404 O O . LYS B 1 90 ? -5.637 9.797 15.141 1 91.94 90 LYS B O 1
ATOM 4409 N N . ILE B 1 91 ? -7.609 8.836 15.375 1 92.69 91 ILE B N 1
ATOM 4410 C CA . ILE B 1 91 ? -8.172 9.969 16.094 1 92.69 91 ILE B CA 1
ATOM 4411 C C . ILE B 1 91 ? -8.664 9.516 17.469 1 92.69 91 ILE B C 1
ATOM 4413 O O . ILE B 1 91 ? -8.945 8.328 17.672 1 92.69 91 ILE B O 1
ATOM 4417 N N . SER B 1 92 ? -8.688 10.43 18.359 1 88.06 92 SER B N 1
ATOM 4418 C CA . SER B 1 92 ? -9.195 10.094 19.688 1 88.06 92 SER B CA 1
ATOM 4419 C C . SER B 1 92 ? -10.711 9.984 19.688 1 88.06 92 SER B C 1
ATOM 4421 O O . SER B 1 92 ? -11.383 10.516 18.797 1 88.06 92 SER B O 1
ATOM 4423 N N . ARG B 1 93 ? -11.25 9.344 20.688 1 88.69 93 ARG B N 1
ATOM 4424 C CA . ARG B 1 93 ? -12.703 9.219 20.828 1 88.69 93 ARG B CA 1
ATOM 4425 C C . ARG B 1 93 ? -13.352 10.586 21.016 1 88.69 93 ARG B C 1
ATOM 4427 O O . ARG B 1 93 ? -14.438 10.844 20.484 1 88.69 93 ARG B O 1
ATOM 4434 N N . SER B 1 94 ? -12.656 11.414 21.766 1 87.38 94 SER B N 1
ATOM 4435 C CA . SER B 1 94 ? -13.18 12.758 22 1 87.38 94 SER B CA 1
ATOM 4436 C C . SER B 1 94 ? -13.258 13.562 20.703 1 87.38 94 SER B C 1
ATOM 4438 O O . SER B 1 94 ? -14.258 14.227 20.438 1 87.38 94 SER B O 1
ATOM 4440 N N . ARG B 1 95 ? -12.234 13.492 19.938 1 91.38 95 ARG B N 1
ATOM 4441 C CA . ARG B 1 95 ? -12.227 14.188 18.656 1 91.38 95 ARG B CA 1
ATOM 4442 C C . ARG B 1 95 ? -13.312 13.641 17.734 1 91.38 95 ARG B C 1
ATOM 4444 O O . ARG B 1 95 ? -13.961 14.398 17 1 91.38 95 ARG B O 1
ATOM 4451 N N . PHE B 1 96 ? -13.477 12.344 17.812 1 93.88 96 PHE B N 1
ATOM 4452 C CA . PHE B 1 96 ? -14.523 11.734 17 1 93.88 96 PHE B CA 1
ATOM 4453 C C . PHE B 1 96 ? -15.898 12.266 17.406 1 93.88 96 PHE B C 1
ATOM 4455 O O . PHE B 1 96 ? -16.734 12.547 16.547 1 93.88 96 PHE B O 1
ATOM 4462 N N . GLN B 1 97 ? -16.109 12.383 18.641 1 92 97 GLN B N 1
ATOM 4463 C CA . GLN B 1 97 ? -17.375 12.906 19.125 1 92 97 GLN B CA 1
ATOM 4464 C C . GLN B 1 97 ? -17.609 14.336 18.641 1 92 97 GLN B C 1
ATOM 4466 O O . GLN B 1 97 ? -18.734 14.688 18.25 1 92 97 GLN B O 1
ATOM 4471 N N . VAL B 1 98 ? -16.578 15.102 18.656 1 94.31 98 VAL B N 1
ATOM 4472 C CA . VAL B 1 98 ? -16.688 16.469 18.172 1 94.31 98 VAL B CA 1
ATOM 4473 C C . VAL B 1 98 ? -17 16.484 16.672 1 94.31 98 VAL B C 1
ATOM 4475 O O . VAL B 1 98 ? -17.859 17.25 16.219 1 94.31 98 VAL B O 1
ATOM 4478 N N . LEU B 1 99 ? -16.359 15.617 15.938 1 95.69 99 LEU B N 1
ATOM 4479 C CA . LEU B 1 99 ? -16.609 15.508 14.5 1 95.69 99 LEU B CA 1
ATOM 4480 C C . LEU B 1 99 ? -18.062 15.125 14.234 1 95.69 99 LEU B C 1
ATOM 4482 O O . LEU B 1 99 ? -18.719 15.711 13.359 1 95.69 99 LEU B O 1
ATOM 4486 N N . MET B 1 100 ? -18.516 14.18 14.961 1 95.38 100 MET B N 1
ATOM 4487 C CA . MET B 1 100 ? -19.891 13.719 14.805 1 95.38 100 MET B CA 1
ATOM 4488 C C . MET B 1 100 ? -20.891 14.859 15.055 1 95.38 100 MET B C 1
ATOM 4490 O O . MET B 1 100 ? -21.828 15.047 14.273 1 95.38 100 MET B O 1
ATOM 4494 N N . GLU B 1 101 ? -20.609 15.586 16.109 1 95.19 101 GLU B N 1
ATOM 4495 C CA . GLU B 1 101 ? -21.516 16.688 16.453 1 95.19 101 GLU B CA 1
ATOM 4496 C C . GLU B 1 101 ? -21.469 17.797 15.398 1 95.19 101 GLU B C 1
ATOM 4498 O O . GLU B 1 101 ? -22.5 18.328 15.008 1 95.19 101 GLU B O 1
ATOM 4503 N N . ASP B 1 102 ? -20.281 18.156 14.961 1 96.12 102 ASP B N 1
ATOM 4504 C CA . ASP B 1 102 ? -20.125 19.188 13.945 1 96.12 102 ASP B CA 1
ATOM 4505 C C . ASP B 1 102 ? -20.828 18.797 12.641 1 96.12 102 ASP B C 1
ATOM 4507 O O . ASP B 1 102 ? -21.484 19.625 12.008 1 96.12 102 ASP B O 1
ATOM 4511 N N . ILE B 1 103 ? -20.703 17.547 12.266 1 95.69 103 ILE B N 1
ATOM 4512 C CA . ILE B 1 103 ? -21.281 17.078 11 1 95.69 103 ILE B CA 1
ATOM 4513 C C . ILE B 1 103 ? -22.797 17 11.117 1 95.69 103 ILE B C 1
ATOM 4515 O O . ILE B 1 103 ? -23.516 17.359 10.18 1 95.69 103 ILE B O 1
ATOM 4519 N N . LYS B 1 104 ? -23.25 16.641 12.258 1 92.69 104 LYS B N 1
ATOM 4520 C CA . LYS B 1 104 ? -24.688 16.656 12.508 1 92.69 104 LYS B CA 1
ATOM 4521 C C . LYS B 1 104 ? -25.25 18.078 12.398 1 92.69 104 LYS B C 1
ATOM 4523 O O . LYS B 1 104 ? -26.297 18.297 11.805 1 92.69 104 LYS B O 1
ATOM 4528 N N . ALA B 1 105 ? -24.516 18.953 12.938 1 93.75 105 ALA B N 1
ATOM 4529 C CA . ALA B 1 105 ? -24.938 20.344 12.984 1 93.75 105 ALA B CA 1
ATOM 4530 C C . ALA B 1 105 ? -24.844 21 11.609 1 93.75 105 ALA B C 1
ATOM 4532 O O . ALA B 1 105 ? -25.5 22 11.352 1 93.75 105 ALA B O 1
ATOM 4533 N N . SER B 1 106 ? -24.047 20.484 10.758 1 91.69 106 SER B N 1
ATOM 4534 C CA . SER B 1 106 ? -23.844 21.078 9.438 1 91.69 106 SER B CA 1
ATOM 4535 C C . SER B 1 106 ? -25.109 21.031 8.602 1 91.69 106 SER B C 1
ATOM 4537 O O . SER B 1 106 ? -25.281 21.797 7.664 1 91.69 106 SER B O 1
ATOM 4539 N N . GLY B 1 107 ? -26 20.062 8.836 1 87.38 107 GLY B N 1
ATOM 4540 C CA . GLY B 1 107 ? -27.25 19.938 8.109 1 87.38 107 GLY B CA 1
ATOM 4541 C C . GLY B 1 107 ? -27.094 19.25 6.77 1 87.38 107 GLY B C 1
ATOM 4542 O O . GLY B 1 107 ? -28.047 19.172 5.988 1 87.38 107 GLY B O 1
ATOM 4543 N N . CYS B 1 108 ? -25.953 18.781 6.508 1 90.5 108 CYS B N 1
ATOM 4544 C CA . CYS B 1 108 ? -25.75 18.047 5.262 1 90.5 108 CYS B CA 1
ATOM 4545 C C . CYS B 1 108 ? -26.75 16.906 5.141 1 90.5 108 CYS B C 1
ATOM 4547 O O . CYS B 1 108 ? -26.828 16.047 6.023 1 90.5 108 CYS B O 1
ATOM 4549 N N . ARG B 1 109 ? -27.422 16.812 4.059 1 88.88 109 ARG B N 1
ATOM 4550 C CA . ARG B 1 109 ? -28.531 15.883 3.85 1 88.88 109 ARG B CA 1
ATOM 4551 C C . ARG B 1 109 ? -28.062 14.438 3.945 1 88.88 109 ARG B C 1
ATOM 4553 O O . ARG B 1 109 ? -28.797 13.578 4.445 1 88.88 109 ARG B O 1
ATOM 4560 N N . PHE B 1 110 ? -26.906 14.172 3.541 1 92.56 110 PHE B N 1
ATOM 4561 C CA . PHE B 1 110 ? -26.391 12.805 3.492 1 92.56 110 PHE B CA 1
ATOM 4562 C C . PHE B 1 110 ? -26.297 12.211 4.895 1 92.56 110 PHE B C 1
ATOM 4564 O O . PHE B 1 110 ? -26.453 11.008 5.074 1 92.56 110 PHE B O 1
ATOM 4571 N N . TYR B 1 111 ? -26.094 13.062 5.867 1 93.5 111 TYR B N 1
ATOM 4572 C CA . TYR B 1 111 ? -25.844 12.57 7.219 1 93.5 111 TYR B CA 1
ATOM 4573 C C . TYR B 1 111 ? -27.078 12.742 8.094 1 93.5 111 TYR B C 1
ATOM 4575 O O . TYR B 1 111 ? -27.047 12.422 9.289 1 93.5 111 TYR B O 1
ATOM 4583 N N . GLN B 1 112 ? -28.141 13.219 7.484 1 89.5 112 GLN B N 1
ATOM 4584 C CA . GLN B 1 112 ? -29.391 13.352 8.219 1 89.5 112 GLN B CA 1
ATOM 4585 C C . GLN B 1 112 ? -30.219 12.078 8.109 1 89.5 112 GLN B C 1
ATOM 4587 O O . GLN B 1 112 ? -30.203 11.406 7.074 1 89.5 112 GLN B O 1
ATOM 4592 N N . PRO B 1 113 ? -30.812 11.742 9.195 1 86.19 113 PRO B N 1
ATOM 4593 C CA . PRO B 1 113 ? -31.688 10.57 9.117 1 86.19 113 PRO B CA 1
ATOM 4594 C C . PRO B 1 113 ? -32.812 10.75 8.102 1 86.19 113 PRO B C 1
ATOM 4596 O O . PRO B 1 113 ? -33.344 11.852 7.961 1 86.19 113 PRO B O 1
ATOM 4599 N N . LYS B 1 114 ? -32.906 9.719 7.371 1 81.62 114 LYS B N 1
ATOM 4600 C CA . LYS B 1 114 ? -34.031 9.75 6.43 1 81.62 114 LYS B CA 1
ATOM 4601 C C . LYS B 1 114 ? -35.375 9.516 7.145 1 81.62 114 LYS B C 1
ATOM 4603 O O . LYS B 1 114 ? -35.469 8.586 7.953 1 81.62 114 LYS B O 1
ATOM 4608 N N . THR B 1 115 ? -36.25 10.32 6.957 1 77.31 115 THR B N 1
ATOM 4609 C CA . THR B 1 115 ? -37.531 10.312 7.656 1 77.31 115 THR B CA 1
ATOM 4610 C C . THR B 1 115 ? -38.375 9.141 7.188 1 77.31 115 THR B C 1
ATOM 4612 O O . THR B 1 115 ? -39.188 8.617 7.949 1 77.31 115 THR B O 1
ATOM 4615 N N . ASN B 1 116 ? -38.125 8.625 6.086 1 74.5 116 ASN B N 1
ATOM 4616 C CA . ASN B 1 116 ? -39 7.617 5.52 1 74.5 116 ASN B CA 1
ATOM 4617 C C . ASN B 1 116 ? -38.531 6.207 5.832 1 74.5 116 ASN B C 1
ATOM 4619 O O . ASN B 1 116 ? -39.188 5.227 5.453 1 74.5 116 ASN B O 1
ATOM 4623 N N . LEU B 1 117 ? -37.438 6.195 6.445 1 75 117 LEU B N 1
ATOM 4624 C CA . LEU B 1 117 ? -36.906 4.875 6.742 1 75 117 LEU B CA 1
ATOM 4625 C C . LEU B 1 117 ? -36.812 4.656 8.25 1 75 117 LEU B C 1
ATOM 4627 O O . LEU B 1 117 ? -36.562 5.602 9 1 75 117 LEU B O 1
ATOM 4631 N N . HIS B 1 118 ? -37.125 3.439 8.586 1 76.69 118 HIS B N 1
ATOM 4632 C CA . HIS B 1 118 ? -36.906 3.068 9.977 1 76.69 118 HIS B CA 1
ATOM 4633 C C . HIS B 1 118 ? -35.438 3.174 10.352 1 76.69 118 HIS B C 1
ATOM 4635 O O . HIS B 1 118 ? -34.562 2.936 9.516 1 76.69 118 HIS B O 1
ATOM 4641 N N . ALA B 1 119 ? -35.219 3.604 11.531 1 71.12 119 ALA B N 1
ATOM 4642 C CA . ALA B 1 119 ? -33.875 3.838 12.039 1 71.12 119 ALA B CA 1
ATOM 4643 C C . ALA B 1 119 ? -33 2.602 11.859 1 71.12 119 ALA B C 1
ATOM 4645 O O . ALA B 1 119 ? -31.797 2.715 11.539 1 71.12 119 ALA B O 1
ATOM 4646 N N . ASP B 1 120 ? -33.656 1.521 11.922 1 73.38 120 ASP B N 1
ATOM 4647 C CA . ASP B 1 120 ? -32.906 0.271 11.859 1 73.38 120 ASP B CA 1
ATOM 4648 C C . ASP B 1 120 ? -32.469 -0.048 10.422 1 73.38 120 ASP B C 1
ATOM 4650 O O . ASP B 1 120 ? -31.594 -0.877 10.195 1 73.38 120 ASP B O 1
ATOM 4654 N N . ASP B 1 121 ? -33.094 0.688 9.57 1 77.62 121 ASP B N 1
ATOM 4655 C CA . ASP B 1 121 ? -32.844 0.355 8.172 1 77.62 121 ASP B CA 1
ATOM 4656 C C . ASP B 1 121 ? -31.875 1.332 7.531 1 77.62 121 ASP B C 1
ATOM 4658 O O . ASP B 1 121 ? -31.516 1.194 6.359 1 77.62 121 ASP B O 1
ATOM 4662 N N . GLN B 1 122 ? -31.469 2.189 8.43 1 85.12 122 GLN B N 1
ATOM 4663 C CA . GLN B 1 122 ? -30.531 3.17 7.871 1 85.12 122 GLN B CA 1
ATOM 4664 C C . GLN B 1 122 ? -29.141 3.016 8.477 1 85.12 122 GLN B C 1
ATOM 4666 O O . GLN B 1 122 ? -29 2.58 9.617 1 85.12 122 GLN B O 1
ATOM 4671 N N . CYS B 1 123 ? -28.219 3.334 7.699 1 90.69 123 CYS B N 1
ATOM 4672 C CA . CYS B 1 123 ? -26.844 3.34 8.195 1 90.69 123 CYS B CA 1
ATOM 4673 C C . CYS B 1 123 ? -26.641 4.438 9.234 1 90.69 123 CYS B C 1
ATOM 4675 O O . CYS B 1 123 ? -27.078 5.574 9.031 1 90.69 123 CYS B O 1
ATOM 4677 N N . SER B 1 124 ? -26.109 4.109 10.336 1 92.5 124 SER B N 1
ATOM 4678 C CA . SER B 1 124 ? -25.891 5.066 11.422 1 92.5 124 SER B CA 1
ATOM 4679 C C . SER B 1 124 ? -24.844 6.105 11.031 1 92.5 124 SER B C 1
ATOM 4681 O O . SER B 1 124 ? -24.031 5.871 10.141 1 92.5 124 SER B O 1
ATOM 4683 N N . LEU B 1 125 ? -24.922 7.227 11.648 1 93.81 125 LEU B N 1
ATOM 4684 C CA . LEU B 1 125 ? -23.922 8.266 11.438 1 93.81 125 LEU B CA 1
ATOM 4685 C C . LEU B 1 125 ? -22.531 7.766 11.805 1 93.81 125 LEU B C 1
ATOM 4687 O O . LEU B 1 125 ? -21.547 8.07 11.117 1 93.81 125 LEU B O 1
ATOM 4691 N N . GLU B 1 126 ? -22.453 6.953 12.898 1 94.06 126 GLU B N 1
ATOM 4692 C CA . GLU B 1 126 ? -21.188 6.387 13.352 1 94.06 126 GLU B CA 1
ATOM 4693 C C . GLU B 1 126 ? -20.531 5.566 12.25 1 94.06 126 GLU B C 1
ATOM 4695 O O . GLU B 1 126 ? -19.328 5.719 11.984 1 94.06 126 GLU B O 1
ATOM 4700 N N . ALA B 1 127 ? -21.328 4.789 11.656 1 95.31 127 ALA B N 1
ATOM 4701 C CA . ALA B 1 127 ? -20.797 3.932 10.594 1 95.31 127 ALA B CA 1
ATOM 4702 C C . ALA B 1 127 ? -20.375 4.758 9.383 1 95.31 127 ALA B C 1
ATOM 4704 O O . ALA B 1 127 ? -19.312 4.496 8.789 1 95.31 127 ALA B O 1
ATOM 4705 N N . LYS B 1 128 ? -21.156 5.773 9.07 1 96 128 LYS B N 1
ATOM 4706 C CA . LYS B 1 128 ? -20.891 6.625 7.918 1 96 128 LYS B CA 1
ATOM 4707 C C . LYS B 1 128 ? -19.594 7.406 8.102 1 96 128 LYS B C 1
ATOM 4709 O O . LYS B 1 128 ? -18.969 7.812 7.121 1 96 128 LYS B O 1
ATOM 4714 N N . LEU B 1 129 ? -19.219 7.574 9.336 1 97.12 129 LEU B N 1
ATOM 4715 C CA . LEU B 1 129 ? -18.031 8.375 9.602 1 97.12 129 LEU B CA 1
ATOM 4716 C C . LEU B 1 129 ? -16.812 7.484 9.859 1 97.12 129 LEU B C 1
ATOM 4718 O O . LEU B 1 129 ? -15.711 7.781 9.391 1 97.12 129 LEU B O 1
ATOM 4722 N N . LEU B 1 130 ? -17 6.391 10.547 1 96.44 130 LEU B N 1
ATOM 4723 C CA . LEU B 1 130 ? -15.867 5.551 10.938 1 96.44 130 LEU B CA 1
ATOM 4724 C C . LEU B 1 130 ? -15.32 4.777 9.734 1 96.44 130 LEU B C 1
ATOM 4726 O O . LEU B 1 130 ? -14.117 4.527 9.648 1 96.44 130 LEU B O 1
ATOM 4730 N N . LEU B 1 131 ? -16.203 4.449 8.805 1 96.94 131 LEU B N 1
ATOM 4731 C CA . LEU B 1 131 ? -15.75 3.703 7.637 1 96.94 131 LEU B CA 1
ATOM 4732 C C . LEU B 1 131 ? -14.742 4.52 6.832 1 96.94 131 LEU B C 1
ATOM 4734 O O . LEU B 1 131 ? -13.633 4.047 6.555 1 96.94 131 LEU B O 1
ATOM 4738 N N . PRO B 1 132 ? -15.078 5.754 6.473 1 97.38 132 PRO B N 1
ATOM 4739 C CA . PRO B 1 132 ? -14.102 6.543 5.711 1 97.38 132 PRO B CA 1
ATOM 4740 C C . PRO B 1 132 ? -12.812 6.793 6.492 1 97.38 132 PRO B C 1
ATOM 4742 O O . PRO B 1 132 ? -11.727 6.773 5.914 1 97.38 132 PRO B O 1
ATOM 4745 N N . ILE B 1 133 ? -12.922 7.031 7.781 1 97.25 133 ILE B N 1
ATOM 4746 C CA . ILE B 1 133 ? -11.742 7.301 8.594 1 97.25 133 ILE B CA 1
ATOM 4747 C C . ILE B 1 133 ? -10.836 6.07 8.602 1 97.25 133 ILE B C 1
ATOM 4749 O O . ILE B 1 133 ? -9.617 6.191 8.445 1 97.25 133 ILE B O 1
ATOM 4753 N N . LYS B 1 134 ? -11.469 4.934 8.797 1 95.69 134 LYS B N 1
ATOM 4754 C CA . LYS B 1 134 ? -10.711 3.688 8.805 1 95.69 134 LYS B CA 1
ATOM 4755 C C . LYS B 1 134 ? -10.055 3.43 7.453 1 95.69 134 LYS B C 1
ATOM 4757 O O . LYS B 1 134 ? -8.914 2.963 7.387 1 95.69 134 LYS B O 1
ATOM 4762 N N . THR B 1 135 ? -10.773 3.73 6.41 1 95.12 135 THR B N 1
ATOM 4763 C CA . THR B 1 135 ? -10.258 3.551 5.055 1 95.12 135 THR B CA 1
ATOM 4764 C C . THR B 1 135 ? -9.039 4.438 4.816 1 95.12 135 THR B C 1
ATOM 4766 O O . THR B 1 135 ? -8.062 4 4.211 1 95.12 135 THR B O 1
ATOM 4769 N N . LEU B 1 136 ? -9.07 5.652 5.309 1 96.31 136 LEU B N 1
ATOM 4770 C CA . LEU B 1 136 ? -7.941 6.566 5.172 1 96.31 136 LEU B CA 1
ATOM 4771 C C . LEU B 1 136 ? -6.746 6.082 5.988 1 96.31 136 LEU B C 1
ATOM 4773 O O . LEU B 1 136 ? -5.609 6.125 5.52 1 96.31 136 LEU B O 1
ATOM 4777 N N . ALA B 1 137 ? -7.055 5.637 7.176 1 94.62 137 ALA B N 1
ATOM 4778 C CA . ALA B 1 137 ? -6.008 5.219 8.102 1 94.62 137 ALA B CA 1
ATOM 4779 C C . ALA B 1 137 ? -5.27 3.99 7.582 1 94.62 137 ALA B C 1
ATOM 4781 O O . ALA B 1 137 ? -4.043 3.895 7.703 1 94.62 137 ALA B O 1
ATOM 4782 N N . CYS B 1 138 ? -6.039 3.113 6.961 1 91.38 138 CYS B N 1
ATOM 4783 C CA . CYS B 1 138 ? -5.441 1.847 6.555 1 91.38 138 CYS B CA 1
ATOM 4784 C C . CYS B 1 138 ? -5 1.896 5.098 1 91.38 138 CYS B C 1
ATOM 4786 O O . CYS B 1 138 ? -4.242 1.035 4.645 1 91.38 138 CYS B O 1
ATOM 4788 N N . GLY B 1 139 ? -5.414 2.859 4.387 1 89.94 139 GLY B N 1
ATOM 4789 C CA . GLY B 1 139 ? -5.016 3.008 2.996 1 89.94 139 GLY B CA 1
ATOM 4790 C C . GLY B 1 139 ? -5.559 1.91 2.102 1 89.94 139 GLY B C 1
ATOM 4791 O O . GLY B 1 139 ? -4.859 1.432 1.204 1 89.94 139 GLY B O 1
ATOM 4792 N N . VAL B 1 140 ? -6.734 1.401 2.412 1 88.5 140 VAL B N 1
ATOM 4793 C CA . VAL B 1 140 ? -7.359 0.339 1.63 1 88.5 140 VAL B CA 1
ATOM 4794 C C . VAL B 1 140 ? -8.664 0.842 1.028 1 88.5 140 VAL B C 1
ATOM 4796 O O . VAL B 1 140 ? -9.203 1.868 1.456 1 88.5 140 VAL B O 1
ATOM 4799 N N . PRO B 1 141 ? -9.141 0.155 -0.014 1 84.69 141 PRO B N 1
ATOM 4800 C CA . PRO B 1 141 ? -10.43 0.555 -0.593 1 84.69 141 PRO B CA 1
ATOM 4801 C C . PRO B 1 141 ? -11.578 0.447 0.401 1 84.69 141 PRO B C 1
ATOM 4803 O O . PRO B 1 141 ? -11.516 -0.349 1.342 1 84.69 141 PRO B O 1
ATOM 4806 N N . CYS B 1 142 ? -12.609 1.149 0.13 1 86.44 142 CYS B N 1
ATOM 4807 C CA . CYS B 1 142 ? -13.742 1.276 1.046 1 86.44 142 CYS B CA 1
ATOM 4808 C C . CYS B 1 142 ? -14.445 -0.062 1.232 1 86.44 142 CYS B C 1
ATOM 4810 O O . CYS B 1 142 ? -15.016 -0.327 2.293 1 86.44 142 CYS B O 1
ATOM 4812 N N . HIS B 1 143 ? -14.398 -0.876 0.275 1 84.81 143 HIS B N 1
ATOM 4813 C CA . HIS B 1 143 ? -15.18 -2.105 0.341 1 84.81 143 HIS B CA 1
ATOM 4814 C C . HIS B 1 143 ? -14.508 -3.139 1.24 1 84.81 143 HIS B C 1
ATOM 4816 O O . HIS B 1 143 ? -15.109 -4.164 1.57 1 84.81 143 HIS B O 1
ATOM 4822 N N . THR B 1 144 ? -13.305 -2.814 1.668 1 88.06 144 THR B N 1
ATOM 4823 C CA . THR B 1 144 ? -12.555 -3.721 2.529 1 88.06 144 THR B CA 1
ATOM 4824 C C . THR B 1 144 ? -13.281 -3.945 3.848 1 88.06 144 THR B C 1
ATOM 4826 O O . THR B 1 144 ? -13.18 -5.02 4.445 1 88.06 144 THR B O 1
ATOM 4829 N N . PHE B 1 145 ? -14.07 -2.963 4.301 1 92.19 145 PHE B N 1
ATOM 4830 C CA . PHE B 1 145 ? -14.641 -3.029 5.645 1 92.19 145 PHE B CA 1
ATOM 4831 C C . PHE B 1 145 ? -16.156 -3.145 5.582 1 92.19 145 PHE B C 1
ATOM 4833 O O . PHE B 1 145 ? -16.844 -2.938 6.586 1 92.19 145 PHE B O 1
ATOM 4840 N N . ILE B 1 146 ? -16.703 -3.455 4.457 1 88.06 146 ILE B N 1
ATOM 4841 C CA . ILE B 1 146 ? -18.156 -3.424 4.289 1 88.06 146 ILE B CA 1
ATOM 4842 C C . ILE B 1 146 ? -18.797 -4.512 5.145 1 88.06 146 ILE B C 1
ATOM 4844 O O . ILE B 1 146 ? -19.969 -4.422 5.488 1 88.06 146 ILE B O 1
ATOM 4848 N N . ASP B 1 147 ? -18.062 -5.5 5.48 1 88.44 147 ASP B N 1
ATOM 4849 C CA . ASP B 1 147 ? -18.609 -6.578 6.305 1 88.44 147 ASP B CA 1
ATOM 4850 C C . ASP B 1 147 ? -18.844 -6.113 7.738 1 88.44 147 ASP B C 1
ATOM 4852 O O . ASP B 1 147 ? -19.875 -6.41 8.328 1 88.44 147 ASP B O 1
ATOM 4856 N N . TYR B 1 148 ? -17.922 -5.344 8.25 1 91.62 148 TYR B N 1
ATOM 4857 C CA . TYR B 1 148 ? -18.078 -4.84 9.609 1 91.62 148 TYR B CA 1
ATOM 4858 C C . TYR B 1 148 ? -19.156 -3.762 9.664 1 91.62 148 TYR B C 1
ATOM 4860 O O . TYR B 1 148 ? -19.984 -3.756 10.57 1 91.62 148 TYR B O 1
ATOM 4868 N N . PHE B 1 149 ? -19.188 -2.945 8.688 1 93.25 149 PHE B N 1
ATOM 4869 C CA . PHE B 1 149 ? -20.078 -1.79 8.734 1 93.25 149 PHE B CA 1
ATOM 4870 C C . PHE B 1 149 ? -21.406 -2.104 8.055 1 93.25 149 PHE B C 1
ATOM 4872 O O . PHE B 1 149 ? -22.344 -1.302 8.102 1 93.25 149 PHE B O 1
ATOM 4879 N N . GLN B 1 150 ? -21.453 -3.188 7.418 1 89.69 150 GLN B N 1
ATOM 4880 C CA . GLN B 1 150 ? -22.688 -3.68 6.805 1 89.69 150 GLN B CA 1
ATOM 4881 C C . GLN B 1 150 ? -23.234 -2.678 5.793 1 89.69 150 GLN B C 1
ATOM 4883 O O . GLN B 1 150 ? -24.359 -2.205 5.93 1 89.69 150 GLN B O 1
ATOM 4888 N N . MET B 1 151 ? -22.422 -2.416 4.797 1 89.31 151 MET B N 1
ATOM 4889 C CA . MET B 1 151 ? -22.734 -1.492 3.709 1 89.31 151 MET B CA 1
ATOM 4890 C C . MET B 1 151 ? -22.438 -2.123 2.354 1 89.31 151 MET B C 1
ATOM 4892 O O . MET B 1 151 ? -21.609 -3.031 2.258 1 89.31 151 MET B O 1
ATOM 4896 N N . SER B 1 152 ? -23.234 -1.67 1.385 1 84.31 152 SER B N 1
ATOM 4897 C CA . SER B 1 152 ? -22.875 -2.055 0.023 1 84.31 152 SER B CA 1
ATOM 4898 C C . SER B 1 152 ? -21.609 -1.342 -0.44 1 84.31 152 SER B C 1
ATOM 4900 O O . SER B 1 152 ? -21.219 -0.318 0.128 1 84.31 152 SER B O 1
ATOM 4902 N N . ARG B 1 153 ? -21.016 -1.89 -1.457 1 85.5 153 ARG B N 1
ATOM 4903 C CA . ARG B 1 153 ? -19.797 -1.296 -2.01 1 85.5 153 ARG B CA 1
ATOM 4904 C C . ARG B 1 153 ? -20.062 0.123 -2.506 1 85.5 153 ARG B C 1
ATOM 4906 O O . ARG B 1 153 ? -19.266 1.03 -2.252 1 85.5 153 ARG B O 1
ATOM 4913 N N . GLN B 1 154 ? -21.125 0.266 -3.141 1 84.56 154 GLN B N 1
ATOM 4914 C CA . GLN B 1 154 ? -21.469 1.572 -3.689 1 84.56 154 GLN B CA 1
ATOM 4915 C C . GLN B 1 154 ? -21.719 2.59 -2.58 1 84.56 154 GLN B C 1
ATOM 4917 O O . GLN B 1 154 ? -21.25 3.729 -2.658 1 84.56 154 GLN B O 1
ATOM 4922 N N . TYR B 1 155 ? -22.422 2.145 -1.596 1 90.44 155 TYR B N 1
ATOM 4923 C CA . TYR B 1 155 ? -22.734 3.053 -0.494 1 90.44 155 TYR B CA 1
ATOM 4924 C C . TYR B 1 155 ? -21.469 3.406 0.284 1 90.44 155 TYR B C 1
ATOM 4926 O O . TYR B 1 155 ? -21.312 4.539 0.741 1 90.44 155 TYR B O 1
ATOM 4934 N N . ALA B 1 156 ? -20.609 2.434 0.481 1 92.81 156 ALA B N 1
ATOM 4935 C CA . ALA B 1 156 ? -19.328 2.689 1.136 1 92.81 156 ALA B CA 1
ATOM 4936 C C . ALA B 1 156 ? -18.531 3.748 0.382 1 92.81 156 ALA B C 1
ATOM 4938 O O . ALA B 1 156 ? -17.938 4.648 0.994 1 92.81 156 ALA B O 1
ATOM 4939 N N . ARG B 1 157 ? -18.531 3.658 -0.894 1 91.31 157 ARG B N 1
ATOM 4940 C CA . ARG B 1 157 ? -17.844 4.645 -1.722 1 91.31 157 ARG B CA 1
ATOM 4941 C C . ARG B 1 157 ? -18.453 6.027 -1.554 1 91.31 157 ARG B C 1
ATOM 4943 O O . ARG B 1 157 ? -17.734 7.023 -1.462 1 91.31 157 ARG B O 1
ATOM 4950 N N . GLU B 1 158 ? -19.703 5.996 -1.529 1 92.38 158 GLU B N 1
ATOM 4951 C CA . GLU B 1 158 ? -20.406 7.258 -1.336 1 92.38 158 GLU B CA 1
ATOM 4952 C C . GLU B 1 158 ? -20.094 7.867 0.028 1 92.38 158 GLU B C 1
ATOM 4954 O O . GLU B 1 158 ? -19.906 9.078 0.147 1 92.38 158 GLU B O 1
ATOM 4959 N N . CYS B 1 159 ? -20.047 7.047 1.058 1 95.38 159 CYS B N 1
ATOM 4960 C CA . CYS B 1 159 ? -19.688 7.512 2.395 1 95.38 159 CYS B CA 1
ATOM 4961 C C . CYS B 1 159 ? -18.312 8.156 2.4 1 95.38 159 CYS B C 1
ATOM 4963 O O . CYS B 1 159 ? -18.109 9.211 3.008 1 95.38 159 CYS B O 1
ATOM 4965 N N . CYS B 1 160 ? -17.391 7.586 1.722 1 95.75 160 CYS B N 1
ATOM 4966 C CA . CYS B 1 160 ? -16.031 8.109 1.669 1 95.75 160 CYS B CA 1
ATOM 4967 C C . CYS B 1 160 ? -15.984 9.453 0.943 1 95.75 160 CYS B C 1
ATOM 4969 O O . CYS B 1 160 ? -15.344 10.391 1.409 1 95.75 160 CYS B O 1
ATOM 4971 N N . LEU B 1 161 ? -16.688 9.523 -0.151 1 93.31 161 LEU B N 1
ATOM 4972 C CA . LEU B 1 161 ? -16.719 10.766 -0.919 1 93.31 161 LEU B CA 1
ATOM 4973 C C . LEU B 1 161 ? -17.375 11.891 -0.118 1 93.31 161 LEU B C 1
ATOM 4975 O O . LEU B 1 161 ? -16.828 12.992 -0.027 1 93.31 161 LEU B O 1
ATOM 4979 N N . GLN B 1 162 ? -18.469 11.57 0.464 1 94.75 162 GLN B N 1
ATOM 4980 C CA . GLN B 1 162 ? -19.188 12.578 1.233 1 94.75 162 GLN B CA 1
ATOM 4981 C C . GLN B 1 162 ? -18.391 13.016 2.457 1 94.75 162 GLN B C 1
ATOM 4983 O O . GLN B 1 162 ? -18.438 14.18 2.852 1 94.75 162 GLN B O 1
ATOM 4988 N N . PHE B 1 163 ? -17.734 12.117 3.043 1 97.75 163 PHE B N 1
ATOM 4989 C CA . PHE B 1 163 ? -16.891 12.461 4.18 1 97.75 163 PHE B CA 1
ATOM 4990 C C . PHE B 1 163 ? -15.805 13.445 3.762 1 97.75 163 PHE B C 1
ATOM 4992 O O . PHE B 1 163 ? -15.562 14.438 4.457 1 97.75 163 PHE B O 1
ATOM 4999 N N . ASP B 1 164 ? -15.156 13.148 2.641 1 96.31 164 ASP B N 1
ATOM 5000 C CA . ASP B 1 164 ? -14.125 14.039 2.125 1 96.31 164 ASP B CA 1
ATOM 5001 C C . ASP B 1 164 ? -14.68 15.438 1.883 1 96.31 164 ASP B C 1
ATOM 5003 O O . ASP B 1 164 ? -14.055 16.438 2.24 1 96.31 164 ASP B O 1
ATOM 5007 N N . ILE B 1 165 ? -15.836 15.5 1.347 1 94.81 165 ILE B N 1
ATOM 5008 C CA . ILE B 1 165 ? -16.469 16.766 0.992 1 94.81 165 ILE B CA 1
ATOM 5009 C C . ILE B 1 165 ? -16.812 17.547 2.26 1 94.81 165 ILE B C 1
ATOM 5011 O O . ILE B 1 165 ? -16.484 18.719 2.387 1 94.81 165 ILE B O 1
ATOM 5015 N N . VAL B 1 166 ? -17.438 16.922 3.195 1 96.44 166 VAL B N 1
ATOM 5016 C CA . VAL B 1 166 ? -17.922 17.609 4.387 1 96.44 166 VAL B CA 1
ATOM 5017 C C . VAL B 1 166 ? -16.734 18.062 5.238 1 96.44 166 VAL B C 1
ATOM 5019 O O . VAL B 1 166 ? -16.781 19.125 5.859 1 96.44 166 VAL B O 1
ATOM 5022 N N . MET B 1 167 ? -15.719 17.25 5.273 1 97.12 167 MET B N 1
ATOM 5023 C CA . MET B 1 167 ? -14.523 17.641 6.016 1 97.12 167 MET B CA 1
ATOM 5024 C C . MET B 1 167 ? -13.922 18.922 5.453 1 97.12 167 MET B C 1
ATOM 5026 O O . MET B 1 167 ? -13.523 19.812 6.211 1 97.12 167 MET B O 1
ATOM 5030 N N . LYS B 1 168 ? -13.836 18.984 4.164 1 95.31 168 LYS B N 1
ATOM 5031 C CA . LYS B 1 168 ? -13.312 20.188 3.533 1 95.31 168 LYS B CA 1
ATOM 5032 C C . LYS B 1 168 ? -14.219 21.391 3.803 1 95.31 168 LYS B C 1
ATOM 5034 O O . LYS B 1 168 ? -13.742 22.469 4.176 1 95.31 168 LYS B O 1
ATOM 5039 N N . GLN B 1 169 ? -15.477 21.188 3.717 1 93.88 169 GLN B N 1
ATOM 5040 C CA . GLN B 1 169 ? -16.438 22.266 3.885 1 93.88 169 GLN B CA 1
ATOM 5041 C C . GLN B 1 169 ? -16.422 22.812 5.312 1 93.88 169 GLN B C 1
ATOM 5043 O O . GLN B 1 169 ? -16.469 24.031 5.52 1 93.88 169 GLN B O 1
ATOM 5048 N N . LEU B 1 170 ? -16.297 21.953 6.23 1 95.5 170 LEU B N 1
ATOM 5049 C CA . LEU B 1 170 ? -16.438 22.344 7.629 1 95.5 170 LEU B CA 1
ATOM 5050 C C . LEU B 1 170 ? -15.102 22.859 8.18 1 95.5 170 LEU B C 1
ATOM 5052 O O . LEU B 1 170 ? -15.078 23.781 9 1 95.5 170 LEU B O 1
ATOM 5056 N N . TYR B 1 171 ? -13.969 22.234 7.715 1 96.31 171 TYR B N 1
ATOM 5057 C CA . TYR B 1 171 ? -12.766 22.422 8.523 1 96.31 171 TYR B CA 1
ATOM 5058 C C . TYR B 1 171 ? -11.648 23.031 7.703 1 96.31 171 TYR B C 1
ATOM 5060 O O . TYR B 1 171 ? -10.594 23.391 8.242 1 96.31 171 TYR B O 1
ATOM 5068 N N . ALA B 1 172 ? -11.781 23.188 6.402 1 93 172 ALA B N 1
ATOM 5069 C CA . ALA B 1 172 ? -10.719 23.766 5.582 1 93 172 ALA B CA 1
ATOM 5070 C C . ALA B 1 172 ? -10.367 25.172 6.051 1 93 172 ALA B C 1
ATOM 5072 O O . ALA B 1 172 ? -9.195 25.547 6.082 1 93 172 ALA B O 1
ATOM 5073 N N . LYS B 1 173 ? -11.312 25.922 6.473 1 90.69 173 LYS B N 1
ATOM 5074 C CA . LYS B 1 173 ? -11.117 27.312 6.871 1 90.69 173 LYS B CA 1
ATOM 5075 C C . LYS B 1 173 ? -10.312 27.406 8.164 1 90.69 173 LYS B C 1
ATOM 5077 O O . LYS B 1 173 ? -9.625 28.406 8.406 1 90.69 173 LYS B O 1
ATOM 5082 N N . GLU B 1 174 ? -10.406 26.375 8.867 1 92.88 174 GLU B N 1
ATOM 5083 C CA . GLU B 1 174 ? -9.727 26.391 10.156 1 92.88 174 GLU B CA 1
ATOM 5084 C C . GLU B 1 174 ? -8.367 25.703 10.07 1 92.88 174 GLU B C 1
ATOM 5086 O O . GLU B 1 174 ? -7.383 26.188 10.633 1 92.88 174 GLU B O 1
ATOM 5091 N N . TYR B 1 175 ? -8.336 24.641 9.344 1 94.38 175 TYR B N 1
ATOM 5092 C CA . TYR B 1 175 ? -7.145 23.797 9.445 1 94.38 175 TYR B CA 1
ATOM 5093 C C . TYR B 1 175 ? -6.309 23.875 8.172 1 94.38 175 TYR B C 1
ATOM 5095 O O . TYR B 1 175 ? -5.215 23.312 8.102 1 94.38 175 TYR B O 1
ATOM 5103 N N . LEU B 1 176 ? -6.785 24.547 7.121 1 91.06 176 LEU B N 1
ATOM 5104 C CA . LEU B 1 176 ? -6.027 24.766 5.898 1 91.06 176 LEU B CA 1
ATOM 5105 C C . LEU B 1 176 ? -5.938 26.25 5.578 1 91.06 176 LEU B C 1
ATOM 5107 O O . LEU B 1 176 ? -5.781 26.641 4.418 1 91.06 176 LEU B O 1
ATOM 5111 N N . ARG B 1 177 ? -5.914 26.969 6.531 1 86.88 177 ARG B N 1
ATOM 5112 C CA . ARG B 1 177 ? -5.941 28.422 6.344 1 86.88 177 ARG B CA 1
ATOM 5113 C C . ARG B 1 177 ? -4.531 28.984 6.273 1 86.88 177 ARG B C 1
ATOM 5115 O O . ARG B 1 177 ? -3.574 28.359 6.727 1 86.88 177 ARG B O 1
ATOM 5122 N N . PHE B 1 178 ? -4.543 30.172 5.699 1 87.31 178 PHE B N 1
ATOM 5123 C CA . PHE B 1 178 ? -3.34 30.984 5.734 1 87.31 178 PHE B CA 1
ATOM 5124 C C . PHE B 1 178 ? -3.061 31.484 7.148 1 87.31 178 PHE B C 1
ATOM 5126 O O . PHE B 1 178 ? -3.988 31.75 7.914 1 87.31 178 PHE B O 1
ATOM 5133 N N . PRO B 1 179 ? -1.838 31.562 7.484 1 92.06 179 PRO B N 1
ATOM 5134 C CA . PRO B 1 179 ? -1.537 32 8.852 1 92.06 179 PRO B CA 1
ATOM 5135 C C . PRO B 1 179 ? -2.002 33.406 9.125 1 92.06 179 PRO B C 1
ATOM 5137 O O . PRO B 1 179 ? -2.014 34.25 8.227 1 92.06 179 PRO B O 1
ATOM 5140 N N . THR B 1 180 ? -2.438 33.688 10.336 1 92.69 180 THR B N 1
ATOM 5141 C CA . THR B 1 180 ? -2.709 35.031 10.812 1 92.69 180 THR B CA 1
ATOM 5142 C C . THR B 1 180 ? -1.44 35.688 11.359 1 92.69 180 THR B C 1
ATOM 5144 O O . THR B 1 180 ? -0.398 35.031 11.453 1 92.69 180 THR B O 1
ATOM 5147 N N . ALA B 1 181 ? -1.575 36.969 11.688 1 94 181 ALA B N 1
ATOM 5148 C CA . ALA B 1 181 ? -0.435 37.656 12.273 1 94 181 ALA B CA 1
ATOM 5149 C C . ALA B 1 181 ? 0.001 37 13.578 1 94 181 ALA B C 1
ATOM 5151 O O . ALA B 1 181 ? 1.198 36.844 13.828 1 94 181 ALA B O 1
ATOM 5152 N N . ASP B 1 182 ? -0.985 36.562 14.305 1 94.56 182 ASP B N 1
ATOM 5153 C CA . ASP B 1 182 ? -0.686 35.875 15.57 1 94.56 182 ASP B CA 1
ATOM 5154 C C . ASP B 1 182 ? -0.006 34.531 15.32 1 94.56 182 ASP B C 1
ATOM 5156 O O . ASP B 1 182 ? 0.904 34.156 16.062 1 94.56 182 ASP B O 1
ATOM 5160 N N . ASP B 1 183 ? -0.453 33.844 14.344 1 93.88 183 ASP B N 1
ATOM 5161 C CA . ASP B 1 183 ? 0.173 32.562 13.992 1 93.88 183 ASP B CA 1
ATOM 5162 C C . ASP B 1 183 ? 1.64 32.75 13.617 1 93.88 183 ASP B C 1
ATOM 5164 O O . ASP B 1 183 ? 2.51 32.031 14.07 1 93.88 183 ASP B O 1
ATOM 5168 N N . LEU B 1 184 ? 1.849 33.719 12.781 1 95.12 184 LEU B N 1
ATOM 5169 C CA . LEU B 1 184 ? 3.193 33.969 12.273 1 95.12 184 LEU B CA 1
ATOM 5170 C C . LEU B 1 184 ? 4.148 34.312 13.414 1 95.12 184 LEU B C 1
ATOM 5172 O O . LEU B 1 184 ? 5.289 33.844 13.43 1 95.12 184 LEU B O 1
ATOM 5176 N N . GLN B 1 185 ? 3.689 35.156 14.312 1 95.75 185 GLN B N 1
ATOM 5177 C CA . GLN B 1 185 ? 4.504 35.469 15.477 1 95.75 185 GLN B CA 1
ATOM 5178 C C . GLN B 1 185 ? 4.867 34.219 16.266 1 95.75 185 GLN B C 1
ATOM 5180 O O . GLN B 1 185 ? 6.016 34.062 16.688 1 95.75 185 GLN B O 1
ATOM 5185 N N . SER B 1 186 ? 3.857 33.406 16.438 1 94.81 186 SER B N 1
ATOM 5186 C CA . SER B 1 186 ? 4.066 32.188 17.188 1 94.81 186 SER B CA 1
ATOM 5187 C C . SER B 1 186 ? 5.027 31.25 16.484 1 94.81 186 SER B C 1
ATOM 5189 O O . SER B 1 186 ? 5.863 30.594 17.109 1 94.81 186 SER B O 1
ATOM 5191 N N . ILE B 1 187 ? 4.934 31.156 15.203 1 96.12 187 ILE B N 1
ATOM 5192 C CA . ILE B 1 187 ? 5.762 30.266 14.398 1 96.12 187 ILE B CA 1
ATOM 5193 C C . ILE B 1 187 ? 7.215 30.734 14.453 1 96.12 187 ILE B C 1
ATOM 5195 O O . ILE B 1 187 ? 8.125 29.922 14.641 1 96.12 187 ILE B O 1
ATOM 5199 N N . ILE B 1 188 ? 7.422 32.031 14.258 1 96.31 188 ILE B N 1
ATOM 5200 C CA . ILE B 1 188 ? 8.766 32.594 14.25 1 96.31 188 ILE B CA 1
ATOM 5201 C C . ILE B 1 188 ? 9.414 32.406 15.617 1 96.31 188 ILE B C 1
ATOM 5203 O O . ILE B 1 188 ? 10.586 32.031 15.719 1 96.31 188 ILE B O 1
ATOM 5207 N N . LYS B 1 189 ? 8.609 32.656 16.641 1 95.44 189 LYS B N 1
ATOM 5208 C CA . LYS B 1 189 ? 9.102 32.469 18 1 95.44 189 LYS B CA 1
ATOM 5209 C C . LYS B 1 189 ? 9.484 31 18.25 1 95.44 189 LYS B C 1
ATOM 5211 O O . LYS B 1 189 ? 10.508 30.719 18.875 1 95.44 189 LYS B O 1
ATOM 5216 N N . LEU B 1 190 ? 8.641 30.109 17.781 1 95 190 LEU B N 1
ATOM 5217 C CA . LEU B 1 190 ? 8.898 28.688 17.891 1 95 190 LEU B CA 1
ATOM 5218 C C . LEU B 1 190 ? 10.234 28.312 17.25 1 95 190 LEU B C 1
ATOM 5220 O O . LEU B 1 190 ? 11.062 27.656 17.859 1 95 190 LEU B O 1
ATOM 5224 N N . HIS B 1 191 ? 10.508 28.766 16.078 1 95.94 191 HIS B N 1
ATOM 5225 C CA . HIS B 1 191 ? 11.719 28.422 15.352 1 95.94 191 HIS B CA 1
ATOM 5226 C C . HIS B 1 191 ? 12.938 29.109 15.938 1 95.94 191 HIS B C 1
ATOM 5228 O O . HIS B 1 191 ? 14.047 28.562 15.914 1 95.94 191 HIS B O 1
ATOM 5234 N N . LYS B 1 192 ? 12.695 30.297 16.438 1 95.69 192 LYS B N 1
ATOM 5235 C CA . LYS B 1 192 ? 13.781 30.984 17.141 1 95.69 192 LYS B CA 1
ATOM 5236 C C . LYS B 1 192 ? 14.258 30.156 18.344 1 95.69 192 LYS B C 1
ATOM 5238 O O . LYS B 1 192 ? 15.453 30.078 18.609 1 95.69 192 LYS B O 1
ATOM 5243 N N . ASN B 1 193 ? 13.352 29.594 18.969 1 94.69 193 ASN B N 1
ATOM 5244 C CA . ASN B 1 193 ? 13.656 28.797 20.156 1 94.69 193 ASN B CA 1
ATOM 5245 C C . ASN B 1 193 ? 14.273 27.453 19.797 1 94.69 193 ASN B C 1
ATOM 5247 O O . ASN B 1 193 ? 15.234 27.016 20.422 1 94.69 193 ASN B O 1
ATOM 5251 N N . VAL B 1 194 ? 13.719 26.797 18.766 1 95.5 194 VAL B N 1
ATOM 5252 C CA . VAL B 1 194 ? 14.109 25.438 18.438 1 95.5 194 VAL B CA 1
ATOM 5253 C C . VAL B 1 194 ? 15.336 25.438 17.531 1 95.5 194 VAL B C 1
ATOM 5255 O O . VAL B 1 194 ? 16.297 24.703 17.766 1 95.5 194 VAL B O 1
ATOM 5258 N N . HIS B 1 195 ? 15.305 26.281 16.469 1 96.19 195 HIS B N 1
ATOM 5259 C CA . HIS B 1 195 ? 16.359 26.25 15.469 1 96.19 195 HIS B CA 1
ATOM 5260 C C . HIS B 1 195 ? 17.344 27.391 15.68 1 96.19 195 HIS B C 1
ATOM 5262 O O . HIS B 1 195 ? 18.281 27.562 14.891 1 96.19 195 HIS B O 1
ATOM 5268 N N . LYS B 1 196 ? 17.094 28.219 16.609 1 95.5 196 LYS B N 1
ATOM 5269 C CA . LYS B 1 196 ? 18.016 29.266 17.047 1 95.5 196 LYS B CA 1
ATOM 5270 C C . LYS B 1 196 ? 18.234 30.297 15.945 1 95.5 196 LYS B C 1
ATOM 5272 O O . LYS B 1 196 ? 19.375 30.734 15.734 1 95.5 196 LYS B O 1
ATOM 5277 N N . VAL B 1 197 ? 17.25 30.609 15.227 1 95.81 197 VAL B N 1
ATOM 5278 C CA . VAL B 1 197 ? 17.359 31.625 14.188 1 95.81 197 VAL B CA 1
ATOM 5279 C C . VAL B 1 197 ? 16.031 32.375 14.078 1 95.81 197 VAL B C 1
ATOM 5281 O O . VAL B 1 197 ? 14.961 31.797 14.203 1 95.81 197 VAL B O 1
ATOM 5284 N N . ASP B 1 198 ? 16.188 33.625 13.961 1 94.94 198 ASP B N 1
ATOM 5285 C CA . ASP B 1 198 ? 15.008 34.469 13.797 1 94.94 198 ASP B CA 1
ATOM 5286 C C . ASP B 1 198 ? 14.617 34.594 12.328 1 94.94 198 ASP B C 1
ATOM 5288 O O . ASP B 1 198 ? 15.461 34.406 11.445 1 94.94 198 ASP B O 1
ATOM 5292 N N . GLY B 1 199 ? 13.297 34.75 12.117 1 95.62 199 GLY B N 1
ATOM 5293 C CA . GLY B 1 199 ? 12.844 35.031 10.758 1 95.62 199 GLY B CA 1
ATOM 5294 C C . GLY B 1 199 ? 12.445 33.781 10 1 95.62 199 GLY B C 1
ATOM 5295 O O . GLY B 1 199 ? 11.984 33.875 8.859 1 95.62 199 GLY B O 1
ATOM 5296 N N . LEU B 1 200 ? 12.602 32.625 10.625 1 97.12 200 LEU B N 1
ATOM 5297 C CA . LEU B 1 200 ? 12.281 31.359 9.961 1 97.12 200 LEU B CA 1
ATOM 5298 C C . LEU B 1 200 ? 10.797 31.031 10.086 1 97.12 200 LEU B C 1
ATOM 5300 O O . LEU B 1 200 ? 10.273 30.922 11.195 1 97.12 200 LEU B O 1
ATOM 5304 N N . PHE B 1 201 ? 10.148 30.875 8.969 1 95.19 201 PHE B N 1
ATOM 5305 C CA . PHE B 1 201 ? 8.727 30.562 8.93 1 95.19 201 PHE B CA 1
ATOM 5306 C C . PHE B 1 201 ? 8.5 29.062 8.977 1 95.19 201 PHE B C 1
ATOM 5308 O O . PHE B 1 201 ? 7.582 28.578 9.648 1 95.19 201 PHE B O 1
ATOM 5315 N N . GLY B 1 202 ? 9.266 28.328 8.211 1 96.31 202 GLY B N 1
ATOM 5316 C CA . GLY B 1 202 ? 9.094 26.875 8.156 1 96.31 202 GLY B CA 1
ATOM 5317 C C . GLY B 1 202 ? 9.945 26.234 7.078 1 96.31 202 GLY B C 1
ATOM 5318 O O . GLY B 1 202 ? 11.023 26.734 6.742 1 96.31 202 GLY B O 1
ATOM 5319 N N . CYS B 1 203 ? 9.508 25.016 6.68 1 95.88 203 CYS B N 1
ATOM 5320 C CA . CYS B 1 203 ? 10.227 24.234 5.676 1 95.88 203 CYS B CA 1
ATOM 5321 C C . CYS B 1 203 ? 9.305 23.859 4.52 1 95.88 203 CYS B C 1
ATOM 5323 O O . CYS B 1 203 ? 8.125 23.594 4.719 1 95.88 203 CYS B O 1
ATOM 5325 N N . ILE B 1 204 ? 9.891 23.891 3.342 1 90.38 204 ILE B N 1
ATOM 5326 C CA . ILE B 1 204 ? 9.148 23.484 2.152 1 90.38 204 ILE B CA 1
ATOM 5327 C C . ILE B 1 204 ? 9.805 22.266 1.521 1 90.38 204 ILE B C 1
ATOM 5329 O O . ILE B 1 204 ? 11.031 22.156 1.479 1 90.38 204 ILE B O 1
ATOM 5333 N N . ASP B 1 205 ? 9.023 21.297 1.156 1 88.38 205 ASP B N 1
ATOM 5334 C CA . ASP B 1 205 ? 9.492 20.109 0.444 1 88.38 205 ASP B CA 1
ATOM 5335 C C . ASP B 1 205 ? 8.344 19.422 -0.282 1 88.38 205 ASP B C 1
ATOM 5337 O O . ASP B 1 205 ? 7.191 19.859 -0.203 1 88.38 205 ASP B O 1
ATOM 5341 N N . CYS B 1 206 ? 8.703 18.391 -1.042 1 83.06 206 CYS B N 1
ATOM 5342 C CA . CYS B 1 206 ? 7.703 17.625 -1.776 1 83.06 206 CYS B CA 1
ATOM 5343 C C . CYS B 1 206 ? 7.852 16.141 -1.495 1 83.06 206 CYS B C 1
ATOM 5345 O O . CYS B 1 206 ? 8.922 15.68 -1.083 1 83.06 206 CYS B O 1
ATOM 5347 N N . THR B 1 207 ? 6.762 15.469 -1.557 1 83.44 207 THR B N 1
ATOM 5348 C CA . THR B 1 207 ? 6.77 14.016 -1.448 1 83.44 207 THR B CA 1
ATOM 5349 C C . THR B 1 207 ? 5.953 13.383 -2.57 1 83.44 207 THR B C 1
ATOM 5351 O O . THR B 1 207 ? 5.07 14.023 -3.141 1 83.44 207 THR B O 1
ATOM 5354 N N . HIS B 1 208 ? 6.297 12.148 -2.873 1 77.5 208 HIS B N 1
ATOM 5355 C CA . HIS B 1 208 ? 5.621 11.398 -3.93 1 77.5 208 HIS B CA 1
ATOM 5356 C C . HIS B 1 208 ? 4.621 10.406 -3.348 1 77.5 208 HIS B C 1
ATOM 5358 O O . HIS B 1 208 ? 4.895 9.766 -2.33 1 77.5 208 HIS B O 1
ATOM 5364 N N . ILE B 1 209 ? 3.498 10.367 -4.02 1 83 209 ILE B N 1
ATOM 5365 C CA . ILE B 1 209 ? 2.488 9.352 -3.742 1 83 209 ILE B CA 1
ATOM 5366 C C . ILE B 1 209 ? 2.195 8.555 -5.012 1 83 209 ILE B C 1
ATOM 5368 O O . ILE B 1 209 ? 1.708 9.109 -6 1 83 209 ILE B O 1
ATOM 5372 N N . PRO B 1 210 ? 2.508 7.258 -4.969 1 78.19 210 PRO B N 1
ATOM 5373 C CA . PRO B 1 210 ? 2.258 6.469 -6.18 1 78.19 210 PRO B CA 1
ATOM 5374 C C . PRO B 1 210 ? 0.785 6.453 -6.582 1 78.19 210 PRO B C 1
ATOM 5376 O O . PRO B 1 210 ? -0.094 6.371 -5.719 1 78.19 210 PRO B O 1
ATOM 5379 N N . TRP B 1 211 ? 0.516 6.691 -7.844 1 80.56 211 TRP B N 1
ATOM 5380 C CA . TRP B 1 211 ? -0.83 6.648 -8.406 1 80.56 211 TRP B CA 1
ATOM 5381 C C . TRP B 1 211 ? -0.987 5.465 -9.352 1 80.56 211 TRP B C 1
ATOM 5383 O O . TRP B 1 211 ? -0.746 5.586 -10.555 1 80.56 211 TRP B O 1
ATOM 5393 N N . LYS B 1 212 ? -1.466 4.406 -8.82 1 75.88 212 LYS B N 1
ATOM 5394 C CA . LYS B 1 212 ? -1.52 3.135 -9.531 1 75.88 212 LYS B CA 1
ATOM 5395 C C . LYS B 1 212 ? -2.51 3.195 -10.688 1 75.88 212 LYS B C 1
ATOM 5397 O O . LYS B 1 212 ? -2.24 2.67 -11.773 1 75.88 212 LYS B O 1
ATOM 5402 N N . ASN B 1 213 ? -3.686 3.814 -10.484 1 71.25 213 ASN B N 1
ATOM 5403 C CA . ASN B 1 213 ? -4.738 3.809 -11.5 1 71.25 213 ASN B CA 1
ATOM 5404 C C . ASN B 1 213 ? -4.75 5.105 -12.305 1 71.25 213 ASN B C 1
ATOM 5406 O O . ASN B 1 213 ? -5.805 5.551 -12.75 1 71.25 213 ASN B O 1
ATOM 5410 N N . CYS B 1 214 ? -3.551 5.68 -12.367 1 69.62 214 CYS B N 1
ATOM 5411 C CA . CYS B 1 214 ? -3.461 6.859 -13.219 1 69.62 214 CYS B CA 1
ATOM 5412 C C . CYS B 1 214 ? -3.924 6.551 -14.633 1 69.62 214 CYS B C 1
ATOM 5414 O O . CYS B 1 214 ? -3.467 5.582 -15.242 1 69.62 214 CYS B O 1
ATOM 5416 N N . PRO B 1 215 ? -4.93 7.316 -15.031 1 61.25 215 PRO B N 1
ATOM 5417 C CA . PRO B 1 215 ? -5.438 7.051 -16.375 1 61.25 215 PRO B CA 1
ATOM 5418 C C . PRO B 1 215 ? -4.336 7.051 -17.438 1 61.25 215 PRO B C 1
ATOM 5420 O O . PRO B 1 215 ? -3.395 7.84 -17.344 1 61.25 215 PRO B O 1
ATOM 5423 N N . LYS B 1 216 ? -4.441 6.129 -18.312 1 56.22 216 LYS B N 1
ATOM 5424 C CA . LYS B 1 216 ? -3.439 5.914 -19.344 1 56.22 216 LYS B CA 1
ATOM 5425 C C . LYS B 1 216 ? -3.178 7.195 -20.141 1 56.22 216 LYS B C 1
ATOM 5427 O O . LYS B 1 216 ? -2.041 7.473 -20.516 1 56.22 216 LYS B O 1
ATOM 5432 N N . ALA B 1 217 ? -4.293 7.828 -20.406 1 46.84 217 ALA B N 1
ATOM 5433 C CA . ALA B 1 217 ? -4.184 9.078 -21.156 1 46.84 217 ALA B CA 1
ATOM 5434 C C . ALA B 1 217 ? -3.211 10.039 -20.484 1 46.84 217 ALA B C 1
ATOM 5436 O O . ALA B 1 217 ? -2.547 10.828 -21.156 1 46.84 217 ALA B O 1
ATOM 5437 N N . TRP B 1 218 ? -3.141 9.867 -19.25 1 50.47 218 TRP B N 1
ATOM 5438 C CA . TRP B 1 218 ? -2.293 10.773 -18.484 1 50.47 218 TRP B CA 1
ATOM 5439 C C . TRP B 1 218 ? -0.899 10.18 -18.297 1 50.47 218 TRP B C 1
ATOM 5441 O O . TRP B 1 218 ? 0.081 10.922 -18.156 1 50.47 218 TRP B O 1
ATOM 5451 N N . ALA B 1 219 ? -0.919 8.836 -18.281 1 49.72 219 ALA B N 1
ATOM 5452 C CA . ALA B 1 219 ? 0.324 8.109 -18.047 1 49.72 219 ALA B CA 1
ATOM 5453 C C . ALA B 1 219 ? 1.215 8.133 -19.281 1 49.72 219 ALA B C 1
ATOM 5455 O O . ALA B 1 219 ? 2.443 8.156 -19.172 1 49.72 219 ALA B O 1
ATOM 5456 N N . ASP B 1 220 ? 0.658 7.852 -20.547 1 42.75 220 ASP B N 1
ATOM 5457 C CA . ASP B 1 220 ? 1.322 7.621 -21.828 1 42.75 220 ASP B CA 1
ATOM 5458 C C . ASP B 1 220 ? 2.008 8.891 -22.328 1 42.75 220 ASP B C 1
ATOM 5460 O O . ASP B 1 220 ? 2.725 8.867 -23.328 1 42.75 220 ASP B O 1
ATOM 5464 N N . SER B 1 221 ? 1.679 10.07 -21.922 1 37.97 221 SER B N 1
ATOM 5465 C CA . SER B 1 221 ? 2.426 11.094 -22.641 1 37.97 221 SER B CA 1
ATOM 5466 C C . SER B 1 221 ? 3.93 10.883 -22.5 1 37.97 221 SER B C 1
ATOM 5468 O O . SER B 1 221 ? 4.723 11.609 -23.109 1 37.97 221 SER B O 1
ATOM 5470 N N . ARG B 1 222 ? 4.398 10.227 -21.547 1 36.12 222 ARG B N 1
ATOM 5471 C CA . ARG B 1 222 ? 5.852 10.156 -21.406 1 36.12 222 ARG B CA 1
ATOM 5472 C C . ARG B 1 222 ? 6.434 9.078 -22.312 1 36.12 222 ARG B C 1
ATOM 5474 O O . ARG B 1 222 ? 6.121 7.895 -22.141 1 36.12 222 ARG B O 1
ATOM 5481 N N . THR B 1 223 ? 6.664 9.273 -23.438 1 32.81 223 THR B N 1
ATOM 5482 C CA . THR B 1 223 ? 7.496 8.469 -24.328 1 32.81 223 THR B CA 1
ATOM 5483 C C . THR B 1 223 ? 8.758 7.996 -23.609 1 32.81 223 THR B C 1
ATOM 5485 O O . THR B 1 223 ? 9.547 7.234 -24.172 1 32.81 223 THR B O 1
ATOM 5488 N N . ASP B 1 224 ? 9.367 8.859 -22.703 1 31.69 224 ASP B N 1
ATOM 5489 C CA . ASP B 1 224 ? 10.742 8.516 -22.328 1 31.69 224 ASP B CA 1
ATOM 5490 C C . ASP B 1 224 ? 10.781 7.305 -21.406 1 31.69 224 ASP B C 1
ATOM 5492 O O . ASP B 1 224 ? 9.844 7.078 -20.641 1 31.69 224 ASP B O 1
ATOM 5496 N N . THR B 1 225 ? 11.609 6.32 -21.578 1 32.62 225 THR B N 1
ATOM 5497 C CA . THR B 1 225 ? 12.07 5.012 -21.141 1 32.62 225 THR B CA 1
ATOM 5498 C C . THR B 1 225 ? 12.039 4.918 -19.609 1 32.62 225 THR B C 1
ATOM 5500 O O . THR B 1 225 ? 12.328 3.865 -19.047 1 32.62 225 THR B O 1
ATOM 5503 N N . THR B 1 226 ? 12.195 6.027 -18.875 1 35.22 226 THR B N 1
ATOM 5504 C CA . THR B 1 226 ? 12.453 5.832 -17.453 1 35.22 226 THR B CA 1
ATOM 5505 C C . THR B 1 226 ? 11.172 5.488 -16.703 1 35.22 226 THR B C 1
ATOM 5507 O O . THR B 1 226 ? 10.211 6.258 -16.734 1 35.22 226 THR B O 1
ATOM 5510 N N . SER B 1 227 ? 10.617 4.277 -16.75 1 40.22 227 SER B N 1
ATOM 5511 C CA . SER B 1 227 ? 9.516 3.494 -16.219 1 40.22 227 SER B CA 1
ATOM 5512 C C . SER B 1 227 ? 9.031 4.062 -14.883 1 40.22 227 SER B C 1
ATOM 5514 O O . SER B 1 227 ? 9.391 3.551 -13.82 1 40.22 227 SER B O 1
ATOM 5516 N N . SER B 1 228 ? 9.141 5.387 -14.547 1 47.12 228 SER B N 1
ATOM 5517 C CA . SER B 1 228 ? 8.727 5.816 -13.219 1 47.12 228 SER B CA 1
ATOM 5518 C C . SER B 1 228 ? 7.207 5.742 -13.062 1 47.12 228 SER B C 1
ATOM 5520 O O . SER B 1 228 ? 6.465 6.102 -13.977 1 47.12 228 SER B O 1
ATOM 5522 N N . SER B 1 229 ? 6.555 4.812 -12.289 1 55.84 229 SER B N 1
ATOM 5523 C CA . SER B 1 229 ? 5.148 4.695 -11.922 1 55.84 229 SER B CA 1
ATOM 5524 C C . SER B 1 229 ? 4.531 6.062 -11.641 1 55.84 229 SER B C 1
ATOM 5526 O O . SER B 1 229 ? 5.164 6.918 -11.023 1 55.84 229 SER B O 1
ATOM 5528 N N . PRO B 1 230 ? 3.424 6.484 -12.422 1 67.69 230 PRO B N 1
ATOM 5529 C CA . PRO B 1 230 ? 2.746 7.75 -12.133 1 67.69 230 PRO B CA 1
ATOM 5530 C C . PRO B 1 230 ? 2.551 7.98 -10.633 1 67.69 230 PRO B C 1
ATOM 5532 O O . PRO B 1 230 ? 2.363 7.027 -9.875 1 67.69 230 PRO B O 1
ATOM 5535 N N . SER B 1 231 ? 2.852 9.211 -10.336 1 75.5 231 SER B N 1
ATOM 5536 C CA . SER B 1 231 ? 2.727 9.547 -8.922 1 75.5 231 SER B CA 1
ATOM 5537 C C . SER B 1 231 ? 2.146 10.945 -8.734 1 75.5 231 SER B C 1
ATOM 5539 O O . SER B 1 231 ? 2.156 11.758 -9.664 1 75.5 231 SER B O 1
ATOM 5541 N N . ILE B 1 232 ? 1.562 11.156 -7.68 1 79.94 232 ILE B N 1
ATOM 5542 C CA . ILE B 1 232 ? 1.125 12.477 -7.23 1 79.94 232 ILE B CA 1
ATOM 5543 C C . ILE B 1 232 ? 2.23 13.133 -6.406 1 79.94 232 ILE B C 1
ATOM 5545 O O . ILE B 1 232 ? 2.828 12.492 -5.535 1 79.94 232 ILE B O 1
ATOM 5549 N N . LEU B 1 233 ? 2.533 14.336 -6.793 1 79.44 233 LEU B N 1
ATOM 5550 C CA . LEU B 1 233 ? 3.486 15.117 -6.012 1 79.44 233 LEU B CA 1
ATOM 5551 C C . LEU B 1 233 ? 2.764 16.047 -5.039 1 79.44 233 LEU B C 1
ATOM 5553 O O . LEU B 1 233 ? 1.917 16.844 -5.449 1 79.44 233 LEU B O 1
ATOM 5557 N N . LEU B 1 234 ? 3.059 15.859 -3.814 1 86.44 234 LEU B N 1
ATOM 5558 C CA . LEU B 1 234 ? 2.516 16.719 -2.77 1 86.44 234 LEU B CA 1
ATOM 5559 C C . LEU B 1 234 ? 3.596 17.641 -2.203 1 86.44 234 LEU B C 1
ATOM 5561 O O . LEU B 1 234 ? 4.602 17.156 -1.675 1 86.44 234 LEU B O 1
ATOM 5565 N N . GLU B 1 235 ? 3.461 18.922 -2.445 1 86.12 235 GLU B N 1
ATOM 5566 C CA . GLU B 1 235 ? 4.332 19.938 -1.867 1 86.12 235 GLU B CA 1
ATOM 5567 C C . GLU B 1 235 ? 3.672 20.609 -0.664 1 86.12 235 GLU B C 1
ATOM 5569 O O . GLU B 1 235 ? 2.477 20.906 -0.688 1 86.12 235 GLU B O 1
ATOM 5574 N N . ALA B 1 236 ? 4.469 20.781 0.372 1 91.25 236 ALA B N 1
ATOM 5575 C CA . ALA B 1 236 ? 3.861 21.359 1.568 1 91.25 236 ALA B CA 1
ATOM 5576 C C . ALA B 1 236 ? 4.84 22.281 2.287 1 91.25 236 ALA B C 1
ATOM 5578 O O . ALA B 1 236 ? 6.059 22.156 2.121 1 91.25 236 ALA B O 1
ATOM 5579 N N . ILE B 1 237 ? 4.332 23.25 2.945 1 93.38 237 ILE B N 1
ATOM 5580 C CA . ILE B 1 237 ? 5.051 24.109 3.891 1 93.38 237 ILE B CA 1
ATOM 5581 C C . ILE B 1 237 ? 4.617 23.766 5.316 1 93.38 237 ILE B C 1
ATOM 5583 O O . ILE B 1 237 ? 3.428 23.812 5.637 1 93.38 237 ILE B O 1
ATOM 5587 N N . VAL B 1 238 ? 5.598 23.391 6.113 1 96.44 238 VAL B N 1
ATOM 5588 C CA . VAL B 1 238 ? 5.27 22.922 7.457 1 96.44 238 VAL B CA 1
ATOM 5589 C C . VAL B 1 238 ? 6.121 23.672 8.484 1 96.44 238 VAL B C 1
ATOM 5591 O O . VAL B 1 238 ? 7.207 24.156 8.164 1 96.44 238 VAL B O 1
ATOM 5594 N N . ASP B 1 239 ? 5.645 23.797 9.664 1 96.06 239 ASP B N 1
ATOM 5595 C CA . ASP B 1 239 ? 6.438 24.312 10.773 1 96.06 239 ASP B CA 1
ATOM 5596 C C . ASP B 1 239 ? 7.004 23.172 11.625 1 96.06 239 ASP B C 1
ATOM 5598 O O . ASP B 1 239 ? 6.883 22 11.266 1 96.06 239 ASP B O 1
ATOM 5602 N N . HIS B 1 240 ? 7.613 23.5 12.68 1 95.81 240 HIS B N 1
ATOM 5603 C CA . HIS B 1 240 ? 8.289 22.531 13.523 1 95.81 240 HIS B CA 1
ATOM 5604 C C . HIS B 1 240 ? 7.281 21.594 14.188 1 95.81 240 HIS B C 1
ATOM 5606 O O . HIS B 1 240 ? 7.605 20.438 14.492 1 95.81 240 HIS B O 1
ATOM 5612 N N . ASN B 1 241 ? 6.082 22.047 14.438 1 93.69 241 ASN B N 1
ATOM 5613 C CA . ASN B 1 241 ? 5.051 21.234 15.07 1 93.69 241 ASN B CA 1
ATOM 5614 C C . ASN B 1 241 ? 4.367 20.312 14.062 1 93.69 241 ASN B C 1
ATOM 5616 O O . ASN B 1 241 ? 3.398 19.625 14.398 1 93.69 241 ASN B O 1
ATOM 5620 N N . MET B 1 242 ? 4.781 20.344 12.852 1 95.44 242 MET B N 1
ATOM 5621 C CA . MET B 1 242 ? 4.285 19.484 11.781 1 95.44 242 MET B CA 1
ATOM 5622 C C . MET B 1 242 ? 2.922 19.953 11.289 1 95.44 242 MET B C 1
ATOM 5624 O O . MET B 1 242 ? 2.111 19.156 10.828 1 95.44 242 MET B O 1
ATOM 5628 N N . PHE B 1 243 ? 2.65 21.203 11.602 1 96.5 243 PHE B N 1
ATOM 5629 C CA . PHE B 1 243 ? 1.424 21.766 11.062 1 96.5 243 PHE B CA 1
ATOM 5630 C C . PHE B 1 243 ? 1.61 22.172 9.602 1 96.5 243 PHE B C 1
ATOM 5632 O O . PHE B 1 243 ? 2.555 22.891 9.266 1 96.5 243 PHE B O 1
ATOM 5639 N N . PHE B 1 244 ? 0.752 21.719 8.711 1 96.5 244 PHE B N 1
ATOM 5640 C CA . PHE B 1 244 ? 0.804 22.047 7.289 1 96.5 244 PHE B CA 1
ATOM 5641 C C . PHE B 1 244 ? 0.101 23.359 7.008 1 96.5 244 PHE B C 1
ATOM 5643 O O . PHE B 1 244 ? -1.128 23.453 7.062 1 96.5 244 PHE B O 1
ATOM 5650 N N . TRP B 1 245 ? 0.867 24.359 6.668 1 94.38 245 TRP B N 1
ATOM 5651 C CA . TRP B 1 245 ? 0.322 25.703 6.465 1 94.38 245 TRP B CA 1
ATOM 5652 C C . TRP B 1 245 ? -0.066 25.922 5.008 1 94.38 245 TRP B C 1
ATOM 5654 O O . TRP B 1 245 ? -0.835 26.828 4.691 1 94.38 245 TRP B O 1
ATOM 5664 N N . ASP B 1 246 ? 0.559 25.078 4.215 1 90.44 246 ASP B N 1
ATOM 5665 C CA . ASP B 1 246 ? 0.25 25.141 2.791 1 90.44 246 ASP B CA 1
ATOM 5666 C C . ASP B 1 246 ? 0.506 23.797 2.117 1 90.44 246 ASP B C 1
ATOM 5668 O O . ASP B 1 246 ? 1.346 23.016 2.574 1 90.44 246 ASP B O 1
ATOM 5672 N N . MET B 1 247 ? -0.343 23.609 1.113 1 88.88 247 MET B N 1
ATOM 5673 C CA . MET B 1 247 ? -0.155 22.391 0.33 1 88.88 247 MET B CA 1
ATOM 5674 C C . MET B 1 247 ? -0.499 22.625 -1.137 1 88.88 247 MET B C 1
ATOM 5676 O O . MET B 1 247 ? -1.38 23.422 -1.45 1 88.88 247 MET B O 1
ATOM 5680 N N . SER B 1 248 ? 0.234 22 -1.926 1 81.44 248 SER B N 1
ATOM 5681 C CA . SER B 1 248 ? -0.045 21.953 -3.357 1 81.44 248 SER B CA 1
ATOM 5682 C C . SER B 1 248 ? 0.265 20.578 -3.941 1 81.44 248 SER B C 1
ATOM 5684 O O . SER B 1 248 ? 1.161 19.875 -3.459 1 81.44 248 SER B O 1
ATOM 5686 N N . PHE B 1 249 ? -0.557 20.141 -4.703 1 80.12 249 PHE B N 1
ATOM 5687 C CA . PHE B 1 249 ? -0.245 18.844 -5.277 1 80.12 249 PHE B CA 1
ATOM 5688 C C . PHE B 1 249 ? -0.412 18.859 -6.793 1 80.12 249 PHE B C 1
ATOM 5690 O O . PHE B 1 249 ? -1.12 19.719 -7.332 1 80.12 249 PHE B O 1
ATOM 5697 N N . GLY B 1 250 ? 0.362 18.094 -7.422 1 71.62 250 GLY B N 1
ATOM 5698 C CA . GLY B 1 250 ? 0.38 17.891 -8.859 1 71.62 250 GLY B CA 1
ATOM 5699 C C . GLY B 1 250 ? 0.619 16.438 -9.258 1 71.62 250 GLY B C 1
ATOM 5700 O O . GLY B 1 250 ? 0.684 15.562 -8.406 1 71.62 250 GLY B O 1
ATOM 5701 N N . TYR B 1 251 ? 0.42 16.234 -10.5 1 64.81 251 TYR B N 1
ATOM 5702 C CA . TYR B 1 251 ? 0.65 14.859 -10.938 1 64.81 251 TYR B CA 1
ATOM 5703 C C . TYR B 1 251 ? 1.729 14.805 -12.008 1 64.81 251 TYR B C 1
ATOM 5705 O O . TYR B 1 251 ? 1.921 15.766 -12.758 1 64.81 251 TYR B O 1
ATOM 5713 N N . THR B 1 252 ? 2.664 13.906 -11.68 1 58.47 252 THR B N 1
ATOM 5714 C CA . THR B 1 252 ? 3.693 13.664 -12.68 1 58.47 252 THR B CA 1
ATOM 5715 C C . THR B 1 252 ? 3.221 12.633 -13.695 1 58.47 252 THR B C 1
ATOM 5717 O O . THR B 1 252 ? 2.672 11.586 -13.328 1 58.47 252 THR B O 1
ATOM 5720 N N . GLY B 1 253 ? 2.678 13.211 -14.898 1 45.84 253 GLY B N 1
ATOM 5721 C CA . GLY B 1 253 ? 2.537 12.25 -15.977 1 45.84 253 GLY B CA 1
ATOM 5722 C C . GLY B 1 253 ? 3.807 12.07 -16.781 1 45.84 253 GLY B C 1
ATOM 5723 O O . GLY B 1 253 ? 4.836 12.672 -16.484 1 45.84 253 GLY B O 1
ATOM 5724 N N . ASN B 1 254 ? 3.949 11.133 -17.672 1 39.66 254 ASN B N 1
ATOM 5725 C CA . ASN B 1 254 ? 5.105 10.82 -18.5 1 39.66 254 ASN B CA 1
ATOM 5726 C C . ASN B 1 254 ? 5.684 12.07 -19.156 1 39.66 254 ASN B C 1
ATOM 5728 O O . ASN B 1 254 ? 6.898 12.195 -19.297 1 39.66 254 ASN B O 1
ATOM 5732 N N . GLU B 1 255 ? 5.055 12.672 -20.234 1 37.22 255 GLU B N 1
ATOM 5733 C CA . GLU B 1 255 ? 5.605 13.617 -21.188 1 37.22 255 GLU B CA 1
ATOM 5734 C C . GLU B 1 255 ? 5.84 14.984 -20.547 1 37.22 255 GLU B C 1
ATOM 5736 O O . GLU B 1 255 ? 6.551 15.82 -21.109 1 37.22 255 GLU B O 1
ATOM 5741 N N . GLY B 1 256 ? 5.066 15.438 -19.766 1 36.66 256 GLY B N 1
ATOM 5742 C CA . GLY B 1 256 ? 5.125 16.859 -19.5 1 36.66 256 GLY B CA 1
ATOM 5743 C C . GLY B 1 256 ? 5.508 17.172 -18.062 1 36.66 256 GLY B C 1
ATOM 5744 O O . GLY B 1 256 ? 5.652 16.266 -17.234 1 36.66 256 GLY B O 1
ATOM 5745 N N . PRO B 1 257 ? 6.039 18.422 -18 1 36.66 257 PRO B N 1
ATOM 5746 C CA . PRO B 1 257 ? 6.312 19.094 -16.719 1 36.66 257 PRO B CA 1
ATOM 5747 C C . PRO B 1 257 ? 5.332 18.688 -15.617 1 36.66 257 PRO B C 1
ATOM 5749 O O . PRO B 1 257 ? 4.215 18.25 -15.906 1 36.66 257 PRO B O 1
ATOM 5752 N N . LEU B 1 258 ? 5.871 18.172 -14.57 1 46.5 258 LEU B N 1
ATOM 5753 C CA . LEU B 1 258 ? 5.043 18.234 -13.367 1 46.5 258 LEU B CA 1
ATOM 5754 C C . LEU B 1 258 ? 3.85 19.156 -13.57 1 46.5 258 LEU B C 1
ATOM 5756 O O . LEU B 1 258 ? 4.02 20.328 -13.938 1 46.5 258 LEU B O 1
ATOM 5760 N N . SER B 1 259 ? 2.785 18.656 -14.203 1 45.97 259 SER B N 1
ATOM 5761 C CA . SER B 1 259 ? 1.709 19.641 -14.164 1 45.97 259 SER B CA 1
ATOM 5762 C C . SER B 1 259 ? 1.748 20.453 -12.875 1 45.97 259 SER B C 1
ATOM 5764 O O . SER B 1 259 ? 2.553 20.172 -11.984 1 45.97 259 SER B O 1
ATOM 5766 N N . VAL B 1 260 ? 0.446 21.234 -12.641 1 43.91 260 VAL B N 1
ATOM 5767 C CA . VAL B 1 260 ? 0.122 22.391 -11.805 1 43.91 260 VAL B CA 1
ATOM 5768 C C . VAL B 1 260 ? 0.029 21.953 -10.344 1 43.91 260 VAL B C 1
ATOM 5770 O O . VAL B 1 260 ? -0.792 21.094 -9.992 1 43.91 260 VAL B O 1
ATOM 5773 N N . LEU B 1 261 ? 1.371 21.75 -9.688 1 52.16 261 LEU B N 1
ATOM 5774 C CA . LEU B 1 261 ? 1.021 21.922 -8.281 1 52.16 261 LEU B CA 1
ATOM 5775 C C . LEU B 1 261 ? -0.091 22.953 -8.125 1 52.16 261 LEU B C 1
ATOM 5777 O O . LEU B 1 261 ? -0.037 24.031 -8.727 1 52.16 261 LEU B O 1
ATOM 5781 N N . THR B 1 262 ? -1.207 22.531 -7.742 1 53.22 262 THR B N 1
ATOM 5782 C CA . THR B 1 262 ? -2.199 23.531 -7.395 1 53.22 262 THR B CA 1
ATOM 5783 C C . THR B 1 262 ? -1.537 24.734 -6.73 1 53.22 262 THR B C 1
ATOM 5785 O O . THR B 1 262 ? -0.405 24.641 -6.254 1 53.22 262 THR B O 1
ATOM 5788 N N . ASP B 1 263 ? -2.018 25.781 -6.965 1 56.03 263 ASP B N 1
ATOM 5789 C CA . ASP B 1 263 ? -1.48 27.047 -6.477 1 56.03 263 ASP B CA 1
ATOM 5790 C C . ASP B 1 263 ? -1.305 27.016 -4.957 1 56.03 263 ASP B C 1
ATOM 5792 O O . ASP B 1 263 ? -2.219 26.625 -4.23 1 56.03 263 ASP B O 1
ATOM 5796 N N . SER B 1 264 ? -0.034 26.875 -4.641 1 67 264 SER B N 1
ATOM 5797 C CA . SER B 1 264 ? 0.284 27.125 -3.238 1 67 264 SER B CA 1
ATOM 5798 C C . SER B 1 264 ? -0.144 28.531 -2.82 1 67 264 SER B C 1
ATOM 5800 O O . SER B 1 264 ? 0.3 29.516 -3.404 1 67 264 SER B O 1
ATOM 5802 N N . SER B 1 265 ? -1.024 28.609 -1.931 1 70.12 265 SER B N 1
ATOM 5803 C CA . SER B 1 265 ? -1.512 29.906 -1.453 1 70.12 265 SER B CA 1
ATOM 5804 C C . SER B 1 265 ? -0.388 30.719 -0.826 1 70.12 265 SER B C 1
ATOM 5806 O O . SER B 1 265 ? -0.275 31.922 -1.072 1 70.12 265 SER B O 1
ATOM 5808 N N . VAL B 1 266 ? 0.46 30.062 -0.157 1 72.88 266 VAL B N 1
ATOM 5809 C CA . VAL B 1 266 ? 1.528 30.75 0.556 1 72.88 266 VAL B CA 1
ATOM 5810 C C . VAL B 1 266 ? 2.561 31.281 -0.44 1 72.88 266 VAL B C 1
ATOM 5812 O O . VAL B 1 266 ? 2.973 32.438 -0.366 1 72.88 266 VAL B O 1
ATOM 5815 N N . LEU B 1 267 ? 2.885 30.516 -1.369 1 73.81 267 LEU B N 1
ATOM 5816 C CA . LEU B 1 267 ? 3.896 30.922 -2.34 1 73.81 267 LEU B CA 1
ATOM 5817 C C . LEU B 1 267 ? 3.377 32.062 -3.229 1 73.81 267 LEU B C 1
ATOM 5819 O O . LEU B 1 267 ? 4.113 33 -3.547 1 73.81 267 LEU B O 1
ATOM 5823 N N . GLN B 1 268 ? 2.168 31.906 -3.521 1 73 268 GLN B N 1
ATOM 5824 C CA . GLN B 1 268 ? 1.553 32.969 -4.301 1 73 268 GLN B CA 1
ATOM 5825 C C . GLN B 1 268 ? 1.516 34.281 -3.512 1 73 268 GLN B C 1
ATOM 5827 O O . GLN B 1 268 ? 1.823 35.344 -4.051 1 73 268 GLN B O 1
ATOM 5832 N N . LYS B 1 269 ? 1.214 34.156 -2.305 1 77.81 269 LYS B N 1
ATOM 5833 C CA . LYS B 1 269 ? 1.113 35.344 -1.457 1 77.81 269 LYS B CA 1
ATOM 5834 C C . LYS B 1 269 ? 2.494 35.906 -1.143 1 77.81 269 LYS B C 1
ATOM 5836 O O . LYS B 1 269 ? 2.633 37.094 -0.882 1 77.81 269 LYS B O 1
ATOM 5841 N N . MET B 1 270 ? 3.434 35.156 -1.164 1 77.44 270 MET B N 1
ATOM 5842 C CA . MET B 1 270 ? 4.805 35.625 -1.02 1 77.44 270 MET B CA 1
ATOM 5843 C C . MET B 1 270 ? 5.234 36.406 -2.25 1 77.44 270 MET B C 1
ATOM 5845 O O . MET B 1 270 ? 5.926 37.438 -2.133 1 77.44 270 MET B O 1
ATOM 5849 N N . ALA B 1 271 ? 4.738 35.969 -3.295 1 71.44 271 ALA B N 1
ATOM 5850 C CA . ALA B 1 271 ? 5.113 36.594 -4.559 1 71.44 271 ALA B CA 1
ATOM 5851 C C . ALA B 1 271 ? 4.383 37.938 -4.746 1 71.44 271 ALA B C 1
ATOM 5853 O O . ALA B 1 271 ? 4.945 38.875 -5.285 1 71.44 271 ALA B O 1
ATOM 5854 N N . ASP B 1 272 ? 3.18 37.938 -4.281 1 75.5 272 ASP B N 1
ATOM 5855 C CA . ASP B 1 272 ? 2.385 39.125 -4.562 1 75.5 272 ASP B CA 1
ATOM 5856 C C . ASP B 1 272 ? 2.529 40.156 -3.449 1 75.5 272 ASP B C 1
ATOM 5858 O O . ASP B 1 272 ? 1.926 41.25 -3.51 1 75.5 272 ASP B O 1
ATOM 5862 N N . GLY B 1 273 ? 3.248 39.875 -2.416 1 79.44 273 GLY B N 1
ATOM 5863 C CA . GLY B 1 273 ? 3.543 40.844 -1.379 1 79.44 273 GLY B CA 1
ATOM 5864 C C . GLY B 1 273 ? 2.617 40.75 -0.181 1 79.44 273 GLY B C 1
ATOM 5865 O O . GLY B 1 273 ? 2.889 41.312 0.871 1 79.44 273 GLY B O 1
ATOM 5866 N N . THR B 1 274 ? 1.575 39.969 -0.35 1 84.38 274 THR B N 1
ATOM 5867 C CA . THR B 1 274 ? 0.601 39.844 0.726 1 84.38 274 THR B CA 1
ATOM 5868 C C . THR B 1 274 ? 1.242 39.188 1.954 1 84.38 274 THR B C 1
ATOM 5870 O O . THR B 1 274 ? 0.9 39.531 3.088 1 84.38 274 THR B O 1
ATOM 5873 N N . PHE B 1 275 ? 2.084 38.344 1.712 1 88.62 275 PHE B N 1
ATOM 5874 C CA . PHE B 1 275 ? 2.764 37.719 2.83 1 88.62 275 PHE B CA 1
ATOM 5875 C C . PHE B 1 275 ? 3.652 38.719 3.568 1 88.62 275 PHE B C 1
ATOM 5877 O O . PHE B 1 275 ? 3.766 38.656 4.793 1 88.62 275 PHE B O 1
ATOM 5884 N N . HIS B 1 276 ? 4.266 39.562 2.832 1 88.25 276 HIS B N 1
ATOM 5885 C CA . HIS B 1 276 ? 5.094 40.625 3.428 1 88.25 276 HIS B CA 1
ATOM 5886 C C . HIS B 1 276 ? 4.266 41.531 4.32 1 88.25 276 HIS B C 1
ATOM 5888 O O . HIS B 1 276 ? 4.719 41.938 5.398 1 88.25 276 HIS B O 1
ATOM 5894 N N . ASP B 1 277 ? 3.135 41.844 3.807 1 91.5 277 ASP B N 1
ATOM 5895 C CA . ASP B 1 277 ? 2.229 42.688 4.598 1 91.5 277 ASP B CA 1
ATOM 5896 C C . ASP B 1 277 ? 1.87 42 5.914 1 91.5 277 ASP B C 1
ATOM 5898 O O . ASP B 1 277 ? 1.822 42.625 6.965 1 91.5 277 ASP B O 1
ATOM 5902 N N . LEU B 1 278 ? 1.69 40.781 5.824 1 92.56 278 LEU B N 1
ATOM 5903 C CA . LEU B 1 278 ? 1.367 40 7.008 1 92.56 278 LEU B CA 1
ATOM 5904 C C . LEU B 1 278 ? 2.535 39.969 7.984 1 92.56 278 LEU B C 1
ATOM 5906 O O . LEU B 1 278 ? 2.336 40.062 9.195 1 92.56 278 LEU B O 1
ATOM 5910 N N . GLU B 1 279 ? 3.678 39.812 7.508 1 93.69 279 GLU B N 1
ATOM 5911 C CA . GLU B 1 279 ? 4.879 39.812 8.344 1 93.69 279 GLU B CA 1
ATOM 5912 C C . GLU B 1 279 ? 5.043 41.156 9.078 1 93.69 279 GLU B C 1
ATOM 5914 O O . GLU B 1 279 ? 5.449 41.156 10.242 1 93.69 279 GLU B O 1
ATOM 5919 N N . GLN B 1 280 ? 4.738 42.188 8.398 1 93.25 280 GLN B N 1
ATOM 5920 C CA . GLN B 1 280 ? 4.812 43.5 9.016 1 93.25 280 GLN B CA 1
ATOM 5921 C C . GLN B 1 280 ? 3.766 43.656 10.109 1 93.25 280 GLN B C 1
ATOM 5923 O O . GLN B 1 280 ? 4.066 44.156 11.195 1 93.25 280 GLN B O 1
ATOM 5928 N N . GLN B 1 281 ? 2.654 43.25 9.742 1 93.81 281 GLN B N 1
ATOM 5929 C CA . GLN B 1 281 ? 1.562 43.312 10.711 1 93.81 281 GLN B CA 1
ATOM 5930 C C . GLN B 1 281 ? 1.871 42.5 11.953 1 93.81 281 GLN B C 1
ATOM 5932 O O . GLN B 1 281 ? 1.471 42.844 13.062 1 93.81 281 GLN B O 1
ATOM 5937 N N . ALA B 1 282 ? 2.555 41.406 11.773 1 94.62 282 ALA B N 1
ATOM 5938 C CA . ALA B 1 282 ? 2.887 40.5 12.859 1 94.62 282 ALA B CA 1
ATOM 5939 C C . ALA B 1 282 ? 4.066 41.031 13.672 1 94.62 282 ALA B C 1
ATOM 5941 O O . ALA B 1 282 ? 4.434 40.438 14.695 1 94.62 282 ALA B O 1
ATOM 5942 N N . ASN B 1 283 ? 4.699 42.094 13.234 1 94 283 ASN B N 1
ATOM 5943 C CA . ASN B 1 283 ? 5.844 42.719 13.891 1 94 283 ASN B CA 1
ATOM 5944 C C . ASN B 1 283 ? 7.008 41.75 14.031 1 94 283 ASN B C 1
ATOM 5946 O O . ASN B 1 283 ? 7.625 41.656 15.094 1 94 283 ASN B O 1
ATOM 5950 N N . VAL B 1 284 ? 7.188 40.969 12.961 1 94.44 284 VAL B N 1
ATOM 5951 C CA . VAL B 1 284 ? 8.281 40 13.008 1 94.44 284 VAL B CA 1
ATOM 5952 C C . VAL B 1 284 ? 9.453 40.5 12.172 1 94.44 284 VAL B C 1
ATOM 5954 O O . VAL B 1 284 ? 10.508 39.875 12.133 1 94.44 284 VAL B O 1
ATOM 5957 N N . LEU B 1 285 ? 9.25 41.625 11.492 1 91.94 285 LEU B N 1
ATOM 5958 C CA . LEU B 1 285 ? 10.281 42.281 10.688 1 91.94 285 LEU B CA 1
ATOM 5959 C C . LEU B 1 285 ? 10.617 43.656 11.242 1 91.94 285 LEU B C 1
ATOM 5961 O O . LEU B 1 285 ? 9.781 44.281 11.891 1 91.94 285 LEU B O 1
ATOM 5965 N N . PRO B 1 286 ? 11.789 44.125 11.078 1 92.75 286 PRO B N 1
ATOM 5966 C CA . PRO B 1 286 ? 12.961 43.406 10.602 1 92.75 286 PRO B CA 1
ATOM 5967 C C . PRO B 1 286 ? 13.547 42.469 11.656 1 92.75 286 PRO B C 1
ATOM 5969 O O . PRO B 1 286 ? 13.203 42.562 12.836 1 92.75 286 PRO B O 1
ATOM 5972 N N . PHE B 1 287 ? 14.234 41.594 11.273 1 94.25 287 PHE B N 1
ATOM 5973 C CA . PHE B 1 287 ? 14.984 40.719 12.195 1 94.25 287 PHE B CA 1
ATOM 5974 C C . PHE B 1 287 ? 16.469 40.75 11.852 1 94.25 287 PHE B C 1
ATOM 5976 O O . PHE B 1 287 ? 16.859 41.219 10.789 1 94.25 287 PHE B O 1
ATOM 5983 N N . THR B 1 288 ? 17.234 40.281 12.852 1 93.5 288 THR B N 1
ATOM 5984 C CA . THR B 1 288 ? 18.672 40.344 12.688 1 93.5 288 THR B CA 1
ATOM 5985 C C . THR B 1 288 ? 19.312 38.969 12.82 1 93.5 288 THR B C 1
ATOM 5987 O O . THR B 1 288 ? 18.922 38.188 13.688 1 93.5 288 THR B O 1
ATOM 5990 N N . ILE B 1 289 ? 20.156 38.719 11.891 1 93.06 289 ILE B N 1
ATOM 5991 C CA . ILE B 1 289 ? 21.047 37.562 11.984 1 93.06 289 ILE B CA 1
ATOM 5992 C C . ILE B 1 289 ? 22.5 38.031 12.039 1 93.06 289 ILE B C 1
ATOM 5994 O O . ILE B 1 289 ? 23 38.625 11.07 1 93.06 289 ILE B O 1
ATOM 5998 N N . LYS B 1 290 ? 22.984 37.75 13.227 1 86.25 290 LYS B N 1
ATOM 5999 C CA . LYS B 1 290 ? 24.312 38.25 13.508 1 86.25 290 LYS B CA 1
ATOM 6000 C C . LYS B 1 290 ? 24.344 39.781 13.375 1 86.25 290 LYS B C 1
ATOM 6002 O O . LYS B 1 290 ? 23.797 40.5 14.219 1 86.25 290 LYS B O 1
ATOM 6007 N N . ASP B 1 291 ? 24.812 40.375 12.266 1 84.94 291 ASP B N 1
AT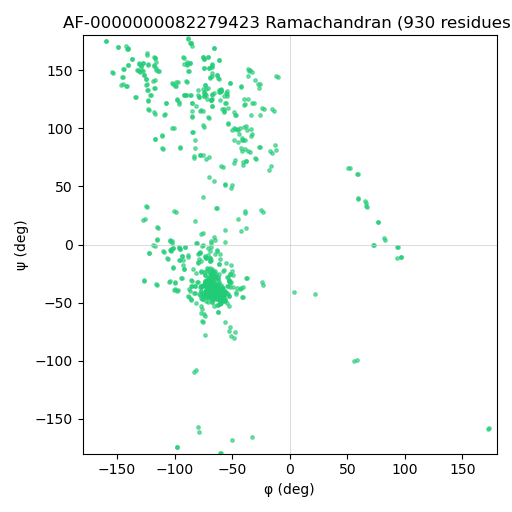OM 6008 C CA . ASP B 1 291 ? 24.938 41.812 12.172 1 84.94 291 ASP B CA 1
ATOM 6009 C C . ASP B 1 291 ? 24.25 42.344 10.914 1 84.94 291 ASP B C 1
ATOM 6011 O O . ASP B 1 291 ? 24.484 43.469 10.492 1 84.94 291 ASP B O 1
ATOM 6015 N N . GLN B 1 292 ? 23.375 41.5 10.5 1 91.44 292 GLN B N 1
ATOM 6016 C CA . GLN B 1 292 ? 22.672 41.938 9.289 1 91.44 292 GLN B CA 1
ATOM 6017 C C . GLN B 1 292 ? 21.156 41.938 9.5 1 91.44 292 GLN B C 1
ATOM 6019 O O . GLN B 1 292 ? 20.609 41.031 10.125 1 91.44 292 GLN B O 1
ATOM 6024 N N . GLN B 1 293 ? 20.594 42.969 9.016 1 92.69 293 GLN B N 1
ATOM 6025 C CA . GLN B 1 293 ? 19.141 43.094 9.156 1 92.69 293 GLN B CA 1
ATOM 6026 C C . GLN B 1 293 ? 18.422 42.625 7.906 1 92.69 293 GLN B C 1
ATOM 6028 O O . GLN B 1 293 ? 18.859 42.875 6.785 1 92.69 293 GLN B O 1
ATOM 6033 N N . PHE B 1 294 ? 17.328 41.938 8.133 1 93.06 294 PHE B N 1
ATOM 6034 C CA . PHE B 1 294 ? 16.547 41.406 7.035 1 93.06 294 PHE B CA 1
ATOM 6035 C C . PHE B 1 294 ? 15.086 41.844 7.137 1 93.06 294 PHE B C 1
ATOM 6037 O O . PHE B 1 294 ? 14.539 41.938 8.234 1 93.06 294 PHE B O 1
ATOM 6044 N N . THR B 1 295 ? 14.477 42.062 6 1 90.5 295 THR B N 1
ATOM 6045 C CA . THR B 1 295 ? 13.117 42.594 5.965 1 90.5 295 THR B CA 1
ATOM 6046 C C . THR B 1 295 ? 12.156 41.562 5.363 1 90.5 295 THR B C 1
ATOM 6048 O O . THR B 1 295 ? 10.992 41.875 5.117 1 90.5 295 THR B O 1
ATOM 6051 N N . LYS B 1 296 ? 12.594 40.438 5.07 1 90.38 296 LYS B N 1
ATOM 6052 C CA . LYS B 1 296 ? 11.773 39.344 4.57 1 90.38 296 LYS B CA 1
ATOM 6053 C C . LYS B 1 296 ? 12.102 38.031 5.301 1 90.38 296 LYS B C 1
ATOM 6055 O O . LYS B 1 296 ? 13.273 37.688 5.438 1 90.38 296 LYS B O 1
ATOM 6060 N N . GLY B 1 297 ? 11.039 37.438 5.812 1 92.12 297 GLY B N 1
ATOM 6061 C CA . GLY B 1 297 ? 11.25 36.125 6.387 1 92.12 297 GLY B CA 1
ATOM 6062 C C . GLY B 1 297 ? 11.641 35.094 5.359 1 92.12 297 GLY B C 1
ATOM 6063 O O . GLY B 1 297 ? 11.57 35.344 4.152 1 92.12 297 GLY B O 1
ATOM 6064 N N . PHE B 1 298 ? 12.07 33.906 5.852 1 93.5 298 PHE B N 1
ATOM 6065 C CA . PHE B 1 298 ? 12.531 32.875 4.914 1 93.5 298 PHE B CA 1
ATOM 6066 C C . PHE B 1 298 ? 12.07 31.5 5.352 1 93.5 298 PHE B C 1
ATOM 6068 O O . PHE B 1 298 ? 11.484 31.344 6.426 1 93.5 298 PHE B O 1
ATOM 6075 N N . MET B 1 299 ? 12.227 30.547 4.465 1 95.38 299 MET B N 1
ATOM 6076 C CA . MET B 1 299 ? 11.945 29.125 4.688 1 95.38 299 MET B CA 1
ATOM 6077 C C . MET B 1 299 ? 13.148 28.266 4.305 1 95.38 299 MET B C 1
ATOM 6079 O O . MET B 1 299 ? 13.992 28.688 3.52 1 95.38 299 MET B O 1
ATOM 6083 N N . LEU B 1 300 ? 13.195 27.125 4.887 1 96.25 300 LEU B N 1
ATOM 6084 C CA . LEU B 1 300 ? 14.234 26.188 4.5 1 96.25 300 LEU B CA 1
ATOM 6085 C C . LEU B 1 300 ? 13.781 25.344 3.307 1 96.25 300 LEU B C 1
ATOM 6087 O O . LEU B 1 300 ? 12.656 24.828 3.287 1 96.25 300 LEU B O 1
ATOM 6091 N N . ALA B 1 301 ? 14.586 25.281 2.293 1 90.94 301 ALA B N 1
ATOM 6092 C CA . ALA B 1 301 ? 14.281 24.547 1.066 1 90.94 301 ALA B CA 1
ATOM 6093 C C . ALA B 1 301 ? 15.508 23.766 0.584 1 90.94 301 ALA B C 1
ATOM 6095 O O . ALA B 1 301 ? 16.625 24 1.044 1 90.94 301 ALA B O 1
ATOM 6096 N N . ASP B 1 302 ? 15.266 22.797 -0.219 1 83.56 302 ASP B N 1
ATOM 6097 C CA . ASP B 1 302 ? 16.391 22.078 -0.837 1 83.56 302 ASP B CA 1
ATOM 6098 C C . ASP B 1 302 ? 16.812 22.75 -2.143 1 83.56 302 ASP B C 1
ATOM 6100 O O . ASP B 1 302 ? 16.219 23.75 -2.555 1 83.56 302 ASP B O 1
ATOM 6104 N N . ASN B 1 303 ? 17.781 22.266 -2.756 1 78.12 303 ASN B N 1
ATOM 6105 C CA . ASN B 1 303 ? 18.406 22.906 -3.906 1 78.12 303 ASN B CA 1
ATOM 6106 C C . ASN B 1 303 ? 17.562 22.75 -5.168 1 78.12 303 ASN B C 1
ATOM 6108 O O . ASN B 1 303 ? 17.859 23.359 -6.199 1 78.12 303 ASN B O 1
ATOM 6112 N N . MET B 1 304 ? 16.469 22.062 -5.023 1 69.31 304 MET B N 1
ATOM 6113 C CA . MET B 1 304 ? 15.578 21.922 -6.172 1 69.31 304 MET B CA 1
ATOM 6114 C C . MET B 1 304 ? 14.727 23.188 -6.352 1 69.31 304 MET B C 1
ATOM 6116 O O . MET B 1 304 ? 14.156 23.406 -7.422 1 69.31 304 MET B O 1
ATOM 6120 N N . TYR B 1 305 ? 14.711 23.938 -5.352 1 76.38 305 TYR B N 1
ATOM 6121 C CA . TYR B 1 305 ? 13.938 25.188 -5.41 1 76.38 305 TYR B CA 1
ATOM 6122 C C . TYR B 1 305 ? 14.789 26.328 -5.934 1 76.38 305 TYR B C 1
ATOM 6124 O O . TYR B 1 305 ? 16.016 26.281 -5.859 1 76.38 305 TYR B O 1
ATOM 6132 N N . PRO B 1 306 ? 14.141 27.266 -6.438 1 73.31 306 PRO B N 1
ATOM 6133 C CA . PRO B 1 306 ? 14.906 28.406 -6.953 1 73.31 306 PRO B CA 1
ATOM 6134 C C . PRO B 1 306 ? 15.586 29.203 -5.848 1 73.31 306 PRO B C 1
ATOM 6136 O O . PRO B 1 306 ? 15.078 29.281 -4.727 1 73.31 306 PRO B O 1
ATOM 6139 N N . LYS B 1 307 ? 16.656 29.797 -6.293 1 78 307 LYS B N 1
ATOM 6140 C CA . LYS B 1 307 ? 17.375 30.656 -5.352 1 78 307 LYS B CA 1
ATOM 6141 C C . LYS B 1 307 ? 16.672 32 -5.203 1 78 307 LYS B C 1
ATOM 6143 O O . LYS B 1 307 ? 16.531 32.75 -6.176 1 78 307 LYS B O 1
ATOM 6148 N N . CYS B 1 308 ? 16.172 32.25 -4.016 1 78.31 308 CYS B N 1
ATOM 6149 C CA . CYS B 1 308 ? 15.539 33.531 -3.729 1 78.31 308 CYS B CA 1
ATOM 6150 C C . CYS B 1 308 ? 15.719 33.906 -2.262 1 78.31 308 CYS B C 1
ATOM 6152 O O . CYS B 1 308 ? 16.188 33.094 -1.461 1 78.31 308 CYS B O 1
ATOM 6154 N N . SER B 1 309 ? 15.367 35.094 -2 1 83.69 309 SER B N 1
ATOM 6155 C CA . SER B 1 309 ? 15.609 35.656 -0.672 1 83.69 309 SER B CA 1
ATOM 6156 C C . SER B 1 309 ? 14.734 34.969 0.376 1 83.69 309 SER B C 1
ATOM 6158 O O . SER B 1 309 ? 14.992 35.094 1.576 1 83.69 309 SER B O 1
ATOM 6160 N N . ARG B 1 310 ? 13.758 34.219 -0.097 1 88.38 310 ARG B N 1
ATOM 6161 C CA . ARG B 1 310 ? 12.828 33.594 0.832 1 88.38 310 ARG B CA 1
ATOM 6162 C C . ARG B 1 310 ? 13.25 32.188 1.148 1 88.38 310 ARG B C 1
ATOM 6164 O O . ARG B 1 310 ? 12.656 31.516 2.01 1 88.38 310 ARG B O 1
ATOM 6171 N N . PHE B 1 311 ? 14.328 31.734 0.486 1 90.56 311 PHE B N 1
ATOM 6172 C CA . PHE B 1 311 ? 14.719 30.344 0.674 1 90.56 311 PHE B CA 1
ATOM 6173 C C . PHE B 1 311 ? 16.156 30.234 1.162 1 90.56 311 PHE B C 1
ATOM 6175 O O . PHE B 1 311 ? 17.062 30.844 0.572 1 90.56 311 PHE B O 1
ATOM 6182 N N . ALA B 1 312 ? 16.344 29.594 2.221 1 94.25 312 ALA B N 1
ATOM 6183 C CA . ALA B 1 312 ? 17.688 29.188 2.656 1 94.25 312 ALA B CA 1
ATOM 6184 C C . ALA B 1 312 ? 17.969 27.734 2.262 1 94.25 312 ALA B C 1
ATOM 6186 O O . ALA B 1 312 ? 17.219 26.828 2.633 1 94.25 312 ALA B O 1
ATOM 6187 N N . MET B 1 313 ? 19.016 27.531 1.577 1 92.81 313 MET B N 1
ATOM 6188 C CA . MET B 1 313 ? 19.344 26.234 1.011 1 92.81 313 MET B CA 1
ATOM 6189 C C . MET B 1 313 ? 20.719 25.766 1.479 1 92.81 313 MET B C 1
ATOM 6191 O O . MET B 1 313 ? 21.547 26.578 1.878 1 92.81 313 MET B O 1
ATOM 6195 N N . PRO B 1 314 ? 20.875 24.453 1.463 1 92.81 314 PRO B N 1
ATOM 6196 C CA . PRO B 1 314 ? 22.219 23.969 1.822 1 92.81 314 PRO B CA 1
ATOM 6197 C C . PRO B 1 314 ? 23.266 24.281 0.752 1 92.81 314 PRO B C 1
ATOM 6199 O O . PRO B 1 314 ? 22.906 24.531 -0.403 1 92.81 314 PRO B O 1
ATOM 6202 N N . VAL B 1 315 ? 24.5 24.422 1.225 1 90.62 315 VAL B N 1
ATOM 6203 C CA . VAL B 1 315 ? 25.594 24.625 0.285 1 90.62 315 VAL B CA 1
ATOM 6204 C C . VAL B 1 315 ? 25.906 23.312 -0.435 1 90.62 315 VAL B C 1
ATOM 6206 O O . VAL B 1 315 ? 26.047 22.266 0.202 1 90.62 315 VAL B O 1
ATOM 6209 N N . ASP B 1 316 ? 25.922 23.625 -1.757 1 84.31 316 ASP B N 1
ATOM 6210 C CA . ASP B 1 316 ? 26.266 22.453 -2.555 1 84.31 316 ASP B CA 1
ATOM 6211 C C . ASP B 1 316 ? 27.719 22.047 -2.326 1 84.31 316 ASP B C 1
ATOM 6213 O O . ASP B 1 316 ? 28.625 22.875 -2.438 1 84.31 316 ASP B O 1
ATOM 6217 N N . ASP B 1 317 ? 28.094 20.953 -1.959 1 87.75 317 ASP B N 1
ATOM 6218 C CA . ASP B 1 317 ? 29.438 20.406 -1.73 1 87.75 317 ASP B CA 1
ATOM 6219 C C . ASP B 1 317 ? 30.234 21.312 -0.8 1 87.75 317 ASP B C 1
ATOM 6221 O O . ASP B 1 317 ? 31.234 21.906 -1.213 1 87.75 317 ASP B O 1
ATOM 6225 N N . PRO B 1 318 ? 29.891 21.469 0.391 1 89.56 318 PRO B N 1
ATOM 6226 C CA . PRO B 1 318 ? 30.562 22.344 1.354 1 89.56 318 PRO B CA 1
ATOM 6227 C C . PRO B 1 318 ? 32.031 21.953 1.592 1 89.56 318 PRO B C 1
ATOM 6229 O O . PRO B 1 318 ? 32.312 20.766 1.772 1 89.56 318 PRO B O 1
ATOM 6232 N N . THR B 1 319 ? 32.938 22.828 1.546 1 88.94 319 THR B N 1
ATOM 6233 C CA . THR B 1 319 ? 34.344 22.562 1.679 1 88.94 319 THR B CA 1
ATOM 6234 C C . THR B 1 319 ? 34.938 23.234 2.93 1 88.94 319 THR B C 1
ATOM 6236 O O . THR B 1 319 ? 35.875 22.75 3.52 1 88.94 319 THR B O 1
ATOM 6239 N N . THR B 1 320 ? 34.469 24.359 3.307 1 91.44 320 THR B N 1
ATOM 6240 C CA . THR B 1 320 ? 34.938 25.078 4.488 1 91.44 320 THR B CA 1
ATOM 6241 C C . THR B 1 320 ? 34.156 24.656 5.727 1 91.44 320 THR B C 1
ATOM 6243 O O . THR B 1 320 ? 33.031 24.125 5.617 1 91.44 320 THR B O 1
ATOM 6246 N N . ASP B 1 321 ? 34.75 24.797 6.848 1 90.62 321 ASP B N 1
ATOM 6247 C CA . ASP B 1 321 ? 34.094 24.453 8.109 1 90.62 321 ASP B CA 1
ATOM 6248 C C . ASP B 1 321 ? 32.812 25.234 8.297 1 90.62 321 ASP B C 1
ATOM 6250 O O . ASP B 1 321 ? 31.828 24.703 8.805 1 90.62 321 ASP B O 1
ATOM 6254 N N . LYS B 1 322 ? 32.906 26.453 7.91 1 90.31 322 LYS B N 1
ATOM 6255 C CA . LYS B 1 322 ? 31.734 27.297 8.016 1 90.31 322 LYS B CA 1
ATOM 6256 C C . LYS B 1 322 ? 30.578 26.766 7.168 1 90.31 322 LYS B C 1
ATOM 6258 O O . LYS B 1 322 ? 29.438 26.703 7.629 1 90.31 322 LYS B O 1
ATOM 6263 N N . GLU B 1 323 ? 30.938 26.375 5.996 1 93.12 323 GLU B N 1
ATOM 6264 C CA . GLU B 1 323 ? 29.938 25.844 5.078 1 93.12 323 GLU B CA 1
ATOM 6265 C C . GLU B 1 323 ? 29.391 24.5 5.574 1 93.12 323 GLU B C 1
ATOM 6267 O O . GLU B 1 323 ? 28.203 24.219 5.434 1 93.12 323 GLU B O 1
ATOM 6272 N N . LEU B 1 324 ? 30.203 23.719 6.117 1 92.31 324 LEU B N 1
ATOM 6273 C CA . LEU B 1 324 ? 29.812 22.406 6.617 1 92.31 324 LEU B CA 1
ATOM 6274 C C . LEU B 1 324 ? 28.844 22.531 7.793 1 92.31 324 LEU B C 1
ATOM 6276 O O . LEU B 1 324 ? 27.828 21.828 7.844 1 92.31 324 LEU B O 1
ATOM 6280 N N . LYS B 1 325 ? 29.188 23.422 8.68 1 93.5 325 LYS B N 1
ATOM 6281 C CA . LYS B 1 325 ? 28.344 23.609 9.859 1 93.5 325 LYS B CA 1
ATOM 6282 C C . LYS B 1 325 ? 26.984 24.188 9.484 1 93.5 325 LYS B C 1
ATOM 6284 O O . LYS B 1 325 ? 25.953 23.781 10.023 1 93.5 325 LYS B O 1
ATOM 6289 N N . TYR B 1 326 ? 27 25.125 8.625 1 94.88 326 TYR B N 1
ATOM 6290 C CA . TYR B 1 326 ? 25.75 25.688 8.141 1 94.88 326 TYR B CA 1
ATOM 6291 C C . TYR B 1 326 ? 24.891 24.609 7.469 1 94.88 326 TYR B C 1
ATOM 6293 O O . TYR B 1 326 ? 23.688 24.516 7.723 1 94.88 326 TYR B O 1
ATOM 6301 N N . THR B 1 327 ? 25.562 23.922 6.586 1 93.81 327 THR B N 1
ATOM 6302 C CA . THR B 1 327 ? 24.844 22.875 5.867 1 93.81 327 THR B CA 1
ATOM 6303 C C . THR B 1 327 ? 24.281 21.844 6.836 1 93.81 327 THR B C 1
ATOM 6305 O O . THR B 1 327 ? 23.156 21.359 6.648 1 93.81 327 THR B O 1
ATOM 6308 N N . GLU B 1 328 ? 24.969 21.531 7.809 1 92.06 328 GLU B N 1
ATOM 6309 C CA . GLU B 1 328 ? 24.5 20.609 8.828 1 92.06 328 GLU B CA 1
ATOM 6310 C C . GLU B 1 328 ? 23.281 21.156 9.562 1 92.06 328 GLU B C 1
ATOM 6312 O O . GLU B 1 328 ? 22.297 20.438 9.797 1 92.06 328 GLU B O 1
ATOM 6317 N N . TRP B 1 329 ? 23.344 22.406 9.938 1 94.38 329 TRP B N 1
ATOM 6318 C CA . TRP B 1 329 ? 22.203 23.047 10.602 1 94.38 329 TRP B CA 1
ATOM 6319 C C . TRP B 1 329 ? 20.984 23.047 9.695 1 94.38 329 TRP B C 1
ATOM 6321 O O . TRP B 1 329 ? 19.875 22.703 10.133 1 94.38 329 TRP B O 1
ATOM 6331 N N . GLN B 1 330 ? 21.203 23.484 8.492 1 95.56 330 GLN B N 1
ATOM 6332 C CA . GLN B 1 330 ? 20.109 23.594 7.527 1 95.56 330 GLN B CA 1
ATOM 6333 C C . GLN B 1 330 ? 19.438 22.25 7.32 1 95.56 330 GLN B C 1
ATOM 6335 O O . GLN B 1 330 ? 18.203 22.156 7.379 1 95.56 330 GLN B O 1
ATOM 6340 N N . GLN B 1 331 ? 20.188 21.234 7.164 1 91.88 331 GLN B N 1
ATOM 6341 C CA . GLN B 1 331 ? 19.656 19.906 6.902 1 91.88 331 GLN B CA 1
ATOM 6342 C C . GLN B 1 331 ? 18.969 19.328 8.141 1 91.88 331 GLN B C 1
ATOM 6344 O O . GLN B 1 331 ? 17.953 18.656 8.039 1 91.88 331 GLN B O 1
ATOM 6349 N N . SER B 1 332 ? 19.531 19.578 9.219 1 92.5 332 SER B N 1
ATOM 6350 C CA . SER B 1 332 ? 18.938 19.109 10.469 1 92.5 332 SER B CA 1
ATOM 6351 C C . SER B 1 332 ? 17.609 19.797 10.742 1 92.5 332 SER B C 1
ATOM 6353 O O . SER B 1 332 ? 16.641 19.156 11.188 1 92.5 332 SER B O 1
ATOM 6355 N N . SER B 1 333 ? 17.594 21.062 10.477 1 94.44 333 SER B N 1
ATOM 6356 C CA . SER B 1 333 ? 16.359 21.828 10.703 1 94.44 333 SER B CA 1
ATOM 6357 C C . SER B 1 333 ? 15.289 21.469 9.672 1 94.44 333 SER B C 1
ATOM 6359 O O . SER B 1 333 ? 14.102 21.406 10 1 94.44 333 SER B O 1
ATOM 6361 N N . LYS B 1 334 ? 15.711 21.203 8.461 1 94.94 334 LYS B N 1
ATOM 6362 C CA . LYS B 1 334 ? 14.781 20.875 7.383 1 94.94 334 LYS B CA 1
ATOM 6363 C C . LYS B 1 334 ? 14.133 19.516 7.605 1 94.94 334 LYS B C 1
ATOM 6365 O O . LYS B 1 334 ? 13.109 19.203 6.996 1 94.94 334 LYS B O 1
ATOM 6370 N N . LYS B 1 335 ? 14.625 18.719 8.477 1 90.25 335 LYS B N 1
ATOM 6371 C CA . LYS B 1 335 ? 14.062 17.406 8.797 1 90.25 335 LYS B CA 1
ATOM 6372 C C . LYS B 1 335 ? 12.641 17.531 9.336 1 90.25 335 LYS B C 1
ATOM 6374 O O . LYS B 1 335 ? 11.898 16.547 9.383 1 90.25 335 LYS B O 1
ATOM 6379 N N . ASP B 1 336 ? 12.273 18.766 9.758 1 93.44 336 ASP B N 1
ATOM 6380 C CA . ASP B 1 336 ? 10.914 18.984 10.227 1 93.44 336 ASP B CA 1
ATOM 6381 C C . ASP B 1 336 ? 9.891 18.578 9.164 1 93.44 336 ASP B C 1
ATOM 6383 O O . ASP B 1 336 ? 8.859 17.984 9.484 1 93.44 336 ASP B O 1
ATOM 6387 N N . VAL B 1 337 ? 10.188 18.906 7.949 1 94.06 337 VAL B N 1
ATOM 6388 C CA . VAL B 1 337 ? 9.227 18.609 6.887 1 94.06 337 VAL B CA 1
ATOM 6389 C C . VAL B 1 337 ? 9.227 17.109 6.594 1 94.06 337 VAL B C 1
ATOM 6391 O O . VAL B 1 337 ? 8.188 16.531 6.297 1 94.06 337 VAL B O 1
ATOM 6394 N N . ASP B 1 338 ? 10.344 16.484 6.703 1 87.88 338 ASP B N 1
ATOM 6395 C CA . ASP B 1 338 ? 10.422 15.039 6.539 1 87.88 338 ASP B CA 1
ATOM 6396 C C . ASP B 1 338 ? 9.625 14.32 7.625 1 87.88 338 ASP B C 1
ATOM 6398 O O . ASP B 1 338 ? 8.906 13.359 7.34 1 87.88 338 ASP B O 1
ATOM 6402 N N . ARG B 1 339 ? 9.781 14.844 8.758 1 91 339 ARG B N 1
ATOM 6403 C CA . ARG B 1 339 ? 9.039 14.281 9.883 1 91 339 ARG B CA 1
ATOM 6404 C C . ARG B 1 339 ? 7.539 14.477 9.703 1 91 339 ARG B C 1
ATOM 6406 O O . ARG B 1 339 ? 6.754 13.555 9.953 1 91 339 ARG B O 1
ATOM 6413 N N . ALA B 1 340 ? 7.215 15.609 9.305 1 94.62 340 ALA B N 1
ATOM 6414 C CA . ALA B 1 340 ? 5.797 15.898 9.094 1 94.62 340 ALA B CA 1
ATOM 6415 C C . ALA B 1 340 ? 5.199 14.969 8.039 1 94.62 340 ALA B C 1
ATOM 6417 O O . ALA B 1 340 ? 4.125 14.398 8.25 1 94.62 340 ALA B O 1
ATOM 6418 N N . PHE B 1 341 ? 5.883 14.773 6.934 1 92.81 341 PHE B N 1
ATOM 6419 C CA . PHE B 1 341 ? 5.418 13.852 5.906 1 92.81 341 PHE B CA 1
ATOM 6420 C C . PHE B 1 341 ? 5.367 12.422 6.445 1 92.81 341 PHE B C 1
ATOM 6422 O O . PHE B 1 341 ? 4.441 11.672 6.133 1 92.81 341 PHE B O 1
ATOM 6429 N N . GLY B 1 342 ? 6.332 12.078 7.207 1 88.5 342 GLY B N 1
ATOM 6430 C CA . GLY B 1 342 ? 6.359 10.742 7.793 1 88.5 342 GLY B CA 1
ATOM 6431 C C . GLY B 1 342 ? 5.164 10.461 8.68 1 88.5 342 GLY B C 1
ATOM 6432 O O . GLY B 1 342 ? 4.52 9.414 8.547 1 88.5 342 GLY B O 1
ATOM 6433 N N . VAL B 1 343 ? 4.863 11.383 9.523 1 91.75 343 VAL B N 1
ATOM 6434 C CA . VAL B 1 343 ? 3.744 11.211 10.445 1 91.75 343 VAL B CA 1
ATOM 6435 C C . VAL B 1 343 ? 2.428 11.234 9.672 1 91.75 343 VAL B C 1
ATOM 6437 O O . VAL B 1 343 ? 1.528 10.438 9.938 1 91.75 343 VAL B O 1
ATOM 6440 N N . LEU B 1 344 ? 2.342 12.125 8.734 1 95.31 344 LEU B N 1
ATOM 6441 C CA . LEU B 1 344 ? 1.157 12.211 7.891 1 95.31 344 LEU B CA 1
ATOM 6442 C C . LEU B 1 344 ? 0.892 10.883 7.191 1 95.31 344 LEU B C 1
ATOM 6444 O O . LEU B 1 344 ? -0.216 10.344 7.266 1 95.31 344 LEU B O 1
ATOM 6448 N N . LYS B 1 345 ? 1.905 10.312 6.59 1 91.31 345 LYS B N 1
ATOM 6449 C CA . LYS B 1 345 ? 1.763 9.086 5.816 1 91.31 345 LYS B CA 1
ATOM 6450 C C . LYS B 1 345 ? 1.544 7.883 6.73 1 91.31 345 LYS B C 1
ATOM 6452 O O . LYS B 1 345 ? 0.833 6.941 6.367 1 91.31 345 LYS B O 1
ATOM 6457 N N . ARG B 1 346 ? 2.115 7.957 7.898 1 86.56 346 ARG B N 1
ATOM 6458 C CA . ARG B 1 346 ? 1.944 6.863 8.852 1 86.56 346 ARG B CA 1
ATOM 6459 C C . ARG B 1 346 ? 0.511 6.809 9.367 1 86.56 346 ARG B C 1
ATOM 6461 O O . ARG B 1 346 ? -0.059 5.727 9.516 1 86.56 346 ARG B O 1
ATOM 6468 N N . ASN B 1 347 ? -0.015 7.938 9.617 1 92.31 347 ASN B N 1
ATOM 6469 C CA . ASN B 1 347 ? -1.367 7.988 10.164 1 92.31 347 ASN B CA 1
ATOM 6470 C C . ASN B 1 347 ? -2.416 7.738 9.086 1 92.31 347 ASN B C 1
ATOM 6472 O O . ASN B 1 347 ? -3.428 7.078 9.336 1 92.31 347 ASN B O 1
ATOM 6476 N N . TRP B 1 348 ? -2.143 8.305 7.973 1 95.62 348 TRP B N 1
ATOM 6477 C CA . TRP B 1 348 ? -3.08 8.164 6.863 1 95.62 348 TRP B CA 1
ATOM 6478 C C . TRP B 1 348 ? -2.432 7.43 5.695 1 95.62 348 TRP B C 1
ATOM 6480 O O . TRP B 1 348 ? -1.993 8.055 4.727 1 95.62 348 TRP B O 1
ATOM 6490 N N . GLN B 1 349 ? -2.578 6.184 5.707 1 92.19 349 GLN B N 1
ATOM 6491 C CA . GLN B 1 349 ? -1.846 5.305 4.801 1 92.19 349 GLN B CA 1
ATOM 6492 C C . GLN B 1 349 ? -2.379 5.418 3.377 1 92.19 349 GLN B C 1
ATOM 6494 O O . GLN B 1 349 ? -1.74 4.953 2.43 1 92.19 349 GLN B O 1
ATOM 6499 N N . PHE B 1 350 ? -3.463 6.039 3.242 1 92.25 350 PHE B N 1
ATOM 6500 C CA . PHE B 1 350 ? -3.92 6.398 1.903 1 92.25 350 PHE B CA 1
ATOM 6501 C C . PHE B 1 350 ? -2.834 7.148 1.143 1 92.25 350 PHE B C 1
ATOM 6503 O O . PHE B 1 350 ? -2.719 7.016 -0.078 1 92.25 350 PHE B O 1
ATOM 6510 N N . LEU B 1 351 ? -2.068 7.863 1.838 1 92.94 351 LEU B N 1
ATOM 6511 C CA . LEU B 1 351 ? -1.036 8.688 1.221 1 92.94 351 LEU B CA 1
ATOM 6512 C C . LEU B 1 351 ? 0.259 7.902 1.049 1 92.94 351 LEU B C 1
ATOM 6514 O O . LEU B 1 351 ? 1.211 8.391 0.437 1 92.94 351 LEU B O 1
ATOM 6518 N N . ASP B 1 352 ? 0.334 6.805 1.608 1 86.81 352 ASP B N 1
ATOM 6519 C CA . ASP B 1 352 ? 1.555 6.008 1.543 1 86.81 352 ASP B CA 1
ATOM 6520 C C . ASP B 1 352 ? 1.399 4.844 0.565 1 86.81 352 ASP B C 1
ATOM 6522 O O . ASP B 1 352 ? 2.373 4.418 -0.058 1 86.81 352 ASP B O 1
ATOM 6526 N N . ASN B 1 353 ? 0.207 4.379 0.483 1 84.75 353 ASN B N 1
ATOM 6527 C CA . ASN B 1 353 ? -0.097 3.293 -0.445 1 84.75 353 ASN B CA 1
ATOM 6528 C C . ASN B 1 353 ? -0.443 3.822 -1.833 1 84.75 353 ASN B C 1
ATOM 6530 O O . ASN B 1 353 ? -0.841 4.98 -1.979 1 84.75 353 ASN B O 1
ATOM 6534 N N . PRO B 1 354 ? -0.242 2.941 -2.803 1 81.25 354 PRO B N 1
ATOM 6535 C CA . PRO B 1 354 ? -0.63 3.404 -4.137 1 81.25 354 PRO B CA 1
ATOM 6536 C C . PRO B 1 354 ? -2.111 3.758 -4.23 1 81.25 354 PRO B C 1
ATOM 6538 O O . PRO B 1 354 ? -2.963 2.994 -3.77 1 81.25 354 PRO B O 1
ATOM 6541 N N . ILE B 1 355 ? -2.354 4.914 -4.805 1 84 355 ILE B N 1
ATOM 6542 C CA . ILE B 1 355 ? -3.721 5.41 -4.922 1 84 355 ILE B CA 1
ATOM 6543 C C . ILE B 1 355 ? -4.457 4.637 -6.016 1 84 355 ILE B C 1
ATOM 6545 O O . ILE B 1 355 ? -3.959 4.512 -7.137 1 84 355 ILE B O 1
ATOM 6549 N N . LEU B 1 356 ? -5.625 4.188 -5.66 1 80.12 356 LEU B N 1
ATOM 6550 C CA . LEU B 1 356 ? -6.406 3.363 -6.578 1 80.12 356 LEU B CA 1
ATOM 6551 C C . LEU B 1 356 ? -7.539 4.168 -7.207 1 80.12 356 LEU B C 1
ATOM 6553 O O . LEU B 1 356 ? -8.25 3.67 -8.086 1 80.12 356 LEU B O 1
ATOM 6557 N N . LEU B 1 357 ? -7.695 5.383 -6.781 1 82.12 357 LEU B N 1
ATOM 6558 C CA . LEU B 1 357 ? -8.734 6.234 -7.355 1 82.12 357 LEU B CA 1
ATOM 6559 C C . LEU B 1 357 ? -8.336 6.703 -8.75 1 82.12 357 LEU B C 1
ATOM 6561 O O . LEU B 1 357 ? -7.152 6.891 -9.039 1 82.12 357 LEU B O 1
ATOM 6565 N N . PHE B 1 358 ? -9.336 6.949 -9.539 1 74.25 358 PHE B N 1
ATOM 6566 C CA . PHE B 1 358 ? -9.078 7.309 -10.93 1 74.25 358 PHE B CA 1
ATOM 6567 C C . PHE B 1 358 ? -9.172 8.82 -11.125 1 74.25 358 PHE B C 1
ATOM 6569 O O . PHE B 1 358 ? -8.5 9.383 -11.992 1 74.25 358 PHE B O 1
ATOM 6576 N N . ASN B 1 359 ? -10.023 9.367 -10.359 1 75.62 359 ASN B N 1
ATOM 6577 C CA . ASN B 1 359 ? -10.328 10.781 -10.578 1 75.62 359 ASN B CA 1
ATOM 6578 C C . ASN B 1 359 ? -9.445 11.688 -9.727 1 75.62 359 ASN B C 1
ATOM 6580 O O . ASN B 1 359 ? -9.391 11.531 -8.508 1 75.62 359 ASN B O 1
ATOM 6584 N N . LEU B 1 360 ? -8.844 12.633 -10.406 1 78.5 360 LEU B N 1
ATOM 6585 C CA . LEU B 1 360 ? -7.93 13.547 -9.727 1 78.5 360 LEU B CA 1
ATOM 6586 C C . LEU B 1 360 ? -8.68 14.406 -8.711 1 78.5 360 LEU B C 1
ATOM 6588 O O . LEU B 1 360 ? -8.141 14.75 -7.66 1 78.5 360 LEU B O 1
ATOM 6592 N N . SER B 1 361 ? -9.867 14.766 -9.07 1 80.62 361 SER B N 1
ATOM 6593 C CA . SER B 1 361 ? -10.664 15.578 -8.156 1 80.62 361 SER B CA 1
ATOM 6594 C C . SER B 1 361 ? -10.93 14.844 -6.844 1 80.62 361 SER B C 1
ATOM 6596 O O . SER B 1 361 ? -10.82 15.43 -5.766 1 80.62 361 SER B O 1
ATOM 6598 N N . ASP B 1 362 ? -11.227 13.555 -7.008 1 86.69 362 ASP B N 1
ATOM 6599 C CA . ASP B 1 362 ? -11.453 12.75 -5.816 1 86.69 362 ASP B CA 1
ATOM 6600 C C . ASP B 1 362 ? -10.164 12.594 -5.008 1 86.69 362 ASP B C 1
ATOM 6602 O O . ASP B 1 362 ? -10.195 12.625 -3.775 1 86.69 362 ASP B O 1
ATOM 6606 N N . ILE B 1 363 ? -9.094 12.469 -5.758 1 88.56 363 ILE B N 1
ATOM 6607 C CA . ILE B 1 363 ? -7.801 12.32 -5.105 1 88.56 363 ILE B CA 1
ATOM 6608 C C . ILE B 1 363 ? -7.461 13.602 -4.344 1 88.56 363 ILE B C 1
ATOM 6610 O O . ILE B 1 363 ? -7.02 13.547 -3.193 1 88.56 363 ILE B O 1
ATOM 6614 N N . SER B 1 364 ? -7.734 14.727 -4.953 1 85.31 364 SER B N 1
ATOM 6615 C CA . SER B 1 364 ? -7.465 16.016 -4.328 1 85.31 364 SER B CA 1
ATOM 6616 C C . SER B 1 364 ? -8.281 16.203 -3.055 1 85.31 364 SER B C 1
ATOM 6618 O O . SER B 1 364 ? -7.758 16.656 -2.035 1 85.31 364 SER B O 1
ATOM 6620 N N . LEU B 1 365 ? -9.5 15.852 -3.158 1 91 365 LEU B N 1
ATOM 6621 C CA . LEU B 1 365 ? -10.383 15.961 -2 1 91 365 LEU B CA 1
ATOM 6622 C C . LEU B 1 365 ? -9.891 15.07 -0.86 1 91 365 LEU B C 1
ATOM 6624 O O . LEU B 1 365 ? -9.891 15.492 0.3 1 91 365 LEU B O 1
ATOM 6628 N N . ARG B 1 366 ? -9.477 13.898 -1.223 1 94.75 366 ARG B N 1
ATOM 6629 C CA . ARG B 1 366 ? -9.047 12.938 -0.213 1 94.75 366 ARG B CA 1
ATOM 6630 C C . ARG B 1 366 ? -7.742 13.375 0.44 1 94.75 366 ARG B C 1
ATOM 6632 O O . ARG B 1 366 ? -7.566 13.227 1.652 1 94.75 366 ARG B O 1
ATOM 6639 N N . ILE B 1 367 ? -6.809 13.859 -0.347 1 93.44 367 ILE B N 1
ATOM 6640 C CA . ILE B 1 367 ? -5.551 14.367 0.191 1 93.44 367 ILE B CA 1
ATOM 6641 C C . ILE B 1 367 ? -5.832 15.539 1.133 1 93.44 367 ILE B C 1
ATOM 6643 O O . ILE B 1 367 ? -5.27 15.609 2.23 1 93.44 367 ILE B O 1
ATOM 6647 N N . THR B 1 368 ? -6.688 16.406 0.659 1 93.94 368 THR B N 1
ATOM 6648 C CA . THR B 1 368 ? -7.07 17.547 1.48 1 93.94 368 THR B CA 1
ATOM 6649 C C . THR B 1 368 ? -7.66 17.094 2.811 1 93.94 368 THR B C 1
ATOM 6651 O O . THR B 1 368 ? -7.328 17.625 3.865 1 93.94 368 THR B O 1
ATOM 6654 N N . CYS B 1 369 ? -8.469 16.125 2.768 1 97.31 369 CYS B N 1
ATOM 6655 C CA . CYS B 1 369 ? -9.07 15.57 3.971 1 97.31 369 CYS B CA 1
ATOM 6656 C C . CYS B 1 369 ? -8.008 15.039 4.922 1 97.31 369 CYS B C 1
ATOM 6658 O O . CYS B 1 369 ? -8.047 15.305 6.121 1 97.31 369 CYS B O 1
ATOM 6660 N N . CYS B 1 370 ? -7.035 14.305 4.41 1 97.44 370 CYS B N 1
ATOM 6661 C CA . CYS B 1 370 ? -5.961 13.75 5.223 1 97.44 370 CYS B CA 1
ATOM 6662 C C . CYS B 1 370 ? -5.168 14.859 5.91 1 97.44 370 CYS B C 1
ATOM 6664 O O . CYS B 1 370 ? -4.82 14.742 7.086 1 97.44 370 CYS B O 1
ATOM 6666 N N . ILE B 1 371 ? -4.934 15.922 5.199 1 96.62 371 ILE B N 1
ATOM 6667 C CA . ILE B 1 371 ? -4.156 17.016 5.758 1 96.62 371 ILE B CA 1
ATOM 6668 C C . ILE B 1 371 ? -4.961 17.734 6.848 1 96.62 371 ILE B C 1
ATOM 6670 O O . ILE B 1 371 ? -4.418 18.094 7.891 1 96.62 371 ILE B O 1
ATOM 6674 N N . ILE B 1 372 ? -6.234 17.891 6.594 1 97.25 372 ILE B N 1
ATOM 6675 C CA . ILE B 1 372 ? -7.105 18.484 7.602 1 97.25 372 ILE B CA 1
ATOM 6676 C C . ILE B 1 372 ? -7.066 17.641 8.875 1 97.25 372 ILE B C 1
ATOM 6678 O O . ILE B 1 372 ? -6.883 18.172 9.969 1 97.25 372 ILE B O 1
ATOM 6682 N N . LEU B 1 373 ? -7.223 16.375 8.711 1 97.75 373 LEU B N 1
ATOM 6683 C CA . LEU B 1 373 ? -7.207 15.477 9.859 1 97.75 373 LEU B CA 1
ATOM 6684 C C . LEU B 1 373 ? -5.859 15.531 10.57 1 97.75 373 LEU B C 1
ATOM 6686 O O . LEU B 1 373 ? -5.805 15.539 11.805 1 97.75 373 LEU B O 1
ATOM 6690 N N . HIS B 1 374 ? -4.828 15.586 9.852 1 97.25 374 HIS B N 1
ATOM 6691 C CA . HIS B 1 374 ? -3.496 15.695 10.43 1 97.25 374 HIS B CA 1
ATOM 6692 C C . HIS B 1 374 ? -3.357 16.969 11.258 1 97.25 374 HIS B C 1
ATOM 6694 O O . HIS B 1 374 ? -2.893 16.922 12.398 1 97.25 374 HIS B O 1
ATOM 6700 N N . ASN B 1 375 ? -3.738 18.078 10.656 1 96.69 375 ASN B N 1
ATOM 6701 C CA . ASN B 1 375 ? -3.637 19.344 11.359 1 96.69 375 ASN B CA 1
ATOM 6702 C C . ASN B 1 375 ? -4.527 19.375 12.602 1 96.69 375 ASN B C 1
ATOM 6704 O O . ASN B 1 375 ? -4.176 20 13.609 1 96.69 375 ASN B O 1
ATOM 6708 N N . MET B 1 376 ? -5.656 18.75 12.484 1 95 376 MET B N 1
ATOM 6709 C CA . MET B 1 376 ? -6.535 18.609 13.648 1 95 376 MET B CA 1
ATOM 6710 C C . MET B 1 376 ? -5.84 17.859 14.773 1 95 376 MET B C 1
ATOM 6712 O O . MET B 1 376 ? -5.871 18.297 15.93 1 95 376 MET B O 1
ATOM 6716 N N . LEU B 1 377 ? -5.207 16.766 14.453 1 93.81 377 LEU B N 1
ATOM 6717 C CA . LEU B 1 377 ? -4.504 15.961 15.438 1 93.81 377 LEU B CA 1
ATOM 6718 C C . LEU B 1 377 ? -3.316 16.719 16.016 1 93.81 377 LEU B C 1
ATOM 6720 O O . LEU B 1 377 ? -3.045 16.625 17.219 1 93.81 377 LEU B O 1
ATOM 6724 N N . THR B 1 378 ? -2.623 17.422 15.148 1 92.94 378 THR B N 1
ATOM 6725 C CA . THR B 1 378 ? -1.479 18.219 15.578 1 92.94 378 THR B CA 1
ATOM 6726 C C . THR B 1 378 ? -1.919 19.328 16.531 1 92.94 378 THR B C 1
ATOM 6728 O O . THR B 1 378 ? -1.246 19.594 17.531 1 92.94 378 THR B O 1
ATOM 6731 N N . SER B 1 379 ? -3.027 19.938 16.234 1 90.25 379 SER B N 1
ATOM 6732 C CA . SER B 1 379 ? -3.574 20.984 17.094 1 90.25 379 SER B CA 1
ATOM 6733 C C . SER B 1 379 ? -4 20.406 18.438 1 90.25 379 SER B C 1
ATOM 6735 O O . SER B 1 379 ? -3.857 21.062 19.484 1 90.25 379 SER B O 1
ATOM 6737 N N . ASP B 1 380 ? -4.559 19.188 18.438 1 86.06 380 ASP B N 1
ATOM 6738 C CA . ASP B 1 380 ? -4.957 18.531 19.672 1 86.06 380 ASP B CA 1
ATOM 6739 C C . ASP B 1 380 ? -3.746 18.25 20.562 1 86.06 380 ASP B C 1
ATOM 6741 O O . ASP B 1 380 ? -3.84 18.328 21.781 1 86.06 380 ASP B O 1
ATOM 6745 N N . LYS B 1 381 ? -2.67 17.844 20.016 1 77.31 381 LYS B N 1
ATOM 6746 C CA . LYS B 1 381 ? -1.456 17.516 20.766 1 77.31 381 LYS B CA 1
ATOM 6747 C C . LYS B 1 381 ? -0.826 18.781 21.344 1 77.31 381 LYS B C 1
ATOM 6749 O O . LYS B 1 381 ? -0.318 18.75 22.469 1 77.31 381 LYS B O 1
ATOM 6754 N N . VAL B 1 382 ? -0.82 19.828 20.531 1 64.62 382 VAL B N 1
ATOM 6755 C CA . VAL B 1 382 ? -0.22 21.062 20.984 1 64.62 382 VAL B CA 1
ATOM 6756 C C . VAL B 1 382 ? -1.047 21.641 22.141 1 64.62 382 VAL B C 1
ATOM 6758 O O . VAL B 1 382 ? -0.493 22.156 23.109 1 64.62 382 VAL B O 1
ATOM 6761 N N . MET B 1 383 ? -2.365 21.531 22.062 1 50.22 383 MET B N 1
ATOM 6762 C CA . MET B 1 383 ? -3.232 22.078 23.109 1 50.22 383 MET B CA 1
ATOM 6763 C C . MET B 1 383 ? -3.238 21.188 24.344 1 50.22 383 MET B C 1
ATOM 6765 O O . MET B 1 383 ? -3.484 21.656 25.453 1 50.22 383 MET B O 1
ATOM 6769 N N . GLY B 1 384 ? -3.186 19.797 24.25 1 49.91 384 GLY B N 1
ATOM 6770 C CA . GLY B 1 384 ? -3.211 18.938 25.406 1 49.91 384 GLY B CA 1
ATOM 6771 C C . GLY B 1 384 ? -1.873 18.844 26.125 1 49.91 384 GLY B C 1
ATOM 6772 O O . GLY B 1 384 ? -0.917 19.516 25.734 1 49.91 384 GLY B O 1
ATOM 6773 N N . ASP B 1 385 ? -1.605 17.594 27.141 1 36.53 385 ASP B N 1
ATOM 6774 C CA . ASP B 1 385 ? -0.55 17.328 28.109 1 36.53 385 ASP B CA 1
ATOM 6775 C C . ASP B 1 385 ? 0.829 17.391 27.453 1 36.53 385 ASP B C 1
ATOM 6777 O O . ASP B 1 385 ? 1.041 16.844 26.391 1 36.53 385 ASP B O 1
ATOM 6781 N N . PRO B 1 386 ? 1.823 18.172 28.062 1 35.16 386 PRO B N 1
ATOM 6782 C CA . PRO B 1 386 ? 3.223 18.359 27.672 1 35.16 386 PRO B CA 1
ATOM 6783 C C . PRO B 1 386 ? 3.895 17.078 27.219 1 35.16 386 PRO B C 1
ATOM 6785 O O . PRO B 1 386 ? 5.027 17.109 26.719 1 35.16 386 PRO B O 1
ATOM 6788 N N . ARG B 1 387 ? 3.719 15.961 27.938 1 30.27 387 ARG B N 1
ATOM 6789 C CA . ARG B 1 387 ? 4.469 14.711 27.969 1 30.27 387 ARG B CA 1
ATOM 6790 C C . ARG B 1 387 ? 4.129 13.836 26.75 1 30.27 387 ARG B C 1
ATOM 6792 O O . ARG B 1 387 ? 4.539 12.68 26.688 1 30.27 387 ARG B O 1
ATOM 6799 N N . ALA B 1 388 ? 3.137 14 26.234 1 31.58 388 ALA B N 1
ATOM 6800 C CA . ALA B 1 388 ? 2.807 12.992 25.234 1 31.58 388 ALA B CA 1
ATOM 6801 C C . ALA B 1 388 ? 3.904 12.883 24.188 1 31.58 388 ALA B C 1
ATOM 6803 O O . ALA B 1 388 ? 3.896 13.617 23.188 1 31.58 388 ALA B O 1
ATOM 6804 N N . LYS B 1 389 ? 5.043 12.734 24.734 1 28.41 389 LYS B N 1
ATOM 6805 C CA . LYS B 1 389 ? 6.277 12.492 24 1 28.41 389 LYS B CA 1
ATOM 6806 C C . LYS B 1 389 ? 6.074 11.422 22.922 1 28.41 389 LYS B C 1
ATOM 6808 O O . LYS B 1 389 ? 5.465 10.383 23.188 1 28.41 389 LYS B O 1
ATOM 6813 N N . TYR B 1 390 ? 5.906 11.836 21.797 1 27.59 390 TYR B N 1
ATOM 6814 C CA . TYR B 1 390 ? 6.02 10.867 20.703 1 27.59 390 TYR B CA 1
ATOM 6815 C C . TYR B 1 390 ? 7 9.758 21.062 1 27.59 390 TYR B C 1
ATOM 6817 O O . TYR B 1 390 ? 8.156 10.023 21.406 1 27.59 390 TYR B O 1
ATOM 6825 N N . THR B 1 391 ? 6.59 8.867 21.922 1 26.11 391 THR B N 1
ATOM 6826 C CA . THR B 1 391 ? 7.582 7.797 21.969 1 26.11 391 THR B CA 1
ATOM 6827 C C . THR B 1 391 ? 8.07 7.469 20.562 1 26.11 391 THR B C 1
ATOM 6829 O O . THR B 1 391 ? 7.285 7.078 19.688 1 26.11 391 THR B O 1
ATOM 6832 N N . PRO B 1 392 ? 9.094 8.18 20.25 1 24.45 392 PRO B N 1
ATOM 6833 C CA . PRO B 1 392 ? 9.641 7.75 18.953 1 24.45 392 PRO B CA 1
ATOM 6834 C C . PRO B 1 392 ? 9.508 6.242 18.734 1 24.45 392 PRO B C 1
ATOM 6836 O O . PRO B 1 392 ? 9.656 5.461 19.672 1 24.45 392 PRO B O 1
ATOM 6839 N N . SER B 1 393 ? 8.5 5.758 18.391 1 25.56 393 SER B N 1
ATOM 6840 C CA . SER B 1 393 ? 8.789 4.348 18.141 1 25.56 393 SER B CA 1
ATOM 6841 C C . SER B 1 393 ? 10.289 4.082 18.156 1 25.56 393 SER B C 1
ATOM 6843 O O . SER B 1 393 ? 11.086 4.996 17.938 1 25.56 393 SER B O 1
ATOM 6845 N N . ALA B 1 394 ? 10.789 2.91 18.656 1 23.56 394 ALA B N 1
ATOM 6846 C CA . ALA B 1 394 ? 12.219 2.6 18.781 1 23.56 394 ALA B CA 1
ATOM 6847 C C . ALA B 1 394 ? 13.039 3.428 17.797 1 23.56 394 ALA B C 1
ATOM 6849 O O . ALA B 1 394 ? 12.594 3.699 16.672 1 23.56 394 ALA B O 1
ATOM 6850 N N . SER B 1 395 ? 13.891 4.254 18.344 1 22.89 395 SER B N 1
ATOM 6851 C CA . SER B 1 395 ? 15 4.973 17.719 1 22.89 395 SER B CA 1
ATOM 6852 C C . SER B 1 395 ? 15.5 4.234 16.484 1 22.89 395 SER B C 1
ATOM 6854 O O . SER B 1 395 ? 15.891 3.068 16.562 1 22.89 395 SER B O 1
ATOM 6856 N N . ILE B 1 396 ? 15.031 4.359 15.531 1 23.94 396 ILE B N 1
ATOM 6857 C CA . ILE B 1 396 ? 16.062 4.07 14.547 1 23.94 396 ILE B CA 1
ATOM 6858 C C . ILE B 1 396 ? 17.391 4.68 15 1 23.94 396 ILE B C 1
ATOM 6860 O O . ILE B 1 396 ? 17.516 5.902 15.102 1 23.94 396 ILE B O 1
ATOM 6864 N N . ALA B 1 397 ? 18.078 4.129 16.188 1 22.66 397 ALA B N 1
ATOM 6865 C CA . ALA B 1 397 ? 19.406 4.531 16.594 1 22.66 397 ALA B CA 1
ATOM 6866 C C . ALA B 1 397 ? 20.109 5.312 15.492 1 22.66 397 ALA B C 1
ATOM 6868 O O . ALA B 1 397 ? 20.062 4.926 14.32 1 22.66 397 ALA B O 1
ATOM 6869 N N . HIS B 1 398 ? 20.312 6.461 15.836 1 21.53 398 HIS B N 1
ATOM 6870 C CA . HIS B 1 398 ? 21.25 7.359 15.18 1 21.53 398 HIS B CA 1
ATOM 6871 C C . HIS B 1 398 ? 22.594 6.68 14.961 1 21.53 398 HIS B C 1
ATOM 6873 O O . HIS B 1 398 ? 23.25 6.25 15.914 1 21.53 398 HIS B O 1
ATOM 6879 N N . CYS B 1 399 ? 22.891 5.855 14.203 1 21.66 399 CYS B N 1
ATOM 6880 C CA . CYS B 1 399 ? 24.312 5.602 14.07 1 21.66 399 CYS B CA 1
ATOM 6881 C C . CYS B 1 399 ? 25.109 6.895 14.18 1 21.66 399 CYS B C 1
ATOM 6883 O O . CYS B 1 399 ? 24.812 7.875 13.5 1 21.66 399 CYS B O 1
ATOM 6885 N N . PRO B 1 400 ? 25.688 7.215 15.375 1 20.16 400 PRO B N 1
ATOM 6886 C CA . PRO B 1 400 ? 26.625 8.328 15.531 1 20.16 400 PRO B CA 1
ATOM 6887 C C . PRO B 1 400 ? 27.375 8.648 14.234 1 20.16 400 PRO B C 1
ATOM 6889 O O . PRO B 1 400 ? 27.516 7.781 13.367 1 20.16 400 PRO B O 1
ATOM 6892 N N . GLY B 1 401 ? 27.438 9.867 13.969 1 21.12 401 GLY B N 1
ATOM 6893 C CA . GLY B 1 401 ? 28.328 10.445 12.969 1 21.12 401 GLY B CA 1
ATOM 6894 C C . GLY B 1 401 ? 29.766 10 13.117 1 21.12 401 GLY B C 1
ATOM 6895 O O . GLY B 1 401 ? 30.453 10.391 14.07 1 21.12 401 GLY B O 1
ATOM 6896 N N . SER B 1 402 ? 30.141 8.789 13.211 1 21.62 402 SER B N 1
ATOM 6897 C CA . SER B 1 402 ? 31.594 8.672 13.281 1 21.62 402 SER B CA 1
ATOM 6898 C C . SER B 1 402 ? 32.281 9.75 12.445 1 21.62 402 SER B C 1
ATOM 6900 O O . SER B 1 402 ? 31.922 9.961 11.289 1 21.62 402 SER B O 1
ATOM 6902 N N . ILE B 1 403 ? 32.688 10.742 13.195 1 20.58 403 ILE B N 1
ATOM 6903 C CA . ILE B 1 403 ? 33.719 11.703 12.781 1 20.58 403 ILE B CA 1
ATOM 6904 C C . ILE B 1 403 ? 34.812 10.984 12.031 1 20.58 403 ILE B C 1
ATOM 6906 O O . ILE B 1 403 ? 35.469 10.094 12.586 1 20.58 403 ILE B O 1
ATOM 6910 N N . PHE B 1 404 ? 34.625 10.75 10.82 1 21.72 404 PHE B N 1
ATOM 6911 C CA . PHE B 1 404 ? 35.844 10.391 10.109 1 21.72 404 PHE B CA 1
ATOM 6912 C C . PHE B 1 404 ? 37 11.32 10.484 1 21.72 404 PHE B C 1
ATOM 6914 O O . PHE B 1 404 ? 36.844 12.539 10.477 1 21.72 404 PHE B O 1
ATOM 6921 N N . PRO B 1 405 ? 37.656 10.938 11.477 1 20.95 405 PRO B N 1
ATOM 6922 C CA . PRO B 1 405 ? 38.906 11.688 11.578 1 20.95 405 PRO B CA 1
ATOM 6923 C C . PRO B 1 405 ? 39.531 12.008 10.211 1 20.95 405 PRO B C 1
ATOM 6925 O O . PRO B 1 405 ? 39.281 11.297 9.234 1 20.95 405 PRO B O 1
ATOM 6928 N N . GLY B 1 406 ? 39.781 13.383 10 1 20.47 406 GLY B N 1
ATOM 6929 C CA . GLY B 1 406 ? 40.625 14.055 9.016 1 20.47 406 GLY B CA 1
ATOM 6930 C C . GLY B 1 406 ? 41.938 13.336 8.75 1 20.47 406 GLY B C 1
ATOM 6931 O O . GLY B 1 406 ? 43 13.891 8.992 1 20.47 406 GLY B O 1
ATOM 6932 N N . ASN B 1 407 ? 42.188 12.055 8.867 1 21.72 407 ASN B N 1
ATOM 6933 C CA . ASN B 1 407 ? 43.562 11.891 8.477 1 21.72 407 ASN B CA 1
ATOM 6934 C C . ASN B 1 407 ? 43.875 12.602 7.164 1 21.72 407 ASN B C 1
ATOM 6936 O O . ASN B 1 407 ? 43.031 12.641 6.266 1 21.72 407 ASN B O 1
ATOM 6940 N N . GLY B 1 408 ? 44.781 13.75 7.066 1 21.53 408 GLY B N 1
ATOM 6941 C CA . GLY B 1 408 ? 45.594 14.508 6.129 1 21.53 408 GLY B CA 1
ATOM 6942 C C . GLY B 1 408 ? 46 13.711 4.902 1 21.53 408 GLY B C 1
ATOM 6943 O O . GLY B 1 408 ? 46.688 14.219 4.02 1 21.53 408 GLY B O 1
ATOM 6944 N N . ASN B 1 409 ? 46.25 12.508 4.945 1 21.31 409 ASN B N 1
ATOM 6945 C CA . ASN B 1 409 ? 46.844 12.188 3.65 1 21.31 409 ASN B CA 1
ATOM 6946 C C . ASN B 1 409 ? 45.844 12.367 2.514 1 21.31 409 ASN B C 1
ATOM 6948 O O . ASN B 1 409 ? 44.625 12.211 2.711 1 21.31 409 ASN B O 1
ATOM 6952 N N . ASN B 1 410 ? 45.938 13.07 1.261 1 21.3 410 ASN B N 1
ATOM 6953 C CA . ASN B 1 410 ? 45.469 13.797 0.081 1 21.3 410 ASN B CA 1
ATOM 6954 C C . ASN B 1 410 ? 44.344 13.047 -0.62 1 21.3 410 ASN B C 1
ATOM 6956 O O . ASN B 1 410 ? 43.875 13.461 -1.686 1 21.3 410 ASN B O 1
ATOM 6960 N N . ASP B 1 411 ? 44.031 11.758 -0.458 1 19.64 411 ASP B N 1
ATOM 6961 C CA . ASP B 1 411 ? 43.344 11.016 -1.503 1 19.64 411 ASP B CA 1
ATOM 6962 C C . ASP B 1 411 ? 41.844 11.32 -1.473 1 19.64 411 ASP B C 1
ATOM 6964 O O . ASP B 1 411 ? 41.25 11.461 -0.399 1 19.64 411 ASP B O 1
ATOM 6968 N N . ASN B 1 412 ? 40.844 11.773 -2.619 1 20.22 412 ASN B N 1
ATOM 6969 C CA . ASN B 1 412 ? 39.688 12.469 -3.201 1 20.22 412 ASN B CA 1
ATOM 6970 C C . ASN B 1 412 ? 38.375 11.859 -2.746 1 20.22 412 ASN B C 1
ATOM 6972 O O . ASN B 1 412 ? 37.938 10.828 -3.273 1 20.22 412 ASN B O 1
ATOM 6976 N N . VAL B 1 413 ? 38 11.75 -1.511 1 20.86 413 VAL B N 1
ATOM 6977 C CA . VAL B 1 413 ? 36.906 11.062 -0.844 1 20.86 413 VAL B CA 1
ATOM 6978 C C . VAL B 1 413 ? 35.562 11.75 -1.17 1 20.86 413 VAL B C 1
ATOM 6980 O O . VAL B 1 413 ? 35.344 12.883 -0.741 1 20.86 413 VAL B O 1
ATOM 6983 N N . ASP B 1 414 ? 34.844 11.672 -2.357 1 21.97 414 ASP B N 1
ATOM 6984 C CA . ASP B 1 414 ? 33.656 12.273 -3.004 1 21.97 414 ASP B CA 1
ATOM 6985 C C . ASP B 1 414 ? 32.406 12.094 -2.154 1 21.97 414 ASP B C 1
ATOM 6987 O O . ASP B 1 414 ? 32.219 11.047 -1.533 1 21.97 414 ASP B O 1
ATOM 6991 N N . THR B 1 415 ? 31.703 13.18 -1.581 1 23.38 415 THR B N 1
ATOM 6992 C CA . THR B 1 415 ? 30.625 13.641 -0.716 1 23.38 415 THR B CA 1
ATOM 6993 C C . THR B 1 415 ? 29.359 12.805 -0.938 1 23.38 415 THR B C 1
ATOM 6995 O O . THR B 1 415 ? 28.734 12.898 -1.992 1 23.38 415 THR B O 1
ATOM 6998 N N . ASN B 1 416 ? 29.203 11.578 -0.359 1 21.91 416 ASN B N 1
ATOM 6999 C CA . ASN B 1 416 ? 28.312 10.43 -0.457 1 21.91 416 ASN B CA 1
ATOM 7000 C C . ASN B 1 416 ? 26.969 10.695 0.204 1 21.91 416 ASN B C 1
ATOM 7002 O O . ASN B 1 416 ? 26.797 10.477 1.406 1 21.91 416 ASN B O 1
ATOM 7006 N N . SER B 1 417 ? 26.219 11.93 0.13 1 23.23 417 SER B N 1
ATOM 7007 C CA . SER B 1 417 ? 24.906 12.461 0.436 1 23.23 417 SER B CA 1
ATOM 7008 C C . SER B 1 417 ? 23.812 11.445 0.127 1 23.23 417 SER B C 1
ATOM 7010 O O . SER B 1 417 ? 22.625 11.781 0.134 1 23.23 417 SER B O 1
ATOM 7012 N N . SER B 1 418 ? 23.984 10.172 -0.094 1 23.02 418 SER B N 1
ATOM 7013 C CA . SER B 1 418 ? 23.203 9.148 -0.781 1 23.02 418 SER B CA 1
ATOM 7014 C C . SER B 1 418 ? 22.094 8.594 0.117 1 23.02 418 SER B C 1
ATOM 7016 O O . SER B 1 418 ? 21.234 7.848 -0.343 1 23.02 418 SER B O 1
ATOM 7018 N N . ILE B 1 419 ? 22.141 8.625 1.418 1 24.59 419 ILE B N 1
ATOM 7019 C CA . ILE B 1 419 ? 21.422 7.668 2.258 1 24.59 419 ILE B CA 1
ATOM 7020 C C . ILE B 1 419 ? 19.969 8.102 2.406 1 24.59 419 ILE B C 1
ATOM 7022 O O . ILE B 1 419 ? 19.094 7.293 2.758 1 24.59 419 ILE B O 1
ATOM 7026 N N . LEU B 1 420 ? 19.594 9.297 2.756 1 24.84 420 LEU B N 1
ATOM 7027 C CA . LEU B 1 420 ? 18.25 9.781 3.051 1 24.84 420 LEU B CA 1
ATOM 7028 C C . LEU B 1 420 ? 17.312 9.531 1.876 1 24.84 420 LEU B C 1
ATOM 7030 O O . LEU B 1 420 ? 16.219 10.086 1.83 1 24.84 420 LEU B O 1
ATOM 7034 N N . GLY B 1 421 ? 17.672 8.93 0.784 1 25.31 421 GLY B N 1
ATOM 7035 C CA . GLY B 1 421 ? 17.109 9 -0.555 1 25.31 421 GLY B CA 1
ATOM 7036 C C . GLY B 1 421 ? 15.859 8.148 -0.725 1 25.31 421 GLY B C 1
ATOM 7037 O O . GLY B 1 421 ? 15.25 8.141 -1.795 1 25.31 421 GLY B O 1
ATOM 7038 N N . GLY B 1 422 ? 15.68 7.031 -0.08 1 25.98 422 GLY B N 1
ATOM 7039 C CA . GLY B 1 422 ? 14.883 5.984 -0.7 1 25.98 422 GLY B CA 1
ATOM 7040 C C . GLY B 1 422 ? 13.398 6.281 -0.705 1 25.98 422 GLY B C 1
ATOM 7041 O O . GLY B 1 422 ? 12.742 6.156 -1.738 1 25.98 422 GLY B O 1
ATOM 7042 N N . LEU B 1 423 ? 12.562 6.121 0.456 1 25.94 423 LEU B N 1
ATOM 7043 C CA . LEU B 1 423 ? 11.109 6.172 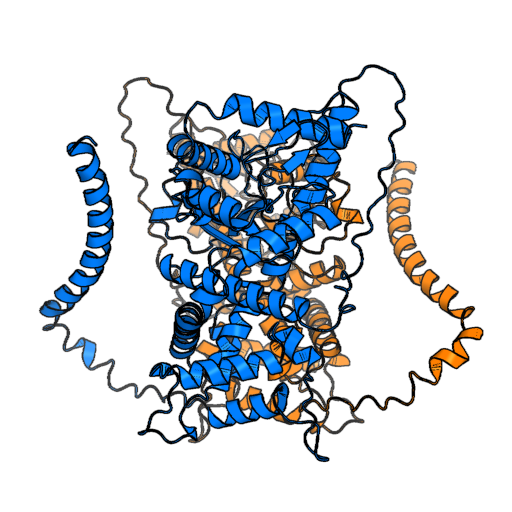0.583 1 25.94 423 LEU B CA 1
ATOM 7044 C C . LEU B 1 423 ? 10.609 7.609 0.505 1 25.94 423 LEU B C 1
ATOM 7046 O O . LEU B 1 423 ? 11.062 8.469 1.264 1 25.94 423 LEU B O 1
ATOM 7050 N N . GLY B 1 424 ? 9.898 7.969 -0.424 1 30.38 424 GLY B N 1
ATOM 7051 C CA . GLY B 1 424 ? 9.086 9.133 -0.759 1 30.38 424 GLY B CA 1
ATOM 7052 C C . GLY B 1 424 ? 9.836 10.164 -1.577 1 30.38 424 GLY B C 1
ATOM 7053 O O . GLY B 1 424 ? 9.375 11.297 -1.73 1 30.38 424 GLY B O 1
ATOM 7054 N N . LYS B 1 425 ? 11.125 9.828 -1.546 1 34.84 425 LYS B N 1
ATOM 7055 C CA . LYS B 1 425 ? 11.75 10.938 -2.256 1 34.84 425 LYS B CA 1
ATOM 7056 C C . LYS B 1 425 ? 11.438 10.883 -3.748 1 34.84 425 LYS B C 1
ATOM 7058 O O . LYS B 1 425 ? 11.258 9.805 -4.309 1 34.84 425 LYS B O 1
ATOM 7063 N N . THR B 1 426 ? 10.961 11.883 -4.137 1 38.44 426 THR B N 1
ATOM 7064 C CA . THR B 1 426 ? 10.648 12.133 -5.539 1 38.44 426 THR B CA 1
ATOM 7065 C C . THR B 1 426 ? 11.789 11.656 -6.438 1 38.44 426 THR B C 1
ATOM 7067 O O . THR B 1 426 ? 12.953 12.016 -6.219 1 38.44 426 THR B O 1
ATOM 7070 N N . PRO B 1 427 ? 11.594 10.469 -7.023 1 39.94 427 PRO B N 1
ATOM 7071 C CA . PRO B 1 427 ? 12.633 10.07 -7.977 1 39.94 427 PRO B CA 1
ATOM 7072 C C . PRO B 1 427 ? 13.328 11.273 -8.625 1 39.94 427 PRO B C 1
ATOM 7074 O O . PRO B 1 427 ? 12.695 12.32 -8.82 1 39.94 427 PRO B O 1
ATOM 7077 N N . ALA B 1 428 ? 14.617 11.117 -8.719 1 39.91 428 ALA B N 1
ATOM 7078 C CA . ALA B 1 428 ? 15.461 12.211 -9.18 1 39.91 428 ALA B CA 1
ATOM 7079 C C . ALA B 1 428 ? 14.883 12.859 -10.438 1 39.91 428 ALA B C 1
ATOM 7081 O O . ALA B 1 428 ? 14.875 14.086 -10.57 1 39.91 428 ALA B O 1
ATOM 7082 N N . HIS B 1 429 ? 14.43 11.969 -11.297 1 42.06 429 HIS B N 1
ATOM 7083 C CA . HIS B 1 429 ? 13.93 12.547 -12.539 1 42.06 429 HIS B CA 1
ATOM 7084 C C . HIS B 1 429 ? 12.68 13.383 -12.297 1 42.06 429 HIS B C 1
ATOM 7086 O O . HIS B 1 429 ? 12.445 14.375 -12.992 1 42.06 429 HIS B O 1
ATOM 7092 N N . LEU B 1 430 ? 11.984 12.922 -11.375 1 45.91 430 LEU B N 1
ATOM 7093 C CA . LEU B 1 430 ? 10.797 13.688 -11 1 45.91 430 LEU B CA 1
ATOM 7094 C C . LEU B 1 430 ? 11.188 14.984 -10.305 1 45.91 430 LEU B C 1
ATOM 7096 O O . LEU B 1 430 ? 10.508 16 -10.469 1 45.91 430 LEU B O 1
ATOM 7100 N N . LEU B 1 431 ? 12.281 14.727 -9.656 1 47.19 431 LEU B N 1
ATOM 7101 C CA . LEU B 1 431 ? 12.781 15.906 -8.961 1 47.19 431 LEU B CA 1
ATOM 7102 C C . LEU B 1 431 ? 13.172 17 -9.953 1 47.19 431 LEU B C 1
ATOM 7104 O O . LEU B 1 431 ? 12.938 18.188 -9.711 1 47.19 431 LEU B O 1
ATOM 7108 N N . ASP B 1 432 ? 13.711 16.531 -11.062 1 49.47 432 ASP B N 1
ATOM 7109 C CA . ASP B 1 432 ? 14.109 17.5 -12.07 1 49.47 432 ASP B CA 1
ATOM 7110 C C . ASP B 1 432 ? 12.891 18.234 -12.633 1 49.47 432 ASP B C 1
ATOM 7112 O O . ASP B 1 432 ? 12.93 19.438 -12.867 1 49.47 432 ASP B O 1
ATOM 7116 N N . GLN B 1 433 ? 11.867 17.516 -12.766 1 51.91 433 GLN B N 1
ATOM 7117 C CA . GLN B 1 433 ? 10.656 18.109 -13.305 1 51.91 433 GLN B CA 1
ATOM 7118 C C . GLN B 1 433 ? 10.039 19.094 -12.305 1 51.91 433 GLN B C 1
ATOM 7120 O O . GLN B 1 433 ? 9.57 20.156 -12.688 1 51.91 433 GLN B O 1
ATOM 7125 N N . VAL B 1 434 ? 10.18 18.688 -11.133 1 52.97 434 VAL B N 1
ATOM 7126 C CA . VAL B 1 434 ? 9.68 19.578 -10.078 1 52.97 434 VAL B CA 1
ATOM 7127 C C . VAL B 1 434 ? 10.508 20.859 -10.039 1 52.97 434 VAL B C 1
ATOM 7129 O O . VAL B 1 434 ? 9.961 21.953 -9.922 1 52.97 434 VAL B O 1
ATOM 7132 N N . THR B 1 435 ? 11.719 20.578 -10.227 1 51.44 435 THR B N 1
ATOM 7133 C CA . THR B 1 435 ? 12.633 21.719 -10.172 1 51.44 435 THR B CA 1
ATOM 7134 C C . THR B 1 435 ? 12.32 22.719 -11.281 1 51.44 435 THR B C 1
ATOM 7136 O O . THR B 1 435 ? 12.25 23.922 -11.047 1 51.44 435 THR B O 1
ATOM 7139 N N . THR B 1 436 ? 12.125 22.109 -12.414 1 54.38 436 THR B N 1
ATOM 7140 C CA . THR B 1 436 ? 11.891 22.984 -13.555 1 54.38 436 THR B CA 1
ATOM 7141 C C . THR B 1 436 ? 10.562 23.719 -13.406 1 54.38 436 THR B C 1
ATOM 7143 O O . THR B 1 436 ? 10.484 24.922 -13.648 1 54.38 436 THR B O 1
ATOM 7146 N N . SER B 1 437 ? 9.617 23.047 -13.055 1 54.53 437 SER B N 1
ATOM 7147 C CA . SER B 1 437 ? 8.289 23.641 -12.938 1 54.53 437 SER B CA 1
ATOM 7148 C C . SER B 1 437 ? 8.266 24.719 -11.852 1 54.53 437 SER B C 1
ATOM 7150 O O . SER B 1 437 ? 7.688 25.797 -12.047 1 54.53 437 SER B O 1
ATOM 7152 N N . ARG B 1 438 ? 8.883 24.391 -10.852 1 56.66 438 ARG B N 1
ATOM 7153 C CA . ARG B 1 438 ? 8.867 25.359 -9.758 1 56.66 438 ARG B CA 1
ATOM 7154 C C . ARG B 1 438 ? 9.734 26.562 -10.078 1 56.66 438 ARG B C 1
ATOM 7156 O O . ARG B 1 438 ? 9.375 27.703 -9.742 1 56.66 438 ARG B O 1
ATOM 7163 N N . LYS B 1 439 ? 10.844 26.234 -10.648 1 56.09 439 LYS B N 1
ATOM 7164 C CA . LYS B 1 439 ? 11.68 27.359 -11.062 1 56.09 439 LYS B CA 1
ATOM 7165 C C . LYS B 1 439 ? 10.922 28.312 -11.992 1 56.09 439 LYS B C 1
ATOM 7167 O O . LYS B 1 439 ? 11 29.531 -11.844 1 56.09 439 LYS B O 1
ATOM 7172 N N . ASP B 1 440 ? 10.188 27.656 -12.836 1 56 440 ASP B N 1
ATOM 7173 C CA . ASP B 1 440 ? 9.422 28.469 -13.781 1 56 440 ASP B CA 1
ATOM 7174 C C . ASP B 1 440 ? 8.336 29.266 -13.062 1 56 440 ASP B C 1
ATOM 7176 O O . ASP B 1 440 ? 8.156 30.453 -13.336 1 56 440 ASP B O 1
ATOM 7180 N N . THR B 1 441 ? 7.723 28.625 -12.211 1 54.06 441 THR B N 1
ATOM 7181 C CA . THR B 1 441 ? 6.645 29.281 -11.477 1 54.06 441 THR B CA 1
ATOM 7182 C C . THR B 1 441 ? 7.188 30.406 -10.602 1 54.06 441 THR B C 1
ATOM 7184 O O . THR B 1 441 ? 6.602 31.484 -10.539 1 54.06 441 THR B O 1
ATOM 7187 N N . PHE B 1 442 ? 8.273 30.094 -10.008 1 56.34 442 PHE B N 1
ATOM 7188 C CA . PHE B 1 442 ? 8.852 31.078 -9.109 1 56.34 442 PHE B CA 1
ATOM 7189 C C . PHE B 1 442 ? 9.477 32.219 -9.898 1 56.34 442 PHE B C 1
ATOM 7191 O O . PHE B 1 442 ? 9.398 33.375 -9.492 1 56.34 442 PHE B O 1
ATOM 7198 N N . ASN B 1 443 ? 10.188 31.812 -10.906 1 55.47 443 ASN B N 1
ATOM 7199 C CA . ASN B 1 443 ? 10.742 32.875 -11.75 1 55.47 443 ASN B CA 1
ATOM 7200 C C . ASN B 1 443 ? 9.664 33.812 -12.234 1 55.47 443 ASN B C 1
ATOM 7202 O O . ASN B 1 443 ? 9.898 35.031 -12.344 1 55.47 443 ASN B O 1
ATOM 7206 N N . GLU B 1 444 ? 8.602 33.219 -12.469 1 52.88 444 GLU B N 1
ATOM 7207 C CA . GLU B 1 444 ? 7.484 34.062 -12.883 1 52.88 444 GLU B CA 1
ATOM 7208 C C . GLU B 1 444 ? 6.992 34.938 -11.734 1 52.88 444 GLU B C 1
ATOM 7210 O O . GLU B 1 444 ? 6.562 36.062 -11.945 1 52.88 444 GLU B O 1
ATOM 7215 N N . LEU B 1 445 ? 7.082 34.312 -10.664 1 51.16 445 LEU B N 1
ATOM 7216 C CA . LEU B 1 445 ? 6.477 35 -9.516 1 51.16 445 LEU B CA 1
ATOM 7217 C C . LEU B 1 445 ? 7.473 35.938 -8.852 1 51.16 445 LEU B C 1
ATOM 7219 O O . LEU B 1 445 ? 7.082 36.969 -8.32 1 51.16 445 LEU B O 1
ATOM 7223 N N . MET B 1 446 ? 8.766 35.531 -8.75 1 51.22 446 MET B N 1
ATOM 7224 C CA . MET B 1 446 ? 9.703 36.312 -7.953 1 51.22 446 MET B CA 1
ATOM 7225 C C . MET B 1 446 ? 10.602 37.156 -8.844 1 51.22 446 MET B C 1
ATOM 7227 O O . MET B 1 446 ? 11.109 36.656 -9.859 1 51.22 446 MET B O 1
ATOM 7231 N N . ASP B 1 447 ? 10.422 38.438 -9.07 1 45.28 447 ASP B N 1
ATOM 7232 C CA . ASP B 1 447 ? 11.242 39.375 -9.805 1 45.28 447 ASP B CA 1
ATOM 7233 C C . ASP B 1 447 ? 12.734 39.094 -9.625 1 45.28 447 ASP B C 1
ATOM 7235 O O . ASP B 1 447 ? 13.141 38.562 -8.586 1 45.28 447 ASP B O 1
ATOM 7239 N N . GLU B 1 448 ? 13.727 39.438 -10.711 1 43.97 448 GLU B N 1
ATOM 7240 C CA . GLU B 1 448 ? 15.156 39.375 -11 1 43.97 448 GLU B CA 1
ATOM 7241 C C . GLU B 1 448 ? 15.977 39.875 -9.812 1 43.97 448 GLU B C 1
ATOM 7243 O O . GLU B 1 448 ? 17.156 39.531 -9.688 1 43.97 448 GLU B O 1
ATOM 7248 N N . GLN B 1 449 ? 15.609 40.812 -9.125 1 44.62 449 GLN B N 1
ATOM 7249 C CA . GLN B 1 449 ? 16.391 41.562 -8.148 1 44.62 449 GLN B CA 1
ATOM 7250 C C . GLN B 1 449 ? 16.797 40.656 -6.973 1 44.62 449 GLN B C 1
ATOM 7252 O O . GLN B 1 449 ? 17.516 41.094 -6.078 1 44.62 449 GLN B O 1
ATOM 7257 N N . GLN B 1 450 ? 16.516 39.25 -6.887 1 52.47 450 GLN B N 1
ATOM 7258 C CA . GLN B 1 450 ? 16.281 38.219 -5.91 1 52.47 450 GLN B CA 1
ATOM 7259 C C . GLN B 1 450 ? 17.594 37.5 -5.555 1 52.47 450 GLN B C 1
ATOM 7261 O O . GLN B 1 450 ? 17.766 37.062 -4.414 1 52.47 450 GLN B O 1
ATOM 7266 N N . ASP B 1 451 ? 18.609 37.75 -6.375 1 59.12 451 ASP B N 1
ATOM 7267 C CA . ASP B 1 451 ? 19.844 36.969 -6.203 1 59.12 451 ASP B CA 1
ATOM 7268 C C . ASP B 1 451 ? 20.703 37.562 -5.086 1 59.12 451 ASP B C 1
ATOM 7270 O O . ASP B 1 451 ? 21.266 36.844 -4.27 1 59.12 451 ASP B O 1
ATOM 7274 N N . ASP B 1 452 ? 20.719 38.969 -4.926 1 68.25 452 ASP B N 1
ATOM 7275 C CA . ASP B 1 452 ? 21.625 39.562 -3.934 1 68.25 452 ASP B CA 1
ATOM 7276 C C . ASP B 1 452 ? 21.125 39.281 -2.516 1 68.25 452 ASP B C 1
ATOM 7278 O O . ASP B 1 452 ? 21.922 38.969 -1.627 1 68.25 452 ASP B O 1
ATOM 7282 N N . ASP B 1 453 ? 19.812 39.344 -2.363 1 78.56 453 ASP B N 1
ATOM 7283 C CA . ASP B 1 453 ? 19.25 39.125 -1.042 1 78.56 453 ASP B CA 1
ATOM 7284 C C . ASP B 1 453 ? 19.391 37.656 -0.635 1 78.56 453 ASP B C 1
ATOM 7286 O O . ASP B 1 453 ? 19.594 37.344 0.542 1 78.56 453 ASP B O 1
ATOM 7290 N N . HIS B 1 454 ? 19.406 36.875 -1.596 1 83.75 454 HIS B N 1
ATOM 7291 C CA . HIS B 1 454 ? 19.594 35.469 -1.334 1 83.75 454 HIS B CA 1
ATOM 7292 C C . HIS B 1 454 ? 21 35.188 -0.805 1 83.75 454 HIS B C 1
ATOM 7294 O O . HIS B 1 454 ? 21.172 34.469 0.191 1 83.75 454 HIS B O 1
ATOM 7300 N N . GLN B 1 455 ? 21.938 35.75 -1.463 1 86 455 GLN B N 1
ATOM 7301 C CA . GLN B 1 455 ? 23.328 35.562 -1.06 1 86 455 GLN B CA 1
ATOM 7302 C C . GLN B 1 455 ? 23.578 36.125 0.324 1 86 455 GLN B C 1
ATOM 7304 O O . GLN B 1 455 ? 24.328 35.562 1.119 1 86 455 GLN B O 1
ATOM 7309 N N . ARG B 1 456 ? 23.016 37.281 0.567 1 89.56 456 ARG B N 1
ATOM 7310 C CA . ARG B 1 456 ? 23.172 37.938 1.86 1 89.56 456 ARG B CA 1
ATOM 7311 C C . ARG B 1 456 ? 22.625 37.062 2.986 1 89.56 456 ARG B C 1
ATOM 7313 O O . ARG B 1 456 ? 23.25 36.938 4.039 1 89.56 456 ARG B O 1
ATOM 7320 N N . LEU B 1 457 ? 21.5 36.531 2.746 1 91.38 457 LEU B N 1
ATOM 7321 C CA . LEU B 1 457 ? 20.891 35.656 3.738 1 91.38 457 LEU B CA 1
ATOM 7322 C C . LEU B 1 457 ? 21.781 34.438 4.012 1 91.38 457 LEU B C 1
ATOM 7324 O O . LEU B 1 457 ? 22.047 34.094 5.168 1 91.38 457 LEU B O 1
ATOM 7328 N N . HIS B 1 458 ? 22.266 33.812 3 1 90.94 458 HIS B N 1
ATOM 7329 C CA . HIS B 1 458 ? 23.094 32.625 3.135 1 90.94 458 HIS B CA 1
ATOM 7330 C C . HIS B 1 458 ? 24.391 32.969 3.881 1 90.94 458 HIS B C 1
ATOM 7332 O O . HIS B 1 458 ? 24.812 32.188 4.75 1 90.94 458 HIS B O 1
ATOM 7338 N N . GLN B 1 459 ? 24.922 34.062 3.52 1 90.19 459 GLN B N 1
ATOM 7339 C CA . GLN B 1 459 ? 26.156 34.469 4.184 1 90.19 459 GLN B CA 1
ATOM 7340 C C . GLN B 1 459 ? 25.922 34.75 5.668 1 90.19 459 GLN B C 1
ATOM 7342 O O . GLN B 1 459 ? 26.734 34.375 6.508 1 90.19 459 GLN B O 1
ATOM 7347 N N . ALA B 1 460 ? 24.859 35.438 5.98 1 93.25 460 ALA B N 1
ATOM 7348 C CA . ALA B 1 460 ? 24.531 35.75 7.375 1 93.25 460 ALA B CA 1
ATOM 7349 C C . ALA B 1 460 ? 24.312 34.438 8.164 1 93.25 460 ALA B C 1
ATOM 7351 O O . ALA B 1 460 ? 24.75 34.344 9.312 1 93.25 460 ALA B O 1
ATOM 7352 N N . LEU B 1 461 ? 23.656 33.531 7.543 1 94.12 461 LEU B N 1
ATOM 7353 C CA . LEU B 1 461 ? 23.391 32.25 8.195 1 94.12 461 LEU B CA 1
ATOM 7354 C C . LEU B 1 461 ? 24.672 31.453 8.367 1 94.12 461 LEU B C 1
ATOM 7356 O O . LEU B 1 461 ? 24.891 30.812 9.398 1 94.12 461 LEU B O 1
ATOM 7360 N N . MET B 1 462 ? 25.5 31.469 7.426 1 92.62 462 MET B N 1
ATOM 7361 C CA . MET B 1 462 ? 26.781 30.797 7.52 1 92.62 462 MET B CA 1
ATOM 7362 C C . MET B 1 462 ? 27.641 31.422 8.633 1 92.62 462 MET B C 1
ATOM 7364 O O . MET B 1 462 ? 28.359 30.703 9.336 1 92.62 462 MET B O 1
ATOM 7368 N N . ASP B 1 463 ? 27.578 32.688 8.766 1 91.88 463 ASP B N 1
ATOM 7369 C CA . ASP B 1 463 ? 28.328 33.375 9.812 1 91.88 463 ASP B CA 1
ATOM 7370 C C . ASP B 1 463 ? 27.797 33 11.195 1 91.88 463 ASP B C 1
ATOM 7372 O O . ASP B 1 463 ? 28.562 32.906 12.156 1 91.88 463 ASP B O 1
ATOM 7376 N N . LYS B 1 464 ? 26.578 32.875 11.242 1 92.88 464 LYS B N 1
ATOM 7377 C CA . LYS B 1 464 ? 25.969 32.562 12.523 1 92.88 464 LYS B CA 1
ATOM 7378 C C . LYS B 1 464 ? 26.266 31.125 12.945 1 92.88 464 LYS B C 1
ATOM 7380 O O . LYS B 1 464 ? 26.609 30.875 14.094 1 92.88 464 LYS B O 1
ATOM 7385 N N . PHE B 1 465 ? 26.125 30.234 12.016 1 91.38 465 PHE B N 1
ATOM 7386 C CA . PHE B 1 465 ? 26.172 28.828 12.391 1 91.38 465 PHE B CA 1
ATOM 7387 C C . PHE B 1 465 ? 27.547 28.234 12.055 1 91.38 465 PHE B C 1
ATOM 7389 O O . PHE B 1 465 ? 27.875 27.141 12.516 1 91.38 465 PHE B O 1
ATOM 7396 N N . GLY B 1 466 ? 28.281 28.844 11.203 1 76.31 466 GLY B N 1
ATOM 7397 C CA . GLY B 1 466 ? 29.594 28.375 10.812 1 76.31 466 GLY B CA 1
ATOM 7398 C C . GLY B 1 466 ? 30.672 28.656 11.844 1 76.31 466 GLY B C 1
ATOM 7399 O O . GLY B 1 466 ? 31.859 28.594 11.547 1 76.31 466 GLY B O 1
ATOM 7400 N N . VAL B 1 467 ? 30.312 29.109 13.047 1 67.06 467 VAL B N 1
ATOM 7401 C CA . VAL B 1 467 ? 31.375 29.438 14.008 1 67.06 467 VAL B CA 1
ATOM 7402 C C . VAL B 1 467 ? 31.875 28.141 14.664 1 67.06 467 VAL B C 1
ATOM 7404 O O . VAL B 1 467 ? 31.109 27.203 14.883 1 67.06 467 VAL B O 1
#

Organism: NCBI:txid303405

pLDDT: mean 70.5, std 26.82, range [19.64, 97.75]

Secondary structure (DSSP, 8-state):
--HHHHHHHHHHHHHHHHHHHHHHHTTTHHHHTTSGGGSTTTTTTSS--------HHHHHHHHIIIII--SSSSS---SS-HHHHHHHHSS-HHHHHHHHHHHHHHT-GGGSPPTTS-GGGS--HHHHHHHHHHHHHHT--GGGGHHHHT--HHHHHHHHHHHHHHHHHHHHHHHSPPPPHHHHHHHHHHHHHHTS-TTEEEEEEEEEEEBTT--HHHHTT--SS-----EEEEEEEE-TT--EEEEEEEEE-SSSS-------HHHHHHHHSHHHHHHHHTT--SEEETTEEESS-EEE--TTS---TTEE-PPSS--SHHHHHHHHHHHHHHHHHHHHHHHHHHH-GGGTSPB----HHHHHHHHHHHHHHHHHHHHHHHHS-TT-----SS------------------------GGGSSS---HHHHHHHHHHHHHHHHHHS-TTHHHHHHHHHHHHHHHH--/--HHHHHHHHHHHHHHHHHHHHHHHTTTTTTGGGSTTSSTTTTTTSS--------HHHHHHHHIIIII--SSSSS---SS-HHHHHHHHSS-HHHHHHHHHHHHHHT-GGGSPPTTS-GGGS--HHHHHHHHHHHHHHT--GGGGHHHHT--HHHHHHHHHHHHHHHHHHHHHHHSPPPPHHHHHHHHHHHHHHTS-TTEEEEEEEEEEEBTT--HHHHTT--SS-----EEEEEEEE-TT--EEEEEEEEE-SSSS-------HHHHHHHHSHHHHHHHHTT--SEEETTEEESS-EEE--TTS---TTEE-PPSS--SHHHHHHHHHHHHHHHHHHHHHHHHHHH-GGGTSPB----HHHHHHHHHHHHHHHHHHHHHHHHS-TT-----SS------------------------GGGSSS---HHHHHHHHHHHHHHHHHHS-TTHHHHHHHHHHHHHHHH--

Radius of gyration: 30.96 Å; Cα contacts (8 Å, |Δi|>4): 1318; chains: 2; bounding box: 86×82×88 Å

Foldseek 3Di:
DDPPVVVVVVVVVVVVVVVVVVVVCVVVVVPPVPPVVPVVVVVVPPVPPPPLQFFQQVLVVLCCLQEVPDPPDDDRPRPQDQVNNCVQLVDGPVVVVVVLVLLVVVVPPVQDDDPVDDPRRDHHSSLLASLLSNCQQVLHQSVVCCVSNRDDSVVSVVSNLVNLVVLCVRQCCPQQAADALQRQLVLQVVCCVVLVDGQENFAKDKFKFAAQQADPVQAPLAPDPPPPGKTKIKMFTAGLLLRTHWIFIFIDHRNDFGPDRPDTPVLLCVLVCVVLVRCVVSVSPFDDQPHDTDSHGAYEYEPLADQFLRYDYQDDQDDALLSVQLNVSSVVRNCSNVVSVVVLCNRGVSRVHHPHDHDPVSVVSSVSSSSSVSSVVSVVVVPDDPPPPVPVPPPPPPPPPPPPPPPPDDDCPPDCPPDVPPHRDQPPVSSNSVSVVNNVVVPVRHDPVGNVSSVVVNVSSSVRRSD/DDPPVVVVVVVVVVVVVVVVVVVVCVVVVVPPVPPVVPVVVVVVPPVPPPPLQFFQQVLVVLCCLQEVPDPPDPDRPRPQDQVNNCVQLVDGPVVVVVVLVLLVVVVPPVQDDDPPDDPRRDHHSSLLASLLSNCQQVQHQSVVCCVSNRDDSVVSVVSNLVNLVVLCVRQCCPQQHADALQRQLVLQVVCCVVLVDGQENFAKDKFKFAAQQADPVQAPLAPDPPPPGKIKIKMFTAGLLLRTHWIFIFIDHRNDFRPDRDDTPVLLCVLVCVVLVRCVVSVSPFDDQPHDTDSHGAYEYEPLADQFLRYDYQDDPDDALLSVQLNVSSVVRNCSNVVSVVVLCNRGVSRQHHPHDHDVVSVVSSVSSSSSVSSVVSVVVVPDDPPPPVPVPPPPPDPPPPPPPPPPDDDDPPDCPPDVDDRGHQPPVSSNSVSVVNRVVVPVRHDPVGNVSSVVVNVSSSVRRSD

Solvent-accessible surface area (backbone atoms only — not comparable to full-atom values): 50068 Å² total; per-residue (Å²): 120,70,74,62,72,55,48,54,58,50,44,55,54,43,49,56,49,39,55,55,40,47,62,52,44,61,56,49,63,61,53,66,71,52,66,84,54,52,64,77,51,53,74,70,58,68,70,68,70,77,73,56,66,62,48,18,47,59,23,48,50,50,45,35,46,36,60,62,42,64,70,78,70,94,69,67,59,27,51,32,44,70,66,50,38,24,68,54,46,63,44,50,69,66,58,49,51,49,50,52,50,52,52,58,68,65,63,49,68,88,70,45,83,60,85,90,46,57,73,56,75,35,76,45,65,66,49,47,50,48,50,37,40,35,24,37,26,62,32,46,65,54,57,77,50,22,78,59,51,30,46,54,57,68,55,34,47,48,31,34,52,50,48,26,52,50,45,44,71,73,37,34,77,73,41,57,32,74,78,49,41,69,48,48,40,51,39,23,50,51,32,29,68,74,68,66,38,67,41,35,58,34,20,46,52,66,38,39,24,45,27,72,38,53,47,58,85,51,43,60,50,18,63,62,43,74,22,66,52,40,24,33,36,41,34,38,32,21,28,85,77,40,41,52,52,30,56,20,44,24,40,40,38,47,55,49,63,40,44,67,46,42,77,34,62,59,61,50,27,54,45,71,43,54,44,54,52,40,38,53,72,31,62,56,51,67,36,64,43,85,90,41,78,40,80,64,57,28,27,34,34,56,81,57,50,62,83,22,51,45,40,48,57,57,59,80,82,54,81,49,67,31,41,42,39,25,27,50,49,47,53,60,59,40,42,33,41,56,49,30,52,49,52,48,28,64,48,29,17,44,54,61,32,63,33,74,64,65,49,65,68,60,50,50,39,47,52,50,32,53,49,36,52,46,30,49,51,40,52,50,52,70,73,48,72,93,69,74,56,73,68,63,62,82,68,76,70,71,74,73,77,74,71,71,73,76,76,78,77,86,82,90,81,80,89,72,81,12,74,88,26,36,62,45,56,49,52,67,71,51,38,49,31,45,20,51,43,45,32,52,51,42,56,70,44,45,69,86,82,28,58,62,52,22,51,51,50,50,50,37,48,28,62,60,47,24,110,122,71,74,64,72,56,49,55,58,52,45,55,56,44,48,58,49,40,54,53,42,49,63,53,46,63,57,51,66,63,54,67,73,52,66,87,49,54,66,76,50,53,72,67,60,67,66,67,68,78,73,55,66,60,48,16,47,57,22,48,52,49,46,36,47,39,59,61,41,65,70,79,71,91,69,66,61,28,51,32,42,69,66,51,39,24,68,55,46,64,44,49,68,68,57,49,52,52,50,53,50,53,54,59,68,65,62,49,67,88,71,44,82,58,86,88,49,57,73,55,75,35,76,44,63,66,51,48,50,48,51,38,41,34,23,36,25,63,34,48,65,53,58,77,49,23,78,58,50,29,45,53,59,68,54,37,47,48,32,35,52,51,47,26,50,50,46,44,71,72,38,34,76,73,40,57,32,74,78,48,41,69,49,48,40,51,39,23,52,48,31,28,68,74,70,67,37,69,42,35,61,35,21,45,55,66,36,44,25,46,28,71,38,52,48,56,85,50,43,59,51,21,62,62,53,74,31,66,47,39,28,33,36,40,33,36,31,21,29,84,78,43,39,52,52,31,57,20,42,22,42,42,38,48,55,50,58,38,46,66,47,42,75,34,63,58,62,51,28,54,45,72,41,56,44,55,54,40,39,51,73,32,62,56,52,66,35,63,43,85,90,41,78,39,81,64,57,29,27,35,34,56,79,58,50,60,84,23,51,46,41,48,56,56,59,79,81,53,81,48,68,30,42,41,38,26,29,50,50,49,54,60,58,40,42,33,40,54,48,31,52,50,51,47,29,64,48,28,17,43,54,62,32,64,31,73,64,65,48,66,68,60,49,49,39,46,53,49,31,51,49,36,53,47,28,51,53,41,51,49,54,70,72,47,74,91,69,76,57,72,66,64,62,82,67,76,69,70,74,72,76,74,73,70,73,75,75,76,76,86,79,89,80,80,88,68,84,6,67,89,34,27,82,41,46,48,51,66,71,53,38,50,28,45,21,50,43,46,32,50,53,40,56,70,43,45,68,86,83,29,56,63,50,22,51,51,50,50,51,37,47,27,61,61,47,25,108